Protein 4NWP (pdb70)

Radius of gyration: 37.76 Å; Cα contacts (8 Å, |Δi|>4): 1805; chains: 8; bounding box: 111×67×113 Å

Solvent-accessible surface area: 47496 Å² total; per-residue (Å²): 120,41,86,42,10,91,90,0,46,37,10,0,71,66,0,24,69,68,0,14,81,0,33,125,93,20,88,143,111,8,65,34,14,0,69,76,0,37,101,10,0,172,47,0,36,28,29,0,45,33,72,34,90,104,110,16,15,60,34,55,57,24,44,33,0,83,98,4,22,117,121,7,100,114,102,21,153,84,113,106,36,126,90,29,30,21,107,60,0,31,45,0,7,65,1,54,66,14,0,101,70,0,16,135,56,0,55,68,0,13,188,67,87,40,35,5,27,73,0,8,43,0,0,80,9,0,2,60,0,0,83,16,0,0,4,14,22,0,65,98,102,136,31,87,72,102,70,70,42,5,74,49,0,42,11,1,0,23,1,0,6,0,9,0,0,11,1,3,54,44,25,90,114,88,14,73,32,14,0,41,74,0,1,33,10,0,103,48,0,40,28,26,0,42,30,65,34,92,102,152,15,16,62,71,62,54,37,48,32,0,42,106,5,29,116,123,20,96,134,79,19,106,131,138,109,45,20,0,48,32,42,63,0,0,8,0,0,4,0,30,2,0,0,95,12,0,17,30,34,0,55,68,0,14,170,68,83,40,34,4,26,56,1,8,44,0,0,80,16,0,1,61,0,0,80,15,0,0,20,4,24,26,85,95,75,118,107,55,73,27,2,73,46,0,37,13,1,0,25,2,0,7,0,10,0,0,11,1,6,58,44,24,87,138,106,12,62,35,12,0,56,73,0,1,78,10,0,146,71,0,39,29,25,0,31,35,96,35,93,108,81,22,15,61,69,66,58,0,31,50,0,18,71,7,7,64,102,10,57,152,93,36,143,143,89,48,21,0,44,28,39,60,0,0,7,0,0,3,2,29,1,0,0,96,12,0,9,33,35,0,12,57,0,14,150,107,65,64,36,4,29,52,0,0,0,0,0,10,2,0,2,35,0,0,87,15,0,0,18,5,18,23,95,129,83,131,117,54,67,31,10,74,44,0,38,14,0,0,24,1,0,7,0,11,0,0,10,0,6,57,61,23,88,141,110,10,59,32,12,0,57,76,0,1,79,10,0,143,46,0,39,31,28,0,42,25,83,37,178,110,85,24,16,64,32,58,56,0,27,32,0,18,114,4,4,71,94,11,58,156,96,21,104,59,115,64,58,25,4,17,0,12,13,53,10,0,0,9,0,0,4,1,30,1,0,0,94,13,0,9,35,35,0,12,63,0,3,145,108,52,39,32,6,6,50,2,0,0,0,0,12,0,0,1,33,0,0,71,16,0,0,4,5,10,0,69,119,113,131,110,81,41,68,29,117,20,64,2,32,0,55,5,2,51,45,19,143,41,115,39,49,61,40,93,0,39,79,80,0,46,73,1,0,83,10,12,67,62,18,41,131,87,76,17,106,29,136,42,43,64,33,138,100,52,211,44,57,147,54,116,63,120,54,1,55,1,49,0,24,0,12,0,41,47,60,54,45,46,0,9,58,25,8,0,10,10,3,0,36,21,17,1,50,102,4,30,50,14,5,38,81,88,63,34,123,37,53,35,83,36,109,72,29,110,116,175,83,90,93,87,218,154,178,23,18,2,28,0,57,4,2,50,51,18,144,40,122,45,64,51,12,82,0,0,37,70,0,0,72,21,0,95,86,29,67,76,16,44,41,30,67,0,14,0,42,19,46,67,39,138,99,52,212,45,59,148,56,115,68,57,60,1,54,0,50,0,26,0,12,0,41,49,71,55,89,115,70,18,58,84,104,1,10,58,32,0,40,58,26,0,51,103,5,33,49,13,4,34,78,94,58,34,122,35,54,35,87,36,54,73,3,52,113,69,1,30,4,90,90,108,69,24,63,1,33,0,20,4,2,49,51,17,156,40,110,55,59,60,41,60,0,33,81,83,0,45,75,6,0,91,13,18,68,61,18,43,131,84,78,16,114,28,138,42,40,64,7,137,28,40,104,17,5,69,48,105,67,110,25,1,7,1,12,0,23,0,13,0,25,49,58,56,46,8,0,8,30,1,5,1,0,3,6,0,0,23,28,0,4,81,5,10,55,15,7,37,73,86,33,2,34,1,3,0,4,3,89,69,29,108,115,85,80,77,78,142,160,154,181,24,63,2,30,0,46,4,2,51,48,18,144,37,112,41,53,56,38,84,0,36,116,74,0,45,88,22,0,110,86,29,64,74,22,40,127,88,72,15,110,29,146,45,51,60,39,140,99,54,213,44,57,148,84,110,57,75,1,53,1,52,0,22,0,12,0,24,47,56,46,87,114,70,22,60,84,108,1,10,59,28,0,43,64,26,0,54,80,4,33,56,17,3,30,82,62,66,36,123,36,54,33,82,36,105,72,28,109,115,75,81,66,66,154,190,144,176

Sequence (1046 aa):
KDSPIIEANNGTLDELTSFIGEAKHYVDEEMKGILEEIQNDIYKIMGEIGSKGKIEGISEERIAWLLKLILRYMEMVNLSFVLPGGTLESAKLDVCRTIARRALRKVLTVTREFGIGAEAAAYLLALSDLLFLLARVIEIEKNKLKKDSPIIEANGTLDELTSFIGEAKHYVDEEMKGILEEIQNDIYKIMGEIGSKGKIEGISEERIAWLLKLILRYMEMVNLFVLPGGTLESAKLDVCRTIARRALRKVLTVTREFGIGAEAAAYLLALSDLLFLLARVIEIEKNKDSPIIEANGTLDELTSFIGEAKHYVDEEMKGILEEIQNDIYKIMGEIGSKGKIEGISEERIAWLLKLILRYMEMVNFVLPGGTLESAKLDVCRTIARRALRKVLTVTREFGIGAEAAAYLLALSDLLFLLARVIEIEKNKDSPIIEANGTLDELTSFIGEAKHYVDEEMKGILEEIQNDIYKIMGEIGSKGKIEGISEERIAWLLKLILRYMEMVNLKSFVLPGGTLESAKLDVCRTIARRALRKVLTVTREFGIGAEAAAYLLALSDLLFLLARVIEIEKNKLKEVRPHLVIEATANLRLETSPGEELLEQANKALFASGQFGEADIKSSRRFVTLEAYRQGTAAVERAYLHACLSILDGRRDIATRTLLGASSLCAVLAEAVAGGGEEGVQVSVEVREMERLSYAKRVVPHLVIEATANLRLETSPGELLEQANKALFASGQFGEADIKSSRRFVTLEAYRQGTAAVERAYLHACLSILDGRRDIATRTLLGASSLCAVLAEAVAGGGEEGVQVSVEVREMERLSYAKRVVPHLVIEATANLRLETSPGELLEQANKALFASGQFGEADIKSSRFVTLEAYRQGTAAVEERAYLHACLSILDGRRDIATRTLLGASLCAVLLAEAVAGGGEEGVQVSVEVREMERLSYAKRVVPHLVIEATANLRLETSPGELLEQANKALFASGQFGEADIKSSRFVVTLEAYRQGTAVERAYLHACLSILDGRRDIATRTLLGASSLCAVLAEAVAGGGEEGVQVSVEVREMERLSYAKRVV

Foldseek 3Di:
DDVLLVVLLVLLVVLLVLLVVLLVLDDPVVVVVSVVVSVLSVQLSVCSNVLNPHDHDDVVLLVVLVVLLVVLVVVDDDPDFDAPLDVSLNSLLVSLVSLVVSLVSLVVCCVVRVDCPVVSSSSVSSSSSSNSVSVNVCVVVVRTD/DDVLLVVLLVLLVVLLVLLVVLLVLDDPVVVVVSVVVSVLSVQLSVCSVVLNPRDHDDVVLVVVLVVLLVVLVVVDDDDDDAPLDVSLNSLLVSLVSLVVSLVSLVVSCVPRVDCPSVSSSSVSSSSSSNSVSRNVSVVVD/DDPLLVVLLVLLVVLLVLLVVLLVLDDPVVVVVSVVVSVLSVQLNVCSNVLRPRDHDDVVLLVVLVVLLVVLVVVDDPDDQPLDVSLNSLLVSLVSLVVSLVSQVVSCVVRVDCPSVSSSSVSSSSSSNSVSRNVNVVVD/DDPLLVVLLVLLVVLLVLLVVLLVVDDDVVVVVSVVVSVLSVQLSVCSNVLNPRDHDDVVLLVVLVVLLVVLVVQDDDPADFDQPLDVSLNSLLVSLVSLVVSLVSQVVSCVPRVDCPSVSSSSVSSSSSSNSVSVNVCVVVVRTHHDD/DEKEKEWEQQFDWPDDPVVLLVQLLVLQVVLVPDDSVPYHYDYYYDDDDDDDDDPFWAIEMEMEAEEADDDDPVSQVSSQVSSQVSVVNGTPDGTDDDYYYGYHYYHDHPVVDDDDDD/DEKEKEWEPQFDWPDDPVVLLVQLLVLLVVLVPDDSVVYHYDYYYDDDDDDDDDPFWAIEMEMEAEEADDDDPVSQVSSFVSSQVSVVNGTPDGTDDDYYYGYHYYHDYPVPDDDDDD/DEKEKEWEQQFDWQDDPVVLLVQLLVLVVVLVPDDSVVYYYDYYYDDDDDDDDDPFWAIEMEMEAEEADDDDPVSQVSSFVSSQVSVVVGTPDGTDDDYYYGYHYYHDHNVPDDDDDD/DEKEKEWEPQFDWPDDPVVLLVQLLVLVVVLVPDDSVVYHYDYYYDDDDDDDDDFWAIEMEMEAEEADDDDPVSQVSSFVSSQVSVVVGTPDGTPDDYYYGYHYYHDHPVPDDDDDD

InterPro domains:
  IPR016030 Cobalamin adenosyltransferase-like [PF01923] (3-159)
  IPR029499 Corrinoid adenosyltransferase, PduO-type [PTHR12213] (2-168)
  IPR029499 Corrinoid adenosyltransferase, PduO-type [TIGR00636] (4-170)
  IPR036451 Cobalamin adenosyltransferase-like superfamily [G3DSA:1.20.1200.10] (23-172)
  IPR036451 Cobalamin adenosyltransferase-like superfamily [SSF89028] (1-164)

Organism: Pyrococcus horikoshii (strain ATCC 700860 / DSM 12428 / JCM 9974 / NBRC 100139 / OT-3) (NCBI:txid70601)

Structure (mmCIF, N/CA/C/O backbone):
data_4NWP
#
_entry.id   4NWP
#
_cell.length_a   113.350
_cell.length_b   113.350
_cell.length_c   634.880
_cell.angle_alpha   90.00
_cell.angle_beta   90.00
_cell.angle_gamma   120.00
#
_symmetry.space_group_name_H-M   'H 3 2'
#
loop_
_entity.id
_entity.type
_entity.pdbx_description
1 polymer 'Putative uncharacterized protein'
2 polymer 'Uncharacterized protein'
3 non-polymer 'SULFATE ION'
4 non-polymer 'AMMONIUM ION'
5 water water
#
loop_
_atom_site.group_PDB
_atom_site.id
_atom_site.type_symbol
_atom_site.label_atom_id
_atom_site.label_alt_id
_atom_site.label_comp_id
_atom_site.label_asym_id
_atom_site.label_entity_id
_atom_site.label_seq_id
_atom_site.pdbx_PDB_ins_code
_atom_site.Cartn_x
_atom_site.Cartn_y
_atom_site.Cartn_z
_atom_site.occupancy
_atom_site.B_iso_or_equiv
_atom_site.auth_seq_id
_atom_site.auth_comp_id
_atom_site.auth_asym_id
_atom_site.auth_atom_id
_atom_site.pdbx_PDB_model_num
ATOM 1 N N . LYS A 1 23 ? -5.820 48.893 27.061 1.00 80.94 23 LYS A N 1
ATOM 2 C CA . LYS A 1 23 ? -6.190 50.211 26.557 1.00 80.11 23 LYS A CA 1
ATOM 3 C C . LYS A 1 23 ? -5.713 51.328 27.486 1.00 80.19 23 LYS A C 1
ATOM 4 O O . LYS A 1 23 ? -6.509 52.148 27.944 1.00 84.42 23 LYS A O 1
ATOM 6 N N . ASP A 1 24 ? -4.412 51.348 27.766 1.00 69.43 24 ASP A N 1
ATOM 7 C CA . ASP A 1 24 ? -3.804 52.446 28.513 1.00 60.93 24 ASP A CA 1
ATOM 8 C C . ASP A 1 24 ? -3.507 53.599 27.558 1.00 52.99 24 ASP A C 1
ATOM 9 O O . ASP A 1 24 ? -3.056 53.376 26.433 1.00 48.32 24 ASP A O 1
ATOM 11 N N . SER A 1 25 ? -3.768 54.825 28.002 1.00 49.49 25 SER A N 1
ATOM 12 C CA . SER A 1 25 ? -3.650 55.991 27.126 1.00 50.70 25 SER A CA 1
ATOM 13 C C . SER A 1 25 ? -2.291 56.129 26.414 1.00 37.52 25 SER A C 1
ATOM 14 O O . SER A 1 25 ? -2.268 56.356 25.204 1.00 37.97 25 SER A O 1
ATOM 17 N N . PRO A 1 26 ? -1.161 55.988 27.140 1.00 38.60 26 PRO A N 1
ATOM 18 C CA . PRO A 1 26 ? 0.113 56.099 26.409 1.00 45.50 26 PRO A CA 1
ATOM 19 C C . PRO A 1 26 ? 0.294 55.024 25.338 1.00 33.25 26 PRO A C 1
ATOM 20 O O . PRO A 1 26 ? 0.890 55.298 24.301 1.00 32.18 26 PRO A O 1
ATOM 24 N N . ILE A 1 27 ? -0.220 53.823 25.591 1.00 41.96 27 ILE A N 1
ATOM 25 C CA . ILE A 1 27 ? -0.168 52.739 24.612 1.00 37.40 27 ILE A CA 1
ATOM 26 C C . ILE A 1 27 ? -1.017 53.069 23.384 1.00 35.63 27 ILE A C 1
ATOM 27 O O . ILE A 1 27 ? -0.584 52.902 22.237 1.00 31.92 27 ILE A O 1
ATOM 32 N N . ILE A 1 28 ? -2.236 53.533 23.638 1.00 36.74 28 ILE A N 1
ATOM 33 C CA . ILE A 1 28 ? -3.161 53.892 22.571 1.00 37.91 28 ILE A CA 1
ATOM 34 C C . ILE A 1 28 ? -2.590 55.024 21.715 1.00 31.22 28 ILE A C 1
ATOM 35 O O . ILE A 1 28 ? -2.642 54.971 20.489 1.00 33.48 28 ILE A O 1
ATOM 40 N N . GLU A 1 29 ? -2.020 56.035 22.366 1.00 28.83 29 GLU A N 1
ATOM 41 C CA . GLU A 1 29 ? -1.422 57.153 21.645 1.00 30.74 29 GLU A CA 1
ATOM 42 C C . GLU A 1 29 ? -0.204 56.724 20.828 1.00 29.58 29 GLU A C 1
ATOM 43 O O . GLU A 1 29 ? -0.050 57.147 19.681 1.00 29.24 29 GLU A O 1
ATOM 49 N N . ALA A 1 30 ? 0.655 55.886 21.405 1.00 28.44 30 ALA A N 1
ATOM 50 C CA . ALA A 1 30 ? 1.839 55.411 20.678 1.00 27.69 30 ALA A CA 1
ATOM 51 C C . ALA A 1 30 ? 1.440 54.581 19.465 1.00 28.56 30 ALA A C 1
ATOM 52 O O . ALA A 1 30 ? 1.994 54.740 18.376 1.00 27.93 30 ALA A O 1
ATOM 54 N N . ASN A 1 31 ? 0.474 53.687 19.647 1.00 31.92 31 ASN A N 1
ATOM 55 C CA A ASN A 1 31 ? -0.036 52.851 18.567 0.53 29.59 31 ASN A CA 1
ATOM 56 C CA B ASN A 1 31 ? 0.043 52.864 18.527 0.47 29.22 31 ASN A CA 1
ATOM 57 C C . ASN A 1 31 ? -0.665 53.694 17.460 1.00 31.32 31 ASN A C 1
ATOM 58 O O . ASN A 1 31 ? -0.460 53.462 16.268 1.00 31.99 31 ASN A O 1
ATOM 67 N N . GLY A 1 32 ? -1.455 54.679 17.881 1.00 30.81 32 GLY A N 1
ATOM 68 C CA . GLY A 1 32 ? -2.129 55.570 16.956 1.00 24.78 32 GLY A CA 1
ATOM 69 C C . GLY A 1 32 ? -1.145 56.362 16.109 1.00 27.98 32 GLY A C 1
ATOM 70 O O . GLY A 1 32 ? -1.326 56.493 14.899 1.00 29.81 32 GLY A O 1
ATOM 71 N N . THR A 1 33 ? -0.092 56.875 16.739 1.00 25.94 33 THR A N 1
ATOM 72 C CA . THR A 1 33 ? 0.891 57.691 16.033 1.00 25.38 33 THR A CA 1
ATOM 73 C C . THR A 1 33 ? 1.758 56.858 15.087 1.00 28.99 33 THR A C 1
ATOM 74 O O . THR A 1 33 ? 2.109 57.319 13.998 1.00 28.66 33 THR A O 1
ATOM 78 N N . LEU A 1 34 ? 2.099 55.635 15.488 1.00 28.08 34 LEU A N 1
ATOM 79 C CA . LEU A 1 34 ? 2.773 54.710 14.578 1.00 29.10 34 LEU A CA 1
ATOM 80 C C . LEU A 1 34 ? 1.896 54.434 13.358 1.00 34.62 34 LEU A C 1
ATOM 81 O O . LEU A 1 34 ? 2.387 54.320 12.234 1.00 29.49 34 LEU A O 1
ATOM 86 N N . ASP A 1 35 ? 0.594 54.330 13.593 1.00 34.74 35 ASP A N 1
ATOM 87 C CA . ASP A 1 35 ? -0.364 54.106 12.522 1.00 28.54 35 ASP A CA 1
ATOM 88 C C . ASP A 1 35 ? -0.374 55.309 11.578 1.00 30.69 35 ASP A C 1
ATOM 89 O O . ASP A 1 35 ? -0.451 55.157 10.358 1.00 28.91 35 ASP A O 1
ATOM 94 N N . GLU A 1 36 ? -0.293 56.505 12.149 1.00 24.03 36 GLU A N 1
ATOM 95 C CA . GLU A 1 36 ? -0.196 57.720 11.350 1.00 25.46 36 GLU A CA 1
ATOM 96 C C . GLU A 1 36 ? 1.096 57.734 10.522 1.00 28.74 36 GLU A C 1
ATOM 97 O O . GLU A 1 36 ? 1.081 58.101 9.350 1.00 27.92 36 GLU A O 1
ATOM 103 N N . LEU A 1 37 ? 2.205 57.324 11.131 1.00 23.19 37 LEU A N 1
ATOM 104 C CA . LEU A 1 37 ? 3.495 57.268 10.439 1.00 24.89 37 LEU A CA 1
ATOM 105 C C . LEU A 1 37 ? 3.472 56.354 9.216 1.00 27.24 37 LEU A C 1
ATOM 106 O O . LEU A 1 37 ? 3.901 56.746 8.131 1.00 27.60 37 LEU A O 1
ATOM 111 N N . THR A 1 38 ? 2.967 55.137 9.385 1.00 28.56 38 THR A N 1
ATOM 112 C CA . THR A 1 38 ? 2.982 54.191 8.282 1.00 31.46 38 THR A CA 1
ATOM 113 C C . THR A 1 38 ? 1.996 54.613 7.189 1.00 29.66 38 THR A C 1
ATOM 114 O O . THR A 1 38 ? 2.192 54.280 6.026 1.00 31.01 38 THR A O 1
ATOM 118 N N . SER A 1 39 ? 0.960 55.366 7.557 1.00 24.67 39 SER A N 1
ATOM 119 C CA . SER A 1 39 ? 0.044 55.938 6.568 1.00 24.60 39 SER A CA 1
ATOM 120 C C . SER A 1 39 ? 0.708 57.035 5.726 1.00 26.47 39 SER A C 1
ATOM 121 O O . SER A 1 39 ? 0.514 57.099 4.510 1.00 26.00 39 SER A O 1
ATOM 124 N N . PHE A 1 40 ? 1.485 57.903 6.365 1.00 24.40 40 PHE A N 1
ATOM 125 C CA . PHE A 1 40 ? 2.192 58.944 5.626 1.00 24.83 40 PHE A CA 1
ATOM 126 C C . PHE A 1 40 ? 3.297 58.366 4.745 1.00 27.72 40 PHE A C 1
ATOM 127 O O . PHE A 1 40 ? 3.524 58.844 3.633 1.00 31.64 40 PHE A O 1
ATOM 135 N N . ILE A 1 41 ? 3.980 57.342 5.240 1.00 27.48 41 ILE A N 1
ATOM 136 C CA . ILE A 1 41 ? 4.965 56.635 4.431 1.00 29.65 41 ILE A CA 1
ATOM 137 C C . ILE A 1 41 ? 4.274 56.012 3.212 1.00 30.66 41 ILE A C 1
ATOM 138 O O . ILE A 1 41 ? 4.798 56.051 2.099 1.00 32.15 41 ILE A O 1
ATOM 143 N N . GLY A 1 42 ? 3.077 55.474 3.431 1.00 25.94 42 GLY A N 1
ATOM 144 C CA . GLY A 1 42 ? 2.278 54.895 2.370 1.00 27.60 42 GLY A CA 1
ATOM 145 C C . GLY A 1 42 ? 1.908 55.909 1.309 1.00 35.75 42 GLY A C 1
ATOM 146 O O . GLY A 1 42 ? 1.736 55.563 0.143 1.00 39.03 42 GLY A O 1
ATOM 147 N N . GLU A 1 43 ? 1.784 57.170 1.707 1.00 29.35 43 GLU A N 1
ATOM 148 C CA . GLU A 1 43 ? 1.540 58.239 0.742 1.00 28.22 43 GLU A CA 1
ATOM 149 C C . GLU A 1 43 ? 2.832 58.621 0.023 1.00 29.68 43 GLU A C 1
ATOM 150 O O . GLU A 1 43 ? 2.844 58.826 -1.197 1.00 33.19 43 GLU A O 1
ATOM 156 N N . ALA A 1 44 ? 3.919 58.695 0.786 1.00 28.30 44 ALA A N 1
ATOM 157 C CA . ALA A 1 44 ? 5.218 59.124 0.266 1.00 34.16 44 ALA A CA 1
ATOM 158 C C . ALA A 1 44 ? 5.773 58.177 -0.791 1.00 33.08 44 ALA A C 1
ATOM 159 O O . ALA A 1 44 ? 6.456 58.603 -1.725 1.00 31.39 44 ALA A O 1
ATOM 161 N N . LYS A 1 45 ? 5.479 56.891 -0.651 1.00 29.49 45 LYS A N 1
ATOM 162 C CA . LYS A 1 45 ? 6.086 55.901 -1.527 1.00 33.42 45 LYS A CA 1
ATOM 163 C C . LYS A 1 45 ? 5.573 55.981 -2.968 1.00 33.79 45 LYS A C 1
ATOM 164 O O . LYS A 1 45 ? 6.096 55.301 -3.846 1.00 36.21 45 LYS A O 1
ATOM 170 N N . HIS A 1 46 ? 4.562 56.812 -3.213 1.00 30.21 46 HIS A N 1
ATOM 171 C CA . HIS A 1 46 ? 4.049 56.994 -4.568 1.00 32.30 46 HIS A CA 1
ATOM 172 C C . HIS A 1 46 ? 4.714 58.173 -5.275 1.00 37.84 46 HIS A C 1
ATOM 173 O O . HIS A 1 46 ? 4.383 58.484 -6.416 1.00 42.37 46 HIS A O 1
ATOM 180 N N . TYR A 1 47 ? 5.662 58.816 -4.601 1.00 35.50 47 TYR A N 1
ATOM 181 C CA . TYR A 1 47 ? 6.376 59.942 -5.192 1.00 47.83 47 TYR A CA 1
ATOM 182 C C . TYR A 1 47 ? 7.872 59.658 -5.353 1.00 47.58 47 TYR A C 1
ATOM 183 O O . TYR A 1 47 ? 8.598 60.468 -5.916 1.00 46.78 47 TYR A O 1
ATOM 192 N N . VAL A 1 48 ? 8.328 58.506 -4.870 1.00 38.84 48 VAL A N 1
ATOM 193 C CA . VAL A 1 48 ? 9.748 58.161 -4.938 1.00 39.18 48 VAL A CA 1
ATOM 194 C C . VAL A 1 48 ? 10.015 57.099 -6.009 1.00 34.70 48 VAL A C 1
ATOM 195 O O . VAL A 1 48 ? 9.078 56.473 -6.504 1.00 42.53 48 VAL A O 1
ATOM 199 N N . ASP A 1 49 ? 11.283 56.898 -6.379 1.00 36.66 49 ASP A N 1
ATOM 200 C CA . ASP A 1 49 ? 11.621 55.888 -7.391 1.00 38.90 49 ASP A CA 1
ATOM 201 C C . ASP A 1 49 ? 11.413 54.479 -6.829 1.00 37.13 49 ASP A C 1
ATOM 202 O O . ASP A 1 49 ? 11.148 54.324 -5.641 1.00 34.21 49 ASP A O 1
ATOM 207 N N . GLU A 1 50 ? 11.532 53.462 -7.681 1.00 39.66 50 GLU A N 1
ATOM 208 C CA . GLU A 1 50 ? 11.217 52.084 -7.286 1.00 43.13 50 GLU A CA 1
ATOM 209 C C . GLU A 1 50 ? 12.089 51.564 -6.137 1.00 43.34 50 GLU A C 1
ATOM 210 O O . GLU A 1 50 ? 11.612 50.831 -5.271 1.00 43.50 50 GLU A O 1
ATOM 216 N N . GLU A 1 51 ? 13.361 51.948 -6.133 1.00 44.99 51 GLU A N 1
ATOM 217 C CA . GLU A 1 51 ? 14.289 51.526 -5.088 1.00 39.17 51 GLU A CA 1
ATOM 218 C C . GLU A 1 51 ? 13.859 52.015 -3.706 1.00 38.51 51 GLU A C 1
ATOM 219 O O . GLU A 1 51 ? 13.800 51.242 -2.750 1.00 35.71 51 GLU A O 1
ATOM 225 N N . MET A 1 52 ? 13.555 53.302 -3.605 1.00 32.50 52 MET A N 1
ATOM 226 C CA . MET A 1 52 ? 13.131 53.870 -2.339 1.00 31.03 52 MET A CA 1
ATOM 227 C C . MET A 1 52 ? 11.742 53.376 -1.960 1.00 34.88 52 MET A C 1
ATOM 228 O O . MET A 1 52 ? 11.424 53.269 -0.775 1.00 31.94 52 MET A O 1
ATOM 233 N N . LYS A 1 53 ? 10.919 53.069 -2.960 1.00 30.10 53 LYS A N 1
ATOM 234 C CA . LYS A 1 53 ? 9.587 52.534 -2.692 1.00 29.54 53 LYS A CA 1
ATOM 235 C C . LYS A 1 53 ? 9.698 51.182 -1.984 1.00 36.11 53 LYS A C 1
ATOM 236 O O . LYS A 1 53 ? 9.004 50.929 -1.001 1.00 35.57 53 LYS A O 1
ATOM 242 N N . GLY A 1 54 ? 10.579 50.322 -2.490 1.00 42.11 54 GLY A N 1
ATOM 243 C CA . GLY A 1 54 ? 10.850 49.041 -1.860 1.00 32.84 54 GLY A CA 1
ATOM 244 C C . GLY A 1 54 ? 11.347 49.203 -0.431 1.00 36.44 54 GLY A C 1
ATOM 245 O O . GLY A 1 54 ? 10.978 48.431 0.456 1.00 33.54 54 GLY A O 1
ATOM 246 N N . ILE A 1 55 ? 12.184 50.212 -0.207 1.00 29.42 55 ILE A N 1
ATOM 247 C CA . ILE A 1 55 ? 12.697 50.501 1.130 1.00 27.76 55 ILE A CA 1
ATOM 248 C C . ILE A 1 55 ? 11.566 50.944 2.051 1.00 31.15 55 ILE A C 1
ATOM 249 O O . ILE A 1 55 ? 11.454 50.474 3.188 1.00 29.72 55 ILE A O 1
ATOM 254 N N . LEU A 1 56 ? 10.709 51.827 1.552 1.00 32.66 56 LEU A N 1
ATOM 255 C CA . LEU A 1 56 ? 9.607 52.331 2.360 1.00 32.80 56 LEU A CA 1
ATOM 256 C C . LEU A 1 56 ? 8.607 51.226 2.720 1.00 35.41 56 LEU A C 1
ATOM 257 O O . LEU A 1 56 ? 8.054 51.229 3.819 1.00 31.31 56 LEU A O 1
ATOM 262 N N . GLU A 1 57 ? 8.387 50.273 1.816 1.00 27.21 57 GLU A N 1
ATOM 263 C CA . GLU A 1 57 ? 7.460 49.174 2.112 1.00 32.97 57 GLU A CA 1
ATOM 264 C C . GLU A 1 57 ? 8.004 48.209 3.172 1.00 35.50 57 GLU A C 1
ATOM 265 O O . GLU A 1 57 ? 7.241 47.708 3.998 1.00 29.17 57 GLU A O 1
ATOM 271 N N . GLU A 1 58 ? 9.308 47.942 3.150 1.00 30.72 58 GLU A N 1
ATOM 272 C CA . GLU A 1 58 ? 9.926 47.165 4.223 1.00 31.55 58 GLU A CA 1
ATOM 273 C C . GLU A 1 58 ? 9.710 47.852 5.575 1.00 32.51 58 GLU A C 1
ATOM 274 O O . GLU A 1 58 ? 9.381 47.203 6.569 1.00 33.60 58 GLU A O 1
ATOM 280 N N . ILE A 1 59 ? 9.903 49.166 5.595 1.00 28.56 59 ILE A N 1
ATOM 281 C CA . ILE A 1 59 ? 9.689 49.972 6.790 1.00 24.67 59 ILE A CA 1
ATOM 282 C C . ILE A 1 59 ? 8.237 49.881 7.269 1.00 27.68 59 ILE A C 1
ATOM 283 O O . ILE A 1 59 ? 7.979 49.798 8.469 1.00 28.58 59 ILE A O 1
ATOM 288 N N . GLN A 1 60 ? 7.293 49.873 6.333 1.00 26.57 60 GLN A N 1
ATOM 289 C CA . GLN A 1 60 ? 5.883 49.718 6.688 1.00 27.96 60 GLN A CA 1
ATOM 290 C C . GLN A 1 60 ? 5.629 48.378 7.371 1.00 35.02 60 GLN A C 1
ATOM 291 O O . GLN A 1 60 ? 4.837 48.291 8.310 1.00 28.62 60 GLN A O 1
ATOM 297 N N . ASN A 1 61 ? 6.302 47.333 6.899 1.00 34.18 61 ASN A N 1
ATOM 298 C CA . ASN A 1 61 ? 6.181 46.027 7.531 1.00 33.31 61 ASN A CA 1
ATOM 299 C C . ASN A 1 61 ? 6.794 46.006 8.928 1.00 33.74 61 ASN A C 1
ATOM 300 O O . ASN A 1 61 ? 6.240 45.387 9.832 1.00 33.59 61 ASN A O 1
ATOM 305 N N . ASP A 1 62 ? 7.923 46.688 9.108 1.00 28.44 62 ASP A N 1
ATOM 306 C CA . ASP A 1 62 ? 8.549 46.782 10.430 1.00 30.26 62 ASP A CA 1
ATOM 307 C C . ASP A 1 62 ? 7.661 47.553 11.400 1.00 27.23 62 ASP A C 1
ATOM 308 O O . ASP A 1 62 ? 7.567 47.202 12.578 1.00 33.04 62 ASP A O 1
ATOM 313 N N . ILE A 1 63 ? 7.022 48.612 10.914 1.00 27.55 63 ILE A N 1
ATOM 314 C CA . ILE A 1 63 ? 6.132 49.395 11.766 1.00 30.58 63 ILE A CA 1
ATOM 315 C C . ILE A 1 63 ? 4.933 48.545 12.196 1.00 38.19 63 ILE A C 1
ATOM 316 O O . ILE A 1 63 ? 4.522 48.587 13.356 1.00 34.37 63 ILE A O 1
ATOM 321 N N . TYR A 1 64 ? 4.395 47.752 11.271 1.00 29.98 64 TYR A N 1
ATOM 322 C CA . TYR A 1 64 ? 3.320 46.820 11.600 1.00 33.96 64 TYR A CA 1
ATOM 323 C C . TYR A 1 64 ? 3.727 45.882 12.741 1.00 35.10 64 TYR A C 1
ATOM 324 O O . TYR A 1 64 ? 2.944 45.627 13.658 1.00 36.41 64 TYR A O 1
ATOM 333 N N . LYS A 1 65 ? 4.958 45.385 12.679 1.00 30.28 65 LYS A N 1
ATOM 334 C CA . LYS A 1 65 ? 5.489 44.498 13.710 1.00 31.31 65 LYS A CA 1
ATOM 335 C C . LYS A 1 65 ? 5.634 45.245 15.036 1.00 35.28 65 LYS A C 1
ATOM 336 O O . LYS A 1 65 ? 5.355 44.702 16.109 1.00 35.95 65 LYS A O 1
ATOM 339 N N . ILE A 1 66 ? 6.063 46.500 14.958 1.00 31.20 66 ILE A N 1
ATOM 340 C CA . ILE A 1 66 ? 6.226 47.307 16.160 1.00 39.43 66 ILE A CA 1
ATOM 341 C C . ILE A 1 66 ? 4.873 47.581 16.829 1.00 36.36 66 ILE A C 1
ATOM 342 O O . ILE A 1 66 ? 4.761 47.538 18.054 1.00 32.84 66 ILE A O 1
ATOM 347 N N . MET A 1 67 ? 3.843 47.831 16.026 1.00 26.28 67 MET A N 1
ATOM 348 C CA . MET A 1 67 ? 2.515 48.118 16.567 1.00 32.67 67 MET A CA 1
ATOM 349 C C . MET A 1 67 ? 1.932 46.912 17.288 1.00 36.42 67 MET A C 1
ATOM 350 O O . MET A 1 67 ? 1.213 47.058 18.278 1.00 39.70 67 MET A O 1
ATOM 355 N N . GLY A 1 68 ? 2.250 45.720 16.792 1.00 34.87 68 GLY A N 1
ATOM 356 C CA . GLY A 1 68 ? 1.822 44.492 17.439 1.00 35.05 68 GLY A CA 1
ATOM 357 C C . GLY A 1 68 ? 2.414 44.334 18.828 1.00 36.27 68 GLY A C 1
ATOM 358 O O . GLY A 1 68 ? 1.727 43.918 19.757 1.00 39.13 68 GLY A O 1
ATOM 359 N N . GLU A 1 69 ? 3.693 44.667 18.973 1.00 34.96 69 GLU A N 1
ATOM 360 C CA . GLU A 1 69 ? 4.372 44.540 20.260 1.00 36.44 69 GLU A CA 1
ATOM 361 C C . GLU A 1 69 ? 3.871 45.574 21.262 1.00 36.05 69 GLU A C 1
ATOM 362 O O . GLU A 1 69 ? 3.515 45.235 22.388 1.00 46.96 69 GLU A O 1
ATOM 368 N N . ILE A 1 70 ? 3.852 46.837 20.852 1.00 36.01 70 ILE A N 1
ATOM 369 C CA . ILE A 1 70 ? 3.407 47.903 21.740 1.00 43.28 70 ILE A CA 1
ATOM 370 C C . ILE A 1 70 ? 1.941 47.712 22.126 1.00 47.36 70 ILE A C 1
ATOM 371 O O . ILE A 1 70 ? 1.590 47.772 23.304 1.00 46.24 70 ILE A O 1
ATOM 376 N N . GLY A 1 71 ? 1.098 47.450 21.132 1.00 46.60 71 GLY A N 1
ATOM 377 C CA . GLY A 1 71 ? -0.325 47.269 21.360 1.00 46.95 71 GLY A CA 1
ATOM 378 C C . GLY A 1 71 ? -0.663 46.114 22.286 1.00 56.21 71 GLY A C 1
ATOM 379 O O . GLY A 1 71 ? -1.732 46.094 22.897 1.00 60.97 71 GLY A O 1
ATOM 380 N N . SER A 1 72 ? 0.249 45.154 22.394 1.00 51.66 72 SER A N 1
ATOM 381 C CA . SER A 1 72 ? 0.028 43.985 23.237 1.00 55.40 72 SER A CA 1
ATOM 382 C C . SER A 1 72 ? 0.780 44.108 24.559 1.00 57.90 72 SER A C 1
ATOM 383 O O . SER A 1 72 ? 0.881 43.142 25.316 1.00 56.36 72 SER A O 1
ATOM 386 N N . LYS A 1 73 ? 1.300 45.305 24.824 1.00 64.11 73 LYS A N 1
ATOM 387 C CA . LYS A 1 73 ? 2.132 45.573 25.998 1.00 60.87 73 LYS A CA 1
ATOM 388 C C . LYS A 1 73 ? 3.301 44.595 26.115 1.00 62.84 73 LYS A C 1
ATOM 389 O O . LYS A 1 73 ? 3.648 44.156 27.211 1.00 59.82 73 LYS A O 1
ATOM 392 N N . GLY A 1 74 ? 3.903 44.258 24.978 1.00 54.51 74 GLY A N 1
ATOM 393 C CA . GLY A 1 74 ? 5.084 43.416 24.961 1.00 53.19 74 GLY A CA 1
ATOM 394 C C . GLY A 1 74 ? 4.818 41.921 24.970 1.00 60.41 74 GLY A C 1
ATOM 395 O O . GLY A 1 74 ? 5.757 41.128 25.034 1.00 72.44 74 GLY A O 1
ATOM 396 N N . LYS A 1 75 ? 3.549 41.527 24.907 1.00 62.44 75 LYS A N 1
ATOM 397 C CA . LYS A 1 75 ? 3.197 40.107 24.871 1.00 67.99 75 LYS A CA 1
ATOM 398 C C . LYS A 1 75 ? 3.658 39.460 23.566 1.00 69.20 75 LYS A C 1
ATOM 399 O O . LYS A 1 75 ? 4.141 38.328 23.561 1.00 73.84 75 LYS A O 1
ATOM 401 N N . ILE A 1 76 ? 3.501 40.188 22.464 1.00 62.91 76 ILE A N 1
ATOM 402 C CA . ILE A 1 76 ? 3.985 39.746 21.158 1.00 63.66 76 ILE A CA 1
ATOM 403 C C . ILE A 1 76 ? 5.383 40.308 20.903 1.00 60.88 76 ILE A C 1
ATOM 404 O O . ILE A 1 76 ? 5.655 41.468 21.213 1.00 55.69 76 ILE A O 1
ATOM 409 N N . GLU A 1 77 ? 6.267 39.482 20.350 1.00 62.18 77 GLU A N 1
ATOM 410 C CA . GLU A 1 77 ? 7.625 39.908 20.024 1.00 62.52 77 GLU A CA 1
ATOM 411 C C . GLU A 1 77 ? 7.619 41.049 19.008 1.00 59.13 77 GLU A C 1
ATOM 412 O O . GLU A 1 77 ? 6.816 41.053 18.073 1.00 55.31 77 GLU A O 1
ATOM 415 N N . GLY A 1 78 ? 8.508 42.020 19.201 1.00 66.51 78 GLY A N 1
ATOM 416 C CA . GLY A 1 78 ? 8.620 43.150 18.292 1.00 66.12 78 GLY A CA 1
ATOM 417 C C . GLY A 1 78 ? 9.725 42.958 17.270 1.00 65.13 78 GLY A C 1
ATOM 418 O O . GLY A 1 78 ? 10.122 41.827 16.989 1.00 68.45 78 GLY A O 1
ATOM 419 N N . ILE A 1 79 ? 10.223 44.059 16.711 1.00 58.04 79 ILE A N 1
ATOM 420 C CA . ILE A 1 79 ? 11.290 43.986 15.717 1.00 54.41 79 ILE A CA 1
ATOM 421 C C . ILE A 1 79 ? 12.575 43.450 16.333 1.00 52.36 79 ILE A C 1
ATOM 422 O O . ILE A 1 79 ? 12.818 43.612 17.527 1.00 54.81 79 ILE A O 1
ATOM 427 N N . SER A 1 80 ? 13.395 42.809 15.508 1.00 55.16 80 SER A N 1
ATOM 428 C CA . SER A 1 80 ? 14.663 42.256 15.967 1.00 46.54 80 SER A CA 1
ATOM 429 C C . SER A 1 80 ? 15.798 43.261 15.807 1.00 50.03 80 SER A C 1
ATOM 430 O O . SER A 1 80 ? 15.621 44.324 15.207 1.00 51.28 80 SER A O 1
ATOM 433 N N . GLU A 1 81 ? 16.959 42.920 16.357 1.00 45.04 81 GLU A N 1
ATOM 434 C CA . GLU A 1 81 ? 18.161 43.732 16.197 1.00 52.85 81 GLU A CA 1
ATOM 435 C C . GLU A 1 81 ? 18.580 43.799 14.732 1.00 52.22 81 GLU A C 1
ATOM 436 O O . GLU A 1 81 ? 19.171 44.787 14.295 1.00 48.93 81 GLU A O 1
ATOM 439 N N . GLU A 1 82 ? 18.271 42.741 13.986 1.00 47.64 82 GLU A N 1
ATOM 440 C CA . GLU A 1 82 ? 18.589 42.669 12.561 1.00 47.34 82 GLU A CA 1
ATOM 441 C C . GLU A 1 82 ? 17.904 43.777 11.761 1.00 36.80 82 GLU A C 1
ATOM 442 O O . GLU A 1 82 ? 18.457 44.281 10.785 1.00 38.37 82 GLU A O 1
ATOM 444 N N . ARG A 1 83 ? 16.698 44.150 12.173 1.00 35.00 83 ARG A N 1
ATOM 445 C CA . ARG A 1 83 ? 15.960 45.196 11.478 1.00 38.55 83 ARG A CA 1
ATOM 446 C C . ARG A 1 83 ? 16.625 46.556 11.693 1.00 36.50 83 ARG A C 1
ATOM 447 O O . ARG A 1 83 ? 16.678 47.378 10.780 1.00 35.50 83 ARG A O 1
ATOM 455 N N . ILE A 1 84 ? 17.147 46.783 12.895 1.00 32.42 84 ILE A N 1
ATOM 456 C CA . ILE A 1 84 ? 17.888 48.007 13.167 1.00 36.48 84 ILE A CA 1
ATOM 457 C C . ILE A 1 84 ? 19.191 48.013 12.365 1.00 35.71 84 ILE A C 1
ATOM 458 O O . ILE A 1 84 ? 19.572 49.038 11.801 1.00 35.79 84 ILE A O 1
ATOM 463 N N . ALA A 1 85 ? 19.856 46.862 12.297 1.00 32.82 85 ALA A N 1
ATOM 464 C CA . ALA A 1 85 ? 21.106 46.743 11.547 1.00 33.26 85 ALA A CA 1
ATOM 465 C C . ALA A 1 85 ? 20.882 47.005 10.061 1.00 34.21 85 ALA A C 1
ATOM 466 O O . ALA A 1 85 ? 21.763 47.514 9.367 1.00 35.98 85 ALA A O 1
ATOM 468 N N . TRP A 1 86 ? 19.698 46.645 9.580 1.00 35.74 86 TRP A N 1
ATOM 469 C CA . TRP A 1 86 ? 19.323 46.913 8.199 1.00 35.74 86 TRP A CA 1
ATOM 470 C C . TRP A 1 86 ? 19.208 48.422 7.965 1.00 33.40 86 TRP A C 1
ATOM 471 O O . TRP A 1 86 ? 19.704 48.929 6.960 1.00 32.72 86 TRP A O 1
ATOM 482 N N . LEU A 1 87 ? 18.571 49.142 8.892 1.00 31.51 87 LEU A N 1
ATOM 483 C CA . LEU A 1 87 ? 18.496 50.603 8.787 1.00 35.34 87 LEU A CA 1
ATOM 484 C C . LEU A 1 87 ? 19.894 51.218 8.768 1.00 38.95 87 LEU A C 1
ATOM 485 O O . LEU A 1 87 ? 20.181 52.118 7.977 1.00 39.05 87 LEU A O 1
ATOM 490 N N . LEU A 1 88 ? 20.767 50.714 9.633 1.00 37.49 88 LEU A N 1
ATOM 491 C CA . LEU A 1 88 ? 22.124 51.234 9.734 1.00 33.36 88 LEU A CA 1
ATOM 492 C C . LEU A 1 88 ? 22.905 51.040 8.445 1.00 33.39 88 LEU A C 1
ATOM 493 O O . LEU A 1 88 ? 23.646 51.930 8.030 1.00 35.59 88 LEU A O 1
ATOM 498 N N . LYS A 1 89 ? 22.734 49.882 7.812 1.00 34.49 89 LYS A N 1
ATOM 499 C CA . LYS A 1 89 ? 23.391 49.604 6.535 1.00 36.28 89 LYS A CA 1
ATOM 500 C C . LYS A 1 89 ? 22.968 50.608 5.461 1.00 39.45 89 LYS A C 1
ATOM 501 O O . LYS A 1 89 ? 23.790 51.070 4.667 1.00 40.44 89 LYS A O 1
ATOM 507 N N . LEU A 1 90 ? 21.682 50.938 5.436 1.00 34.64 90 LEU A N 1
ATOM 508 C CA . LEU A 1 90 ? 21.172 51.905 4.472 1.00 37.42 90 LEU A CA 1
ATOM 509 C C . LEU A 1 90 ? 21.654 53.315 4.813 1.00 34.12 90 LEU A C 1
ATOM 510 O O . LEU A 1 90 ? 21.991 54.092 3.924 1.00 35.11 90 LEU A O 1
ATOM 515 N N . ILE A 1 91 ? 21.685 53.637 6.102 1.00 33.35 91 ILE A N 1
ATOM 516 C CA . ILE A 1 91 ? 22.190 54.929 6.556 1.00 34.30 91 ILE A CA 1
ATOM 517 C C . ILE A 1 91 ? 23.635 55.127 6.109 1.00 40.27 91 ILE A C 1
ATOM 518 O O . ILE A 1 91 ? 23.986 56.181 5.589 1.00 40.09 91 ILE A O 1
ATOM 523 N N . LEU A 1 92 ? 24.462 54.101 6.289 1.00 36.31 92 LEU A N 1
ATOM 524 C CA . LEU A 1 92 ? 25.850 54.156 5.845 1.00 38.47 92 LEU A CA 1
ATOM 525 C C . LEU A 1 92 ? 25.944 54.256 4.325 1.00 41.09 92 LEU A C 1
ATOM 526 O O . LEU A 1 92 ? 26.827 54.927 3.791 1.00 42.01 92 LEU A O 1
ATOM 531 N N . ARG A 1 93 ? 25.022 53.599 3.630 1.00 39.45 93 ARG A N 1
ATOM 532 C CA . ARG A 1 93 ? 25.034 53.612 2.171 1.00 41.24 93 ARG A CA 1
ATOM 533 C C . ARG A 1 93 ? 24.724 55.007 1.629 1.00 48.14 93 ARG A C 1
ATOM 534 O O . ARG A 1 93 ? 25.450 55.531 0.784 1.00 43.01 93 ARG A O 1
ATOM 542 N N . TYR A 1 94 ? 23.650 55.616 2.117 1.00 39.70 94 TYR A N 1
ATOM 543 C CA . TYR A 1 94 ? 23.229 56.904 1.575 1.00 41.36 94 TYR A CA 1
ATOM 544 C C . TYR A 1 94 ? 24.058 58.064 2.128 1.00 43.36 94 TYR A C 1
ATOM 545 O O . TYR A 1 94 ? 24.114 59.133 1.521 1.00 41.03 94 TYR A O 1
ATOM 554 N N . MET A 1 95 ? 24.724 57.837 3.258 1.00 42.80 95 MET A N 1
ATOM 555 C CA . MET A 1 95 ? 25.615 58.838 3.846 1.00 45.54 95 MET A CA 1
ATOM 556 C C . MET A 1 95 ? 26.754 59.262 2.915 1.00 49.28 95 MET A C 1
ATOM 557 O O . MET A 1 95 ? 27.166 60.421 2.925 1.00 50.24 95 MET A O 1
ATOM 562 N N . GLU A 1 96 ? 27.272 58.330 2.120 1.00 53.37 96 GLU A N 1
ATOM 563 C CA . GLU A 1 96 ? 28.397 58.639 1.237 1.00 59.51 96 GLU A CA 1
ATOM 564 C C . GLU A 1 96 ? 27.947 59.412 -0.005 1.00 60.38 96 GLU A C 1
ATOM 565 O O . GLU A 1 96 ? 28.765 59.777 -0.851 1.00 66.52 96 GLU A O 1
ATOM 568 N N . MET A 1 97 ? 26.644 59.660 -0.106 1.00 50.14 97 MET A N 1
ATOM 569 C CA . MET A 1 97 ? 26.088 60.448 -1.197 1.00 54.57 97 MET A CA 1
ATOM 570 C C . MET A 1 97 ? 25.748 61.853 -0.720 1.00 52.93 97 MET A C 1
ATOM 571 O O . MET A 1 97 ? 25.555 62.758 -1.523 1.00 59.22 97 MET A O 1
ATOM 576 N N . VAL A 1 98 ? 25.671 62.024 0.595 1.00 55.66 98 VAL A N 1
ATOM 577 C CA . VAL A 1 98 ? 25.264 63.295 1.182 1.00 55.19 98 VAL A CA 1
ATOM 578 C C . VAL A 1 98 ? 26.421 63.937 1.937 1.00 64.19 98 VAL A C 1
ATOM 579 O O . VAL A 1 98 ? 27.032 63.313 2.804 1.00 65.32 98 VAL A O 1
ATOM 583 N N . ASN A 1 99 ? 26.719 65.187 1.600 1.00 68.50 99 ASN A N 1
ATOM 584 C CA . ASN A 1 99 ? 27.828 65.897 2.220 1.00 74.23 99 ASN A CA 1
ATOM 585 C C . ASN A 1 99 ? 27.523 67.382 2.363 1.00 75.15 99 ASN A C 1
ATOM 586 O O . ASN A 1 99 ? 28.227 68.225 1.808 1.00 82.42 99 ASN A O 1
ATOM 591 N N . LEU A 1 100 ? 26.469 67.694 3.113 1.00 74.96 100 LEU A N 1
ATOM 592 C CA . LEU A 1 100 ? 26.007 69.072 3.264 1.00 77.89 100 LEU A CA 1
ATOM 593 C C . LEU A 1 100 ? 27.036 69.948 3.977 1.00 76.16 100 LEU A C 1
ATOM 594 O O . LEU A 1 100 ? 27.236 69.834 5.186 1.00 78.90 100 LEU A O 1
ATOM 596 N N . SER A 1 102 ? 26.368 72.813 5.168 1.00 79.01 102 SER A N 1
ATOM 597 C CA . SER A 1 102 ? 25.448 73.720 5.846 1.00 77.89 102 SER A CA 1
ATOM 598 C C . SER A 1 102 ? 24.036 73.137 5.943 1.00 72.00 102 SER A C 1
ATOM 599 O O . SER A 1 102 ? 23.701 72.161 5.268 1.00 68.72 102 SER A O 1
ATOM 601 N N . PHE A 1 103 ? 23.213 73.742 6.793 1.00 69.04 103 PHE A N 1
ATOM 602 C CA . PHE A 1 103 ? 21.836 73.299 6.978 1.00 62.38 103 PHE A CA 1
ATOM 603 C C . PHE A 1 103 ? 20.962 73.739 5.805 1.00 61.21 103 PHE A C 1
ATOM 604 O O . PHE A 1 103 ? 21.183 74.796 5.211 1.00 58.43 103 PHE A O 1
ATOM 606 N N . VAL A 1 104 ? 19.962 72.929 5.479 1.00 53.28 104 VAL A N 1
ATOM 607 C CA . VAL A 1 104 ? 19.130 73.192 4.315 1.00 54.70 104 VAL A CA 1
ATOM 608 C C . VAL A 1 104 ? 17.641 73.268 4.691 1.00 51.28 104 VAL A C 1
ATOM 609 O O . VAL A 1 104 ? 17.212 72.676 5.683 1.00 50.63 104 VAL A O 1
ATOM 613 N N . LEU A 1 105 ? 16.859 74.022 3.921 1.00 48.28 105 LEU A N 1
ATOM 614 C CA . LEU A 1 105 ? 15.419 74.105 4.163 1.00 45.65 105 LEU A CA 1
ATOM 615 C C . LEU A 1 105 ? 14.746 72.814 3.719 1.00 47.91 105 LEU A C 1
ATOM 616 O O . LEU A 1 105 ? 15.096 72.260 2.680 1.00 53.79 105 LEU A O 1
ATOM 621 N N . PRO A 1 106 ? 13.778 72.327 4.509 1.00 44.75 106 PRO A N 1
ATOM 622 C CA . PRO A 1 106 ? 13.049 71.109 4.140 1.00 36.62 106 PRO A CA 1
ATOM 623 C C . PRO A 1 106 ? 12.277 71.269 2.827 1.00 38.62 106 PRO A C 1
ATOM 624 O O . PRO A 1 106 ? 11.775 72.354 2.521 1.00 36.99 106 PRO A O 1
ATOM 628 N N . GLY A 1 107 ? 12.206 70.195 2.048 1.00 36.20 107 GLY A N 1
ATOM 629 C CA . GLY A 1 107 ? 11.374 70.175 0.859 1.00 33.65 107 GLY A CA 1
ATOM 630 C C . GLY A 1 107 ? 11.904 70.924 -0.347 1.00 41.78 107 GLY A C 1
ATOM 631 O O . GLY A 1 107 ? 11.182 71.719 -0.952 1.00 47.06 107 GLY A O 1
ATOM 632 N N . GLY A 1 108 ? 13.156 70.660 -0.709 1.00 33.84 108 GLY A N 1
ATOM 633 C CA . GLY A 1 108 ? 13.737 71.209 -1.924 1.00 38.64 108 GLY A CA 1
ATOM 634 C C . GLY A 1 108 ? 12.939 70.840 -3.161 1.00 46.41 108 GLY A C 1
ATOM 635 O O . GLY A 1 108 ? 12.826 71.628 -4.104 1.00 45.43 108 GLY A O 1
ATOM 636 N N . THR A 1 109 ? 12.394 69.627 -3.161 1.00 38.55 109 THR A N 1
ATOM 637 C CA . THR A 1 109 ? 11.501 69.177 -4.218 1.00 38.87 109 THR A CA 1
ATOM 638 C C . THR A 1 109 ? 10.232 68.640 -3.576 1.00 30.22 109 THR A C 1
ATOM 639 O O . THR A 1 109 ? 10.200 68.396 -2.373 1.00 34.26 109 THR A O 1
ATOM 643 N N . LEU A 1 110 ? 9.188 68.471 -4.375 1.00 38.26 110 LEU A N 1
ATOM 644 C CA . LEU A 1 110 ? 7.936 67.915 -3.883 1.00 41.13 110 LEU A CA 1
ATOM 645 C C . LEU A 1 110 ? 8.175 66.531 -3.301 1.00 43.76 110 LEU A C 1
ATOM 646 O O . LEU A 1 110 ? 7.690 66.207 -2.217 1.00 50.42 110 LEU A O 1
ATOM 651 N N . GLU A 1 111 ? 8.950 65.733 -4.024 1.00 43.97 111 GLU A N 1
ATOM 652 C CA . GLU A 1 111 ? 9.252 64.367 -3.622 1.00 42.87 111 GLU A CA 1
ATOM 653 C C . GLU A 1 111 ? 9.973 64.319 -2.280 1.00 40.74 111 GLU A C 1
ATOM 654 O O . GLU A 1 111 ? 9.603 63.547 -1.398 1.00 38.98 111 GLU A O 1
ATOM 660 N N . SER A 1 112 ? 11.001 65.148 -2.121 1.00 40.10 112 SER A N 1
ATOM 661 C CA . SER A 1 112 ? 11.783 65.142 -0.887 1.00 36.25 112 SER A CA 1
ATOM 662 C C . SER A 1 112 ? 11.008 65.756 0.281 1.00 32.37 112 SER A C 1
ATOM 663 O O . SER A 1 112 ? 11.260 65.431 1.442 1.00 32.35 112 SER A O 1
ATOM 666 N N . ALA A 1 113 ? 10.079 66.655 -0.029 1.00 30.36 113 ALA A N 1
ATOM 667 C CA . ALA A 1 113 ? 9.223 67.239 0.998 1.00 31.04 113 ALA A CA 1
ATOM 668 C C . ALA A 1 113 ? 8.373 66.157 1.658 1.00 31.26 113 ALA A C 1
ATOM 669 O O . ALA A 1 113 ? 8.146 66.187 2.869 1.00 30.71 113 ALA A O 1
ATOM 671 N N . LYS A 1 114 ? 7.914 65.196 0.861 1.00 32.36 114 LYS A N 1
ATOM 672 C CA . LYS A 1 114 ? 7.125 64.083 1.387 1.00 37.91 114 LYS A CA 1
ATOM 673 C C . LYS A 1 114 ? 7.933 63.269 2.383 1.00 33.65 114 LYS A C 1
ATOM 674 O O . LYS A 1 114 ? 7.399 62.786 3.385 1.00 34.60 114 LYS A O 1
ATOM 680 N N . LEU A 1 115 ? 9.223 63.111 2.110 1.00 28.55 115 LEU A N 1
ATOM 681 C CA . LEU A 1 115 ? 10.082 62.362 3.022 1.00 29.79 115 LEU A CA 1
ATOM 682 C C . LEU A 1 115 ? 10.419 63.181 4.276 1.00 29.97 115 LEU A C 1
ATOM 683 O O . LEU A 1 115 ? 10.572 62.624 5.361 1.00 31.44 115 LEU A O 1
ATOM 688 N N . ASP A 1 116 ? 10.528 64.499 4.131 1.00 33.56 116 ASP A N 1
ATOM 689 C CA . ASP A 1 116 ? 10.775 65.356 5.289 1.00 30.82 116 ASP A CA 1
ATOM 690 C C . ASP A 1 116 ? 9.589 65.291 6.241 1.00 30.86 116 ASP A C 1
ATOM 691 O O . ASP A 1 116 ? 9.755 65.334 7.461 1.00 32.19 116 ASP A O 1
ATOM 696 N N . VAL A 1 117 ? 8.389 65.198 5.679 1.00 30.24 117 VAL A N 1
ATOM 697 C CA . VAL A 1 117 ? 7.196 65.051 6.497 1.00 27.69 117 VAL A CA 1
ATOM 698 C C . VAL A 1 117 ? 7.255 63.735 7.275 1.00 33.31 117 VAL A C 1
ATOM 699 O O . VAL A 1 117 ? 7.037 63.717 8.490 1.00 32.45 117 VAL A O 1
ATOM 703 N N . CYS A 1 118 ? 7.584 62.645 6.586 1.00 30.17 118 CYS A N 1
ATOM 704 C CA . CYS A 1 118 ? 7.656 61.337 7.235 1.00 28.53 118 CYS A CA 1
ATOM 705 C C . CYS A 1 118 ? 8.691 61.317 8.353 1.00 31.48 118 CYS A C 1
ATOM 706 O O . CYS A 1 118 ? 8.457 60.723 9.407 1.00 29.16 118 CYS A O 1
ATOM 709 N N . ARG A 1 119 ? 9.826 61.973 8.123 1.00 23.94 119 ARG A N 1
ATOM 710 C CA . ARG A 1 119 ? 10.867 62.080 9.142 1.00 24.34 119 ARG A CA 1
ATOM 711 C C . ARG A 1 119 ? 10.338 62.720 10.430 1.00 29.22 119 ARG A C 1
ATOM 712 O O . ARG A 1 119 ? 10.623 62.239 11.532 1.00 28.04 119 ARG A O 1
ATOM 720 N N . THR A 1 120 ? 9.564 63.796 10.297 1.00 26.18 120 THR A N 1
ATOM 721 C CA . THR A 1 120 ? 9.062 64.489 11.480 1.00 25.80 120 THR A CA 1
ATOM 722 C C . THR A 1 120 ? 7.941 63.687 12.135 1.00 28.91 120 THR A C 1
ATOM 723 O O . THR A 1 120 ? 7.791 63.720 13.357 1.00 29.82 120 THR A O 1
ATOM 727 N N . ILE A 1 121 ? 7.163 62.958 11.338 1.00 24.34 121 ILE A N 1
ATOM 728 C CA . ILE A 1 121 ? 6.146 62.077 11.910 1.00 30.19 121 ILE A CA 1
ATOM 729 C C . ILE A 1 121 ? 6.831 60.951 12.687 1.00 33.65 121 ILE A C 1
ATOM 730 O O . ILE A 1 121 ? 6.353 60.538 13.746 1.00 33.31 121 ILE A O 1
ATOM 735 N N . ALA A 1 122 ? 7.956 60.468 12.165 1.00 27.15 122 ALA A N 1
ATOM 736 C CA . ALA A 1 122 ? 8.720 59.416 12.836 1.00 27.93 122 ALA A CA 1
ATOM 737 C C . ALA A 1 122 ? 9.228 59.885 14.198 1.00 27.22 122 ALA A C 1
ATOM 738 O O . ALA A 1 122 ? 9.221 59.120 15.167 1.00 28.48 122 ALA A O 1
ATOM 740 N N . ARG A 1 123 ? 9.667 61.141 14.264 1.00 27.07 123 ARG A N 1
ATOM 741 C CA . ARG A 1 123 ? 10.099 61.750 15.520 1.00 31.73 123 ARG A CA 1
ATOM 742 C C . ARG A 1 123 ? 8.938 61.929 16.492 1.00 33.49 123 ARG A C 1
ATOM 743 O O . ARG A 1 123 ? 9.114 61.774 17.699 1.00 28.76 123 ARG A O 1
ATOM 751 N N . ARG A 1 124 ? 7.761 62.277 15.972 1.00 25.58 124 ARG A N 1
ATOM 752 C CA . ARG A 1 124 ? 6.571 62.386 16.816 1.00 29.18 124 ARG A CA 1
ATOM 753 C C . ARG A 1 124 ? 6.222 61.002 17.368 1.00 23.41 124 ARG A C 1
ATOM 754 O O . ARG A 1 124 ? 5.911 60.859 18.549 1.00 27.67 124 ARG A O 1
ATOM 762 N N . ALA A 1 125 ? 6.309 59.980 16.519 1.00 19.37 125 ALA A N 1
ATOM 763 C CA . ALA A 1 125 ? 6.082 58.602 16.958 1.00 28.42 125 ALA A CA 1
ATOM 764 C C . ALA A 1 125 ? 7.105 58.177 18.008 1.00 26.97 125 ALA A C 1
ATOM 765 O O . ALA A 1 125 ? 6.762 57.521 18.983 1.00 28.70 125 ALA A O 1
ATOM 767 N N . LEU A 1 126 ? 8.361 58.551 17.793 1.00 30.03 126 LEU A N 1
ATOM 768 C CA . LEU A 1 126 ? 9.426 58.259 18.745 1.00 29.45 126 LEU A CA 1
ATOM 769 C C . LEU A 1 126 ? 9.120 58.842 20.132 1.00 33.69 126 LEU A C 1
ATOM 770 O O . LEU A 1 126 ? 9.329 58.174 21.146 1.00 31.07 126 LEU A O 1
ATOM 775 N N . ARG A 1 127 ? 8.619 60.076 20.169 1.00 27.66 127 ARG A N 1
ATOM 776 C CA . ARG A 1 127 ? 8.270 60.723 21.435 1.00 32.54 127 ARG A CA 1
ATOM 777 C C . ARG A 1 127 ? 7.195 59.930 22.174 1.00 29.68 127 ARG A C 1
ATOM 778 O O . ARG A 1 127 ? 7.280 59.736 23.389 1.00 27.85 127 ARG A O 1
ATOM 786 N N . LYS A 1 128 ? 6.186 59.470 21.441 1.00 26.43 128 LYS A N 1
ATOM 787 C CA . LYS A 1 128 ? 5.102 58.705 22.051 1.00 30.16 128 LYS A CA 1
ATOM 788 C C . LYS A 1 128 ? 5.610 57.362 22.572 1.00 29.16 128 LYS A C 1
ATOM 789 O O . LYS A 1 128 ? 5.241 56.936 23.661 1.00 27.56 128 LYS A O 1
ATOM 795 N N . VAL A 1 129 ? 6.461 56.703 21.792 1.00 32.33 129 VAL A N 1
ATOM 796 C CA . VAL A 1 129 ? 7.029 55.421 22.193 1.00 28.10 129 VAL A CA 1
ATOM 797 C C . VAL A 1 129 ? 7.931 55.573 23.428 1.00 29.75 129 VAL A C 1
ATOM 798 O O . VAL A 1 129 ? 7.956 54.702 24.300 1.00 33.67 129 VAL A O 1
ATOM 802 N N . LEU A 1 130 ? 8.656 56.685 23.508 1.00 32.97 130 LEU A N 1
ATOM 803 C CA . LEU A 1 130 ? 9.526 56.946 24.653 1.00 38.53 130 LEU A CA 1
ATOM 804 C C . LEU A 1 130 ? 8.740 57.020 25.959 1.00 35.75 130 LEU A C 1
ATOM 805 O O . LEU A 1 130 ? 9.217 56.573 27.000 1.00 39.32 130 LEU A O 1
ATOM 810 N N . THR A 1 131 ? 7.537 57.585 25.899 1.00 30.84 131 THR A N 1
ATOM 811 C CA . THR A 1 131 ? 6.671 57.651 27.072 1.00 36.47 131 THR A CA 1
ATOM 812 C C . THR A 1 131 ? 6.258 56.250 27.496 1.00 32.11 131 THR A C 1
ATOM 813 O O . THR A 1 131 ? 6.194 55.945 28.683 1.00 34.58 131 THR A O 1
ATOM 817 N N . VAL A 1 132 ? 5.990 55.391 26.519 1.00 30.46 132 VAL A N 1
ATOM 818 C CA . VAL A 1 132 ? 5.641 54.000 26.811 1.00 37.69 132 VAL A CA 1
ATOM 819 C C . VAL A 1 132 ? 6.825 53.260 27.438 1.00 39.57 132 VAL A C 1
ATOM 820 O O . VAL A 1 132 ? 6.657 52.503 28.395 1.00 35.68 132 VAL A O 1
ATOM 824 N N . THR A 1 133 ? 8.025 53.491 26.911 1.00 34.03 133 THR A N 1
ATOM 825 C CA . THR A 1 133 ? 9.215 52.829 27.446 1.00 32.15 133 THR A CA 1
ATOM 826 C C . THR A 1 133 ? 9.495 53.240 28.891 1.00 36.26 133 THR A C 1
ATOM 827 O O . THR A 1 133 ? 9.809 52.401 29.736 1.00 39.56 133 THR A O 1
ATOM 831 N N . ARG A 1 134 ? 9.376 54.531 29.169 1.00 35.93 134 ARG A N 1
ATOM 832 C CA . ARG A 1 134 ? 9.669 55.051 30.499 1.00 43.72 134 ARG A CA 1
ATOM 833 C C . ARG A 1 134 ? 8.644 54.614 31.538 1.00 38.58 134 ARG A C 1
ATOM 834 O O . ARG A 1 134 ? 8.978 54.443 32.706 1.00 42.96 134 ARG A O 1
ATOM 842 N N . GLU A 1 135 ? 7.403 54.422 31.106 1.00 44.81 135 GLU A N 1
ATOM 843 C CA . GLU A 1 135 ? 6.320 54.082 32.023 1.00 47.67 135 GLU A CA 1
ATOM 844 C C . GLU A 1 135 ? 6.069 52.576 32.120 1.00 46.86 135 GLU A C 1
ATOM 845 O O . GLU A 1 135 ? 5.647 52.084 33.166 1.00 52.11 135 GLU A O 1
ATOM 847 N N . PHE A 1 136 ? 6.330 51.845 31.038 1.00 42.46 136 PHE A N 1
ATOM 848 C CA . PHE A 1 136 ? 5.995 50.421 30.997 1.00 42.05 136 PHE A CA 1
ATOM 849 C C . PHE A 1 136 ? 7.191 49.492 30.759 1.00 42.21 136 PHE A C 1
ATOM 850 O O . PHE A 1 136 ? 7.047 48.272 30.811 1.00 45.84 136 PHE A O 1
ATOM 858 N N . GLY A 1 137 ? 8.364 50.061 30.500 1.00 40.37 137 GLY A N 1
ATOM 859 C CA . GLY A 1 137 ? 9.576 49.265 30.362 1.00 39.52 137 GLY A CA 1
ATOM 860 C C . GLY A 1 137 ? 9.672 48.462 29.072 1.00 39.93 137 GLY A C 1
ATOM 861 O O . GLY A 1 137 ? 10.459 47.523 28.979 1.00 46.62 137 GLY A O 1
ATOM 862 N N . ILE A 1 138 ? 8.871 48.821 28.074 1.00 37.48 138 ILE A N 1
ATOM 863 C CA . ILE A 1 138 ? 8.891 48.108 26.795 1.00 43.37 138 ILE A CA 1
ATOM 864 C C . ILE A 1 138 ? 9.057 49.085 25.634 1.00 39.48 138 ILE A C 1
ATOM 865 O O . ILE A 1 138 ? 8.742 50.265 25.766 1.00 43.79 138 ILE A O 1
ATOM 870 N N . GLY A 1 139 ? 9.554 48.600 24.499 1.00 27.57 139 GLY A N 1
ATOM 871 C CA . GLY A 1 139 ? 9.627 49.433 23.308 1.00 28.57 139 GLY A CA 1
ATOM 872 C C . GLY A 1 139 ? 10.945 50.146 23.056 1.00 28.51 139 GLY A C 1
ATOM 873 O O . GLY A 1 139 ? 11.031 50.992 22.163 1.00 33.51 139 GLY A O 1
ATOM 874 N N . ALA A 1 140 ? 11.976 49.812 23.829 1.00 27.18 140 ALA A N 1
ATOM 875 C CA . ALA A 1 140 ? 13.291 50.430 23.648 1.00 28.48 140 ALA A CA 1
ATOM 876 C C . ALA A 1 140 ? 13.840 50.173 22.241 1.00 33.11 140 ALA A C 1
ATOM 877 O O . ALA A 1 140 ? 14.304 51.095 21.576 1.00 30.92 140 ALA A O 1
ATOM 879 N N . GLU A 1 141 ? 13.781 48.920 21.794 1.00 34.26 141 GLU A N 1
ATOM 880 C CA . GLU A 1 141 ? 14.241 48.561 20.452 1.00 33.93 141 GLU A CA 1
ATOM 881 C C . GLU A 1 141 ? 13.433 49.301 19.383 1.00 31.74 141 GLU A C 1
ATOM 882 O O . GLU A 1 141 ? 13.993 49.842 18.431 1.00 34.55 141 GLU A O 1
ATOM 888 N N . ALA A 1 142 ? 12.115 49.313 19.558 1.00 27.28 142 ALA A N 1
ATOM 889 C CA . ALA A 1 142 ? 11.215 50.061 18.694 1.00 27.32 142 ALA A CA 1
ATOM 890 C C . ALA A 1 142 ? 11.617 51.534 18.612 1.00 32.70 142 ALA A C 1
ATOM 891 O O . ALA A 1 142 ? 11.668 52.115 17.526 1.00 32.79 142 ALA A O 1
ATOM 893 N N . ALA A 1 143 ? 11.905 52.129 19.766 1.00 29.77 143 ALA A N 1
ATOM 894 C CA . ALA A 1 143 ? 12.352 53.521 19.834 1.00 29.46 143 ALA A CA 1
ATOM 895 C C . ALA A 1 143 ? 13.667 53.731 19.069 1.00 28.84 143 ALA A C 1
ATOM 896 O O . ALA A 1 143 ? 13.825 54.715 18.348 1.00 28.79 143 ALA A O 1
ATOM 898 N N . ALA A 1 144 ? 14.606 52.805 19.237 1.00 23.37 144 ALA A N 1
ATOM 899 C CA . ALA A 1 144 ? 15.865 52.855 18.503 1.00 29.50 144 ALA A CA 1
ATOM 900 C C . ALA A 1 144 ? 15.612 52.786 16.998 1.00 29.89 144 ALA A C 1
ATOM 901 O O . ALA A 1 144 ? 16.257 53.483 16.217 1.00 33.13 144 ALA A O 1
ATOM 903 N N . TYR A 1 145 ? 14.670 51.934 16.604 1.00 30.72 145 TYR A N 1
ATOM 904 C CA . TYR A 1 145 ? 14.334 51.757 15.199 1.00 30.08 145 TYR A CA 1
ATOM 905 C C . TYR A 1 145 ? 13.798 53.055 14.610 1.00 28.14 145 TYR A C 1
ATOM 906 O O . TYR A 1 145 ? 14.174 53.435 13.505 1.00 28.40 145 TYR A O 1
ATOM 915 N N . LEU A 1 146 ? 12.917 53.725 15.348 1.00 25.70 146 LEU A N 1
ATOM 916 C CA . LEU A 1 146 ? 12.292 54.960 14.876 1.00 27.79 146 LEU A CA 1
ATOM 917 C C . LEU A 1 146 ? 13.298 56.100 14.797 1.00 27.30 146 LEU A C 1
ATOM 918 O O . LEU A 1 146 ? 13.198 56.954 13.925 1.00 29.45 146 LEU A O 1
ATOM 923 N N . LEU A 1 147 ? 14.262 56.113 15.714 1.00 26.47 147 LEU A N 1
ATOM 924 C CA . LEU A 1 147 ? 15.320 57.123 15.687 1.00 30.95 147 LEU A CA 1
ATOM 925 C C . LEU A 1 147 ? 16.198 56.958 14.441 1.00 32.47 147 LEU A C 1
ATOM 926 O O . LEU A 1 147 ? 16.475 57.931 13.736 1.00 33.06 147 LEU A O 1
ATOM 931 N N . ALA A 1 148 ? 16.630 55.726 14.177 1.00 26.26 148 ALA A N 1
ATOM 932 C CA . ALA A 1 148 ? 17.410 55.424 12.980 1.00 28.48 148 ALA A CA 1
ATOM 933 C C . ALA A 1 148 ? 16.614 55.724 11.714 1.00 27.80 148 ALA A C 1
ATOM 934 O O . ALA A 1 148 ? 17.165 56.226 10.737 1.00 29.95 148 ALA A O 1
ATOM 936 N N . LEU A 1 149 ? 15.320 55.404 11.743 1.00 27.73 149 LEU A N 1
ATOM 937 C CA . LEU A 1 149 ? 14.428 55.634 10.607 1.00 32.58 149 LEU A CA 1
ATOM 938 C C . LEU A 1 149 ? 14.392 57.115 10.238 1.00 35.92 149 LEU A C 1
ATOM 939 O O . LEU A 1 149 ? 14.495 57.472 9.063 1.00 27.44 149 LEU A O 1
ATOM 944 N N . SER A 1 150 ? 14.263 57.971 11.248 1.00 29.11 150 SER A N 1
ATOM 945 C CA . SER A 1 150 ? 14.220 59.411 11.021 1.00 28.61 150 SER A CA 1
ATOM 946 C C . SER A 1 150 ? 15.536 59.899 10.405 1.00 31.72 150 SER A C 1
ATOM 947 O O . SER A 1 150 ? 15.546 60.807 9.573 1.00 31.47 150 SER A O 1
ATOM 950 N N . ASP A 1 151 ? 16.643 59.281 10.806 1.00 28.05 151 ASP A N 1
ATOM 951 C CA . ASP A 1 151 ? 17.942 59.602 10.220 1.00 30.55 151 ASP A CA 1
ATOM 952 C C . ASP A 1 151 ? 17.994 59.190 8.749 1.00 32.71 151 ASP A C 1
ATOM 953 O O . ASP A 1 151 ? 18.457 59.952 7.893 1.00 32.73 151 ASP A O 1
ATOM 958 N N . LEU A 1 152 ? 17.517 57.984 8.458 1.00 30.18 152 LEU A N 1
ATOM 959 C CA . LEU A 1 152 ? 17.490 57.492 7.084 1.00 35.08 152 LEU A CA 1
ATOM 960 C C . LEU A 1 152 ? 16.611 58.363 6.189 1.00 31.75 152 LEU A C 1
ATOM 961 O O . LEU A 1 152 ? 16.991 58.694 5.059 1.00 32.56 152 LEU A O 1
ATOM 966 N N . LEU A 1 153 ? 15.438 58.734 6.691 1.00 29.96 153 LEU A N 1
ATOM 967 C CA . LEU A 1 153 ? 14.510 59.547 5.906 1.00 30.62 153 LEU A CA 1
ATOM 968 C C . LEU A 1 153 ? 15.115 60.918 5.587 1.00 31.57 153 LEU A C 1
ATOM 969 O O . LEU A 1 153 ? 14.911 61.450 4.497 1.00 32.12 153 LEU A O 1
ATOM 974 N N . PHE A 1 154 ? 15.864 61.479 6.535 1.00 29.47 154 PHE A N 1
ATOM 975 C CA . PHE A 1 154 ? 16.621 62.706 6.287 1.00 28.01 154 PHE A CA 1
ATOM 976 C C . PHE A 1 154 ? 17.552 62.531 5.087 1.00 33.12 154 PHE A C 1
ATOM 977 O O . PHE A 1 154 ? 17.569 63.354 4.175 1.00 35.98 154 PHE A O 1
ATOM 985 N N . LEU A 1 155 ? 18.318 61.445 5.101 1.00 29.79 155 LEU A N 1
ATOM 986 C CA . LEU A 1 155 ? 19.285 61.163 4.055 1.00 33.26 155 LEU A CA 1
ATOM 987 C C . LEU A 1 155 ? 18.603 60.962 2.706 1.00 40.18 155 LEU A C 1
ATOM 988 O O . LEU A 1 155 ? 19.038 61.516 1.697 1.00 36.43 155 LEU A O 1
ATOM 993 N N . LEU A 1 156 ? 17.530 60.177 2.695 1.00 34.40 156 LEU A N 1
ATOM 994 C CA . LEU A 1 156 ? 16.807 59.903 1.461 1.00 35.37 156 LEU A CA 1
ATOM 995 C C . LEU A 1 156 ? 16.316 61.206 0.827 1.00 33.54 156 LEU A C 1
ATOM 996 O O . LEU A 1 156 ? 16.410 61.386 -0.386 1.00 32.42 156 LEU A O 1
ATOM 1001 N N . ALA A 1 157 ? 15.821 62.116 1.664 1.00 33.08 157 ALA A N 1
ATOM 1002 C CA . ALA A 1 157 ? 15.338 63.420 1.217 1.00 30.24 157 ALA A CA 1
ATOM 1003 C C . ALA A 1 157 ? 16.432 64.244 0.546 1.00 33.49 157 ALA A C 1
ATOM 1004 O O . ALA A 1 157 ? 16.211 64.837 -0.506 1.00 34.64 157 ALA A O 1
ATOM 1006 N N . ARG A 1 158 ? 17.612 64.284 1.156 1.00 35.76 158 ARG A N 1
ATOM 1007 C CA . ARG A 1 158 ? 18.709 65.067 0.596 1.00 38.16 158 ARG A CA 1
ATOM 1008 C C . ARG A 1 158 ? 19.221 64.437 -0.694 1.00 44.67 158 ARG A C 1
ATOM 1009 O O . ARG A 1 158 ? 19.633 65.146 -1.619 1.00 45.20 158 ARG A O 1
ATOM 1017 N N . VAL A 1 159 ? 19.195 63.107 -0.755 1.00 40.64 159 VAL A N 1
ATOM 1018 C CA . VAL A 1 159 ? 19.658 62.400 -1.945 1.00 43.18 159 VAL A CA 1
ATOM 1019 C C . VAL A 1 159 ? 18.798 62.777 -3.147 1.00 39.21 159 VAL A C 1
ATOM 1020 O O . VAL A 1 159 ? 19.313 63.049 -4.229 1.00 45.93 159 VAL A O 1
ATOM 1024 N N . ILE A 1 160 ? 17.485 62.802 -2.943 1.00 39.27 160 ILE A N 1
ATOM 1025 C CA . ILE A 1 160 ? 16.559 63.219 -3.986 1.00 42.91 160 ILE A CA 1
ATOM 1026 C C . ILE A 1 160 ? 16.839 64.664 -4.427 1.00 51.17 160 ILE A C 1
ATOM 1027 O O . ILE A 1 160 ? 16.863 64.959 -5.625 1.00 56.31 160 ILE A O 1
ATOM 1032 N N . GLU A 1 161 ? 17.079 65.551 -3.462 1.00 46.66 161 GLU A N 1
ATOM 1033 C CA . GLU A 1 161 ? 17.349 66.959 -3.766 1.00 47.71 161 GLU A CA 1
ATOM 1034 C C . GLU A 1 161 ? 18.682 67.155 -4.486 1.00 53.21 161 GLU A C 1
ATOM 1035 O O . GLU A 1 161 ? 18.775 67.951 -5.421 1.00 54.40 161 GLU A O 1
ATOM 1041 N N . ILE A 1 162 ? 19.711 66.442 -4.040 1.00 52.10 162 ILE A N 1
ATOM 1042 C CA . ILE A 1 162 ? 21.027 66.527 -4.666 1.00 49.76 162 ILE A CA 1
ATOM 1043 C C . ILE A 1 162 ? 20.965 66.065 -6.117 1.00 53.42 162 ILE A C 1
ATOM 1044 O O . ILE A 1 162 ? 21.542 66.695 -7.010 1.00 53.99 162 ILE A O 1
ATOM 1049 N N . GLU A 1 163 ? 20.249 64.968 -6.349 1.00 50.87 163 GLU A N 1
ATOM 1050 C CA . GLU A 1 163 ? 20.129 64.409 -7.693 1.00 57.02 163 GLU A CA 1
ATOM 1051 C C . GLU A 1 163 ? 19.413 65.380 -8.638 1.00 58.43 163 GLU A C 1
ATOM 1052 O O . GLU A 1 163 ? 19.744 65.469 -9.819 1.00 61.83 163 GLU A O 1
ATOM 1055 N N . LYS A 1 164 ? 18.444 66.118 -8.104 1.00 65.04 164 LYS A N 1
ATOM 1056 C CA . LYS A 1 164 ? 17.685 67.084 -8.895 1.00 65.79 164 LYS A CA 1
ATOM 1057 C C . LYS A 1 164 ? 18.298 68.483 -8.848 1.00 69.81 164 LYS A C 1
ATOM 1058 O O . LYS A 1 164 ? 17.779 69.409 -9.473 1.00 77.33 164 LYS A O 1
ATOM 1062 N N . ASN A 1 165 ? 19.395 68.625 -8.106 1.00 69.48 165 ASN A N 1
ATOM 1063 C CA . ASN A 1 165 ? 20.048 69.920 -7.892 1.00 67.31 165 ASN A CA 1
ATOM 1064 C C . ASN A 1 165 ? 19.117 70.958 -7.277 1.00 63.79 165 ASN A C 1
ATOM 1065 O O . ASN A 1 165 ? 18.995 72.072 -7.787 1.00 67.12 165 ASN A O 1
ATOM 1070 N N . LYS A 1 166 ? 18.471 70.594 -6.174 1.00 60.61 166 LYS A N 1
ATOM 1071 C CA . LYS A 1 166 ? 17.501 71.476 -5.539 1.00 66.81 166 LYS A CA 1
ATOM 1072 C C . LYS A 1 166 ? 17.707 71.593 -4.029 1.00 65.11 166 LYS A C 1
ATOM 1073 O O . LYS A 1 166 ? 16.753 71.506 -3.257 1.00 64.32 166 LYS A O 1
ATOM 1075 N N . LEU A 1 167 ? 18.955 71.792 -3.614 1.00 67.41 167 LEU A N 1
ATOM 1076 C CA . LEU A 1 167 ? 19.262 72.040 -2.208 1.00 67.81 167 LEU A CA 1
ATOM 1077 C C . LEU A 1 167 ? 19.103 73.520 -1.864 1.00 69.38 167 LEU A C 1
ATOM 1078 O O . LEU A 1 167 ? 19.820 74.370 -2.394 1.00 66.91 167 LEU A O 1
ATOM 1083 N N . LYS A 1 168 ? 18.162 73.820 -0.975 1.00 70.16 168 LYS A N 1
ATOM 1084 C CA . LYS A 1 168 ? 17.941 75.189 -0.519 1.00 77.30 168 LYS A CA 1
ATOM 1085 C C . LYS A 1 168 ? 19.120 75.700 0.308 1.00 79.42 168 LYS A C 1
ATOM 1086 O O . LYS A 1 168 ? 19.044 75.788 1.534 1.00 78.08 168 LYS A O 1
ATOM 1088 N N . LYS B 1 23 ? 8.640 41.064 39.506 1.00 74.72 23 LYS B N 1
ATOM 1089 C CA . LYS B 1 23 ? 9.581 41.583 40.493 1.00 75.60 23 LYS B CA 1
ATOM 1090 C C . LYS B 1 23 ? 8.965 42.705 41.330 1.00 79.35 23 LYS B C 1
ATOM 1091 O O . LYS B 1 23 ? 9.632 43.285 42.188 1.00 85.25 23 LYS B O 1
ATOM 1093 N N . ASP B 1 24 ? 7.699 43.017 41.069 1.00 67.36 24 ASP B N 1
ATOM 1094 C CA . ASP B 1 24 ? 6.970 43.985 41.883 1.00 59.97 24 ASP B CA 1
ATOM 1095 C C . ASP B 1 24 ? 6.728 43.384 43.259 1.00 43.99 24 ASP B C 1
ATOM 1096 O O . ASP B 1 24 ? 6.527 42.181 43.378 1.00 38.04 24 ASP B O 1
ATOM 1101 N N . SER B 1 25 ? 6.753 44.214 44.297 1.00 37.80 25 SER B N 1
ATOM 1102 C CA . SER B 1 25 ? 6.578 43.717 45.662 1.00 40.27 25 SER B CA 1
ATOM 1103 C C . SER B 1 25 ? 5.268 42.935 45.887 1.00 34.11 25 SER B C 1
ATOM 1104 O O . SER B 1 25 ? 5.297 41.883 46.524 1.00 32.37 25 SER B O 1
ATOM 1107 N N . PRO B 1 26 ? 4.122 43.430 45.368 1.00 36.36 26 PRO B N 1
ATOM 1108 C CA . PRO B 1 26 ? 2.907 42.627 45.593 1.00 32.70 26 PRO B CA 1
ATOM 1109 C C . PRO B 1 26 ? 2.955 41.250 44.936 1.00 31.44 26 PRO B C 1
ATOM 1110 O O . PRO B 1 26 ? 2.387 40.308 45.479 1.00 31.03 26 PRO B O 1
ATOM 1114 N N . ILE B 1 27 ? 3.621 41.144 43.789 1.00 32.30 27 ILE B N 1
ATOM 1115 C CA . ILE B 1 27 ? 3.781 39.866 43.102 1.00 33.31 27 ILE B CA 1
ATOM 1116 C C . ILE B 1 27 ? 4.648 38.931 43.931 1.00 30.31 27 ILE B C 1
ATOM 1117 O O . ILE B 1 27 ? 4.321 37.761 44.133 1.00 30.54 27 ILE B O 1
ATOM 1122 N N . ILE B 1 28 ? 5.768 39.466 44.399 1.00 30.93 28 ILE B N 1
ATOM 1123 C CA . ILE B 1 28 ? 6.720 38.708 45.201 1.00 30.24 28 ILE B CA 1
ATOM 1124 C C . ILE B 1 28 ? 6.081 38.228 46.505 1.00 29.34 28 ILE B C 1
ATOM 1125 O O . ILE B 1 28 ? 6.270 37.083 46.916 1.00 29.11 28 ILE B O 1
ATOM 1130 N N . GLU B 1 29 ? 5.313 39.105 47.141 1.00 29.09 29 GLU B N 1
ATOM 1131 C CA . GLU B 1 29 ? 4.623 38.748 48.371 1.00 28.01 29 GLU B CA 1
ATOM 1132 C C . GLU B 1 29 ? 3.553 37.666 48.140 1.00 29.60 29 GLU B C 1
ATOM 1133 O O . GLU B 1 29 ? 3.428 36.725 48.930 1.00 27.89 29 GLU B O 1
ATOM 1139 N N . ALA B 1 30 ? 2.792 37.794 47.057 1.00 27.87 30 ALA B N 1
ATOM 1140 C CA . ALA B 1 30 ? 1.760 36.811 46.732 1.00 29.74 30 ALA B CA 1
ATOM 1141 C C . ALA B 1 30 ? 2.378 35.459 46.381 1.00 29.30 30 ALA B C 1
ATOM 1142 O O . ALA B 1 30 ? 1.924 34.421 46.849 1.00 27.83 30 ALA B O 1
ATOM 1144 N N . ASN B 1 31 ? 3.418 35.479 45.555 1.00 29.03 31 ASN B N 1
ATOM 1145 C CA . ASN B 1 31 ? 4.127 34.259 45.189 1.00 27.63 31 ASN B CA 1
ATOM 1146 C C . ASN B 1 31 ? 4.740 33.570 46.409 1.00 27.80 31 ASN B C 1
ATOM 1147 O O . ASN B 1 31 ? 4.634 32.355 46.568 1.00 28.37 31 ASN B O 1
ATOM 1152 N N . GLY B 1 32 ? 5.369 34.358 47.274 1.00 30.82 32 GLY B N 1
ATOM 1153 C CA . GLY B 1 32 ? 5.989 33.831 48.478 1.00 30.88 32 GLY B CA 1
ATOM 1154 C C . GLY B 1 32 ? 4.996 33.196 49.436 1.00 30.11 32 GLY B C 1
ATOM 1155 O O . GLY B 1 32 ? 5.282 32.165 50.047 1.00 26.60 32 GLY B O 1
ATOM 1156 N N . THR B 1 33 ? 3.821 33.805 49.561 1.00 25.42 33 THR B N 1
ATOM 1157 C CA . THR B 1 33 ? 2.819 33.311 50.495 1.00 21.38 33 THR B CA 1
ATOM 1158 C C . THR B 1 33 ? 2.132 32.058 49.939 1.00 25.68 33 THR B C 1
ATOM 1159 O O . THR B 1 33 ? 1.729 31.184 50.701 1.00 23.51 33 THR B O 1
ATOM 1163 N N . LEU B 1 34 ? 2.019 31.963 48.616 1.00 20.68 34 LEU B N 1
ATOM 1164 C CA . LEU B 1 34 ? 1.538 30.738 47.984 1.00 22.84 34 LEU B CA 1
ATOM 1165 C C . LEU B 1 34 ? 2.532 29.595 48.208 1.00 25.69 34 LEU B C 1
ATOM 1166 O O . LEU B 1 34 ? 2.140 28.450 48.416 1.00 26.02 34 LEU B O 1
ATOM 1171 N N . ASP B 1 35 ? 3.822 29.916 48.157 1.00 23.94 35 ASP B N 1
ATOM 1172 C CA . ASP B 1 35 ? 4.865 28.938 48.429 1.00 23.29 35 ASP B CA 1
ATOM 1173 C C . ASP B 1 35 ? 4.758 28.449 49.881 1.00 28.08 35 ASP B C 1
ATOM 1174 O O . ASP B 1 35 ? 4.889 27.262 50.159 1.00 26.62 35 ASP B O 1
ATOM 1179 N N . GLU B 1 36 ? 4.492 29.371 50.800 1.00 22.86 36 GLU B N 1
ATOM 1180 C CA . GLU B 1 36 ? 4.317 29.014 52.205 1.00 25.02 36 GLU B CA 1
ATOM 1181 C C . GLU B 1 36 ? 3.097 28.102 52.393 1.00 23.34 36 GLU B C 1
ATOM 1182 O O . GLU B 1 36 ? 3.136 27.151 53.174 1.00 25.28 36 GLU B O 1
ATOM 1188 N N . LEU B 1 37 ? 2.023 28.393 51.662 1.00 19.00 37 LEU B N 1
ATOM 1189 C CA . LEU B 1 37 ? 0.812 27.585 51.720 1.00 26.18 37 LEU B CA 1
ATOM 1190 C C . LEU B 1 37 ? 1.063 26.139 51.288 1.00 34.58 37 LEU B C 1
ATOM 1191 O O . LEU B 1 37 ? 0.686 25.204 51.992 1.00 26.85 37 LEU B O 1
ATOM 1196 N N . THR B 1 38 ? 1.698 25.944 50.137 1.00 24.77 38 THR B N 1
ATOM 1197 C CA . THR B 1 38 ? 1.901 24.584 49.660 1.00 25.94 38 THR B CA 1
ATOM 1198 C C . THR B 1 38 ? 2.885 23.814 50.551 1.00 25.55 38 THR B C 1
ATOM 1199 O O . THR B 1 38 ? 2.804 22.596 50.647 1.00 26.32 38 THR B O 1
ATOM 1203 N N . SER B 1 39 ? 3.796 24.521 51.216 1.00 24.38 39 SER B N 1
ATOM 1204 C CA . SER B 1 39 ? 4.703 23.881 52.167 1.00 28.09 39 SER B CA 1
ATOM 1205 C C . SER B 1 39 ? 3.983 23.374 53.429 1.00 25.46 39 SER B C 1
ATOM 1206 O O . SER B 1 39 ? 4.237 22.256 53.880 1.00 26.48 39 SER B O 1
ATOM 1209 N N . PHE B 1 40 ? 3.101 24.192 54.004 1.00 24.00 40 PHE B N 1
ATOM 1210 C CA . PHE B 1 40 ? 2.279 23.746 55.139 1.00 27.32 40 PHE B CA 1
ATOM 1211 C C . PHE B 1 40 ? 1.325 22.608 54.744 1.00 27.00 40 PHE B C 1
ATOM 1212 O O . PHE B 1 40 ? 1.032 21.734 55.554 1.00 28.38 40 PHE B O 1
ATOM 1220 N N . ILE B 1 41 ? 0.835 22.624 53.505 1.00 28.21 41 ILE B N 1
ATOM 1221 C CA . ILE B 1 41 ? 0.008 21.522 53.005 1.00 26.30 41 ILE B CA 1
ATOM 1222 C C . ILE B 1 41 ? 0.880 20.280 52.849 1.00 30.66 41 ILE B C 1
ATOM 1223 O O . ILE B 1 41 ? 0.451 19.159 53.140 1.00 25.69 41 ILE B O 1
ATOM 1228 N N . GLY B 1 42 ? 2.116 20.497 52.405 1.00 24.98 42 GLY B N 1
ATOM 1229 C CA . GLY B 1 42 ? 3.100 19.437 52.311 1.00 30.67 42 GLY B CA 1
ATOM 1230 C C . GLY B 1 42 ? 3.362 18.790 53.659 1.00 31.12 42 GLY B C 1
ATOM 1231 O O . GLY B 1 42 ? 3.650 17.600 53.736 1.00 29.62 42 GLY B O 1
ATOM 1232 N N . GLU B 1 43 ? 3.253 19.569 54.732 1.00 29.74 43 GLU B N 1
ATOM 1233 C CA . GLU B 1 43 ? 3.429 19.013 56.070 1.00 30.04 43 GLU B CA 1
ATOM 1234 C C . GLU B 1 43 ? 2.178 18.258 56.511 1.00 27.04 43 GLU B C 1
ATOM 1235 O O . GLU B 1 43 ? 2.265 17.128 56.986 1.00 32.18 43 GLU B O 1
ATOM 1241 N N . ALA B 1 44 ? 1.019 18.887 56.336 1.00 24.35 44 ALA B N 1
ATOM 1242 C CA . ALA B 1 44 ? -0.256 18.317 56.769 1.00 37.29 44 ALA B CA 1
ATOM 1243 C C . ALA B 1 44 ? -0.572 16.960 56.130 1.00 40.24 44 ALA B C 1
ATOM 1244 O O . ALA B 1 44 ? -1.184 16.097 56.762 1.00 33.89 44 ALA B O 1
ATOM 1246 N N . LYS B 1 45 ? -0.152 16.767 54.884 1.00 31.05 45 LYS B N 1
ATOM 1247 C CA . LYS B 1 45 ? -0.532 15.562 54.145 1.00 35.82 45 LYS B CA 1
ATOM 1248 C C . LYS B 1 45 ? 0.064 14.289 54.746 1.00 36.83 45 LYS B C 1
ATOM 1249 O O . LYS B 1 45 ? -0.337 13.189 54.389 1.00 35.73 45 LYS B O 1
ATOM 1255 N N . HIS B 1 46 ? 1.011 14.445 55.666 1.00 29.89 46 HIS B N 1
ATOM 1256 C CA . HIS B 1 46 ? 1.582 13.306 56.371 1.00 33.78 46 HIS B CA 1
ATOM 1257 C C . HIS B 1 46 ? 0.772 12.918 57.602 1.00 35.77 46 HIS B C 1
ATOM 1258 O O . HIS B 1 46 ? 1.158 12.021 58.345 1.00 37.48 46 HIS B O 1
ATOM 1265 N N . TYR B 1 47 ? -0.356 13.587 57.811 1.00 40.27 47 TYR B N 1
ATOM 1266 C CA . TYR B 1 47 ? -1.177 13.331 58.989 1.00 41.72 47 TYR B CA 1
ATOM 1267 C C . TYR B 1 47 ? -2.587 12.900 58.605 1.00 42.10 47 TYR B C 1
ATOM 1268 O O . TYR B 1 47 ? -3.441 12.717 59.469 1.00 41.15 47 TYR B O 1
ATOM 1277 N N . VAL B 1 48 ? -2.825 12.740 57.307 1.00 36.24 48 VAL B N 1
ATOM 1278 C CA . VAL B 1 48 ? -4.146 12.384 56.808 1.00 32.26 48 VAL B CA 1
ATOM 1279 C C . VAL B 1 48 ? -4.101 11.020 56.124 1.00 37.10 48 VAL B C 1
ATOM 1280 O O . VAL B 1 48 ? -3.017 10.473 55.905 1.00 38.83 48 VAL B O 1
ATOM 1284 N N . ASP B 1 49 ? -5.267 10.465 55.790 1.00 35.25 49 ASP B N 1
ATOM 1285 C CA . ASP B 1 49 ? -5.316 9.168 55.110 1.00 42.69 49 ASP B CA 1
ATOM 1286 C C . ASP B 1 49 ? -5.037 9.312 53.610 1.00 38.74 49 ASP B C 1
ATOM 1287 O O . ASP B 1 49 ? -4.946 10.427 53.096 1.00 35.18 49 ASP B O 1
ATOM 1292 N N . GLU B 1 50 ? -4.910 8.178 52.922 1.00 42.05 50 GLU B N 1
ATOM 1293 C CA . GLU B 1 50 ? -4.475 8.157 51.523 1.00 50.18 50 GLU B CA 1
ATOM 1294 C C . GLU B 1 50 ? -5.367 8.976 50.593 1.00 44.66 50 GLU B C 1
ATOM 1295 O O . GLU B 1 50 ? -4.866 9.685 49.719 1.00 45.34 50 GLU B O 1
ATOM 1298 N N . GLU B 1 51 ? -6.680 8.874 50.780 1.00 42.91 51 GLU B N 1
ATOM 1299 C CA . GLU B 1 51 ? -7.629 9.639 49.977 1.00 39.60 51 GLU B CA 1
ATOM 1300 C C . GLU B 1 51 ? -7.400 11.141 50.144 1.00 37.37 51 GLU B C 1
ATOM 1301 O O . GLU B 1 51 ? -7.312 11.877 49.163 1.00 36.74 51 GLU B O 1
ATOM 1304 N N . MET B 1 52 ? -7.297 11.594 51.389 1.00 34.20 52 MET B N 1
ATOM 1305 C CA . MET B 1 52 ? -7.063 13.009 51.650 1.00 39.79 52 MET B CA 1
ATOM 1306 C C . MET B 1 52 ? -5.686 13.459 51.178 1.00 39.31 52 MET B C 1
ATOM 1307 O O . MET B 1 52 ? -5.520 14.603 50.752 1.00 33.53 52 MET B O 1
ATOM 1312 N N . LYS B 1 53 ? -4.701 12.566 51.261 1.00 36.48 53 LYS B N 1
ATOM 1313 C CA . LYS B 1 53 ? -3.357 12.888 50.793 1.00 35.11 53 LYS B CA 1
ATOM 1314 C C . LYS B 1 53 ? -3.377 13.144 49.289 1.00 35.77 53 LYS B C 1
ATOM 1315 O O . LYS B 1 53 ? -2.733 14.077 48.805 1.00 34.05 53 LYS B O 1
ATOM 1321 N N . GLY B 1 54 ? -4.122 12.314 48.560 1.00 38.19 54 GLY B N 1
ATOM 1322 C CA . GLY B 1 54 ? -4.293 12.487 47.126 1.00 39.39 54 GLY B CA 1
ATOM 1323 C C . GLY B 1 54 ? -4.868 13.856 46.790 1.00 35.66 54 GLY B C 1
ATOM 1324 O O . GLY B 1 54 ? -4.379 14.550 45.899 1.00 40.31 54 GLY B O 1
ATOM 1325 N N . ILE B 1 55 ? -5.901 14.246 47.525 1.00 32.62 55 ILE B N 1
ATOM 1326 C CA . ILE B 1 55 ? -6.543 15.543 47.345 1.00 34.46 55 ILE B CA 1
ATOM 1327 C C . ILE B 1 55 ? -5.575 16.696 47.623 1.00 32.02 55 ILE B C 1
ATOM 1328 O O . ILE B 1 55 ? -5.493 17.648 46.846 1.00 32.25 55 ILE B O 1
ATOM 1333 N N . LEU B 1 56 ? -4.830 16.604 48.720 1.00 28.60 56 LEU B N 1
ATOM 1334 C CA . LEU B 1 56 ? -3.885 17.661 49.065 1.00 27.72 56 LEU B CA 1
ATOM 1335 C C . LEU B 1 56 ? -2.762 17.786 48.025 1.00 29.19 56 LEU B C 1
ATOM 1336 O O . LEU B 1 56 ? -2.293 18.888 47.745 1.00 26.64 56 LEU B O 1
ATOM 1341 N N . GLU B 1 57 ? -2.344 16.670 47.436 1.00 26.11 57 GLU B N 1
ATOM 1342 C CA . GLU B 1 57 ? -1.288 16.727 46.424 1.00 31.03 57 GLU B CA 1
ATOM 1343 C C . GLU B 1 57 ? -1.787 17.289 45.087 1.00 36.35 57 GLU B C 1
ATOM 1344 O O . GLU B 1 57 ? -1.032 17.951 44.376 1.00 34.07 57 GLU B O 1
ATOM 1350 N N . GLU B 1 58 ? -3.046 17.033 44.744 1.00 28.43 58 GLU B N 1
ATOM 1351 C CA . GLU B 1 58 ? -3.660 17.729 43.616 1.00 35.35 58 GLU B CA 1
ATOM 1352 C C . GLU B 1 58 ? -3.676 19.237 43.881 1.00 26.45 58 GLU B C 1
ATOM 1353 O O . GLU B 1 58 ? -3.393 20.040 42.991 1.00 31.15 58 GLU B O 1
ATOM 1359 N N . ILE B 1 59 ? -3.998 19.616 45.111 1.00 26.35 59 ILE B N 1
ATOM 1360 C CA . ILE B 1 59 ? -4.030 21.024 45.484 1.00 25.34 59 ILE B CA 1
ATOM 1361 C C . ILE B 1 59 ? -2.632 21.648 45.391 1.00 27.56 59 ILE B C 1
ATOM 1362 O O . ILE B 1 59 ? -2.490 22.778 44.928 1.00 29.25 59 ILE B O 1
ATOM 1367 N N . GLN B 1 60 ? -1.601 20.910 45.804 1.00 26.37 60 GLN B N 1
ATOM 1368 C CA . GLN B 1 60 ? -0.233 21.409 45.674 1.00 29.04 60 GLN B CA 1
ATOM 1369 C C . GLN B 1 60 ? 0.120 21.666 44.206 1.00 30.39 60 GLN B C 1
ATOM 1370 O O . GLN B 1 60 ? 0.785 22.648 43.879 1.00 28.12 60 GLN B O 1
ATOM 1376 N N . ASN B 1 61 ? -0.328 20.787 43.321 1.00 25.05 61 ASN B N 1
ATOM 1377 C CA . ASN B 1 61 ? -0.124 21.005 41.895 1.00 30.75 61 ASN B CA 1
ATOM 1378 C C . ASN B 1 61 ? -0.852 22.248 41.377 1.00 39.01 61 ASN B C 1
ATOM 1379 O O . ASN B 1 61 ? -0.312 22.988 40.554 1.00 32.26 61 ASN B O 1
ATOM 1384 N N . ASP B 1 62 ? -2.071 22.475 41.865 1.00 31.99 62 ASP B N 1
ATOM 1385 C CA . ASP B 1 62 ? -2.842 23.656 41.483 1.00 32.20 62 ASP B CA 1
ATOM 1386 C C . ASP B 1 62 ? -2.135 24.935 41.923 1.00 29.33 62 ASP B C 1
ATOM 1387 O O . ASP B 1 62 ? -2.148 25.939 41.217 1.00 34.06 62 ASP B O 1
ATOM 1392 N N . ILE B 1 63 ? -1.513 24.889 43.094 1.00 27.14 63 ILE B N 1
ATOM 1393 C CA . ILE B 1 63 ? -0.846 26.058 43.642 1.00 28.87 63 ILE B CA 1
ATOM 1394 C C . ILE B 1 63 ? 0.417 26.371 42.848 1.00 25.10 63 ILE B C 1
ATOM 1395 O O . ILE B 1 63 ? 0.752 27.533 42.631 1.00 29.15 63 ILE B O 1
ATOM 1400 N N . TYR B 1 64 ? 1.098 25.326 42.392 1.00 24.93 64 TYR B N 1
ATOM 1401 C CA . TYR B 1 64 ? 2.259 25.490 41.529 1.00 26.07 64 TYR B CA 1
ATOM 1402 C C . TYR B 1 64 ? 1.864 26.186 40.218 1.00 32.58 64 TYR B C 1
ATOM 1403 O O . TYR B 1 64 ? 2.578 27.059 39.721 1.00 31.54 64 TYR B O 1
ATOM 1412 N N . LYS B 1 65 ? 0.717 25.806 39.669 1.00 31.72 65 LYS B N 1
ATOM 1413 C CA . LYS B 1 65 ? 0.217 26.428 38.443 1.00 29.13 65 LYS B CA 1
ATOM 1414 C C . LYS B 1 65 ? -0.137 27.904 38.692 1.00 30.96 65 LYS B C 1
ATOM 1415 O O . LYS B 1 65 ? 0.145 28.775 37.865 1.00 32.97 65 LYS B O 1
ATOM 1418 N N . ILE B 1 66 ? -0.726 28.182 39.850 1.00 30.04 66 ILE B N 1
ATOM 1419 C CA . ILE B 1 66 ? -1.091 29.545 40.210 1.00 30.20 66 ILE B CA 1
ATOM 1420 C C . ILE B 1 66 ? 0.152 30.425 40.372 1.00 31.10 66 ILE B C 1
ATOM 1421 O O . ILE B 1 66 ? 0.189 31.555 39.878 1.00 30.96 66 ILE B O 1
ATOM 1426 N N . MET B 1 67 ? 1.174 29.897 41.040 1.00 29.78 67 MET B N 1
ATOM 1427 C CA . MET B 1 67 ? 2.439 30.615 41.193 1.00 30.01 67 MET B CA 1
ATOM 1428 C C . MET B 1 67 ? 3.085 30.928 39.843 1.00 30.77 67 MET B C 1
ATOM 1429 O O . MET B 1 67 ? 3.750 31.953 39.688 1.00 35.46 67 MET B O 1
ATOM 1434 N N . GLY B 1 68 ? 2.886 30.050 38.867 1.00 31.65 68 GLY B N 1
ATOM 1435 C CA . GLY B 1 68 ? 3.397 30.286 37.526 1.00 38.58 68 GLY B CA 1
ATOM 1436 C C . GLY B 1 68 ? 2.756 31.504 36.883 1.00 43.18 68 GLY B C 1
ATOM 1437 O O . GLY B 1 68 ? 3.441 32.342 36.295 1.00 45.26 68 GLY B O 1
ATOM 1438 N N . GLU B 1 69 ? 1.436 31.604 37.006 1.00 35.17 69 GLU B N 1
ATOM 1439 C CA . GLU B 1 69 ? 0.680 32.698 36.404 1.00 37.09 69 GLU B CA 1
ATOM 1440 C C . GLU B 1 69 ? 0.955 34.040 37.081 1.00 38.42 69 GLU B C 1
ATOM 1441 O O . GLU B 1 69 ? 1.161 35.051 36.415 1.00 40.70 69 GLU B O 1
ATOM 1447 N N . ILE B 1 70 ? 0.948 34.047 38.408 1.00 33.89 70 ILE B N 1
ATOM 1448 C CA . ILE B 1 70 ? 1.138 35.282 39.157 1.00 38.29 70 ILE B CA 1
ATOM 1449 C C . ILE B 1 70 ? 2.572 35.795 39.013 1.00 41.18 70 ILE B C 1
ATOM 1450 O O . ILE B 1 70 ? 2.788 36.973 38.730 1.00 40.67 70 ILE B O 1
ATOM 1455 N N . GLY B 1 71 ? 3.542 34.900 39.182 1.00 35.04 71 GLY B N 1
ATOM 1456 C CA . GLY B 1 71 ? 4.944 35.234 39.004 1.00 36.50 71 GLY B CA 1
ATOM 1457 C C . GLY B 1 71 ? 5.290 35.752 37.617 1.00 46.42 71 GLY B C 1
ATOM 1458 O O . GLY B 1 71 ? 6.287 36.448 37.442 1.00 58.10 71 GLY B O 1
ATOM 1459 N N . SER B 1 72 ? 4.465 35.418 36.629 1.00 49.73 72 SER B N 1
ATOM 1460 C CA . SER B 1 72 ? 4.698 35.857 35.255 1.00 47.81 72 SER B CA 1
ATOM 1461 C C . SER B 1 72 ? 3.798 37.031 34.883 1.00 50.30 72 SER B C 1
ATOM 1462 O O . SER B 1 72 ? 3.727 37.418 33.714 1.00 51.32 72 SER B O 1
ATOM 1465 N N . LYS B 1 73 ? 3.114 37.583 35.883 1.00 42.86 73 LYS B N 1
ATOM 1466 C CA . LYS B 1 73 ? 2.166 38.682 35.686 1.00 54.63 73 LYS B CA 1
ATOM 1467 C C . LYS B 1 73 ? 1.122 38.365 34.618 1.00 53.83 73 LYS B C 1
ATOM 1468 O O . LYS B 1 73 ? 0.794 39.211 33.788 1.00 59.00 73 LYS B O 1
ATOM 1471 N N . GLY B 1 74 ? 0.612 37.139 34.638 1.00 47.23 74 GLY B N 1
ATOM 1472 C CA . GLY B 1 74 ? -0.468 36.751 33.751 1.00 49.93 74 GLY B CA 1
ATOM 1473 C C . GLY B 1 74 ? -0.048 36.253 32.380 1.00 62.53 74 GLY B C 1
ATOM 1474 O O . GLY B 1 74 ? -0.898 35.845 31.586 1.00 74.91 74 GLY B O 1
ATOM 1475 N N . LYS B 1 75 ? 1.251 36.279 32.094 1.00 57.91 75 LYS B N 1
ATOM 1476 C CA . LYS B 1 75 ? 1.751 35.836 30.791 1.00 64.08 75 LYS B CA 1
ATOM 1477 C C . LYS B 1 75 ? 1.541 34.334 30.597 1.00 62.22 75 LYS B C 1
ATOM 1478 O O . LYS B 1 75 ? 1.163 33.883 29.515 1.00 70.61 75 LYS B O 1
ATOM 1480 N N . ILE B 1 76 ? 1.794 33.570 31.654 1.00 55.85 76 ILE B N 1
ATOM 1481 C CA . ILE B 1 76 ? 1.555 32.134 31.655 1.00 59.95 76 ILE B CA 1
ATOM 1482 C C . ILE B 1 76 ? 0.149 31.856 32.188 1.00 65.14 76 ILE B C 1
ATOM 1483 O O . ILE B 1 76 ? -0.308 32.524 33.115 1.00 57.49 76 ILE B O 1
ATOM 1488 N N . GLU B 1 77 ? -0.536 30.881 31.598 1.00 66.18 77 GLU B N 1
ATOM 1489 C CA . GLU B 1 77 ? -1.902 30.559 31.998 1.00 66.76 77 GLU B CA 1
ATOM 1490 C C . GLU B 1 77 ? -1.957 29.957 33.403 1.00 63.59 77 GLU B C 1
ATOM 1491 O O . GLU B 1 77 ? -1.048 29.236 33.816 1.00 60.86 77 GLU B O 1
ATOM 1497 N N . GLY B 1 78 ? -3.026 30.261 34.135 1.00 68.02 78 GLY B N 1
ATOM 1498 C CA . GLY B 1 78 ? -3.187 29.771 35.493 1.00 60.37 78 GLY B CA 1
ATOM 1499 C C . GLY B 1 78 ? -4.043 28.522 35.577 1.00 61.17 78 GLY B C 1
ATOM 1500 O O . GLY B 1 78 ? -4.015 27.682 34.679 1.00 61.57 78 GLY B O 1
ATOM 1501 N N . ILE B 1 79 ? -4.803 28.391 36.661 1.00 58.54 79 ILE B N 1
ATOM 1502 C CA . ILE B 1 79 ? -5.689 27.244 36.820 1.00 49.67 79 ILE B CA 1
ATOM 1503 C C . ILE B 1 79 ? -6.917 27.388 35.935 1.00 50.40 79 ILE B C 1
ATOM 1504 O O . ILE B 1 79 ? -7.418 28.491 35.720 1.00 51.34 79 ILE B O 1
ATOM 1509 N N . SER B 1 80 ? -7.393 26.264 35.414 1.00 51.83 80 SER B N 1
ATOM 1510 C CA . SER B 1 80 ? -8.626 26.253 34.645 1.00 53.26 80 SER B CA 1
ATOM 1511 C C . SER B 1 80 ? -9.814 26.359 35.587 1.00 54.65 80 SER B C 1
ATOM 1512 O O . SER B 1 80 ? -9.680 26.132 36.790 1.00 51.32 80 SER B O 1
ATOM 1515 N N . GLU B 1 81 ? -10.976 26.707 35.047 1.00 51.41 81 GLU B N 1
ATOM 1516 C CA . GLU B 1 81 ? -12.177 26.762 35.868 1.00 58.31 81 GLU B CA 1
ATOM 1517 C C . GLU B 1 81 ? -12.625 25.360 36.266 1.00 54.80 81 GLU B C 1
ATOM 1518 O O . GLU B 1 81 ? -13.418 25.199 37.194 1.00 58.18 81 GLU B O 1
ATOM 1524 N N . GLU B 1 82 ? -12.105 24.346 35.578 1.00 45.99 82 GLU B N 1
ATOM 1525 C CA . GLU B 1 82 ? -12.399 22.963 35.939 1.00 44.84 82 GLU B CA 1
ATOM 1526 C C . GLU B 1 82 ? -11.836 22.650 37.326 1.00 47.89 82 GLU B C 1
ATOM 1527 O O . GLU B 1 82 ? -12.392 21.832 38.066 1.00 40.42 82 GLU B O 1
ATOM 1529 N N . ARG B 1 83 ? -10.736 23.313 37.672 1.00 41.31 83 ARG B N 1
ATOM 1530 C CA . ARG B 1 83 ? -10.095 23.107 38.963 1.00 42.24 83 ARG B CA 1
ATOM 1531 C C . ARG B 1 83 ? -10.924 23.720 40.088 1.00 36.69 83 ARG B C 1
ATOM 1532 O O . ARG B 1 83 ? -10.985 23.167 41.185 1.00 30.96 83 ARG B O 1
ATOM 1540 N N . ILE B 1 84 ? -11.558 24.860 39.818 1.00 32.71 84 ILE B N 1
ATOM 1541 C CA . ILE B 1 84 ? -12.480 25.447 40.780 1.00 38.07 84 ILE B CA 1
ATOM 1542 C C . ILE B 1 84 ? -13.712 24.561 40.933 1.00 42.69 84 ILE B C 1
ATOM 1543 O O . ILE B 1 84 ? -14.194 24.346 42.045 1.00 34.91 84 ILE B O 1
ATOM 1548 N N . ALA B 1 85 ? -14.207 24.040 39.813 1.00 33.95 85 ALA B N 1
ATOM 1549 C CA . ALA B 1 85 ? -15.348 23.128 39.827 1.00 40.45 85 ALA B CA 1
ATOM 1550 C C . ALA B 1 85 ? -15.041 21.871 40.639 1.00 36.48 85 ALA B C 1
ATOM 1551 O O . ALA B 1 85 ? -15.917 21.337 41.315 1.00 37.88 85 ALA B O 1
ATOM 1553 N N . TRP B 1 86 ? -13.795 21.405 40.560 1.00 35.95 86 TRP B N 1
ATOM 1554 C CA . TRP B 1 86 ? -13.343 20.238 41.319 1.00 40.13 86 TRP B CA 1
ATOM 1555 C C . TRP B 1 86 ? -13.395 20.513 42.823 1.00 33.81 86 TRP B C 1
ATOM 1556 O O . TRP B 1 86 ? -13.870 19.680 43.596 1.00 35.07 86 TRP B O 1
ATOM 1567 N N . LEU B 1 87 ? -12.914 21.684 43.235 1.00 31.83 87 LEU B N 1
ATOM 1568 C CA . LEU B 1 87 ? -13.012 22.079 44.641 1.00 33.01 87 LEU B CA 1
ATOM 1569 C C . LEU B 1 87 ? -14.475 22.144 45.064 1.00 33.33 87 LEU B C 1
ATOM 1570 O O . LEU B 1 87 ? -14.835 21.680 46.144 1.00 34.10 87 LEU B O 1
ATOM 1575 N N . LEU B 1 88 ? -15.314 22.719 44.203 1.00 34.26 88 LEU B N 1
ATOM 1576 C CA . LEU B 1 88 ? -16.730 22.887 44.511 1.00 36.25 88 LEU B CA 1
ATOM 1577 C C . LEU B 1 88 ? -17.423 21.535 44.688 1.00 37.80 88 LEU B C 1
ATOM 1578 O O . LEU B 1 88 ? -18.265 21.378 45.571 1.00 38.74 88 LEU B O 1
ATOM 1580 N N . LYS B 1 89 ? -17.062 20.566 43.851 1.00 38.35 89 LYS B N 1
ATOM 1581 C CA . LYS B 1 89 ? -17.590 19.209 43.981 1.00 40.25 89 LYS B CA 1
ATOM 1582 C C . LYS B 1 89 ? -17.268 18.624 45.351 1.00 39.53 89 LYS B C 1
ATOM 1583 O O . LYS B 1 89 ? -18.129 18.028 45.995 1.00 40.81 89 LYS B O 1
ATOM 1589 N N . LEU B 1 90 ? -16.026 18.808 45.793 1.00 37.75 90 LEU B N 1
ATOM 1590 C CA . LEU B 1 90 ? -15.586 18.257 47.072 1.00 37.73 90 LEU B CA 1
ATOM 1591 C C . LEU B 1 90 ? -16.255 18.983 48.233 1.00 37.68 90 LEU B C 1
ATOM 1592 O O . LEU B 1 90 ? -16.589 18.371 49.245 1.00 40.10 90 LEU B O 1
ATOM 1597 N N . ILE B 1 91 ? -16.461 20.286 48.076 1.00 36.93 91 ILE B N 1
ATOM 1598 C CA . ILE B 1 91 ? -17.135 21.076 49.100 1.00 37.57 91 ILE B CA 1
ATOM 1599 C C . ILE B 1 91 ? -18.578 20.594 49.296 1.00 39.15 91 ILE B C 1
ATOM 1600 O O . ILE B 1 91 ? -19.018 20.369 50.420 1.00 39.98 91 ILE B O 1
ATOM 1605 N N . LEU B 1 92 ? -19.305 20.419 48.198 1.00 39.87 92 LEU B N 1
ATOM 1606 C CA . LEU B 1 92 ? -20.671 19.909 48.267 1.00 43.57 92 LEU B CA 1
ATOM 1607 C C . LEU B 1 92 ? -20.711 18.518 48.898 1.00 46.35 92 LEU B C 1
ATOM 1608 O O . LEU B 1 92 ? -21.614 18.201 49.667 1.00 47.83 92 LEU B O 1
ATOM 1613 N N . ARG B 1 93 ? -19.715 17.698 48.578 1.00 45.29 93 ARG B N 1
ATOM 1614 C CA . ARG B 1 93 ? -19.618 16.350 49.127 1.00 43.57 93 ARG B CA 1
ATOM 1615 C C . ARG B 1 93 ? -19.447 16.331 50.650 1.00 54.96 93 ARG B C 1
ATOM 1616 O O . ARG B 1 93 ? -20.160 15.613 51.350 1.00 49.90 93 ARG B O 1
ATOM 1624 N N . TYR B 1 94 ? -18.506 17.120 51.163 1.00 41.48 94 TYR B N 1
ATOM 1625 C CA . TYR B 1 94 ? -18.173 17.062 52.585 1.00 42.38 94 TYR B CA 1
ATOM 1626 C C . TYR B 1 94 ? -19.110 17.894 53.455 1.00 43.83 94 TYR B C 1
ATOM 1627 O O . TYR B 1 94 ? -19.170 17.702 54.669 1.00 43.86 94 TYR B O 1
ATOM 1636 N N . MET B 1 95 ? -19.856 18.801 52.833 1.00 50.80 95 MET B N 1
ATOM 1637 C CA . MET B 1 95 ? -20.843 19.600 53.555 1.00 57.22 95 MET B CA 1
ATOM 1638 C C . MET B 1 95 ? -21.917 18.739 54.216 1.00 58.63 95 MET B C 1
ATOM 1639 O O . MET B 1 95 ? -22.530 19.151 55.202 1.00 60.95 95 MET B O 1
ATOM 1644 N N . GLU B 1 96 ? -22.133 17.542 53.677 1.00 56.94 96 GLU B N 1
ATOM 1645 C CA . GLU B 1 96 ? -23.197 16.663 54.160 1.00 58.58 96 GLU B CA 1
ATOM 1646 C C . GLU B 1 96 ? -22.836 15.958 55.462 1.00 56.49 96 GLU B C 1
ATOM 1647 O O . GLU B 1 96 ? -23.712 15.666 56.278 1.00 60.70 96 GLU B O 1
ATOM 1653 N N . MET B 1 97 ? -21.548 15.690 55.651 1.00 54.09 97 MET B N 1
ATOM 1654 C CA . MET B 1 97 ? -21.088 14.993 56.841 1.00 58.79 97 MET B CA 1
ATOM 1655 C C . MET B 1 97 ? -20.659 15.993 57.926 1.00 66.11 97 MET B C 1
ATOM 1656 O O . MET B 1 97 ? -20.086 15.604 58.943 1.00 72.91 97 MET B O 1
ATOM 1661 N N . VAL B 1 98 ? -20.952 17.277 57.709 1.00 78.80 98 VAL B N 1
ATOM 1662 C CA . VAL B 1 98 ? -20.658 18.329 58.687 1.00 69.82 98 VAL B CA 1
ATOM 1663 C C . VAL B 1 98 ? -21.878 19.180 59.013 1.00 79.39 98 VAL B C 1
ATOM 1664 O O . VAL B 1 98 ? -22.426 19.842 58.134 1.00 79.63 98 VAL B O 1
ATOM 1668 N N . ASN B 1 99 ? -22.303 19.158 60.274 1.00 84.63 99 ASN B N 1
ATOM 1669 C CA . ASN B 1 99 ? -23.456 19.948 60.706 1.00 88.42 99 ASN B CA 1
ATOM 1670 C C . ASN B 1 99 ? -23.053 21.320 61.248 1.00 92.26 99 ASN B C 1
ATOM 1671 O O . ASN B 1 99 ? -22.917 21.502 62.458 1.00 97.19 99 ASN B O 1
ATOM 1673 N N . LEU B 1 100 ? -22.869 22.281 60.346 1.00 89.87 100 LEU B N 1
ATOM 1674 C CA . LEU B 1 100 ? -22.482 23.639 60.724 1.00 81.06 100 LEU B CA 1
ATOM 1675 C C . LEU B 1 100 ? -23.612 24.363 61.457 1.00 86.87 100 LEU B C 1
ATOM 1676 O O . LEU B 1 100 ? -23.826 24.159 62.655 1.00 82.56 100 LEU B O 1
ATOM 1678 N N . PHE B 1 103 ? -20.275 25.961 65.889 1.00 70.37 103 PHE B N 1
ATOM 1679 C CA . PHE B 1 103 ? -19.029 26.639 66.228 1.00 72.35 103 PHE B CA 1
ATOM 1680 C C . PHE B 1 103 ? -18.209 25.828 67.228 1.00 70.68 103 PHE B C 1
ATOM 1681 O O . PHE B 1 103 ? -18.664 25.556 68.340 1.00 74.30 103 PHE B O 1
ATOM 1683 N N . VAL B 1 104 ? -16.999 25.444 66.831 1.00 65.07 104 VAL B N 1
ATOM 1684 C CA . VAL B 1 104 ? -16.130 24.668 67.708 1.00 67.82 104 VAL B CA 1
ATOM 1685 C C . VAL B 1 104 ? -14.681 25.157 67.611 1.00 60.26 104 VAL B C 1
ATOM 1686 O O . VAL B 1 104 ? -14.275 25.726 66.599 1.00 54.29 104 VAL B O 1
ATOM 1690 N N . LEU B 1 105 ? -13.913 24.954 68.677 1.00 57.31 105 LEU B N 1
ATOM 1691 C CA . LEU B 1 105 ? -12.529 25.413 68.724 1.00 50.63 105 LEU B CA 1
ATOM 1692 C C . LEU B 1 105 ? -11.655 24.666 67.725 1.00 46.13 105 LEU B C 1
ATOM 1693 O O . LEU B 1 105 ? -11.800 23.456 67.548 1.00 53.16 105 LEU B O 1
ATOM 1698 N N . PRO B 1 106 ? -10.741 25.392 67.065 1.00 37.95 106 PRO B N 1
ATOM 1699 C CA . PRO B 1 106 ? -9.783 24.789 66.135 1.00 35.14 106 PRO B CA 1
ATOM 1700 C C . PRO B 1 106 ? -8.913 23.731 66.806 1.00 35.15 106 PRO B C 1
ATOM 1701 O O . PRO B 1 106 ? -8.514 23.889 67.964 1.00 39.90 106 PRO B O 1
ATOM 1705 N N . GLY B 1 107 ? -8.640 22.651 66.083 1.00 44.34 107 GLY B N 1
ATOM 1706 C CA . GLY B 1 107 ? -7.698 21.646 66.539 1.00 37.78 107 GLY B CA 1
ATOM 1707 C C . GLY B 1 107 ? -8.259 20.624 67.505 1.00 41.38 107 GLY B C 1
ATOM 1708 O O . GLY B 1 107 ? -7.614 20.305 68.503 1.00 47.30 107 GLY B O 1
ATOM 1709 N N . GLY B 1 108 ? -9.450 20.105 67.209 1.00 37.75 108 GLY B N 1
ATOM 1710 C CA . GLY B 1 108 ? -10.046 19.040 68.004 1.00 37.49 108 GLY B CA 1
ATOM 1711 C C . GLY B 1 108 ? -9.133 17.827 68.111 1.00 37.67 108 GLY B C 1
ATOM 1712 O O . GLY B 1 108 ? -9.031 17.205 69.163 1.00 45.58 108 GLY B O 1
ATOM 1713 N N . THR B 1 109 ? -8.473 17.487 67.009 1.00 41.64 109 THR B N 1
ATOM 1714 C CA . THR B 1 109 ? -7.417 16.479 67.021 1.00 41.73 109 THR B CA 1
ATOM 1715 C C . THR B 1 109 ? -6.139 17.093 66.465 1.00 36.84 109 THR B C 1
ATOM 1716 O O . THR B 1 109 ? -6.166 18.191 65.904 1.00 35.50 109 THR B O 1
ATOM 1720 N N . LEU B 1 110 ? -5.025 16.388 66.625 1.00 40.19 110 LEU B N 1
ATOM 1721 C CA . LEU B 1 110 ? -3.744 16.860 66.108 1.00 47.11 110 LEU B CA 1
ATOM 1722 C C . LEU B 1 110 ? -3.810 16.978 64.595 1.00 48.67 110 LEU B C 1
ATOM 1723 O O . LEU B 1 110 ? -3.343 17.959 64.008 1.00 42.76 110 LEU B O 1
ATOM 1728 N N . GLU B 1 111 ? -4.413 15.969 63.978 1.00 47.40 111 GLU B N 1
ATOM 1729 C CA . GLU B 1 111 ? -4.542 15.896 62.532 1.00 43.49 111 GLU B CA 1
ATOM 1730 C C . GLU B 1 111 ? -5.370 17.054 61.983 1.00 39.87 111 GLU B C 1
ATOM 1731 O O . GLU B 1 111 ? -4.960 17.724 61.033 1.00 33.85 111 GLU B O 1
ATOM 1737 N N . SER B 1 112 ? -6.534 17.291 62.580 1.00 36.77 112 SER B N 1
ATOM 1738 C CA . SER B 1 112 ? -7.419 18.348 62.105 1.00 36.39 112 SER B CA 1
ATOM 1739 C C . SER B 1 112 ? -6.826 19.727 62.370 1.00 38.83 112 SER B C 1
ATOM 1740 O O . SER B 1 112 ? -7.119 20.678 61.649 1.00 36.57 112 SER B O 1
ATOM 1743 N N . ALA B 1 113 ? -5.998 19.830 63.408 1.00 33.52 113 ALA B N 1
ATOM 1744 C CA . ALA B 1 113 ? -5.302 21.077 63.713 1.00 36.11 113 ALA B CA 1
ATOM 1745 C C . ALA B 1 113 ? -4.393 21.489 62.561 1.00 32.91 113 ALA B C 1
ATOM 1746 O O . ALA B 1 113 ? -4.266 22.674 62.251 1.00 29.23 113 ALA B O 1
ATOM 1748 N N . LYS B 1 114 ? -3.758 20.499 61.940 1.00 30.36 114 LYS B N 1
ATOM 1749 C CA . LYS B 1 114 ? -2.870 20.734 60.809 1.00 36.36 114 LYS B CA 1
ATOM 1750 C C . LYS B 1 114 ? -3.625 21.347 59.637 1.00 32.57 114 LYS B C 1
ATOM 1751 O O . LYS B 1 114 ? -3.107 22.221 58.943 1.00 33.67 114 LYS B O 1
ATOM 1757 N N . LEU B 1 115 ? -4.854 20.889 59.422 1.00 30.67 115 LEU B N 1
ATOM 1758 C CA . LEU B 1 115 ? -5.673 21.415 58.335 1.00 28.99 115 LEU B CA 1
ATOM 1759 C C . LEU B 1 115 ? -6.229 22.800 58.657 1.00 31.09 115 LEU B C 1
ATOM 1760 O O . LEU B 1 115 ? -6.415 23.617 57.756 1.00 32.79 115 LEU B O 1
ATOM 1765 N N . ASP B 1 116 ? -6.504 23.059 59.935 1.00 30.24 116 ASP B N 1
ATOM 1766 C CA . ASP B 1 116 ? -6.962 24.381 60.358 1.00 28.21 116 ASP B CA 1
ATOM 1767 C C . ASP B 1 116 ? -5.882 25.427 60.098 1.00 28.29 116 ASP B C 1
ATOM 1768 O O . ASP B 1 116 ? -6.173 26.533 59.642 1.00 29.24 116 ASP B O 1
ATOM 1773 N N . VAL B 1 117 ? -4.637 25.059 60.388 1.00 27.72 117 VAL B N 1
ATOM 1774 C CA . VAL B 1 117 ? -3.485 25.899 60.087 1.00 29.13 117 VAL B CA 1
ATOM 1775 C C . VAL B 1 117 ? -3.417 26.177 58.581 1.00 34.89 117 VAL B C 1
ATOM 1776 O O . VAL B 1 117 ? -3.330 27.334 58.175 1.00 27.72 117 VAL B O 1
ATOM 1780 N N . CYS B 1 118 ? -3.480 25.127 57.759 1.00 26.41 118 CYS B N 1
ATOM 1781 C CA . CYS B 1 118 ? -3.445 25.303 56.305 1.00 23.68 118 CYS B CA 1
ATOM 1782 C C . CYS B 1 118 ? -4.562 26.234 55.825 1.00 26.07 118 CYS B C 1
ATOM 1783 O O . CYS B 1 118 ? -4.356 27.043 54.921 1.00 26.63 118 CYS B O 1
ATOM 1786 N N . ARG B 1 119 ? -5.742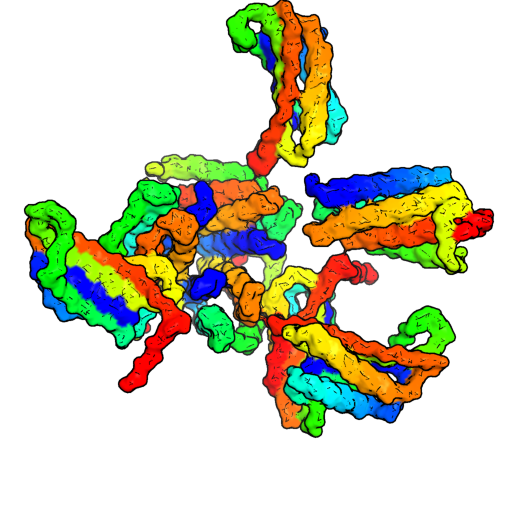 26.118 56.432 1.00 24.99 119 ARG B N 1
ATOM 1787 C CA . ARG B 1 119 ? -6.882 26.938 56.042 1.00 26.05 119 ARG B CA 1
ATOM 1788 C C . ARG B 1 119 ? -6.602 28.427 56.250 1.00 30.46 119 ARG B C 1
ATOM 1789 O O . ARG B 1 119 ? -6.887 29.246 55.372 1.00 23.74 119 ARG B O 1
ATOM 1797 N N . THR B 1 120 ? -6.047 28.774 57.413 1.00 21.16 120 THR B N 1
ATOM 1798 C CA . THR B 1 120 ? -5.717 30.163 57.702 1.00 23.93 120 THR B CA 1
ATOM 1799 C C . THR B 1 120 ? -4.576 30.657 56.799 1.00 22.45 120 THR B C 1
ATOM 1800 O O . THR B 1 120 ? -4.562 31.822 56.415 1.00 26.27 120 THR B O 1
ATOM 1804 N N . ILE B 1 121 ? -3.635 29.780 56.444 1.00 23.62 121 ILE B N 1
ATOM 1805 C CA . ILE B 1 121 ? -2.552 30.176 55.529 1.00 31.29 121 ILE B CA 1
ATOM 1806 C C . ILE B 1 121 ? -3.119 30.404 54.123 1.00 28.90 121 ILE B C 1
ATOM 1807 O O . ILE B 1 121 ? -2.650 31.268 53.381 1.00 25.70 121 ILE B O 1
ATOM 1812 N N . ALA B 1 122 ? -4.128 29.619 53.761 1.00 23.61 122 ALA B N 1
ATOM 1813 C CA . ALA B 1 122 ? -4.800 29.798 52.479 1.00 26.64 122 ALA B CA 1
ATOM 1814 C C . ALA B 1 122 ? -5.486 31.160 52.430 1.00 27.04 122 ALA B C 1
ATOM 1815 O O . ALA B 1 122 ? -5.490 31.825 51.388 1.00 27.62 122 ALA B O 1
ATOM 1817 N N . ARG B 1 123 ? -6.051 31.580 53.561 1.00 21.70 123 ARG B N 1
ATOM 1818 C CA . ARG B 1 123 ? -6.705 32.878 53.638 1.00 27.72 123 ARG B CA 1
ATOM 1819 C C . ARG B 1 123 ? -5.679 33.994 53.560 1.00 26.61 123 ARG B C 1
ATOM 1820 O O . ARG B 1 123 ? -5.953 35.042 52.985 1.00 27.11 123 ARG B O 1
ATOM 1828 N N . ARG B 1 124 ? -4.502 33.775 54.148 1.00 23.81 124 ARG B N 1
ATOM 1829 C CA . ARG B 1 124 ? -3.441 34.781 54.096 1.00 24.21 124 ARG B CA 1
ATOM 1830 C C . ARG B 1 124 ? -2.972 34.938 52.651 1.00 25.40 124 ARG B C 1
ATOM 1831 O O . ARG B 1 124 ? -2.764 36.053 52.169 1.00 22.61 124 ARG B O 1
ATOM 1839 N N . ALA B 1 125 ? -2.828 33.814 51.958 1.00 23.51 125 ALA B N 1
ATOM 1840 C CA . ALA B 1 125 ? -2.428 33.841 50.558 1.00 26.08 125 ALA B CA 1
ATOM 1841 C C . ALA B 1 125 ? -3.481 34.570 49.724 1.00 25.23 125 ALA B C 1
ATOM 1842 O O . ALA B 1 125 ? -3.142 35.344 48.830 1.00 29.16 125 ALA B O 1
ATOM 1844 N N . LEU B 1 126 ? -4.751 34.337 50.042 1.00 26.51 126 LEU B N 1
ATOM 1845 C CA . LEU B 1 126 ? -5.856 35.006 49.361 1.00 20.13 126 LEU B CA 1
ATOM 1846 C C . LEU B 1 126 ? -5.783 36.528 49.505 1.00 24.39 126 LEU B C 1
ATOM 1847 O O . LEU B 1 126 ? -6.010 37.251 48.546 1.00 22.20 126 LEU B O 1
ATOM 1852 N N . ARG B 1 127 ? -5.458 37.016 50.697 1.00 25.71 127 ARG B N 1
ATOM 1853 C CA . ARG B 1 127 ? -5.296 38.457 50.889 1.00 30.31 127 ARG B CA 1
ATOM 1854 C C . ARG B 1 127 ? -4.195 39.033 49.989 1.00 29.43 127 ARG B C 1
ATOM 1855 O O . ARG B 1 127 ? -4.345 40.124 49.435 1.00 27.07 127 ARG B O 1
ATOM 1863 N N . LYS B 1 128 ? -3.096 38.300 49.838 1.00 24.16 128 LYS B N 1
ATOM 1864 C CA . LYS B 1 128 ? -1.976 38.789 49.035 1.00 25.08 128 LYS B CA 1
ATOM 1865 C C . LYS B 1 128 ? -2.330 38.775 47.542 1.00 26.77 128 LYS B C 1
ATOM 1866 O O . LYS B 1 128 ? -1.952 39.677 46.791 1.00 28.89 128 LYS B O 1
ATOM 1872 N N . VAL B 1 129 ? -3.056 37.744 47.120 1.00 26.18 129 VAL B N 1
ATOM 1873 C CA . VAL B 1 129 ? -3.462 37.619 45.722 1.00 27.78 129 VAL B CA 1
ATOM 1874 C C . VAL B 1 129 ? -4.484 38.698 45.360 1.00 30.19 129 VAL B C 1
ATOM 1875 O O . VAL B 1 129 ? -4.422 39.279 44.276 1.00 36.39 129 VAL B O 1
ATOM 1879 N N . LEU B 1 130 ? -5.408 38.973 46.280 1.00 28.36 130 LEU B N 1
ATOM 1880 C CA . LEU B 1 130 ? -6.385 40.043 46.097 1.00 30.08 130 LEU B CA 1
ATOM 1881 C C . LEU B 1 130 ? -5.707 41.379 45.810 1.00 37.00 130 LEU B C 1
ATOM 1882 O O . LEU B 1 130 ? -6.155 42.132 44.946 1.00 28.91 130 LEU B O 1
ATOM 1887 N N . THR B 1 131 ? -4.626 41.667 46.531 1.00 28.11 131 THR B N 1
ATOM 1888 C CA . THR B 1 131 ? -3.863 42.894 46.293 1.00 32.64 131 THR B CA 1
ATOM 1889 C C . THR B 1 131 ? -3.321 42.923 44.863 1.00 34.26 131 THR B C 1
ATOM 1890 O O . THR B 1 131 ? -3.343 43.961 44.198 1.00 36.40 131 THR B O 1
ATOM 1894 N N . VAL B 1 132 ? -2.852 41.772 44.392 1.00 28.28 132 VAL B N 1
ATOM 1895 C CA . VAL B 1 132 ? -2.348 41.656 43.026 1.00 32.94 132 VAL B CA 1
ATOM 1896 C C . VAL B 1 132 ? -3.470 41.892 42.020 1.00 29.59 132 VAL B C 1
ATOM 1897 O O . VAL B 1 132 ? -3.297 42.627 41.048 1.00 33.58 132 VAL B O 1
ATOM 1901 N N . THR B 1 133 ? -4.623 41.275 42.263 1.00 28.35 133 THR B N 1
ATOM 1902 C CA . THR B 1 133 ? -5.784 41.439 41.388 1.00 29.87 133 THR B CA 1
ATOM 1903 C C . THR B 1 133 ? -6.232 42.895 41.275 1.00 36.74 133 THR B C 1
ATOM 1904 O O . THR B 1 133 ? -6.526 43.379 40.184 1.00 34.99 133 THR B O 1
ATOM 1908 N N . ARG B 1 134 ? -6.269 43.600 42.397 1.00 31.66 134 ARG B N 1
ATOM 1909 C CA . ARG B 1 134 ? -6.712 44.988 42.384 1.00 41.36 134 ARG B CA 1
ATOM 1910 C C . ARG B 1 134 ? -5.680 45.921 41.749 1.00 40.07 134 ARG B C 1
ATOM 1911 O O . ARG B 1 134 ? -6.042 46.956 41.195 1.00 39.53 134 ARG B O 1
ATOM 1919 N N . GLU B 1 135 ? -4.402 45.557 41.806 1.00 35.34 135 GLU B N 1
ATOM 1920 C CA . GLU B 1 135 ? -3.359 46.433 41.265 1.00 37.46 135 GLU B CA 1
ATOM 1921 C C . GLU B 1 135 ? -2.987 46.119 39.812 1.00 41.33 135 GLU B C 1
ATOM 1922 O O . GLU B 1 135 ? -2.634 47.022 39.057 1.00 45.12 135 GLU B O 1
ATOM 1924 N N . PHE B 1 136 ? -3.060 44.848 39.421 1.00 38.59 136 PHE B N 1
ATOM 1925 C CA . PHE B 1 136 ? -2.599 44.442 38.092 1.00 42.45 136 PHE B CA 1
ATOM 1926 C C . PHE B 1 136 ? -3.697 43.814 37.233 1.00 48.00 136 PHE B C 1
ATOM 1927 O O . PHE B 1 136 ? -3.494 43.559 36.046 1.00 46.75 136 PHE B O 1
ATOM 1935 N N . GLY B 1 137 ? -4.856 43.563 37.831 1.00 42.10 137 GLY B N 1
ATOM 1936 C CA . GLY B 1 137 ? -5.982 43.019 37.093 1.00 39.64 137 GLY B CA 1
ATOM 1937 C C . GLY B 1 137 ? -5.828 41.560 36.701 1.00 39.22 137 GLY B C 1
ATOM 1938 O O . GLY B 1 137 ? -6.435 41.103 35.733 1.00 45.26 137 GLY B O 1
ATOM 1939 N N . ILE B 1 138 ? -5.013 40.823 37.448 1.00 35.24 138 ILE B N 1
ATOM 1940 C CA . ILE B 1 138 ? -4.826 39.398 37.192 1.00 38.24 138 ILE B CA 1
ATOM 1941 C C . ILE B 1 138 ? -4.989 38.582 38.471 1.00 36.12 138 ILE B C 1
ATOM 1942 O O . ILE B 1 138 ? -4.879 39.116 39.568 1.00 38.42 138 ILE B O 1
ATOM 1947 N N . GLY B 1 139 ? -5.248 37.287 38.327 1.00 37.18 139 GLY B N 1
ATOM 1948 C CA . GLY B 1 139 ? -5.329 36.408 39.478 1.00 34.54 139 GLY B CA 1
ATOM 1949 C C . GLY B 1 139 ? -6.706 36.291 40.108 1.00 30.99 139 GLY B C 1
ATOM 1950 O O . GLY B 1 139 ? -6.831 35.817 41.235 1.00 38.24 139 GLY B O 1
ATOM 1951 N N . ALA B 1 140 ? -7.742 36.715 39.389 1.00 32.10 140 ALA B N 1
ATOM 1952 C CA . ALA B 1 140 ? -9.110 36.624 39.904 1.00 33.38 140 ALA B CA 1
ATOM 1953 C C . ALA B 1 140 ? -9.538 35.165 40.086 1.00 33.53 140 ALA B C 1
ATOM 1954 O O . ALA B 1 140 ? -10.172 34.810 41.085 1.00 27.96 140 ALA B O 1
ATOM 1956 N N . GLU B 1 141 ? -9.183 34.323 39.119 1.00 28.20 141 GLU B N 1
ATOM 1957 C CA . GLU B 1 141 ? -9.502 32.899 39.187 1.00 32.86 141 GLU B CA 1
ATOM 1958 C C . GLU B 1 141 ? -8.703 32.233 40.298 1.00 31.50 141 GLU B C 1
ATOM 1959 O O . GLU B 1 141 ? -9.206 31.360 41.005 1.00 32.83 141 GLU B O 1
ATOM 1965 N N . ALA B 1 142 ? -7.451 32.651 40.437 1.00 25.98 142 ALA B N 1
ATOM 1966 C CA . ALA B 1 142 ? -6.589 32.157 41.497 1.00 27.18 142 ALA B CA 1
ATOM 1967 C C . ALA B 1 142 ? -7.196 32.479 42.860 1.00 28.86 142 ALA B C 1
ATOM 1968 O O . ALA B 1 142 ? -7.224 31.632 43.747 1.00 27.63 142 ALA B O 1
ATOM 1970 N N . ALA B 1 143 ? -7.685 33.708 43.008 1.00 25.67 143 ALA B N 1
ATOM 1971 C CA . ALA B 1 143 ? -8.300 34.153 44.253 1.00 30.30 143 ALA B CA 1
ATOM 1972 C C . ALA B 1 143 ? -9.575 33.366 44.557 1.00 31.47 143 ALA B C 1
ATOM 1973 O O . ALA B 1 143 ? -9.839 33.021 45.709 1.00 25.33 143 ALA B O 1
ATOM 1975 N N . ALA B 1 144 ? -10.374 33.100 43.528 1.00 24.54 144 ALA B N 1
ATOM 1976 C CA . ALA B 1 144 ? -11.578 32.298 43.709 1.00 28.80 144 ALA B CA 1
ATOM 1977 C C . ALA B 1 144 ? -11.191 30.897 44.178 1.00 29.14 144 ALA B C 1
ATOM 1978 O O . ALA B 1 144 ? -11.831 30.327 45.063 1.00 31.20 144 ALA B O 1
ATOM 1980 N N . TYR B 1 145 ? -10.129 30.359 43.589 1.00 24.83 145 TYR B N 1
ATOM 1981 C CA . TYR B 1 145 ? -9.640 29.029 43.950 1.00 27.83 145 TYR B CA 1
ATOM 1982 C C . TYR B 1 145 ? -9.236 28.972 45.417 1.00 26.33 145 TYR B C 1
ATOM 1983 O O . TYR B 1 145 ? -9.594 28.036 46.129 1.00 25.47 145 TYR B O 1
ATOM 1992 N N . LEU B 1 146 ? -8.479 29.975 45.853 1.00 24.61 146 LEU B N 1
ATOM 1993 C CA . LEU B 1 146 ? -7.973 30.027 47.221 1.00 27.28 146 LEU B CA 1
ATOM 1994 C C . LEU B 1 146 ? -9.099 30.182 48.230 1.00 29.35 146 LEU B C 1
ATOM 1995 O O . LEU B 1 146 ? -9.034 29.623 49.327 1.00 27.75 146 LEU B O 1
ATOM 2000 N N . LEU B 1 147 ? -10.120 30.959 47.876 1.00 26.64 147 LEU B N 1
ATOM 2001 C CA . LEU B 1 147 ? -11.269 31.118 48.760 1.00 29.91 147 LEU B CA 1
ATOM 2002 C C . LEU B 1 147 ? -11.981 29.773 48.896 1.00 35.11 147 LEU B C 1
ATOM 2003 O O . LEU B 1 147 ? -12.288 29.335 50.006 1.00 26.06 147 LEU B O 1
ATOM 2008 N N . ALA B 1 148 ? -12.223 29.113 47.767 1.00 25.24 148 ALA B N 1
ATOM 2009 C CA . ALA B 1 148 ? -12.839 27.787 47.774 1.00 27.71 148 ALA B CA 1
ATOM 2010 C C . ALA B 1 148 ? -11.983 26.778 48.548 1.00 29.69 148 ALA B C 1
ATOM 2011 O O . ALA B 1 148 ? -12.512 25.956 49.295 1.00 26.92 148 ALA B O 1
ATOM 2013 N N . LEU B 1 149 ? -10.667 26.846 48.358 1.00 28.95 149 LEU B N 1
ATOM 2014 C CA . LEU B 1 149 ? -9.737 25.963 49.061 1.00 34.88 149 LEU B CA 1
ATOM 2015 C C . LEU B 1 149 ? -9.868 26.108 50.578 1.00 31.54 149 LEU B C 1
ATOM 2016 O O . LEU B 1 149 ? -9.936 25.121 51.302 1.00 33.04 149 LEU B O 1
ATOM 2021 N N . SER B 1 150 ? -9.903 27.350 51.045 1.00 28.55 150 SER B N 1
ATOM 2022 C CA . SER B 1 150 ? -9.994 27.628 52.472 1.00 27.74 150 SER B CA 1
ATOM 2023 C C . SER B 1 150 ? -11.276 27.057 53.076 1.00 26.60 150 SER B C 1
ATOM 2024 O O . SER B 1 150 ? -11.272 26.583 54.211 1.00 32.18 150 SER B O 1
ATOM 2027 N N . ASP B 1 151 ? -12.369 27.095 52.318 1.00 27.03 151 ASP B N 1
ATOM 2028 C CA . ASP B 1 151 ? -13.630 26.511 52.778 1.00 27.31 151 ASP B CA 1
ATOM 2029 C C . ASP B 1 151 ? -13.558 24.977 52.817 1.00 40.17 151 ASP B C 1
ATOM 2030 O O . ASP B 1 151 ? -14.092 24.345 53.733 1.00 34.88 151 ASP B O 1
ATOM 2035 N N . LEU B 1 152 ? -12.913 24.382 51.816 1.00 32.70 152 LEU B N 1
ATOM 2036 C CA . LEU B 1 152 ? -12.746 22.930 51.780 1.00 29.74 152 LEU B CA 1
ATOM 2037 C C . LEU B 1 152 ? -11.895 22.452 52.954 1.00 31.39 152 LEU B C 1
ATOM 2038 O O . LEU B 1 152 ? -12.210 21.445 53.590 1.00 30.10 152 LEU B O 1
ATOM 2043 N N . LEU B 1 153 ? -10.824 23.186 53.242 1.00 28.13 153 LEU B N 1
ATOM 2044 C CA . LEU B 1 153 ? -9.914 22.818 54.319 1.00 33.12 153 LEU B CA 1
ATOM 2045 C C . LEU B 1 153 ? -10.620 22.847 55.670 1.00 28.44 153 LEU B C 1
ATOM 2046 O O . LEU B 1 153 ? -10.388 21.977 56.508 1.00 32.07 153 LEU B O 1
ATOM 2051 N N . PHE B 1 154 ? -11.480 23.844 55.869 1.00 29.22 154 PHE B N 1
ATOM 2052 C CA . PHE B 1 154 ? -12.340 23.900 57.047 1.00 36.35 154 PHE B CA 1
ATOM 2053 C C . PHE B 1 154 ? -13.161 22.620 57.176 1.00 36.12 154 PHE B C 1
ATOM 2054 O O . PHE B 1 154 ? -13.235 22.027 58.254 1.00 33.92 154 PHE B O 1
ATOM 2062 N N . LEU B 1 155 ? -13.771 22.200 56.069 1.00 32.57 155 LEU B N 1
ATOM 2063 C CA . LEU B 1 155 ? -14.624 21.013 56.056 1.00 33.98 155 LEU B CA 1
ATOM 2064 C C . LEU B 1 155 ? -13.826 19.739 56.307 1.00 40.98 155 LEU B C 1
ATOM 2065 O O . LEU B 1 155 ? -14.265 18.869 57.059 1.00 38.96 155 LEU B O 1
ATOM 2070 N N . LEU B 1 156 ? -12.657 19.625 55.677 1.00 34.73 156 LEU B N 1
ATOM 2071 C CA . LEU B 1 156 ? -11.811 18.450 55.870 1.00 34.66 156 LEU B CA 1
ATOM 2072 C C . LEU B 1 156 ? -11.406 18.323 57.335 1.00 35.08 156 LEU B C 1
ATOM 2073 O O . LEU B 1 156 ? -11.413 17.227 57.898 1.00 35.28 156 LEU B O 1
ATOM 2078 N N . ALA B 1 157 ? -11.069 19.455 57.949 1.00 33.38 157 ALA B N 1
ATOM 2079 C CA . ALA B 1 157 ? -10.702 19.484 59.361 1.00 33.36 157 ALA B CA 1
ATOM 2080 C C . ALA B 1 157 ? -11.846 18.981 60.242 1.00 35.53 157 ALA B C 1
ATOM 2081 O O . ALA B 1 157 ? -11.628 18.195 61.163 1.00 38.29 157 ALA B O 1
ATOM 2083 N N . ARG B 1 158 ? -13.064 19.432 59.958 1.00 33.45 158 ARG B N 1
ATOM 2084 C CA . ARG B 1 158 ? -14.223 18.990 60.724 1.00 37.56 158 ARG B CA 1
ATOM 2085 C C . ARG B 1 158 ? -14.538 17.518 60.459 1.00 42.48 158 ARG B C 1
ATOM 2086 O O . ARG B 1 158 ? -14.954 16.798 61.364 1.00 41.40 158 ARG B O 1
ATOM 2094 N N . VAL B 1 159 ? -14.339 17.072 59.222 1.00 39.72 159 VAL B N 1
ATOM 2095 C CA . VAL B 1 159 ? -14.626 15.687 58.865 1.00 45.14 159 VAL B CA 1
ATOM 2096 C C . VAL B 1 159 ? -13.688 14.744 59.612 1.00 48.80 159 VAL B C 1
ATOM 2097 O O . VAL B 1 159 ? -14.117 13.704 60.111 1.00 57.11 159 VAL B O 1
ATOM 2101 N N . ILE B 1 160 ? -12.415 15.120 59.707 1.00 44.87 160 ILE B N 1
ATOM 2102 C CA . ILE B 1 160 ? -11.439 14.317 60.440 1.00 52.79 160 ILE B CA 1
ATOM 2103 C C . ILE B 1 160 ? -11.839 14.151 61.906 1.00 57.28 160 ILE B C 1
ATOM 2104 O O . ILE B 1 160 ? -11.784 13.047 62.445 1.00 60.69 160 ILE B O 1
ATOM 2109 N N . GLU B 1 161 ? -12.253 15.247 62.536 1.00 54.94 161 GLU B N 1
ATOM 2110 C CA . GLU B 1 161 ? -12.683 15.227 63.933 1.00 51.94 161 GLU B CA 1
ATOM 2111 C C . GLU B 1 161 ? -13.900 14.335 64.145 1.00 59.84 161 GLU B C 1
ATOM 2112 O O . GLU B 1 161 ? -14.032 13.683 65.182 1.00 69.64 161 GLU B O 1
ATOM 2118 N N . ILE B 1 162 ? -14.788 14.318 63.158 1.00 57.66 162 ILE B N 1
ATOM 2119 C CA . ILE B 1 162 ? -15.997 13.510 63.230 1.00 65.94 162 ILE B CA 1
ATOM 2120 C C . ILE B 1 162 ? -15.678 12.022 63.038 1.00 69.37 162 ILE B C 1
ATOM 2121 O O . ILE B 1 162 ? -16.133 11.173 63.807 1.00 70.00 162 ILE B O 1
ATOM 2126 N N . GLU B 1 163 ? -14.867 11.711 62.030 1.00 73.39 163 GLU B N 1
ATOM 2127 C CA . GLU B 1 163 ? -14.498 10.327 61.744 1.00 78.26 163 GLU B CA 1
ATOM 2128 C C . GLU B 1 163 ? -13.561 9.746 62.807 1.00 79.46 163 GLU B C 1
ATOM 2129 O O . GLU B 1 163 ? -13.230 8.561 62.774 1.00 76.66 163 GLU B O 1
ATOM 2132 N N . LYS B 1 164 ? -13.137 10.582 63.751 1.00 74.04 164 LYS B N 1
ATOM 2133 C CA . LYS B 1 164 ? -12.297 10.126 64.853 1.00 73.02 164 LYS B CA 1
ATOM 2134 C C . LYS B 1 164 ? -13.113 9.978 66.133 1.00 82.10 164 LYS B C 1
ATOM 2135 O O . LYS B 1 164 ? -12.937 9.018 66.883 1.00 87.87 164 LYS B O 1
ATOM 2137 N N . ASN B 1 165 ? -14.006 10.933 66.374 1.00 85.35 165 ASN B N 1
ATOM 2138 C CA . ASN B 1 165 ? -14.848 10.920 67.566 1.00 88.52 165 ASN B CA 1
ATOM 2139 C C . ASN B 1 165 ? -16.303 10.601 67.238 1.00 95.26 165 ASN B C 1
ATOM 2140 O O . ASN B 1 165 ? -17.095 11.499 66.951 1.00 97.88 165 ASN B O 1
ATOM 2142 N N . LYS C 1 23 ? -15.208 43.410 54.338 1.00 67.82 23 LYS C N 1
ATOM 2143 C CA . LYS C 1 23 ? -14.901 44.511 55.244 1.00 74.18 23 LYS C CA 1
ATOM 2144 C C . LYS C 1 23 ? -13.587 45.196 54.860 1.00 74.58 23 LYS C C 1
ATOM 2145 O O . LYS C 1 23 ? -13.044 44.955 53.782 1.00 77.96 23 LYS C O 1
ATOM 2147 N N . ASP C 1 24 ? -13.083 46.048 55.749 1.00 63.28 24 ASP C N 1
ATOM 2148 C CA . ASP C 1 24 ? -11.869 46.818 55.486 1.00 52.82 24 ASP C CA 1
ATOM 2149 C C . ASP C 1 24 ? -10.627 45.925 55.539 1.00 42.43 24 ASP C C 1
ATOM 2150 O O . ASP C 1 24 ? -10.572 44.980 56.323 1.00 38.55 24 ASP C O 1
ATOM 2155 N N . SER C 1 25 ? -9.635 46.227 54.705 1.00 37.97 25 SER C N 1
ATOM 2156 C CA . SER C 1 25 ? -8.413 45.420 54.638 1.00 42.13 25 SER C CA 1
ATOM 2157 C C . SER C 1 25 ? -7.690 45.239 55.985 1.00 37.23 25 SER C C 1
ATOM 2158 O O . SER C 1 25 ? -7.287 44.122 56.308 1.00 33.97 25 SER C O 1
ATOM 2161 N N . PRO C 1 26 ? -7.515 46.320 56.774 1.00 38.24 26 PRO C N 1
ATOM 2162 C CA . PRO C 1 26 ? -6.846 46.078 58.063 1.00 36.92 26 PRO C CA 1
ATOM 2163 C C . PRO C 1 26 ? -7.643 45.160 58.986 1.00 35.39 26 PRO C C 1
ATOM 2164 O O . PRO C 1 26 ? -7.054 44.394 59.749 1.00 34.48 26 PRO C O 1
ATOM 2168 N N . ILE C 1 27 ? -8.966 45.249 58.906 1.00 34.14 27 ILE C N 1
ATOM 2169 C CA . ILE C 1 27 ? -9.850 44.413 59.701 1.00 33.54 27 ILE C CA 1
ATOM 2170 C C . ILE C 1 27 ? -9.720 42.959 59.283 1.00 30.72 27 ILE C C 1
ATOM 2171 O O . ILE C 1 27 ? -9.582 42.066 60.122 1.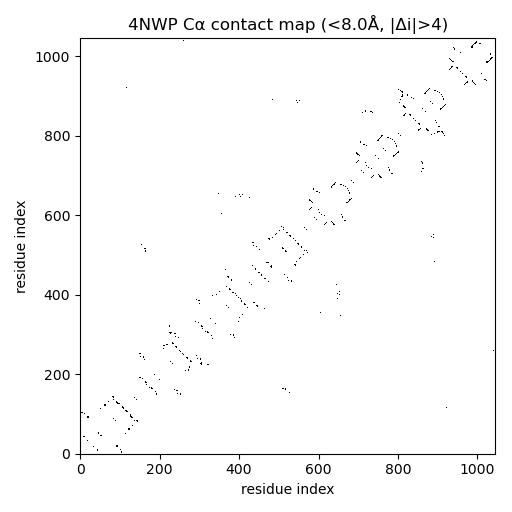00 30.66 27 ILE C O 1
ATOM 2176 N N . ILE C 1 28 ? -9.773 42.737 57.972 1.00 30.27 28 ILE C N 1
ATOM 2177 C CA . ILE C 1 28 ? -9.606 41.414 57.384 1.00 33.14 28 ILE C CA 1
ATOM 2178 C C . ILE C 1 28 ? -8.268 40.797 57.775 1.00 32.52 28 ILE C C 1
ATOM 2179 O O . ILE C 1 28 ? -8.194 39.629 58.154 1.00 34.87 28 ILE C O 1
ATOM 2184 N N . GLU C 1 29 ? -7.207 41.588 57.682 1.00 27.76 29 GLU C N 1
ATOM 2185 C CA . GLU C 1 29 ? -5.878 41.093 58.007 1.00 30.78 29 GLU C CA 1
ATOM 2186 C C . GLU C 1 29 ? -5.757 40.773 59.499 1.00 28.69 29 GLU C C 1
ATOM 2187 O O . GLU C 1 29 ? -5.114 39.794 59.883 1.00 30.75 29 GLU C O 1
ATOM 2193 N N . ALA C 1 30 ? -6.372 41.595 60.341 1.00 27.81 30 ALA C N 1
ATOM 2194 C CA . ALA C 1 30 ? -6.295 41.357 61.782 1.00 27.94 30 ALA C CA 1
ATOM 2195 C C . ALA C 1 30 ? -7.076 40.095 62.157 1.00 25.81 30 ALA C C 1
ATOM 2196 O O . ALA C 1 30 ? -6.567 39.230 62.860 1.00 28.85 30 ALA C O 1
ATOM 2198 N N . ASN C 1 31 ? -8.305 39.988 61.670 1.00 26.96 31 ASN C N 1
ATOM 2199 C CA . ASN C 1 31 ? -9.121 38.811 61.932 1.00 31.04 31 ASN C CA 1
ATOM 2200 C C . ASN C 1 31 ? -8.475 37.527 61.419 1.00 35.35 31 ASN C C 1
ATOM 2201 O O . ASN C 1 31 ? -8.514 36.498 62.092 1.00 29.74 31 ASN C O 1
ATOM 2206 N N . GLY C 1 32 ? -7.879 37.592 60.231 1.00 31.99 32 GLY C N 1
ATOM 2207 C CA . GLY C 1 32 ? -7.242 36.432 59.634 1.00 27.08 32 GLY C CA 1
ATOM 2208 C C . GLY C 1 32 ? -6.027 35.968 60.419 1.00 31.02 32 GLY C C 1
ATOM 2209 O O . GLY C 1 32 ? -5.788 34.774 60.572 1.00 33.13 32 GLY C O 1
ATOM 2210 N N . THR C 1 33 ? -5.255 36.920 60.926 1.00 22.97 33 THR C N 1
ATOM 2211 C CA . THR C 1 33 ? -4.032 36.592 61.644 1.00 29.30 33 THR C CA 1
ATOM 2212 C C . THR C 1 33 ? -4.366 36.048 63.037 1.00 26.15 33 THR C C 1
ATOM 2213 O O . THR C 1 33 ? -3.676 35.164 63.555 1.00 25.69 33 THR C O 1
ATOM 2217 N N . LEU C 1 34 ? -5.441 36.564 63.623 1.00 25.32 34 LEU C N 1
ATOM 2218 C CA . LEU C 1 34 ? -5.980 36.022 64.872 1.00 29.62 34 LEU C CA 1
ATOM 2219 C C . LEU C 1 34 ? -6.470 34.595 64.672 1.00 28.11 34 LEU C C 1
ATOM 2220 O O . LEU C 1 34 ? -6.296 33.738 65.535 1.00 26.13 34 LEU C O 1
ATOM 2225 N N . ASP C 1 35 ? -7.093 34.353 63.525 1.00 29.61 35 ASP C N 1
ATOM 2226 C CA . ASP C 1 35 ? -7.542 33.016 63.170 1.00 30.04 35 ASP C CA 1
ATOM 2227 C C . ASP C 1 35 ? -6.342 32.079 63.030 1.00 30.49 35 ASP C C 1
ATOM 2228 O O . ASP C 1 35 ? -6.386 30.929 63.458 1.00 28.35 35 ASP C O 1
ATOM 2233 N N . GLU C 1 36 ? -5.263 32.581 62.439 1.00 28.19 36 GLU C N 1
ATOM 2234 C CA . GLU C 1 36 ? -4.041 31.794 62.309 1.00 30.79 36 GLU C CA 1
ATOM 2235 C C . GLU C 1 36 ? -3.468 31.478 63.698 1.00 24.98 36 GLU C C 1
ATOM 2236 O O . GLU C 1 36 ? -3.030 30.360 63.956 1.00 26.82 36 GLU C O 1
ATOM 2242 N N . LEU C 1 37 ? -3.495 32.462 64.592 1.00 25.00 37 LEU C N 1
ATOM 2243 C CA . LEU C 1 37 ? -2.999 32.276 65.954 1.00 25.80 37 LEU C CA 1
ATOM 2244 C C . LEU C 1 37 ? -3.720 31.150 66.695 1.00 26.83 37 LEU C C 1
ATOM 2245 O O . LEU C 1 37 ? -3.083 30.261 67.263 1.00 27.34 37 LEU C O 1
ATOM 2250 N N . THR C 1 38 ? -5.048 31.177 66.693 1.00 22.91 38 THR C N 1
ATOM 2251 C CA . THR C 1 38 ? -5.788 30.168 67.440 1.00 35.28 38 THR C CA 1
ATOM 2252 C C . THR C 1 38 ? -5.638 28.788 66.787 1.00 37.67 38 THR C C 1
ATOM 2253 O O . THR C 1 38 ? -5.713 27.762 67.464 1.00 36.18 38 THR C O 1
ATOM 2257 N N . SER C 1 39 ? -5.398 28.760 65.480 1.00 37.67 39 SER C N 1
ATOM 2258 C CA . SER C 1 39 ? -5.141 27.495 64.799 1.00 31.56 39 SER C CA 1
ATOM 2259 C C . SER C 1 39 ? -3.800 26.887 65.226 1.00 30.63 39 SER C C 1
ATOM 2260 O O . SER C 1 39 ? -3.707 25.680 65.445 1.00 29.41 39 SER C O 1
ATOM 2263 N N . PHE C 1 40 ? -2.765 27.718 65.339 1.00 24.32 40 PHE C N 1
ATOM 2264 C CA . PHE C 1 40 ? -1.458 27.228 65.776 1.00 33.66 40 PHE C CA 1
ATOM 2265 C C . PHE C 1 40 ? -1.490 26.794 67.243 1.00 29.89 40 PHE C C 1
ATOM 2266 O O . PHE C 1 40 ? -0.849 25.812 67.621 1.00 31.68 40 PHE C O 1
ATOM 2274 N N . ILE C 1 41 ? -2.247 27.517 68.061 1.00 25.18 41 ILE C N 1
ATOM 2275 C CA . ILE C 1 41 ? -2.452 27.119 69.452 1.00 29.16 41 ILE C CA 1
ATOM 2276 C C . ILE C 1 41 ? -3.190 25.778 69.501 1.00 37.90 41 ILE C C 1
ATOM 2277 O O . ILE C 1 41 ? -2.855 24.897 70.296 1.00 35.38 41 ILE C O 1
ATOM 2282 N N . GLY C 1 42 ? -4.172 25.621 68.619 1.00 38.56 42 GLY C N 1
ATOM 2283 C CA . GLY C 1 42 ? -4.922 24.384 68.517 1.00 36.94 42 GLY C CA 1
ATOM 2284 C C . GLY C 1 42 ? -4.044 23.199 68.151 1.00 43.30 42 GLY C C 1
ATOM 2285 O O . GLY C 1 42 ? -4.364 22.056 68.475 1.00 38.14 42 GLY C O 1
ATOM 2286 N N . GLU C 1 43 ? -2.935 23.466 67.468 1.00 30.38 43 GLU C N 1
ATOM 2287 C CA . GLU C 1 43 ? -1.991 22.410 67.142 1.00 36.31 43 GLU C CA 1
ATOM 2288 C C . GLU C 1 43 ? -1.102 22.120 68.339 1.00 32.69 43 GLU C C 1
ATOM 2289 O O . GLU C 1 43 ? -0.803 20.965 68.641 1.00 36.40 43 GLU C O 1
ATOM 2295 N N . ALA C 1 44 ? -0.699 23.184 69.023 1.00 31.16 44 ALA C N 1
ATOM 2296 C CA . ALA C 1 44 ? 0.256 23.097 70.122 1.00 37.69 44 ALA C CA 1
ATOM 2297 C C . ALA C 1 44 ? -0.323 22.371 71.329 1.00 41.68 44 ALA C C 1
ATOM 2298 O O . ALA C 1 44 ? 0.398 21.681 72.055 1.00 41.18 44 ALA C O 1
ATOM 2300 N N . LYS C 1 45 ? -1.629 22.501 71.533 1.00 31.06 45 LYS C N 1
ATOM 2301 C CA . LYS C 1 45 ? -2.251 21.975 72.747 1.00 37.27 45 LYS C CA 1
ATOM 2302 C C . LYS C 1 45 ? -2.242 20.450 72.800 1.00 39.02 45 LYS C C 1
ATOM 2303 O O . LYS C 1 45 ? -2.589 19.863 73.820 1.00 37.44 45 LYS C O 1
ATOM 2309 N N . HIS C 1 46 ? -1.830 19.816 71.708 1.00 36.90 46 HIS C N 1
ATOM 2310 C CA . HIS C 1 46 ? -1.732 18.363 71.660 1.00 40.63 46 HIS C CA 1
ATOM 2311 C C . HIS C 1 46 ? -0.338 17.876 72.044 1.00 41.72 46 HIS C C 1
ATOM 2312 O O . HIS C 1 46 ? -0.073 16.675 72.047 1.00 45.15 46 HIS C O 1
ATOM 2319 N N . TYR C 1 47 ? 0.541 18.813 72.385 1.00 40.65 47 TYR C N 1
ATOM 2320 C CA . TYR C 1 47 ? 1.904 18.475 72.780 1.00 44.34 47 TYR C CA 1
ATOM 2321 C C . TYR C 1 47 ? 2.207 18.855 74.230 1.00 42.54 47 TYR C C 1
ATOM 2322 O O . TYR C 1 47 ? 3.315 18.646 74.705 1.00 50.75 47 TYR C O 1
ATOM 2331 N N . VAL C 1 48 ? 1.222 19.400 74.935 1.00 41.58 48 VAL C N 1
ATOM 2332 C CA . VAL C 1 48 ? 1.422 19.820 76.323 1.00 40.25 48 VAL C CA 1
ATOM 2333 C C . VAL C 1 48 ? 0.596 18.959 77.280 1.00 42.77 48 VAL C C 1
ATOM 2334 O O . VAL C 1 48 ? -0.238 18.175 76.838 1.00 50.16 48 VAL C O 1
ATOM 2338 N N . ASP C 1 49 ? 0.822 19.097 78.586 1.00 47.66 49 ASP C N 1
ATOM 2339 C CA . ASP C 1 49 ? 0.064 18.305 79.556 1.00 55.49 49 ASP C CA 1
ATOM 2340 C C . ASP C 1 49 ? -1.327 18.893 79.775 1.00 55.06 49 ASP C C 1
ATOM 2341 O O . ASP C 1 49 ? -1.677 19.914 79.185 1.00 53.96 49 ASP C O 1
ATOM 2346 N N . GLU C 1 50 ? -2.109 18.253 80.639 1.00 57.95 50 GLU C N 1
ATOM 2347 C CA . GLU C 1 50 ? -3.519 18.598 80.798 1.00 58.29 50 GLU C CA 1
ATOM 2348 C C . GLU C 1 50 ? -3.766 19.985 81.390 1.00 57.07 50 GLU C C 1
ATOM 2349 O O . GLU C 1 50 ? -4.768 20.625 81.067 1.00 58.76 50 GLU C O 1
ATOM 2355 N N . GLU C 1 51 ? -2.867 20.452 82.251 1.00 51.74 51 GLU C N 1
ATOM 2356 C CA . GLU C 1 51 ? -3.030 21.779 82.834 1.00 56.28 51 GLU C CA 1
ATOM 2357 C C . GLU C 1 51 ? -2.796 22.868 81.789 1.00 53.52 51 GLU C C 1
ATOM 2358 O O . GLU C 1 51 ? -3.584 23.807 81.668 1.00 51.21 51 GLU C O 1
ATOM 2364 N N . MET C 1 52 ? -1.711 22.742 81.034 1.00 48.73 52 MET C N 1
ATOM 2365 C CA . MET C 1 52 ? -1.426 23.707 79.985 1.00 43.49 52 MET C CA 1
ATOM 2366 C C . MET C 1 52 ? -2.459 23.614 78.869 1.00 39.12 52 MET C C 1
ATOM 2367 O O . MET C 1 52 ? -2.797 24.622 78.252 1.00 42.85 52 MET C O 1
ATOM 2372 N N . LYS C 1 53 ? -2.968 22.410 78.621 1.00 39.22 53 LYS C N 1
ATOM 2373 C CA . LYS C 1 53 ? -4.001 22.226 77.609 1.00 40.34 53 LYS C CA 1
ATOM 2374 C C . LYS C 1 53 ? -5.255 23.015 77.975 1.00 47.45 53 LYS C C 1
ATOM 2375 O O . LYS C 1 53 ? -5.885 23.623 77.112 1.00 52.00 53 LYS C O 1
ATOM 2381 N N . GLY C 1 54 ? -5.606 23.006 79.258 1.00 47.72 54 GLY C N 1
ATOM 2382 C CA . GLY C 1 54 ? -6.766 23.736 79.735 1.00 45.74 54 GLY C CA 1
ATOM 2383 C C . GLY C 1 54 ? -6.593 25.233 79.546 1.00 45.27 54 GLY C C 1
ATOM 2384 O O . GLY C 1 54 ? -7.525 25.941 79.165 1.00 42.39 54 GLY C O 1
ATOM 2385 N N . ILE C 1 55 ? -5.385 25.712 79.810 1.00 42.88 55 ILE C N 1
ATOM 2386 C CA . ILE C 1 55 ? -5.065 27.123 79.646 1.00 34.41 55 ILE C CA 1
ATOM 2387 C C . ILE C 1 55 ? -5.141 27.554 78.179 1.00 43.14 55 ILE C C 1
ATOM 2388 O O . ILE C 1 55 ? -5.713 28.598 77.860 1.00 37.28 55 ILE C O 1
ATOM 2393 N N . LEU C 1 56 ? -4.581 26.743 77.286 1.00 39.68 56 LEU C N 1
ATOM 2394 C CA . LEU C 1 56 ? -4.560 27.090 75.866 1.00 38.00 56 LEU C CA 1
ATOM 2395 C C . LEU C 1 56 ? -5.973 27.147 75.276 1.00 38.13 56 LEU C C 1
ATOM 2396 O O . LEU C 1 56 ? -6.250 27.975 74.407 1.00 31.80 56 LEU C O 1
ATOM 2401 N N . GLU C 1 57 ? -6.869 26.290 75.760 1.00 33.62 57 GLU C N 1
ATOM 2402 C CA . GLU C 1 57 ? -8.243 26.272 75.255 1.00 39.87 57 GLU C CA 1
ATOM 2403 C C . GLU C 1 57 ? -9.059 27.471 75.742 1.00 44.91 57 GLU C C 1
ATOM 2404 O O . GLU C 1 57 ? -9.942 27.952 75.032 1.00 50.12 57 GLU C O 1
ATOM 2410 N N . GLU C 1 58 ? -8.773 27.949 76.949 1.00 34.54 58 GLU C N 1
ATOM 2411 C CA . GLU C 1 58 ? -9.357 29.204 77.409 1.00 36.96 58 GLU C CA 1
ATOM 2412 C C . GLU C 1 58 ? -8.913 30.348 76.504 1.00 32.55 58 GLU C C 1
ATOM 2413 O O . GLU C 1 58 ? -9.713 31.207 76.127 1.00 34.80 58 GLU C O 1
ATOM 2419 N N . ILE C 1 59 ? -7.627 30.345 76.164 1.00 30.21 59 ILE C N 1
ATOM 2420 C CA . ILE C 1 59 ? -7.050 31.353 75.281 1.00 28.10 59 ILE C CA 1
ATOM 2421 C C . ILE C 1 59 ? -7.722 31.321 73.904 1.00 33.71 59 ILE C C 1
ATOM 2422 O O . ILE C 1 59 ? -8.004 32.370 73.320 1.00 39.05 59 ILE C O 1
ATOM 2427 N N . GLN C 1 60 ? -8.010 30.124 73.400 1.00 31.36 60 GLN C N 1
ATOM 2428 C CA . GLN C 1 60 ? -8.722 30.006 72.129 1.00 33.85 60 GLN C CA 1
ATOM 2429 C C . GLN C 1 60 ? -10.115 30.626 72.218 1.00 37.20 60 GLN C C 1
ATOM 2430 O O . GLN C 1 60 ? -10.585 31.238 71.264 1.00 34.68 60 GLN C O 1
ATOM 2436 N N . ASN C 1 61 ? -10.774 30.462 73.362 1.00 33.64 61 ASN C N 1
ATOM 2437 C CA . ASN C 1 61 ? -12.081 31.073 73.563 1.00 34.12 61 ASN C CA 1
ATOM 2438 C C . ASN C 1 61 ? -11.981 32.597 73.601 1.00 39.40 61 ASN C C 1
ATOM 2439 O O . ASN C 1 61 ? -12.833 33.297 73.055 1.00 44.15 61 ASN C O 1
ATOM 2444 N N . ASP C 1 62 ? -10.930 33.103 74.241 1.00 41.80 62 ASP C N 1
ATOM 2445 C CA . ASP C 1 62 ? -10.677 34.540 74.292 1.00 34.90 62 ASP C CA 1
ATOM 2446 C C . ASP C 1 62 ? -10.387 35.101 72.893 1.00 29.89 62 ASP C C 1
ATOM 2447 O O . ASP C 1 62 ? -10.843 36.188 72.538 1.00 37.65 62 ASP C O 1
ATOM 2452 N N . ILE C 1 63 ? -9.631 34.355 72.099 1.00 27.50 63 ILE C N 1
ATOM 2453 C CA . ILE C 1 63 ? -9.284 34.821 70.760 1.00 32.90 63 ILE C CA 1
ATOM 2454 C C . ILE C 1 63 ? -10.532 34.911 69.885 1.00 28.87 63 ILE C C 1
ATOM 2455 O O . ILE C 1 63 ? -10.698 35.863 69.124 1.00 33.59 63 ILE C O 1
ATOM 2460 N N . TYR C 1 64 ? -11.411 33.922 70.013 1.00 29.72 64 TYR C N 1
ATOM 2461 C CA . TYR C 1 64 ? -12.696 33.931 69.323 1.00 32.19 64 TYR C CA 1
ATOM 2462 C C . TYR C 1 64 ? -13.532 35.155 69.714 1.00 42.46 64 TYR C C 1
ATOM 2463 O O . TYR C 1 64 ? -14.177 35.771 68.869 1.00 34.18 64 TYR C O 1
ATOM 2472 N N . LYS C 1 65 ? -13.515 35.503 70.996 1.00 33.79 65 LYS C N 1
ATOM 2473 C CA . LYS C 1 65 ? -14.206 36.696 71.468 1.00 41.95 65 LYS C CA 1
ATOM 2474 C C . LYS C 1 65 ? -13.618 37.957 70.816 1.00 40.39 65 LYS C C 1
ATOM 2475 O O . LYS C 1 65 ? -14.345 38.864 70.408 1.00 36.68 65 LYS C O 1
ATOM 2479 N N . ILE C 1 66 ? -12.296 38.001 70.716 1.00 32.05 66 ILE C N 1
ATOM 2480 C CA . ILE C 1 66 ? -11.613 39.147 70.131 1.00 31.04 66 ILE C CA 1
ATOM 2481 C C . ILE C 1 66 ? -11.957 39.312 68.650 1.00 35.98 66 ILE C C 1
ATOM 2482 O O . ILE C 1 66 ? -12.187 40.428 68.183 1.00 36.32 66 ILE C O 1
ATOM 2487 N N . MET C 1 67 ? -12.012 38.201 67.919 1.00 30.43 67 MET C N 1
ATOM 2488 C CA . MET C 1 67 ? -12.328 38.244 66.491 1.00 32.75 67 MET C CA 1
ATOM 2489 C C . MET C 1 67 ? -13.727 38.788 66.264 1.00 33.15 67 MET C C 1
ATOM 2490 O O . MET C 1 67 ? -13.977 39.464 65.272 1.00 40.82 67 MET C O 1
ATOM 2495 N N . GLY C 1 68 ? -14.632 38.507 67.198 1.00 35.78 68 GLY C N 1
ATOM 2496 C CA . GLY C 1 68 ? -15.980 39.037 67.132 1.00 41.92 68 GLY C CA 1
ATOM 2497 C C . GLY C 1 68 ? -15.991 40.551 67.210 1.00 48.50 68 GLY C C 1
ATOM 2498 O O . GLY C 1 68 ? -16.638 41.215 66.402 1.00 52.85 68 GLY C O 1
ATOM 2499 N N . GLU C 1 69 ? -15.264 41.094 68.183 1.00 50.08 69 GLU C N 1
ATOM 2500 C CA . GLU C 1 69 ? -15.180 42.541 68.381 1.00 52.26 69 GLU C CA 1
ATOM 2501 C C . GLU C 1 69 ? -14.490 43.234 67.209 1.00 47.94 69 GLU C C 1
ATOM 2502 O O . GLU C 1 69 ? -14.985 44.229 66.686 1.00 52.40 69 GLU C O 1
ATOM 2508 N N . ILE C 1 70 ? -13.346 42.699 66.800 1.00 38.50 70 ILE C N 1
ATOM 2509 C CA . ILE C 1 70 ? -12.571 43.305 65.727 1.00 43.09 70 ILE C CA 1
ATOM 2510 C C . ILE C 1 70 ? -13.307 43.240 64.390 1.00 46.16 70 ILE C C 1
ATOM 2511 O O . ILE C 1 70 ? -13.439 44.251 63.701 1.00 45.35 70 ILE C O 1
ATOM 2516 N N . GLY C 1 71 ? -13.801 42.056 64.039 1.00 45.00 71 GLY C N 1
ATOM 2517 C CA . GLY C 1 71 ? -14.539 41.863 62.802 1.00 43.71 71 GLY C CA 1
ATOM 2518 C C . GLY C 1 71 ? -15.801 42.702 62.676 1.00 53.20 71 GLY C C 1
ATOM 2519 O O . GLY C 1 71 ? -16.220 43.044 61.569 1.00 60.08 71 GLY C O 1
ATOM 2520 N N . SER C 1 72 ? -16.412 43.041 63.806 1.00 49.63 72 SER C N 1
ATOM 2521 C CA . SER C 1 72 ? -17.637 43.835 63.792 1.00 49.58 72 SER C CA 1
ATOM 2522 C C . SER C 1 72 ? -17.339 45.316 64.004 1.00 53.71 72 SER C C 1
ATOM 2523 O O . SER C 1 72 ? -18.246 46.112 64.253 1.00 57.10 72 SER C O 1
ATOM 2526 N N . LYS C 1 73 ? -16.058 45.667 63.907 1.00 53.71 73 LYS C N 1
ATOM 2527 C CA . LYS C 1 73 ? -15.578 47.035 64.110 1.00 65.86 73 LYS C CA 1
ATOM 2528 C C . LYS C 1 73 ? -16.055 47.658 65.426 1.00 65.12 73 LYS C C 1
ATOM 2529 O O . LYS C 1 73 ? -16.302 48.862 65.499 1.00 65.00 73 LYS C O 1
ATOM 2535 N N . GLY C 1 74 ? -16.177 46.835 66.464 1.00 56.95 74 GLY C N 1
ATOM 2536 C CA . GLY C 1 74 ? -16.472 47.333 67.796 1.00 60.92 74 GLY C CA 1
ATOM 2537 C C . GLY C 1 74 ? -17.930 47.259 68.210 1.00 67.06 74 GLY C C 1
ATOM 2538 O O . GLY C 1 74 ? -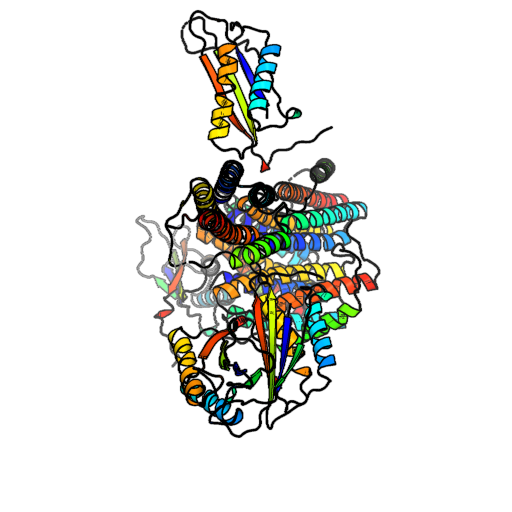18.268 47.571 69.354 1.00 72.56 74 GLY C O 1
ATOM 2539 N N . LYS C 1 75 ? -18.796 46.852 67.285 1.00 70.20 75 LYS C N 1
ATOM 2540 C CA . LYS C 1 75 ? -20.223 46.734 67.574 1.00 70.60 75 LYS C CA 1
ATOM 2541 C C . LYS C 1 75 ? -20.474 45.678 68.649 1.00 68.98 75 LYS C C 1
ATOM 2542 O O . LYS C 1 75 ? -21.214 45.913 69.604 1.00 79.18 75 LYS C O 1
ATOM 2544 N N . ILE C 1 76 ? -19.849 44.518 68.483 1.00 61.12 76 ILE C N 1
ATOM 2545 C CA . ILE C 1 76 ? -19.927 43.442 69.463 1.00 62.25 76 ILE C CA 1
ATOM 2546 C C . ILE C 1 76 ? -18.808 43.602 70.492 1.00 66.00 76 ILE C C 1
ATOM 2547 O O . ILE C 1 76 ? -17.682 43.950 70.136 1.00 72.91 76 ILE C O 1
ATOM 2552 N N . GLU C 1 77 ? -19.119 43.361 71.763 1.00 66.81 77 GLU C N 1
ATOM 2553 C CA . GLU C 1 77 ? -18.138 43.510 72.837 1.00 67.47 77 GLU C CA 1
ATOM 2554 C C . GLU C 1 77 ? -17.020 42.469 72.758 1.00 64.48 77 GLU C C 1
ATOM 2555 O O . GLU C 1 77 ? -17.257 41.317 72.396 1.00 63.36 77 GLU C O 1
ATOM 2557 N N . GLY C 1 78 ? -15.802 42.882 73.103 1.00 66.39 78 GLY C N 1
ATOM 2558 C CA . GLY C 1 78 ? -14.654 41.990 73.097 1.00 62.38 78 GLY C CA 1
ATOM 2559 C C . GLY C 1 78 ? -14.340 41.425 74.469 1.00 63.30 78 GLY C C 1
ATOM 2560 O O . GLY C 1 78 ? -15.241 41.235 75.285 1.00 67.04 78 GLY C O 1
ATOM 2561 N N . ILE C 1 79 ? -13.064 41.153 74.729 1.00 58.19 79 ILE C N 1
ATOM 2562 C CA . ILE C 1 79 ? -12.661 40.589 76.015 1.00 59.94 79 ILE C CA 1
ATOM 2563 C C . ILE C 1 79 ? -12.754 41.623 77.131 1.00 64.29 79 ILE C C 1
ATOM 2564 O O . ILE C 1 79 ? -12.554 42.818 76.908 1.00 63.41 79 ILE C O 1
ATOM 2569 N N . SER C 1 80 ? -13.065 41.152 78.332 1.00 67.60 80 SER C N 1
ATOM 2570 C CA . SER C 1 80 ? -13.145 42.023 79.496 1.00 66.29 80 SER C CA 1
ATOM 2571 C C . SER C 1 80 ? -11.767 42.248 80.110 1.00 70.29 80 SER C C 1
ATOM 2572 O O . SER C 1 80 ? -10.808 41.546 79.786 1.00 57.39 80 SER C O 1
ATOM 2575 N N . GLU C 1 81 ? -11.674 43.230 81.000 1.00 59.68 81 GLU C N 1
ATOM 2576 C CA . GLU C 1 81 ? -10.446 43.467 81.749 1.00 61.20 81 GLU C CA 1
ATOM 2577 C C . GLU C 1 81 ? -10.060 42.229 82.550 1.00 58.39 81 GLU C C 1
ATOM 2578 O O . GLU C 1 81 ? -8.878 41.972 82.777 1.00 58.52 81 GLU C O 1
ATOM 2581 N N . GLU C 1 82 ? -11.065 41.460 82.962 1.00 46.26 82 GLU C N 1
ATOM 2582 C CA . GLU C 1 82 ? -10.842 40.292 83.805 1.00 47.23 82 GLU C CA 1
ATOM 2583 C C . GLU C 1 82 ? -10.041 39.220 83.074 1.00 43.86 82 GLU C C 1
ATOM 2584 O O . GLU C 1 82 ? -9.282 38.474 83.691 1.00 49.70 82 GLU C O 1
ATOM 2586 N N . ARG C 1 83 ? -10.213 39.146 81.758 1.00 46.84 83 ARG C N 1
ATOM 2587 C CA . ARG C 1 83 ? -9.485 38.173 80.952 1.00 43.32 83 ARG C CA 1
ATOM 2588 C C . ARG C 1 83 ? -7.996 38.511 80.934 1.00 36.02 83 ARG C C 1
ATOM 2589 O O . ARG C 1 83 ? -7.147 37.625 81.020 1.00 38.25 83 ARG C O 1
ATOM 2597 N N . ILE C 1 84 ? -7.689 39.801 80.834 1.00 37.33 84 ILE C N 1
ATOM 2598 C CA . ILE C 1 84 ? -6.314 40.277 80.943 1.00 44.56 84 ILE C CA 1
ATOM 2599 C C . ILE C 1 84 ? -5.769 40.000 82.343 1.00 41.50 84 ILE C C 1
ATOM 2600 O O . ILE C 1 84 ? -4.628 39.562 82.498 1.00 43.96 84 ILE C O 1
ATOM 2605 N N . ALA C 1 85 ? -6.600 40.242 83.354 1.00 37.24 85 ALA C N 1
ATOM 2606 C CA . ALA C 1 85 ? -6.234 39.967 84.741 1.00 42.58 85 ALA C CA 1
ATOM 2607 C C . ALA C 1 85 ? -5.909 38.491 84.931 1.00 44.85 85 ALA C C 1
ATOM 2608 O O . ALA C 1 85 ? -5.038 38.129 85.723 1.00 46.27 85 ALA C O 1
ATOM 2610 N N . TRP C 1 86 ? -6.616 37.641 84.193 1.00 44.41 86 TRP C N 1
ATOM 2611 C CA . TRP C 1 86 ? -6.378 36.205 84.246 1.00 36.19 86 TRP C CA 1
ATOM 2612 C C . TRP C 1 86 ? -5.004 35.864 83.667 1.00 38.58 86 TRP C C 1
ATOM 2613 O O . TRP C 1 86 ? -4.301 35.005 84.196 1.00 39.47 86 TRP C O 1
ATOM 2624 N N . LEU C 1 87 ? -4.619 36.540 82.586 1.00 36.24 87 LEU C N 1
ATOM 2625 C CA . LEU C 1 87 ? -3.297 36.326 82.000 1.00 33.73 87 LEU C CA 1
ATOM 2626 C C . LEU C 1 87 ? -2.203 36.754 82.968 1.00 36.12 87 LEU C C 1
ATOM 2627 O O . LEU C 1 87 ? -1.211 36.051 83.133 1.00 41.35 87 LEU C O 1
ATOM 2632 N N . LEU C 1 88 ? -2.394 37.911 83.603 1.00 34.96 88 LEU C N 1
ATOM 2633 C CA . LEU C 1 88 ? -1.426 38.450 84.554 1.00 35.76 88 LEU C CA 1
ATOM 2634 C C . LEU C 1 88 ? -1.177 37.486 85.713 1.00 36.71 88 LEU C C 1
ATOM 2635 O O . LEU C 1 88 ? -0.040 37.314 86.151 1.00 35.45 88 LEU C O 1
ATOM 2640 N N . LYS C 1 89 ? -2.245 36.861 86.202 1.00 35.08 89 LYS C N 1
ATOM 2641 C CA . LYS C 1 89 ? -2.139 35.889 87.286 1.00 38.29 89 LYS C CA 1
ATOM 2642 C C . LYS C 1 89 ? -1.278 34.697 86.873 1.00 43.92 89 LYS C C 1
ATOM 2643 O O . LYS C 1 89 ? -0.471 34.205 87.660 1.00 38.85 89 LYS C O 1
ATOM 2646 N N . LEU C 1 90 ? -1.438 34.237 85.633 1.00 38.61 90 LEU C N 1
ATOM 2647 C CA . LEU C 1 90 ? -0.657 33.095 85.159 1.00 37.09 90 LEU C CA 1
ATOM 2648 C C . LEU C 1 90 ? 0.800 33.493 84.944 1.00 36.36 90 LEU C C 1
ATOM 2649 O O . LEU C 1 90 ? 1.714 32.741 85.281 1.00 38.11 90 LEU C O 1
ATOM 2654 N N . ILE C 1 91 ? 1.003 34.687 84.396 1.00 35.56 91 ILE C N 1
ATOM 2655 C CA . ILE C 1 91 ? 2.341 35.221 84.176 1.00 38.18 91 ILE C CA 1
ATOM 2656 C C . ILE C 1 91 ? 3.119 35.309 85.494 1.00 41.96 91 ILE C C 1
ATOM 2657 O O . ILE C 1 91 ? 4.258 34.851 85.580 1.00 41.50 91 ILE C O 1
ATOM 2662 N N . LEU C 1 92 ? 2.492 35.882 86.517 1.00 39.54 92 LEU C N 1
ATOM 2663 C CA . LEU C 1 92 ? 3.114 35.981 87.834 1.00 41.38 92 LEU C CA 1
ATOM 2664 C C . LEU C 1 92 ? 3.419 34.602 88.409 1.00 43.83 92 LEU C C 1
ATOM 2665 O O . LEU C 1 92 ? 4.411 34.420 89.115 1.00 48.23 92 LEU C O 1
ATOM 2670 N N . ARG C 1 93 ? 2.567 33.631 88.102 1.00 43.01 93 ARG C N 1
ATOM 2671 C CA . ARG C 1 93 ? 2.770 32.275 88.592 1.00 53.04 93 ARG C CA 1
ATOM 2672 C C . ARG C 1 93 ? 4.012 31.643 87.974 1.00 50.11 93 ARG C C 1
ATOM 2673 O O . ARG C 1 93 ? 4.887 31.157 88.689 1.00 50.30 93 ARG C O 1
ATOM 2681 N N . TYR C 1 94 ? 4.095 31.656 86.646 1.00 43.85 94 TYR C N 1
ATOM 2682 C CA . TYR C 1 94 ? 5.188 30.970 85.963 1.00 45.83 94 TYR C CA 1
ATOM 2683 C C . TYR C 1 94 ? 6.502 31.758 85.999 1.00 47.60 94 TYR C C 1
ATOM 2684 O O . TYR C 1 94 ? 7.572 31.189 85.789 1.00 51.85 94 TYR C O 1
ATOM 2693 N N . MET C 1 95 ? 6.426 33.054 86.288 1.00 45.24 95 MET C N 1
ATOM 2694 C CA . MET C 1 95 ? 7.633 33.851 86.503 1.00 50.05 95 MET C CA 1
ATOM 2695 C C . MET C 1 95 ? 8.440 33.326 87.689 1.00 59.70 95 MET C C 1
ATOM 2696 O O . MET C 1 95 ? 9.663 33.444 87.718 1.00 67.62 95 MET C O 1
ATOM 2701 N N . GLU C 1 96 ? 7.744 32.751 88.665 1.00 56.43 96 GLU C N 1
ATOM 2702 C CA . GLU C 1 96 ? 8.384 32.210 89.863 1.00 67.60 96 GLU C CA 1
ATOM 2703 C C . GLU C 1 96 ? 9.305 31.036 89.539 1.00 70.12 96 GLU C C 1
ATOM 2704 O O . GLU C 1 96 ? 10.281 30.788 90.246 1.00 74.97 96 GLU C O 1
ATOM 2710 N N . MET C 1 97 ? 8.991 30.322 88.463 1.00 67.99 97 MET C N 1
ATOM 2711 C CA . MET C 1 97 ? 9.718 29.110 88.103 1.00 71.16 97 MET C CA 1
ATOM 2712 C C . MET C 1 97 ? 10.858 29.371 87.120 1.00 66.69 97 MET C C 1
ATOM 2713 O O . MET C 1 97 ? 11.757 28.544 86.969 1.00 72.76 97 MET C O 1
ATOM 2718 N N . VAL C 1 98 ? 10.819 30.520 86.454 1.00 58.07 98 VAL C N 1
ATOM 2719 C CA . VAL C 1 98 ? 11.731 30.788 85.347 1.00 58.61 98 VAL C CA 1
ATOM 2720 C C . VAL C 1 98 ? 12.804 31.822 85.687 1.00 71.97 98 VAL C C 1
ATOM 2721 O O . VAL C 1 98 ? 12.497 32.972 85.999 1.00 71.21 98 VAL C O 1
ATOM 2725 N N . ASN C 1 99 ? 14.064 31.402 85.616 1.00 81.94 99 ASN C N 1
ATOM 2726 C CA . ASN C 1 99 ? 15.194 32.299 85.839 1.00 84.55 99 ASN C CA 1
ATOM 2727 C C . ASN C 1 99 ? 15.738 32.859 84.525 1.00 85.38 99 ASN C C 1
ATOM 2728 O O . ASN C 1 99 ? 16.951 32.909 84.311 1.00 89.82 99 ASN C O 1
ATOM 2730 N N . PHE C 1 103 ? 19.307 34.200 78.100 1.00 67.58 103 PHE C N 1
ATOM 2731 C CA . PHE C 1 103 ? 19.235 34.172 76.642 1.00 67.00 103 PHE C CA 1
ATOM 2732 C C . PHE C 1 103 ? 19.367 32.750 76.100 1.00 65.21 103 PHE C C 1
ATOM 2733 O O . PHE C 1 103 ? 20.452 32.170 76.114 1.00 71.17 103 PHE C O 1
ATOM 2735 N N . VAL C 1 104 ? 18.261 32.196 75.614 1.00 56.09 104 VAL C N 1
ATOM 2736 C CA . VAL C 1 104 ? 18.243 30.813 75.152 1.00 60.63 104 VAL C CA 1
ATOM 2737 C C . VAL C 1 104 ? 17.697 30.703 73.723 1.00 55.03 104 VAL C C 1
ATOM 2738 O O . VAL C 1 104 ? 16.891 31.527 73.288 1.00 52.92 104 VAL C O 1
ATOM 2742 N N . LEU C 1 105 ? 18.158 29.692 72.990 1.00 50.88 105 LEU C N 1
ATOM 2743 C CA . LEU C 1 105 ? 17.642 29.414 71.657 1.00 47.73 105 LEU C CA 1
ATOM 2744 C C . LEU C 1 105 ? 16.228 28.864 71.745 1.00 45.73 105 LEU C C 1
ATOM 2745 O O . LEU C 1 105 ? 15.943 28.019 72.587 1.00 49.87 105 LEU C O 1
ATOM 2750 N N . PRO C 1 106 ? 15.334 29.343 70.873 1.00 41.62 106 PRO C N 1
ATOM 2751 C CA . PRO C 1 106 ? 13.983 28.784 70.813 1.00 41.07 106 PRO C CA 1
ATOM 2752 C C . PRO C 1 106 ? 13.999 27.287 70.504 1.00 46.72 106 PRO C C 1
ATOM 2753 O O . PRO C 1 106 ? 14.866 26.807 69.765 1.00 41.70 106 PRO C O 1
ATOM 2757 N N . GLY C 1 107 ? 13.059 26.558 71.098 1.00 51.56 107 GLY C N 1
ATOM 2758 C CA . GLY C 1 107 ? 12.860 25.154 70.787 1.00 33.09 107 GLY C CA 1
ATOM 2759 C C . GLY C 1 107 ? 13.827 24.183 71.434 1.00 36.69 107 GLY C C 1
ATOM 2760 O O . GLY C 1 107 ? 14.323 23.279 70.772 1.00 41.91 107 GLY C O 1
ATOM 2761 N N . GLY C 1 108 ? 14.083 24.350 72.729 1.00 40.08 108 GLY C N 1
ATOM 2762 C CA . GLY C 1 108 ? 14.918 23.412 73.460 1.00 37.00 108 GLY C CA 1
ATOM 2763 C C . GLY C 1 108 ? 14.356 22.001 73.407 1.00 50.17 108 GLY C C 1
ATOM 2764 O O . GLY C 1 108 ? 15.104 21.024 73.405 1.00 48.07 108 GLY C O 1
ATOM 2765 N N . THR C 1 109 ? 13.029 21.903 73.380 1.00 44.03 109 THR C N 1
ATOM 2766 C CA . THR C 1 109 ? 12.327 20.636 73.179 1.00 41.61 109 THR C CA 1
ATOM 2767 C C . THR C 1 109 ? 11.270 20.830 72.096 1.00 36.35 109 THR C C 1
ATOM 2768 O O . THR C 1 109 ? 10.926 21.967 71.757 1.00 35.33 109 THR C O 1
ATOM 2772 N N . LEU C 1 110 ? 10.755 19.732 71.552 1.00 38.54 110 LEU C N 1
ATOM 2773 C CA . LEU C 1 110 ? 9.727 19.815 70.519 1.00 40.29 110 LEU C CA 1
ATOM 2774 C C . LEU C 1 110 ? 8.491 20.540 71.043 1.00 45.27 110 LEU C C 1
ATOM 2775 O O . LEU C 1 110 ? 7.892 21.361 70.346 1.00 51.51 110 LEU C O 1
ATOM 2780 N N . GLU C 1 111 ? 8.132 20.236 72.285 1.00 40.09 111 GLU C N 1
ATOM 2781 C CA . GLU C 1 111 ? 6.978 20.836 72.944 1.00 37.52 111 GLU C CA 1
ATOM 2782 C C . GLU C 1 111 ? 7.130 22.347 73.109 1.00 42.94 111 GLU C C 1
ATOM 2783 O O . GLU C 1 111 ? 6.241 23.120 72.734 1.00 42.58 111 GLU C O 1
ATOM 2789 N N . SER C 1 112 ? 8.258 22.766 73.676 1.00 37.59 112 SER C N 1
ATOM 2790 C CA . SER C 1 112 ? 8.513 24.184 73.877 1.00 37.10 112 SER C CA 1
ATOM 2791 C C . SER C 1 112 ? 8.631 24.912 72.543 1.00 35.60 112 SER C C 1
ATOM 2792 O O . SER C 1 112 ? 8.330 26.099 72.452 1.00 37.48 112 SER C O 1
ATOM 2795 N N . ALA C 1 113 ? 9.073 24.202 71.511 1.00 35.54 113 ALA C N 1
ATOM 2796 C CA . ALA C 1 113 ? 9.194 24.795 70.182 1.00 35.60 113 ALA C CA 1
ATOM 2797 C C . ALA C 1 113 ? 7.826 25.231 69.644 1.00 34.71 113 ALA C C 1
ATOM 2798 O O . ALA C 1 113 ? 7.710 26.282 69.012 1.00 34.02 113 ALA C O 1
ATOM 2800 N N . LYS C 1 114 ? 6.795 24.427 69.907 1.00 34.53 114 LYS C N 1
ATOM 2801 C CA . LYS C 1 114 ? 5.435 24.753 69.479 1.00 31.99 114 LYS C CA 1
ATOM 2802 C C . LYS C 1 114 ? 4.944 26.029 70.146 1.00 33.42 114 LYS C C 1
ATOM 2803 O O . LYS C 1 114 ? 4.316 26.873 69.509 1.00 32.99 114 LYS C O 1
ATOM 2809 N N . LEU C 1 115 ? 5.224 26.168 71.437 1.00 26.30 115 LEU C N 1
ATOM 2810 C CA . LEU C 1 115 ? 4.788 27.352 72.161 1.00 30.58 115 LEU C CA 1
ATOM 2811 C C . LEU C 1 115 ? 5.580 28.581 71.719 1.00 32.69 115 LEU C C 1
ATOM 2812 O O . LEU C 1 115 ? 5.054 29.694 71.711 1.00 34.05 115 LEU C O 1
ATOM 2817 N N . ASP C 1 116 ? 6.838 28.382 71.342 1.00 30.63 116 ASP C N 1
ATOM 2818 C CA . ASP C 1 116 ? 7.639 29.478 70.798 1.00 30.66 116 ASP C CA 1
ATOM 2819 C C . ASP C 1 116 ? 7.074 29.955 69.464 1.00 28.74 116 ASP C C 1
ATOM 2820 O O . ASP C 1 116 ? 7.073 31.152 69.174 1.00 32.92 116 ASP C O 1
ATOM 2825 N N . VAL C 1 117 ? 6.591 29.019 68.655 1.00 27.11 117 VAL C N 1
ATOM 2826 C CA . VAL C 1 117 ? 5.928 29.380 67.405 1.00 28.24 117 VAL C CA 1
ATOM 2827 C C . VAL C 1 117 ? 4.686 30.221 67.701 1.00 28.46 117 VAL C C 1
ATOM 2828 O O . VAL C 1 117 ? 4.534 31.318 67.163 1.00 33.49 117 VAL C O 1
ATOM 2832 N N . CYS C 1 118 ? 3.820 29.718 68.578 1.00 26.76 118 CYS C N 1
ATOM 2833 C CA . CYS C 1 118 ? 2.595 30.427 68.952 1.00 29.67 118 CYS C CA 1
ATOM 2834 C C . CYS C 1 118 ? 2.872 31.827 69.483 1.00 37.55 118 CYS C C 1
ATOM 2835 O O . CYS C 1 118 ? 2.125 32.767 69.192 1.00 28.87 118 CYS C O 1
ATOM 2838 N N . ARG C 1 119 ? 3.946 31.955 70.259 1.00 28.07 119 ARG C N 1
ATOM 2839 C CA . ARG C 1 119 ? 4.371 33.243 70.786 1.00 26.85 119 ARG C CA 1
ATOM 2840 C C . ARG C 1 119 ? 4.627 34.248 69.659 1.00 29.62 119 ARG C C 1
ATOM 2841 O O . ARG C 1 119 ? 4.143 35.380 69.700 1.00 28.53 119 ARG C O 1
ATOM 2849 N N . THR C 1 120 ? 5.384 33.832 68.649 1.00 22.67 120 THR C N 1
ATOM 2850 C CA . THR C 1 120 ? 5.716 34.734 67.551 1.00 29.38 120 THR C CA 1
ATOM 2851 C C . THR C 1 120 ? 4.490 35.053 66.692 1.00 27.62 120 THR C C 1
ATOM 2852 O O . THR C 1 120 ? 4.393 36.144 66.122 1.00 28.35 120 THR C O 1
ATOM 2856 N N . ILE C 1 121 ? 3.553 34.111 66.603 1.00 27.21 121 ILE C N 1
ATOM 2857 C CA . ILE C 1 121 ? 2.314 34.352 65.859 1.00 35.03 121 ILE C CA 1
ATOM 2858 C C . ILE C 1 121 ? 1.447 35.359 66.608 1.00 31.83 121 ILE C C 1
ATOM 2859 O O . ILE C 1 121 ? 0.747 36.172 65.998 1.00 27.78 121 ILE C O 1
ATOM 2864 N N . ALA C 1 122 ? 1.499 35.291 67.935 1.00 22.60 122 ALA C N 1
ATOM 2865 C CA . ALA C 1 122 ? 0.754 36.205 68.783 1.00 26.30 122 ALA C CA 1
ATOM 2866 C C . ALA C 1 122 ? 1.257 37.637 68.591 1.00 28.73 122 ALA C C 1
ATOM 2867 O O . ALA C 1 122 ? 0.466 38.582 68.547 1.00 30.25 122 ALA C O 1
ATOM 2869 N N . ARG C 1 123 ? 2.573 37.787 68.468 1.00 24.56 123 ARG C N 1
ATOM 2870 C CA . ARG C 1 123 ? 3.176 39.081 68.175 1.00 25.33 123 ARG C CA 1
ATOM 2871 C C . ARG C 1 123 ? 2.794 39.557 66.773 1.00 28.12 123 ARG C C 1
ATOM 2872 O O . ARG C 1 123 ? 2.598 40.750 66.551 1.00 28.43 123 ARG C O 1
ATOM 2880 N N . ARG C 1 124 ? 2.694 38.630 65.826 1.00 26.01 124 ARG C N 1
ATOM 2881 C CA . ARG C 1 124 ? 2.300 39.012 64.470 1.00 25.98 124 ARG C CA 1
ATOM 2882 C C . ARG C 1 124 ? 0.843 39.485 64.470 1.00 22.64 124 ARG C C 1
ATOM 2883 O O . ARG C 1 124 ? 0.514 40.478 63.829 1.00 26.03 124 ARG C O 1
ATOM 2891 N N . ALA C 1 125 ? -0.019 38.789 65.208 1.00 21.32 125 ALA C N 1
ATOM 2892 C CA . ALA C 1 125 ? -1.404 39.230 65.372 1.00 29.52 125 ALA C CA 1
ATOM 2893 C C . ALA C 1 125 ? -1.466 40.588 66.068 1.00 37.32 125 ALA C C 1
ATOM 2894 O O . ALA C 1 125 ? -2.270 41.447 65.703 1.00 30.38 125 ALA C O 1
ATOM 2896 N N . LEU C 1 126 ? -0.624 40.768 67.081 1.00 30.43 126 LEU C N 1
ATOM 2897 C CA . LEU C 1 126 ? -0.536 42.040 67.786 1.00 34.45 126 LEU C CA 1
ATOM 2898 C C . LEU C 1 126 ? -0.239 43.193 66.816 1.00 34.96 126 LEU C C 1
ATOM 2899 O O . LEU C 1 126 ? -0.878 44.238 66.887 1.00 29.02 126 LEU C O 1
ATOM 2904 N N . ARG C 1 127 ? 0.715 43.002 65.906 1.00 25.44 127 ARG C N 1
ATOM 2905 C CA . ARG C 1 127 ? 1.034 44.058 64.944 1.00 33.49 127 ARG C CA 1
ATOM 2906 C C . ARG C 1 127 ? -0.176 44.376 64.064 1.00 28.18 127 ARG C C 1
ATOM 2907 O O . ARG C 1 127 ? -0.430 45.542 63.754 1.00 27.88 127 ARG C O 1
ATOM 2915 N N . LYS C 1 128 ? -0.922 43.344 63.673 1.00 21.43 128 LYS C N 1
ATOM 2916 C CA . LYS C 1 128 ? -2.090 43.540 62.815 1.00 30.17 128 LYS C CA 1
ATOM 2917 C C . LYS C 1 128 ? -3.202 44.276 63.562 1.00 29.40 128 LYS C C 1
ATOM 2918 O O . LYS C 1 128 ? -3.867 45.143 62.993 1.00 29.01 128 LYS C O 1
ATOM 2924 N N . VAL C 1 129 ? -3.405 43.928 64.832 1.00 25.16 129 VAL C N 1
ATOM 2925 C CA . VAL C 1 129 ? -4.431 44.580 65.640 1.00 25.77 129 VAL C CA 1
ATOM 2926 C C . VAL C 1 129 ? -4.044 46.039 65.943 1.00 31.89 129 VAL C C 1
ATOM 2927 O O . VAL C 1 129 ? -4.893 46.934 65.916 1.00 31.45 129 VAL C O 1
ATOM 2931 N N . LEU C 1 130 ? -2.762 46.282 66.211 1.00 28.47 130 LEU C N 1
ATOM 2932 C CA . LEU C 1 130 ? -2.276 47.651 66.411 1.00 25.98 130 LEU C CA 1
ATOM 2933 C C . LEU C 1 130 ? -2.625 48.570 65.236 1.00 28.96 130 LEU C C 1
ATOM 2934 O O . LEU C 1 130 ? -2.956 49.736 65.438 1.00 30.20 130 LEU C O 1
ATOM 2939 N N . THR C 1 131 ? -2.548 48.051 64.011 1.00 29.64 131 THR C N 1
ATOM 2940 C CA . THR C 1 131 ? -2.922 48.843 62.839 1.00 30.49 131 THR C CA 1
ATOM 2941 C C . THR C 1 131 ? -4.401 49.220 62.896 1.00 31.50 131 THR C C 1
ATOM 2942 O O . THR C 1 131 ? -4.778 50.359 62.613 1.00 33.79 131 THR C O 1
ATOM 2946 N N . VAL C 1 132 ? -5.240 48.263 63.277 1.00 31.13 132 VAL C N 1
ATOM 2947 C CA . VAL C 1 132 ? -6.669 48.528 63.421 1.00 31.16 132 VAL C CA 1
ATOM 2948 C C . VAL C 1 132 ? -6.932 49.578 64.507 1.00 31.66 132 VAL C C 1
ATOM 2949 O O . VAL C 1 132 ? -7.748 50.489 64.324 1.00 31.06 132 VAL C O 1
ATOM 2953 N N . THR C 1 133 ? -6.226 49.461 65.628 1.00 29.52 133 THR C N 1
ATOM 2954 C CA . THR C 1 133 ? -6.393 50.408 66.729 1.00 33.13 133 THR C CA 1
ATOM 2955 C C . THR C 1 133 ? -6.003 51.821 66.312 1.00 35.74 133 THR C C 1
ATOM 2956 O O . THR C 1 133 ? -6.685 52.787 66.642 1.00 33.86 133 THR C O 1
ATOM 2960 N N . ARG C 1 134 ? -4.899 51.928 65.582 1.00 33.17 134 ARG C N 1
ATOM 2961 C CA . ARG C 1 134 ? -4.416 53.213 65.113 1.00 38.59 134 ARG C CA 1
ATOM 2962 C C . ARG C 1 134 ? -5.392 53.832 64.110 1.00 48.21 134 ARG C C 1
ATOM 2963 O O . ARG C 1 134 ? -5.643 55.035 64.145 1.00 50.23 134 ARG C O 1
ATOM 2971 N N . GLU C 1 135 ? -5.954 53.005 63.229 1.00 44.56 135 GLU C N 1
ATOM 2972 C CA . GLU C 1 135 ? -6.854 53.501 62.189 1.00 44.66 135 GLU C CA 1
ATOM 2973 C C . GLU C 1 135 ? -8.289 53.719 62.669 1.00 49.82 135 GLU C C 1
ATOM 2974 O O . GLU C 1 135 ? -8.910 54.730 62.342 1.00 56.35 135 GLU C O 1
ATOM 2980 N N . PHE C 1 136 ? -8.817 52.767 63.434 1.00 37.84 136 PHE C N 1
ATOM 2981 C CA . PHE C 1 136 ? -10.240 52.767 63.757 1.00 41.72 136 PHE C CA 1
ATOM 2982 C C . PHE C 1 136 ? -10.547 53.069 65.225 1.00 42.47 136 PHE C C 1
ATOM 2983 O O . PHE C 1 136 ? -11.704 53.266 65.589 1.00 45.09 136 PHE C O 1
ATOM 2991 N N . GLY C 1 137 ? -9.518 53.103 66.064 1.00 40.28 137 GLY C N 1
ATOM 2992 C CA . GLY C 1 137 ? -9.697 53.467 67.461 1.00 36.31 137 GLY C CA 1
ATOM 2993 C C . GLY C 1 137 ? -10.330 52.382 68.314 1.00 40.72 137 GLY C C 1
ATOM 2994 O O . GLY C 1 137 ? -10.848 52.662 69.392 1.00 54.13 137 GLY C O 1
ATOM 2995 N N . ILE C 1 138 ? -10.288 51.141 67.831 1.00 45.81 138 ILE C N 1
ATOM 2996 C CA . ILE C 1 138 ? -10.818 50.002 68.576 1.00 41.70 138 ILE C CA 1
ATOM 2997 C C . ILE C 1 138 ? -9.777 48.890 68.703 1.00 42.24 138 ILE C C 1
ATOM 2998 O O . ILE C 1 138 ? -8.827 48.830 67.926 1.00 39.61 138 ILE C O 1
ATOM 3003 N N . GLY C 1 139 ? -9.967 48.008 69.680 1.00 39.50 139 GLY C N 1
ATOM 3004 C CA . GLY C 1 139 ? -9.118 46.840 69.827 1.00 39.60 139 GLY C CA 1
ATOM 3005 C C . GLY C 1 139 ? -7.917 47.047 70.730 1.00 36.33 139 GLY C C 1
ATOM 3006 O O . GLY C 1 139 ? -6.991 46.235 70.737 1.00 33.77 139 GLY C O 1
ATOM 3007 N N . ALA C 1 140 ? -7.923 48.137 71.489 1.00 32.24 140 ALA C N 1
ATOM 3008 C CA . ALA C 1 140 ? -6.829 48.425 72.414 1.00 38.61 140 ALA C CA 1
ATOM 3009 C C . ALA C 1 140 ? -6.715 47.343 73.489 1.00 32.96 140 ALA C C 1
ATOM 3010 O O . ALA C 1 140 ? -5.617 46.876 73.803 1.00 29.25 140 ALA C O 1
ATOM 3012 N N . GLU C 1 141 ? -7.859 46.956 74.047 1.00 30.90 141 GLU C N 1
ATOM 3013 C CA . GLU C 1 141 ? -7.916 45.900 75.053 1.00 31.61 141 GLU C CA 1
ATOM 3014 C C . GLU C 1 141 ? -7.447 44.566 74.470 1.00 37.50 141 GLU C C 1
ATOM 3015 O O . GLU C 1 141 ? -6.732 43.807 75.123 1.00 33.96 141 GLU C O 1
ATOM 3021 N N . ALA C 1 142 ? -7.855 44.293 73.233 1.00 32.03 142 ALA C N 1
ATOM 3022 C CA . ALA C 1 142 ? -7.437 43.089 72.525 1.00 31.28 142 ALA C CA 1
ATOM 3023 C C . ALA C 1 142 ? -5.928 43.092 72.287 1.00 34.74 142 ALA C C 1
ATOM 3024 O O . ALA C 1 142 ? -5.264 42.062 72.424 1.00 29.80 142 ALA C O 1
ATOM 3026 N N . ALA C 1 143 ? -5.388 44.256 71.938 1.00 30.75 143 ALA C N 1
ATOM 3027 C CA . ALA C 1 143 ? -3.945 44.393 71.742 1.00 33.85 143 ALA C CA 1
ATOM 3028 C C . ALA C 1 143 ? -3.192 44.103 73.039 1.00 27.97 143 ALA C C 1
ATOM 3029 O O . ALA C 1 143 ? -2.178 43.401 73.036 1.00 26.92 143 ALA C O 1
ATOM 3031 N N . ALA C 1 144 ? -3.695 44.642 74.144 1.00 26.25 144 ALA C N 1
ATOM 3032 C CA . ALA C 1 144 ? -3.085 44.406 75.446 1.00 25.35 144 ALA C CA 1
ATOM 3033 C C . ALA C 1 144 ? -3.087 42.914 75.766 1.00 31.41 144 ALA C C 1
ATOM 3034 O O . ALA C 1 144 ? -2.091 42.374 76.252 1.00 30.06 144 ALA C O 1
ATOM 3036 N N . TYR C 1 145 ? -4.209 42.256 75.480 1.00 29.09 145 TYR C N 1
ATOM 3037 C CA . TYR C 1 145 ? -4.355 40.830 75.742 1.00 28.10 145 TYR C CA 1
ATOM 3038 C C . TYR C 1 145 ? -3.310 40.033 74.966 1.00 30.06 145 TYR C C 1
ATOM 3039 O O . TYR C 1 145 ? -2.675 39.135 75.514 1.00 28.68 145 TYR C O 1
ATOM 3048 N N . LEU C 1 146 ? -3.145 40.365 73.689 1.00 28.02 146 LEU C N 1
ATOM 3049 C CA . LEU C 1 146 ? -2.212 39.655 72.827 1.00 30.58 146 LEU C CA 1
ATOM 3050 C C . LEU C 1 146 ? -0.765 39.846 73.282 1.00 30.82 146 LEU C C 1
ATOM 3051 O O . LEU C 1 146 ? 0.043 38.922 73.197 1.00 27.88 146 LEU C O 1
ATOM 3056 N N . LEU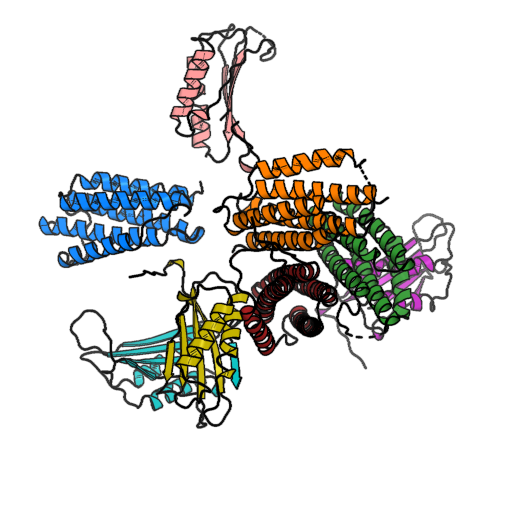 C 1 147 ? -0.442 41.050 73.749 1.00 28.63 147 LEU C N 1
ATOM 3057 C CA . LEU C 1 147 ? 0.881 41.327 74.294 1.00 31.12 147 LEU C CA 1
ATOM 3058 C C . LEU C 1 147 ? 1.146 40.449 75.523 1.00 28.82 147 LEU C C 1
ATOM 3059 O O . LEU C 1 147 ? 2.180 39.791 75.609 1.00 28.09 147 LEU C O 1
ATOM 3064 N N . ALA C 1 148 ? 0.209 40.439 76.464 1.00 29.74 148 ALA C N 1
ATOM 3065 C CA . ALA C 1 148 ? 0.348 39.617 77.669 1.00 30.87 148 ALA C CA 1
ATOM 3066 C C . ALA C 1 148 ? 0.400 38.126 77.326 1.00 34.43 148 ALA C C 1
ATOM 3067 O O . ALA C 1 148 ? 1.161 37.367 77.927 1.00 31.14 148 ALA C O 1
ATOM 3069 N N . LEU C 1 149 ? -0.418 37.717 76.361 1.00 31.84 149 LEU C N 1
ATOM 3070 C CA . LEU C 1 149 ? -0.427 36.336 75.885 1.00 35.94 149 LEU C CA 1
ATOM 3071 C C . LEU C 1 149 ? 0.951 35.891 75.378 1.00 35.61 149 LEU C C 1
ATOM 3072 O O . LEU C 1 149 ? 1.406 34.782 75.671 1.00 33.56 149 LEU C O 1
ATOM 3077 N N . SER C 1 150 ? 1.608 36.759 74.617 1.00 30.10 150 SER C N 1
ATOM 3078 C CA . SER C 1 150 ? 2.913 36.431 74.061 1.00 29.95 150 SER C CA 1
ATOM 3079 C C . SER C 1 150 ? 3.929 36.253 75.183 1.00 31.98 150 SER C C 1
ATOM 3080 O O . SER C 1 150 ? 4.814 35.403 75.095 1.00 38.73 150 SER C O 1
ATOM 3083 N N . ASP C 1 151 ? 3.787 37.043 76.245 1.00 29.11 151 ASP C N 1
ATOM 3084 C CA . ASP C 1 151 ? 4.647 36.899 77.411 1.00 31.94 151 ASP C CA 1
ATOM 3085 C C . ASP C 1 151 ? 4.401 35.563 78.116 1.00 33.71 151 ASP C C 1
ATOM 3086 O O . ASP C 1 151 ? 5.350 34.868 78.488 1.00 35.96 151 ASP C O 1
ATOM 3091 N N . LEU C 1 152 ? 3.130 35.204 78.294 1.00 29.87 152 LEU C N 1
ATOM 3092 C CA . LEU C 1 152 ? 2.782 33.929 78.919 1.00 35.34 152 LEU C CA 1
ATOM 3093 C C . LEU C 1 152 ? 3.329 32.755 78.122 1.00 33.91 152 LEU C C 1
ATOM 3094 O O . LEU C 1 152 ? 3.850 31.798 78.697 1.00 42.31 152 LEU C O 1
ATOM 3099 N N . LEU C 1 153 ? 3.198 32.827 76.800 1.00 28.48 153 LEU C N 1
ATOM 3100 C CA . LEU C 1 153 ? 3.654 31.743 75.936 1.00 33.21 153 LEU C CA 1
ATOM 3101 C C . LEU C 1 153 ? 5.170 31.558 76.044 1.00 34.03 153 LEU C C 1
ATOM 3102 O O . LEU C 1 153 ? 5.652 30.428 76.085 1.00 35.43 153 LEU C O 1
ATOM 3107 N N . PHE C 1 154 ? 5.914 32.662 76.108 1.00 28.96 154 PHE C N 1
ATOM 3108 C CA . PHE C 1 154 ? 7.352 32.597 76.385 1.00 34.56 154 PHE C CA 1
ATOM 3109 C C . PHE C 1 154 ? 7.629 31.840 77.686 1.00 36.23 154 PHE C C 1
ATOM 3110 O O . PHE C 1 154 ? 8.470 30.940 77.725 1.00 36.51 154 PHE C O 1
ATOM 3118 N N . LEU C 1 155 ? 6.914 32.211 78.746 1.00 30.89 155 LEU C N 1
ATOM 3119 C CA . LEU C 1 155 ? 7.085 31.577 80.052 1.00 37.16 155 LEU C CA 1
ATOM 3120 C C . LEU C 1 155 ? 6.734 30.090 80.024 1.00 41.48 155 LEU C C 1
ATOM 3121 O O . LEU C 1 155 ? 7.447 29.271 80.602 1.00 40.15 155 LEU C O 1
ATOM 3126 N N . LEU C 1 156 ? 5.640 29.742 79.354 1.00 36.86 156 LEU C N 1
ATOM 3127 C CA . LEU C 1 156 ? 5.219 28.346 79.279 1.00 41.81 156 LEU C CA 1
ATOM 3128 C C . LEU C 1 156 ? 6.267 27.504 78.559 1.00 38.89 156 LEU C C 1
ATOM 3129 O O . LEU C 1 156 ? 6.531 26.367 78.943 1.00 41.88 156 LEU C O 1
ATOM 3134 N N . ALA C 1 157 ? 6.869 28.072 77.520 1.00 36.33 157 ALA C N 1
ATOM 3135 C CA . ALA C 1 157 ? 7.893 27.367 76.758 1.00 37.15 157 ALA C CA 1
ATOM 3136 C C . ALA C 1 157 ? 9.129 27.110 77.620 1.00 35.30 157 ALA C C 1
ATOM 3137 O O . ALA C 1 157 ? 9.741 26.049 77.534 1.00 36.45 157 ALA C O 1
ATOM 3139 N N . ARG C 1 158 ? 9.487 28.083 78.454 1.00 39.07 158 ARG C N 1
ATOM 3140 C CA . ARG C 1 158 ? 10.647 27.941 79.333 1.00 42.36 158 ARG C CA 1
ATOM 3141 C C . ARG C 1 158 ? 10.380 26.967 80.477 1.00 49.78 158 ARG C C 1
ATOM 3142 O O . ARG C 1 158 ? 11.289 26.264 80.918 1.00 54.29 158 ARG C O 1
ATOM 3150 N N . VAL C 1 159 ? 9.145 26.930 80.970 1.00 46.55 159 VAL C N 1
ATOM 3151 C CA . VAL C 1 159 ? 8.817 26.020 82.065 1.00 48.02 159 VAL C CA 1
ATOM 3152 C C . VAL C 1 159 ? 8.943 24.569 81.597 1.00 50.55 159 VAL C C 1
ATOM 3153 O O . VAL C 1 159 ? 9.479 23.723 82.310 1.00 56.83 159 VAL C O 1
ATOM 3157 N N . ILE C 1 160 ? 8.472 24.292 80.385 1.00 49.08 160 ILE C N 1
ATOM 3158 C CA . ILE C 1 160 ? 8.580 22.952 79.817 1.00 47.26 160 ILE C CA 1
ATOM 3159 C C . ILE C 1 160 ? 10.039 22.505 79.724 1.00 52.97 160 ILE C C 1
ATOM 3160 O O . ILE C 1 160 ? 10.386 21.409 80.164 1.00 67.58 160 ILE C O 1
ATOM 3165 N N . GLU C 1 161 ? 10.892 23.367 79.176 1.00 49.50 161 GLU C N 1
ATOM 3166 C CA . GLU C 1 161 ? 12.315 23.063 79.029 1.00 49.82 161 GLU C CA 1
ATOM 3167 C C . GLU C 1 161 ? 13.000 22.820 80.374 1.00 62.00 161 GLU C C 1
ATOM 3168 O O . GLU C 1 161 ? 13.830 21.918 80.502 1.00 69.85 161 GLU C O 1
ATOM 3174 N N . ILE C 1 162 ? 12.647 23.625 81.371 1.00 60.43 162 ILE C N 1
ATOM 3175 C CA . ILE C 1 162 ? 13.274 23.540 82.687 1.00 63.70 162 ILE C CA 1
ATOM 3176 C C . ILE C 1 162 ? 12.936 22.222 83.385 1.00 73.11 162 ILE C C 1
ATOM 3177 O O . ILE C 1 162 ? 13.788 21.626 84.048 1.00 80.35 162 ILE C O 1
ATOM 3182 N N . GLU C 1 163 ? 11.702 21.756 83.215 1.00 71.85 163 GLU C N 1
ATOM 3183 C CA . GLU C 1 163 ? 11.295 20.462 83.754 1.00 75.27 163 GLU C CA 1
ATOM 3184 C C . GLU C 1 163 ? 12.026 19.301 83.073 1.00 81.40 163 GLU C C 1
ATOM 3185 O O . GLU C 1 163 ? 12.309 18.280 83.703 1.00 80.13 163 GLU C O 1
ATOM 3191 N N . LYS C 1 164 ? 12.334 19.465 81.789 1.00 86.44 164 LYS C N 1
ATOM 3192 C CA . LYS C 1 164 ? 12.975 18.409 81.006 1.00 85.11 164 LYS C CA 1
ATOM 3193 C C . LYS C 1 164 ? 14.500 18.519 81.001 1.00 89.32 164 LYS C C 1
ATOM 3194 O O . LYS C 1 164 ? 15.181 17.705 80.374 1.00 91.01 164 LYS C O 1
ATOM 3197 N N . ASN C 1 165 ? 15.023 19.524 81.701 1.00 91.01 165 ASN C N 1
ATOM 3198 C CA . ASN C 1 165 ? 16.464 19.776 81.783 1.00 87.15 165 ASN C CA 1
ATOM 3199 C C . ASN C 1 165 ? 17.131 19.864 80.411 1.00 85.40 165 ASN C C 1
ATOM 3200 O O . ASN C 1 165 ? 17.724 20.884 80.061 1.00 85.92 165 ASN C O 1
ATOM 3202 N N . LYS D 1 23 ? 10.480 50.966 67.702 1.00 72.66 23 LYS D N 1
ATOM 3203 C CA . LYS D 1 23 ? 9.552 52.047 67.388 1.00 79.20 23 LYS D CA 1
ATOM 3204 C C . LYS D 1 23 ? 9.011 51.953 65.958 1.00 88.71 23 LYS D C 1
ATOM 3205 O O . LYS D 1 23 ? 7.798 51.891 65.751 1.00 95.25 23 LYS D O 1
ATOM 3207 N N . ASP D 1 24 ? 9.912 51.947 64.979 1.00 75.91 24 ASP D N 1
ATOM 3208 C CA . ASP D 1 24 ? 9.526 51.957 63.568 1.00 65.55 24 ASP D CA 1
ATOM 3209 C C . ASP D 1 24 ? 8.870 50.644 63.142 1.00 53.09 24 ASP D C 1
ATOM 3210 O O . ASP D 1 24 ? 9.425 49.566 63.349 1.00 42.40 24 ASP D O 1
ATOM 3215 N N . SER D 1 25 ? 7.689 50.748 62.541 1.00 43.95 25 SER D N 1
ATOM 3216 C CA . SER D 1 25 ? 6.929 49.575 62.114 1.00 44.09 25 SER D CA 1
ATOM 3217 C C . SER D 1 25 ? 7.718 48.598 61.223 1.00 36.79 25 SER D C 1
ATOM 3218 O O . SER D 1 25 ? 7.650 47.388 61.447 1.00 36.04 25 SER D O 1
ATOM 3221 N N . PRO D 1 26 ? 8.470 49.103 60.219 1.00 36.59 26 PRO D N 1
ATOM 3222 C CA . PRO D 1 26 ? 9.233 48.131 59.421 1.00 33.09 26 PRO D CA 1
ATOM 3223 C C . PRO D 1 26 ? 10.293 47.384 60.233 1.00 33.59 26 PRO D C 1
ATOM 3224 O O . PRO D 1 26 ? 10.541 46.203 59.981 1.00 31.38 26 PRO D O 1
ATOM 3228 N N . ILE D 1 27 ? 10.909 48.071 61.190 1.00 36.29 27 ILE D N 1
ATOM 3229 C CA . ILE D 1 27 ? 11.871 47.435 62.083 1.00 38.86 27 ILE D CA 1
ATOM 3230 C C . ILE D 1 27 ? 11.193 46.354 62.922 1.00 34.62 27 ILE D C 1
ATOM 3231 O O . ILE D 1 27 ? 11.638 45.208 62.962 1.00 32.67 27 ILE D O 1
ATOM 3236 N N . ILE D 1 28 ? 10.112 46.739 63.592 1.00 35.44 28 ILE D N 1
ATOM 3237 C CA . ILE D 1 28 ? 9.336 45.825 64.420 1.00 34.39 28 ILE D CA 1
ATOM 3238 C C . ILE D 1 28 ? 8.869 44.612 63.616 1.00 32.73 28 ILE D C 1
ATOM 3239 O O . ILE D 1 28 ? 8.970 43.475 64.076 1.00 34.26 28 ILE D O 1
ATOM 3244 N N . GLU D 1 29 ? 8.390 44.854 62.398 1.00 33.31 29 GLU D N 1
ATOM 3245 C CA . GLU D 1 29 ? 7.913 43.761 61.551 1.00 30.66 29 GLU D CA 1
ATOM 3246 C C . GLU D 1 29 ? 9.042 42.821 61.128 1.00 30.21 29 GLU D C 1
ATOM 3247 O O . GLU D 1 29 ? 8.870 41.599 61.127 1.00 26.77 29 GLU D O 1
ATOM 3253 N N . ALA D 1 30 ? 10.190 43.384 60.766 1.00 26.08 30 ALA D N 1
ATOM 3254 C CA . ALA D 1 30 ? 11.342 42.567 60.397 1.00 24.98 30 ALA D CA 1
ATOM 3255 C C . ALA D 1 30 ? 11.847 41.763 61.593 1.00 27.32 30 ALA D C 1
ATOM 3256 O O . ALA D 1 30 ? 12.122 40.577 61.472 1.00 24.75 30 ALA D O 1
ATOM 3258 N N . ASN D 1 31 ? 11.988 42.411 62.744 1.00 29.20 31 ASN D N 1
ATOM 3259 C CA . ASN D 1 31 ? 12.441 41.699 63.936 1.00 31.01 31 ASN D CA 1
ATOM 3260 C C . ASN D 1 31 ? 11.462 40.595 64.345 1.00 25.22 31 ASN D C 1
ATOM 3261 O O . ASN D 1 31 ? 11.871 39.494 64.714 1.00 28.05 31 ASN D O 1
ATOM 3266 N N . GLY D 1 32 ? 10.170 40.892 64.261 1.00 24.73 32 GLY D N 1
ATOM 3267 C CA . GLY D 1 32 ? 9.146 39.922 64.609 1.00 25.72 32 GLY D CA 1
ATOM 3268 C C . GLY D 1 32 ? 9.159 38.712 63.692 1.00 30.73 32 GLY D C 1
ATOM 3269 O O . GLY D 1 32 ? 8.983 37.582 64.141 1.00 26.49 32 GLY D O 1
ATOM 3270 N N . THR D 1 33 ? 9.371 38.944 62.400 1.00 26.32 33 THR D N 1
ATOM 3271 C CA . THR D 1 33 ? 9.361 37.853 61.430 1.00 24.21 33 THR D CA 1
ATOM 3272 C C . THR D 1 33 ? 10.633 36.994 61.530 1.00 23.20 33 THR D C 1
ATOM 3273 O O . THR D 1 33 ? 10.580 35.775 61.358 1.00 20.93 33 THR D O 1
ATOM 3277 N N . LEU D 1 34 ? 11.767 37.629 61.811 1.00 18.34 34 LEU D N 1
ATOM 3278 C CA . LEU D 1 34 ? 12.999 36.898 62.119 1.00 29.45 34 LEU D CA 1
ATOM 3279 C C . LEU D 1 34 ? 12.821 36.000 63.340 1.00 28.97 34 LEU D C 1
ATOM 3280 O O . LEU D 1 34 ? 13.322 34.876 63.386 1.00 29.44 34 LEU D O 1
ATOM 3285 N N . ASP D 1 35 ? 12.110 36.521 64.332 1.00 29.37 35 ASP D N 1
ATOM 3286 C CA . ASP D 1 35 ? 11.809 35.783 65.553 1.00 28.65 35 ASP D CA 1
ATOM 3287 C C . ASP D 1 35 ? 10.977 34.542 65.221 1.00 33.01 35 ASP D C 1
ATOM 3288 O O . ASP D 1 35 ? 11.237 33.450 65.727 1.00 25.89 35 ASP D O 1
ATOM 3293 N N . GLU D 1 36 ? 9.993 34.718 64.344 1.00 26.30 36 GLU D N 1
ATOM 3294 C CA . GLU D 1 36 ? 9.156 33.614 63.888 1.00 26.74 36 GLU D CA 1
ATOM 3295 C C . GLU D 1 36 ? 9.975 32.563 63.127 1.00 28.32 36 GLU D C 1
ATOM 3296 O O . GLU D 1 36 ? 9.707 31.368 63.225 1.00 28.11 36 GLU D O 1
ATOM 3302 N N . LEU D 1 37 ? 10.974 33.016 62.373 1.00 25.50 37 LEU D N 1
ATOM 3303 C CA . LEU D 1 37 ? 11.820 32.112 61.605 1.00 33.98 37 LEU D CA 1
ATOM 3304 C C . LEU D 1 37 ? 12.645 31.207 62.517 1.00 30.93 37 LEU D C 1
ATOM 3305 O O . LEU D 1 37 ? 12.712 29.997 62.298 1.00 23.96 37 LEU D O 1
ATOM 3310 N N . THR D 1 38 ? 13.268 31.782 63.542 1.00 28.19 38 THR D N 1
ATOM 3311 C CA . THR D 1 38 ? 14.121 30.971 64.403 1.00 34.18 38 THR D CA 1
ATOM 3312 C C . THR D 1 38 ? 13.282 30.048 65.282 1.00 33.46 38 THR D C 1
ATOM 3313 O O . THR D 1 38 ? 13.761 29.001 65.719 1.00 29.84 38 THR D O 1
ATOM 3317 N N . SER D 1 39 ? 12.025 30.417 65.513 1.00 24.92 39 SER D N 1
ATOM 3318 C CA . SER D 1 39 ? 11.113 29.542 66.243 1.00 28.17 39 SER D CA 1
ATOM 3319 C C . SER D 1 39 ? 10.707 28.320 65.410 1.00 29.46 39 SER D C 1
ATOM 3320 O O . SER D 1 39 ? 10.662 27.208 65.927 1.00 30.87 39 SER D O 1
ATOM 3323 N N . PHE D 1 40 ? 10.414 28.521 64.125 1.00 24.66 40 PHE D N 1
ATOM 3324 C CA . PHE D 1 40 ? 10.097 27.396 63.245 1.00 24.86 40 PHE D CA 1
ATOM 3325 C C . PHE D 1 40 ? 11.314 26.504 63.021 1.00 23.59 40 PHE D C 1
ATOM 3326 O O . PHE D 1 40 ? 11.184 25.289 62.903 1.00 33.16 40 PHE D O 1
ATOM 3334 N N . ILE D 1 41 ? 12.496 27.108 62.947 1.00 24.37 41 ILE D N 1
ATOM 3335 C CA . ILE D 1 41 ? 13.734 26.335 62.862 1.00 23.87 41 ILE D CA 1
ATOM 3336 C C . ILE D 1 41 ? 13.923 25.554 64.163 1.00 28.70 41 ILE D C 1
ATOM 3337 O O . ILE D 1 41 ? 14.362 24.404 64.156 1.00 31.72 41 ILE D O 1
ATOM 3342 N N . GLY D 1 42 ? 13.562 26.187 65.274 1.00 28.45 42 GLY D N 1
ATOM 3343 C CA . GLY D 1 42 ? 13.588 25.536 66.567 1.00 28.25 42 GLY D CA 1
ATOM 3344 C C . GLY D 1 42 ? 12.714 24.296 66.604 1.00 33.52 42 GLY D C 1
ATOM 3345 O O . GLY D 1 42 ? 13.052 23.318 67.268 1.00 40.74 42 GLY D O 1
ATOM 3346 N N . GLU D 1 43 ? 11.587 24.327 65.899 1.00 28.71 43 GLU D N 1
ATOM 3347 C CA . GLU D 1 43 ? 10.728 23.147 65.834 1.00 32.55 43 GLU D CA 1
ATOM 3348 C C . GLU D 1 43 ? 11.299 22.090 64.891 1.00 35.87 43 GLU D C 1
ATOM 3349 O O . GLU D 1 43 ? 11.302 20.900 65.212 1.00 34.08 43 GLU D O 1
ATOM 3355 N N . ALA D 1 44 ? 11.778 22.532 63.730 1.00 30.67 44 ALA D N 1
ATOM 3356 C CA . ALA D 1 44 ? 12.272 21.626 62.694 1.00 31.52 44 ALA D CA 1
ATOM 3357 C C . ALA D 1 44 ? 13.484 20.812 63.145 1.00 31.16 44 ALA D C 1
ATOM 3358 O O . ALA D 1 44 ? 13.636 19.655 62.753 1.00 32.88 44 ALA D O 1
ATOM 3360 N N . LYS D 1 45 ? 14.334 21.405 63.981 1.00 34.87 45 LYS D N 1
ATOM 3361 C CA . LYS D 1 45 ? 15.592 20.762 64.360 1.00 35.31 45 LYS D CA 1
ATOM 3362 C C . LYS D 1 45 ? 15.396 19.487 65.182 1.00 37.90 45 LYS D C 1
ATOM 3363 O O . LYS D 1 45 ? 16.345 18.740 65.395 1.00 35.85 45 LYS D O 1
ATOM 3369 N N . HIS D 1 46 ? 14.172 19.228 65.632 1.00 34.42 46 HIS D N 1
ATOM 3370 C CA . HIS D 1 46 ? 13.883 17.986 66.347 1.00 37.52 46 HIS D CA 1
ATOM 3371 C C . HIS D 1 46 ? 13.457 16.870 65.401 1.00 37.38 46 HIS D C 1
ATOM 3372 O O . HIS D 1 46 ? 13.113 15.779 65.838 1.00 41.68 46 HIS D O 1
ATOM 3379 N N . TYR D 1 47 ? 13.488 17.146 64.104 1.00 35.89 47 TYR D N 1
ATOM 3380 C CA . TYR D 1 47 ? 13.081 16.159 63.115 1.00 40.93 47 TYR D CA 1
ATOM 3381 C C . TYR D 1 47 ? 14.238 15.759 62.203 1.00 42.22 47 TYR D C 1
ATOM 3382 O O . TYR D 1 47 ? 14.102 14.848 61.393 1.00 44.54 47 TYR D O 1
ATOM 3391 N N . VAL D 1 48 ? 15.377 16.431 62.344 1.00 42.13 48 VAL D N 1
ATOM 3392 C CA . VAL D 1 48 ? 16.546 16.133 61.514 1.00 45.03 48 VAL D CA 1
ATOM 3393 C C . VAL D 1 48 ? 17.636 15.403 62.305 1.00 45.73 48 VAL D C 1
ATOM 3394 O O . VAL D 1 48 ? 17.535 15.266 63.522 1.00 45.38 48 VAL D O 1
ATOM 3398 N N . ASP D 1 49 ? 18.673 14.929 61.615 1.00 45.21 49 ASP D N 1
ATOM 3399 C CA . ASP D 1 49 ? 19.753 14.207 62.290 1.00 48.85 49 ASP D CA 1
ATOM 3400 C C . ASP D 1 49 ? 20.732 15.173 62.950 1.00 48.01 49 ASP D C 1
ATOM 3401 O O . ASP D 1 49 ? 20.594 16.390 62.824 1.00 46.12 49 ASP D O 1
ATOM 3406 N N . GLU D 1 50 ? 21.723 14.619 63.640 1.00 55.16 50 GLU D N 1
ATOM 3407 C CA . GLU D 1 50 ? 22.614 15.410 64.485 1.00 54.46 50 GLU D CA 1
ATOM 3408 C C . GLU D 1 50 ? 23.418 16.472 63.739 1.00 50.77 50 GLU D C 1
ATOM 3409 O O . GLU D 1 50 ? 23.554 17.597 64.224 1.00 48.33 50 GLU D O 1
ATOM 3415 N N . GLU D 1 51 ? 23.951 16.127 62.571 1.00 52.26 51 GLU D N 1
ATOM 3416 C CA . GLU D 1 51 ? 24.716 17.096 61.792 1.00 59.32 51 GLU D CA 1
ATOM 3417 C C . GLU D 1 51 ? 23.837 18.271 61.366 1.00 53.04 51 GLU D C 1
ATOM 3418 O O . GLU D 1 51 ? 24.219 19.432 61.520 1.00 52.95 51 GLU D O 1
ATOM 3424 N N . MET D 1 52 ? 22.656 17.966 60.841 1.00 45.05 52 MET D N 1
ATOM 3425 C CA . MET D 1 52 ? 21.735 19.011 60.417 1.00 41.37 52 MET D CA 1
ATOM 3426 C C . MET D 1 52 ? 21.220 19.810 61.609 1.00 39.59 52 MET D C 1
ATOM 3427 O O . MET D 1 52 ? 21.003 21.016 61.502 1.00 37.53 52 MET D O 1
ATOM 3432 N N . LYS D 1 53 ? 21.034 19.143 62.744 1.00 41.21 53 LYS D N 1
ATOM 3433 C CA . LYS D 1 53 ? 20.623 19.841 63.957 1.00 40.00 53 LYS D CA 1
ATOM 3434 C C . LYS D 1 53 ? 21.674 20.882 64.356 1.00 37.58 53 LYS D C 1
ATOM 3435 O O . LYS D 1 53 ? 21.332 22.015 64.698 1.00 38.51 53 LYS D O 1
ATOM 3441 N N . GLY D 1 54 ? 22.945 20.490 64.295 1.00 39.94 54 GLY D N 1
ATOM 3442 C CA . GLY D 1 54 ? 24.052 21.384 64.592 1.00 40.61 54 GLY D CA 1
ATOM 3443 C C . GLY D 1 54 ? 24.072 22.597 63.677 1.00 43.99 54 GLY D C 1
ATOM 3444 O O . GLY D 1 54 ? 24.286 23.721 64.126 1.00 41.75 54 GLY D O 1
ATOM 3445 N N . ILE D 1 55 ? 23.841 22.365 62.388 1.00 41.79 55 ILE D N 1
ATOM 3446 C CA . ILE D 1 55 ? 23.772 23.440 61.404 1.00 39.00 55 ILE D CA 1
ATOM 3447 C C . ILE D 1 55 ? 22.599 24.378 61.680 1.00 36.74 55 ILE D C 1
ATOM 3448 O O . ILE D 1 55 ? 22.743 25.599 61.622 1.00 32.55 55 ILE D O 1
ATOM 3453 N N . LEU D 1 56 ? 21.437 23.806 61.987 1.00 31.15 56 LEU D N 1
ATOM 3454 C CA . LEU D 1 56 ? 20.252 24.612 62.247 1.00 32.67 56 LEU D CA 1
ATOM 3455 C C . LEU D 1 56 ? 20.420 25.466 63.510 1.00 34.95 56 LEU D C 1
ATOM 3456 O O . LEU D 1 56 ? 19.911 26.585 63.580 1.00 29.52 56 LEU D O 1
ATOM 3461 N N . GLU D 1 57 ? 21.143 24.948 64.499 1.00 30.08 57 GLU D N 1
ATOM 3462 C CA . GLU D 1 57 ? 21.377 25.710 65.724 1.00 32.59 57 GLU D CA 1
ATOM 3463 C C . GLU D 1 57 ? 22.387 26.838 65.516 1.00 35.91 57 GLU D C 1
ATOM 3464 O O . GLU D 1 57 ? 22.276 27.891 66.149 1.00 34.07 57 GLU D O 1
ATOM 3470 N N . GLU D 1 58 ? 23.369 26.629 64.638 1.00 30.39 58 GLU D N 1
ATOM 3471 C CA . GLU D 1 58 ? 24.266 27.720 64.259 1.00 30.60 58 GLU D CA 1
ATOM 3472 C C . GLU D 1 58 ? 23.455 28.831 63.584 1.00 38.63 58 GLU D C 1
ATOM 3473 O O . GLU D 1 58 ? 23.661 30.016 63.840 1.00 36.11 58 GLU D O 1
ATOM 3479 N N . ILE D 1 59 ? 22.517 28.425 62.735 1.00 36.72 59 ILE D N 1
ATOM 3480 C CA . ILE D 1 59 ? 21.632 29.359 62.045 1.00 31.26 59 ILE D CA 1
ATOM 3481 C C . ILE D 1 59 ? 20.777 30.165 63.030 1.00 33.81 59 ILE D C 1
ATOM 3482 O O . ILE D 1 59 ? 20.607 31.374 62.867 1.00 31.13 59 ILE D O 1
ATOM 3487 N N . GLN D 1 60 ? 20.260 29.507 64.062 1.00 28.33 60 GLN D N 1
ATOM 3488 C CA . GLN D 1 60 ? 19.504 30.214 65.092 1.00 33.77 60 GLN D CA 1
ATOM 3489 C C . GLN D 1 60 ? 20.341 31.303 65.760 1.00 27.03 60 GLN D C 1
ATOM 3490 O O . GLN D 1 60 ? 19.843 32.391 66.046 1.00 31.97 60 GLN D O 1
ATOM 3496 N N . ASN D 1 61 ? 21.614 31.010 66.006 1.00 29.65 61 ASN D N 1
ATOM 3497 C CA . ASN D 1 61 ? 22.509 31.996 66.597 1.00 30.76 61 ASN D CA 1
ATOM 3498 C C . ASN D 1 61 ? 22.778 33.173 65.662 1.00 38.66 61 ASN D C 1
ATOM 3499 O O . ASN D 1 61 ? 22.818 34.318 66.102 1.00 35.94 61 ASN D O 1
ATOM 3504 N N . ASP D 1 62 ? 22.951 32.886 64.374 1.00 35.51 62 ASP D N 1
ATOM 3505 C CA . ASP D 1 62 ? 23.107 33.931 63.363 1.00 30.18 62 ASP D CA 1
ATOM 3506 C C . ASP D 1 62 ? 21.886 34.843 63.304 1.00 30.03 62 ASP D C 1
ATOM 3507 O O . ASP D 1 62 ? 22.013 36.057 63.153 1.00 32.99 62 ASP D O 1
ATOM 3512 N N . ILE D 1 63 ? 20.701 34.249 63.410 1.00 25.21 63 ILE D N 1
ATOM 3513 C CA . ILE D 1 63 ? 19.466 35.012 63.356 1.00 30.61 63 ILE D CA 1
ATOM 3514 C C . ILE D 1 63 ? 19.351 35.928 64.575 1.00 34.43 63 ILE D C 1
ATOM 3515 O O . ILE D 1 63 ? 18.900 37.065 64.464 1.00 30.39 63 ILE D O 1
ATOM 3520 N N . TYR D 1 64 ? 19.786 35.429 65.728 1.00 29.78 64 TYR D N 1
ATOM 3521 C CA . TYR D 1 64 ? 19.804 36.219 66.952 1.00 32.59 64 TYR D CA 1
ATOM 3522 C C . TYR D 1 64 ? 20.709 37.439 66.777 1.00 35.47 64 TYR D C 1
ATOM 3523 O O . TYR D 1 64 ? 20.344 38.550 67.154 1.00 35.62 64 TYR D O 1
ATOM 3532 N N . LYS D 1 65 ? 21.876 37.227 66.176 1.00 33.25 65 LYS D N 1
ATOM 3533 C CA . LYS D 1 65 ? 22.794 38.320 65.866 1.00 36.11 65 LYS D CA 1
ATOM 3534 C C . LYS D 1 65 ? 22.148 39.321 64.901 1.00 33.65 65 LYS D C 1
ATOM 3535 O O . LYS D 1 65 ? 22.296 40.535 65.053 1.00 39.44 65 LYS D O 1
ATOM 3538 N N . ILE D 1 66 ? 21.427 38.809 63.911 1.00 28.12 66 ILE D N 1
ATOM 3539 C CA . ILE D 1 66 ? 20.776 39.669 62.929 1.00 28.99 66 ILE D CA 1
ATOM 3540 C C . ILE D 1 66 ? 19.694 40.521 63.593 1.00 31.60 66 ILE D C 1
ATOM 3541 O O . ILE D 1 66 ? 19.592 41.718 63.325 1.00 35.83 66 ILE D O 1
ATOM 3546 N N . MET D 1 67 ? 18.908 39.906 64.476 1.00 29.32 67 MET D N 1
ATOM 3547 C CA . MET D 1 67 ? 17.854 40.616 65.204 1.00 30.75 67 MET D CA 1
ATOM 3548 C C . MET D 1 67 ? 18.406 41.764 66.047 1.00 35.19 67 MET D C 1
ATOM 3549 O O . MET D 1 67 ? 17.788 42.829 66.130 1.00 35.17 67 MET D O 1
ATOM 3554 N N . GLY D 1 68 ? 19.572 41.551 66.655 1.00 34.93 68 GLY D N 1
ATOM 3555 C CA . GLY D 1 68 ? 20.211 42.577 67.463 1.00 33.05 68 GLY D CA 1
ATOM 3556 C C . GLY D 1 68 ? 20.607 43.801 66.653 1.00 38.48 68 GLY D C 1
ATOM 3557 O O . GLY D 1 68 ? 20.449 44.936 67.105 1.00 34.46 68 GLY D O 1
ATOM 3558 N N . GLU D 1 69 ? 21.113 43.572 65.445 1.00 40.69 69 GLU D N 1
ATOM 3559 C CA . GLU D 1 69 ? 21.508 44.668 64.564 1.00 37.29 69 GLU D CA 1
ATOM 3560 C C . GLU D 1 69 ? 20.298 45.416 64.012 1.00 40.08 69 GLU D C 1
ATOM 3561 O O . GLU D 1 69 ? 20.267 46.645 64.000 1.00 40.34 69 GLU D O 1
ATOM 3567 N N . ILE D 1 70 ? 19.308 44.670 63.537 1.00 36.71 70 ILE D N 1
ATOM 3568 C CA . ILE D 1 70 ? 18.129 45.289 62.948 1.00 42.67 70 ILE D CA 1
ATOM 3569 C C . ILE D 1 70 ? 17.347 46.062 64.005 1.00 45.80 70 ILE D C 1
ATOM 3570 O O . ILE D 1 70 ? 17.001 47.227 63.802 1.00 40.92 70 ILE D O 1
ATOM 3575 N N . GLY D 1 71 ? 17.106 45.419 65.144 1.00 43.41 71 GLY D N 1
ATOM 3576 C CA . GLY D 1 71 ? 16.412 46.046 66.254 1.00 45.07 71 GLY D CA 1
ATOM 3577 C C . GLY D 1 71 ? 17.080 47.313 66.757 1.00 51.60 71 GLY D C 1
ATOM 3578 O O . GLY D 1 71 ? 16.431 48.164 67.363 1.00 60.91 71 GLY D O 1
ATOM 3579 N N . SER D 1 72 ? 18.377 47.448 66.496 1.00 51.28 72 SER D N 1
ATOM 3580 C CA . SER D 1 72 ? 19.122 48.627 66.923 1.00 54.64 72 SER D CA 1
ATOM 3581 C C . SER D 1 72 ? 19.380 49.597 65.771 1.00 56.91 72 SER D C 1
ATOM 3582 O O . SER D 1 72 ? 20.089 50.587 65.942 1.00 60.99 72 SER D O 1
ATOM 3585 N N . LYS D 1 73 ? 18.805 49.304 64.607 1.00 58.55 73 LYS D N 1
ATOM 3586 C CA . LYS D 1 73 ? 19.004 50.110 63.399 1.00 66.08 73 LYS D CA 1
ATOM 3587 C C . LYS D 1 73 ? 20.480 50.279 63.043 1.00 68.57 73 LYS D C 1
ATOM 3588 O O . LYS D 1 73 ? 20.924 51.380 62.718 1.00 76.71 73 LYS D O 1
ATOM 3594 N N . GLY D 1 74 ? 21.236 49.188 63.114 1.00 64.97 74 GLY D N 1
ATOM 3595 C CA . GLY D 1 74 ? 22.623 49.186 62.685 1.00 68.43 74 GLY D CA 1
ATOM 3596 C C . GLY D 1 74 ? 23.622 49.726 63.692 1.00 75.27 74 GLY D C 1
ATOM 3597 O O . GLY D 1 74 ? 24.771 50.004 63.344 1.00 80.36 74 GLY D O 1
ATOM 3598 N N . LYS D 1 75 ? 23.196 49.873 64.942 1.00 71.19 75 LYS D N 1
ATOM 3599 C CA . LYS D 1 75 ? 24.083 50.374 65.985 1.00 76.59 75 LYS D CA 1
ATOM 3600 C C . LYS D 1 75 ? 24.904 49.243 66.605 1.00 72.54 75 LYS D C 1
ATOM 3601 O O . LYS D 1 75 ? 26.092 49.405 66.871 1.00 84.50 75 LYS D O 1
ATOM 3607 N N . ILE D 1 76 ? 24.267 48.098 66.826 1.00 63.18 76 ILE D N 1
ATOM 3608 C CA . ILE D 1 76 ? 24.975 46.888 67.227 1.00 68.23 76 ILE D CA 1
ATOM 3609 C C . ILE D 1 76 ? 25.332 46.092 65.974 1.00 68.72 76 ILE D C 1
ATOM 3610 O O . ILE D 1 76 ? 24.497 45.937 65.089 1.00 63.78 76 ILE D O 1
ATOM 3615 N N . GLU D 1 77 ? 26.569 45.605 65.894 1.00 70.99 77 GLU D N 1
ATOM 3616 C CA . GLU D 1 77 ? 27.042 44.873 64.717 1.00 71.10 77 GLU D CA 1
ATOM 3617 C C . GLU D 1 77 ? 26.209 43.621 64.428 1.00 66.47 77 GLU D C 1
ATOM 3618 O O . GLU D 1 77 ? 25.768 42.934 65.349 1.00 62.64 77 GLU D O 1
ATOM 3620 N N . GLY D 1 78 ? 25.997 43.331 63.146 1.00 68.71 78 GLY D N 1
ATOM 3621 C CA . GLY D 1 78 ? 25.241 42.157 62.735 1.00 63.13 78 GLY D CA 1
ATOM 3622 C C . GLY D 1 78 ? 26.126 40.979 62.362 1.00 63.43 78 GLY D C 1
ATOM 3623 O O . GLY D 1 78 ? 27.188 40.787 62.953 1.00 64.43 78 GLY D O 1
ATOM 3624 N N . ILE D 1 79 ? 25.696 40.182 61.386 1.00 56.78 79 ILE D N 1
ATOM 3625 C CA . ILE D 1 79 ? 26.493 39.031 60.962 1.00 55.28 79 ILE D CA 1
ATOM 3626 C C . ILE D 1 79 ? 27.707 39.456 60.143 1.00 51.87 79 ILE D C 1
ATOM 3627 O O . ILE D 1 79 ? 27.640 40.386 59.338 1.00 48.62 79 ILE D O 1
ATOM 3632 N N . SER D 1 80 ? 28.821 38.773 60.368 1.00 50.87 80 SER D N 1
ATOM 3633 C CA . SER D 1 80 ? 30.020 38.992 59.576 1.00 57.39 80 SER D CA 1
ATOM 3634 C C . SER D 1 80 ? 29.880 38.323 58.215 1.00 64.37 80 SER D C 1
ATOM 3635 O O . SER D 1 80 ? 29.035 37.442 58.025 1.00 52.80 80 SER D O 1
ATOM 3638 N N . GLU D 1 81 ? 30.719 38.744 57.274 1.00 48.75 81 GLU D N 1
ATOM 3639 C CA . GLU D 1 81 ? 30.733 38.171 55.936 1.00 51.02 81 GLU D CA 1
ATOM 3640 C C . GLU D 1 81 ? 31.110 36.688 55.974 1.00 52.17 81 GLU D C 1
ATOM 3641 O O . GLU D 1 81 ? 30.753 35.928 55.074 1.00 54.03 81 GLU D O 1
ATOM 3644 N N . GLU D 1 82 ? 31.826 36.285 57.023 1.00 41.10 82 GLU D N 1
ATOM 3645 C CA . GLU D 1 82 ? 32.230 34.894 57.194 1.00 43.08 82 GLU D CA 1
ATOM 3646 C C . GLU D 1 82 ? 31.030 33.970 57.403 1.00 46.80 82 GLU D C 1
ATOM 3647 O O . GLU D 1 82 ? 31.079 32.795 57.047 1.00 53.52 82 GLU D O 1
ATOM 3649 N N . ARG D 1 83 ? 29.957 34.503 57.979 1.00 49.79 83 ARG D N 1
ATOM 3650 C CA . ARG D 1 83 ? 28.747 33.717 58.207 1.00 47.83 83 ARG D CA 1
ATOM 3651 C C . ARG D 1 83 ? 28.064 33.424 56.882 1.00 45.27 83 ARG D C 1
ATOM 3652 O O . ARG D 1 83 ? 27.498 32.348 56.692 1.00 40.54 83 ARG D O 1
ATOM 3660 N N . ILE D 1 84 ? 28.131 34.380 55.960 1.00 36.23 84 ILE D N 1
ATOM 3661 C CA . ILE D 1 84 ? 27.606 34.167 54.621 1.00 36.56 84 ILE D CA 1
ATOM 3662 C C . ILE D 1 84 ? 28.493 33.181 53.858 1.00 37.44 84 ILE D C 1
ATOM 3663 O O . ILE D 1 84 ? 27.988 32.317 53.142 1.00 34.46 84 ILE D O 1
ATOM 3668 N N . ALA D 1 85 ? 29.810 33.293 54.031 1.00 32.62 85 ALA D N 1
ATOM 3669 C CA . ALA D 1 85 ? 30.737 32.344 53.416 1.00 35.48 85 ALA D CA 1
ATOM 3670 C C . ALA D 1 85 ? 30.450 30.922 53.899 1.00 36.33 85 ALA D C 1
ATOM 3671 O O . ALA D 1 85 ? 30.540 29.964 53.135 1.00 44.11 85 ALA D O 1
ATOM 3673 N N . TRP D 1 86 ? 30.099 30.800 55.175 1.00 34.58 86 TRP D N 1
ATOM 3674 C CA . TRP D 1 86 ? 29.753 29.518 55.770 1.00 32.90 86 TRP D CA 1
ATOM 3675 C C . TRP D 1 86 ? 28.534 28.876 55.089 1.00 39.29 86 TRP D C 1
ATOM 3676 O O . TRP D 1 86 ? 28.570 27.695 54.742 1.00 41.64 86 TRP D O 1
ATOM 3687 N N . LEU D 1 87 ? 27.466 29.652 54.893 1.00 31.51 87 LEU D N 1
ATOM 3688 C CA . LEU D 1 87 ? 26.280 29.156 54.196 1.00 29.93 87 LEU D CA 1
ATOM 3689 C C . LEU D 1 87 ? 26.621 28.707 52.781 1.00 29.12 87 LEU D C 1
ATOM 3690 O O . LEU D 1 87 ? 26.143 27.671 52.312 1.00 33.55 87 LEU D O 1
ATOM 3695 N N . LEU D 1 88 ? 27.445 29.498 52.104 1.00 29.28 88 LEU D N 1
ATOM 3696 C CA . LEU D 1 88 ? 27.829 29.202 50.730 1.00 36.61 88 LEU D CA 1
ATOM 3697 C C . LEU D 1 88 ? 28.610 27.895 50.642 1.00 36.59 88 LEU D C 1
ATOM 3698 O O . LEU D 1 88 ? 28.448 27.136 49.689 1.00 35.30 88 LEU D O 1
ATOM 3703 N N . LYS D 1 89 ? 29.443 27.631 51.645 1.00 34.86 89 LYS D N 1
ATOM 3704 C CA . LYS D 1 89 ? 30.182 26.373 51.715 1.00 36.43 89 LYS D CA 1
ATOM 3705 C C . LYS D 1 89 ? 29.221 25.192 51.791 1.00 39.20 89 LYS D C 1
ATOM 3706 O O . LYS D 1 89 ? 29.389 24.193 51.092 1.00 35.03 89 LYS D O 1
ATOM 3712 N N . LEU D 1 90 ? 28.203 25.318 52.636 1.00 37.82 90 LEU D N 1
ATOM 3713 C CA . LEU D 1 90 ? 27.218 24.255 52.792 1.00 35.83 90 LEU D CA 1
ATOM 3714 C C . LEU D 1 90 ? 26.383 24.091 51.523 1.00 34.59 90 LEU D C 1
ATOM 3715 O O . LEU D 1 90 ? 26.061 22.976 51.123 1.00 35.88 90 LEU D O 1
ATOM 3720 N N . ILE D 1 91 ? 26.048 25.209 50.888 1.00 30.79 91 ILE D N 1
ATOM 3721 C CA . ILE D 1 91 ? 25.278 25.178 49.653 1.00 31.70 91 ILE D CA 1
ATOM 3722 C C . ILE D 1 91 ? 26.039 24.426 48.563 1.00 31.28 91 ILE D C 1
ATOM 3723 O O . ILE D 1 91 ? 25.467 23.581 47.877 1.00 31.93 91 ILE D O 1
ATOM 3728 N N . LEU D 1 92 ? 27.330 24.713 48.419 1.00 31.87 92 LEU D N 1
ATOM 3729 C CA . LEU D 1 92 ? 28.154 24.010 47.438 1.00 38.13 92 LEU D CA 1
ATOM 3730 C C . LEU D 1 92 ? 28.272 22.521 47.768 1.00 43.22 92 LEU D C 1
ATOM 3731 O O . LEU D 1 92 ? 28.285 21.675 46.870 1.00 40.50 92 LEU D O 1
ATOM 3736 N N . ARG D 1 93 ? 28.359 22.204 49.057 1.00 39.39 93 ARG D N 1
ATOM 3737 C CA . ARG D 1 93 ? 28.449 20.811 49.488 1.00 44.98 93 ARG D CA 1
ATOM 3738 C C . ARG D 1 93 ? 27.186 20.028 49.123 1.00 37.60 93 ARG D C 1
ATOM 3739 O O . ARG D 1 93 ? 27.263 18.915 48.612 1.00 40.03 93 ARG D O 1
ATOM 3747 N N . TYR D 1 94 ? 26.020 20.612 49.375 1.00 34.01 94 TYR D N 1
ATOM 3748 C CA . TYR D 1 94 ? 24.774 19.878 49.181 1.00 34.93 94 TYR D CA 1
ATOM 3749 C C . TYR D 1 94 ? 24.277 19.921 47.735 1.00 37.19 94 TYR D C 1
ATOM 3750 O O . TYR D 1 94 ? 23.462 19.093 47.336 1.00 40.79 94 TYR D O 1
ATOM 3759 N N . MET D 1 95 ? 24.780 20.864 46.945 1.00 36.11 95 MET D N 1
ATOM 3760 C CA . MET D 1 95 ? 24.461 20.890 45.521 1.00 38.61 95 MET D CA 1
ATOM 3761 C C . MET D 1 95 ? 24.990 19.646 44.818 1.00 39.61 95 MET D C 1
ATOM 3762 O O . MET D 1 95 ? 24.387 19.171 43.863 1.00 41.52 95 MET D O 1
ATOM 3767 N N . GLU D 1 96 ? 26.118 19.127 45.298 1.00 43.49 96 GLU D N 1
ATOM 3768 C CA . GLU D 1 96 ? 26.704 17.905 44.756 1.00 48.53 96 GLU D CA 1
ATOM 3769 C C . GLU D 1 96 ? 25.765 16.713 44.902 1.00 52.10 96 GLU D C 1
ATOM 3770 O O . GLU D 1 96 ? 25.850 15.754 44.141 1.00 55.49 96 GLU D O 1
ATOM 3776 N N . MET D 1 97 ? 24.868 16.783 45.882 1.00 52.08 97 MET D N 1
ATOM 3777 C CA . MET D 1 97 ? 24.002 15.655 46.209 1.00 51.90 97 MET D CA 1
ATOM 3778 C C . MET D 1 97 ? 22.635 15.756 45.546 1.00 46.17 97 MET D C 1
ATOM 3779 O O . MET D 1 97 ? 21.870 14.792 45.540 1.00 54.65 97 MET D O 1
ATOM 3784 N N . VAL D 1 98 ? 22.334 16.923 44.988 1.00 51.31 98 VAL D N 1
ATOM 3785 C CA . VAL D 1 98 ? 21.011 17.188 44.437 1.00 51.23 98 VAL D CA 1
ATOM 3786 C C . VAL D 1 98 ? 21.089 17.494 42.943 1.00 56.96 98 VAL D C 1
ATOM 3787 O O . VAL D 1 98 ? 21.610 18.534 42.541 1.00 64.57 98 VAL D O 1
ATOM 3791 N N . ASN D 1 99 ? 20.569 16.581 42.128 1.00 57.19 99 ASN D N 1
ATOM 3792 C CA . ASN D 1 99 ? 20.558 16.747 40.676 1.00 62.10 99 ASN D CA 1
ATOM 3793 C C . ASN D 1 99 ? 19.152 16.582 40.104 1.00 69.99 99 ASN D C 1
ATOM 3794 O O . ASN D 1 99 ? 18.884 15.639 39.355 1.00 79.58 99 ASN D O 1
ATOM 3796 N N . LEU D 1 100 ? 18.265 17.509 40.455 1.00 69.01 100 LEU D N 1
ATOM 3797 C CA . LEU D 1 100 ? 16.859 17.432 40.068 1.00 69.42 100 LEU D CA 1
ATOM 3798 C C . LEU D 1 100 ? 16.635 17.632 38.571 1.00 73.29 100 LEU D C 1
ATOM 3799 O O . LEU D 1 100 ? 17.191 18.547 37.963 1.00 78.96 100 LEU D O 1
ATOM 3804 N N . LYS D 1 101 ? 15.808 16.772 37.986 1.00 81.04 101 LYS D N 1
ATOM 3805 C CA . LYS D 1 101 ? 15.469 16.873 36.571 1.00 86.13 101 LYS D CA 1
ATOM 3806 C C . LYS D 1 101 ? 14.243 17.761 36.365 1.00 90.17 101 LYS D C 1
ATOM 3807 O O . LYS D 1 101 ? 14.062 18.346 35.296 1.00 91.13 101 LYS D O 1
ATOM 3809 N N . SER D 1 102 ? 13.411 17.864 37.398 1.00 82.93 102 SER D N 1
ATOM 3810 C CA . SER D 1 102 ? 12.166 18.618 37.309 1.00 73.51 102 SER D CA 1
ATOM 3811 C C . SER D 1 102 ? 11.862 19.383 38.592 1.00 70.99 102 SER D C 1
ATOM 3812 O O . SER D 1 102 ? 12.637 19.354 39.550 1.00 72.08 102 SER D O 1
ATOM 3814 N N . PHE D 1 103 ? 10.727 20.074 38.599 1.00 64.57 103 PHE D N 1
ATOM 3815 C CA . PHE D 1 103 ? 10.221 20.695 39.814 1.00 57.37 103 PHE D CA 1
ATOM 3816 C C . PHE D 1 103 ? 9.533 19.627 40.664 1.00 46.72 103 PHE D C 1
ATOM 3817 O O . PHE D 1 103 ? 8.935 18.692 40.132 1.00 52.83 103 PHE D O 1
ATOM 3820 N N . VAL D 1 104 ? 9.624 19.766 41.981 1.00 47.79 104 VAL D N 1
ATOM 3821 C CA . VAL D 1 104 ? 9.111 18.754 42.902 1.00 50.15 104 VAL D CA 1
ATOM 3822 C C . VAL D 1 104 ? 8.066 19.377 43.840 1.00 42.66 104 VAL D C 1
ATOM 3823 O O . VAL D 1 104 ? 8.093 20.581 44.090 1.00 36.08 104 VAL D O 1
ATOM 3827 N N . LEU D 1 105 ? 7.127 18.573 44.332 1.00 46.24 105 LEU D N 1
ATOM 3828 C CA . LEU D 1 105 ? 6.158 19.066 45.309 1.00 46.94 105 LEU D CA 1
ATOM 3829 C C . LEU D 1 105 ? 6.809 19.146 46.680 1.00 34.94 105 LEU D C 1
ATOM 3830 O O . LEU D 1 105 ? 7.543 18.242 47.068 1.00 41.07 105 LEU D O 1
ATOM 3835 N N . PRO D 1 106 ? 6.557 20.240 47.413 1.00 35.52 106 PRO D N 1
ATOM 3836 C CA . PRO D 1 106 ? 7.111 20.395 48.764 1.00 32.77 106 PRO D CA 1
ATOM 3837 C C . PRO D 1 106 ? 6.656 19.286 49.712 1.00 36.15 106 PRO D C 1
ATOM 3838 O O . PRO D 1 106 ? 5.507 18.847 49.635 1.00 32.64 106 PRO D O 1
ATOM 3842 N N . GLY D 1 107 ? 7.549 18.839 50.589 1.00 36.31 107 GLY D N 1
ATOM 3843 C CA . GLY D 1 107 ? 7.176 17.925 51.655 1.00 33.44 107 GLY D CA 1
ATOM 3844 C C . GLY D 1 107 ? 7.029 16.462 51.275 1.00 33.86 107 GLY D C 1
ATOM 3845 O O . GLY D 1 107 ? 6.035 15.826 51.622 1.00 34.71 107 GLY D O 1
ATOM 3846 N N . GLY D 1 108 ? 8.025 15.919 50.580 1.00 34.85 108 GLY D N 1
ATOM 3847 C CA . GLY D 1 108 ? 8.024 14.510 50.231 1.00 33.65 108 GLY D CA 1
ATOM 3848 C C . GLY D 1 108 ? 8.021 13.626 51.467 1.00 32.45 108 GLY D C 1
ATOM 3849 O O . GLY D 1 108 ? 7.457 12.537 51.465 1.00 32.56 108 GLY D O 1
ATOM 3850 N N . THR D 1 109 ? 8.674 14.098 52.524 1.00 34.98 109 THR D N 1
ATOM 3851 C CA . THR D 1 109 ? 8.626 13.437 53.824 1.00 35.88 109 THR D CA 1
ATOM 3852 C C . THR D 1 109 ? 8.217 14.461 54.873 1.00 33.89 109 THR D C 1
ATOM 3853 O O . THR D 1 109 ? 8.221 15.667 54.605 1.00 30.37 109 THR D O 1
ATOM 3857 N N . LEU D 1 110 ? 7.867 13.989 56.065 1.00 31.87 110 LEU D N 1
ATOM 3858 C CA . LEU D 1 110 ? 7.528 14.890 57.158 1.00 32.51 110 LEU D CA 1
ATOM 3859 C C . LEU D 1 110 ? 8.708 15.812 57.480 1.00 31.26 110 LEU D C 1
ATOM 3860 O O . LEU D 1 110 ? 8.537 17.021 57.634 1.00 35.62 110 LEU D O 1
ATOM 3865 N N . GLU D 1 111 ? 9.907 15.239 57.551 1.00 32.91 111 GLU D N 1
ATOM 3866 C CA . GLU D 1 111 ? 11.109 15.999 57.886 1.00 32.32 111 GLU D CA 1
ATOM 3867 C C . GLU D 1 111 ? 11.395 17.092 56.862 1.00 36.05 111 GLU D C 1
ATOM 3868 O O . GLU D 1 111 ? 11.635 18.245 57.222 1.00 28.43 111 GLU D O 1
ATOM 3870 N N . SER D 1 112 ? 11.363 16.728 55.585 1.00 30.29 112 SER D N 1
ATOM 3871 C CA . SER D 1 112 ? 11.657 17.687 54.537 1.00 27.26 112 SER D CA 1
ATOM 3872 C C . SER D 1 112 ? 10.576 18.762 54.473 1.00 27.75 112 SER D C 1
ATOM 3873 O O . SER D 1 112 ? 10.848 19.895 54.082 1.00 28.08 112 SER D O 1
ATOM 3876 N N . ALA D 1 113 ? 9.353 18.404 54.857 1.00 26.70 113 ALA D N 1
ATOM 3877 C CA . ALA D 1 113 ? 8.251 19.371 54.884 1.00 25.36 113 ALA D CA 1
ATOM 3878 C C . ALA D 1 113 ? 8.518 20.491 55.887 1.00 29.13 113 ALA D C 1
ATOM 3879 O O . ALA D 1 113 ? 8.239 21.661 55.604 1.00 28.60 113 ALA D O 1
ATOM 3881 N N . LYS D 1 114 ? 9.063 20.134 57.052 1.00 27.55 114 LYS D N 1
ATOM 3882 C CA . LYS D 1 114 ? 9.393 21.128 58.071 1.00 27.39 114 LYS D CA 1
ATOM 3883 C C . LYS D 1 114 ? 10.437 22.106 57.535 1.00 29.29 114 LYS D C 1
ATOM 3884 O O . LYS D 1 114 ? 10.387 23.295 57.831 1.00 30.62 114 LYS D O 1
ATOM 3890 N N . LEU D 1 115 ? 11.383 21.599 56.747 1.00 29.96 115 LEU D N 1
ATOM 3891 C CA . LEU D 1 115 ? 12.440 22.446 56.205 1.00 30.37 115 LEU D CA 1
ATOM 3892 C C . LEU D 1 115 ? 11.887 23.349 55.103 1.00 29.64 115 LEU D C 1
ATOM 3893 O O . LEU D 1 115 ? 12.320 24.492 54.955 1.00 31.76 115 LEU D O 1
ATOM 3898 N N . ASP D 1 116 ? 10.921 22.838 54.346 1.00 27.43 116 ASP D N 1
ATOM 3899 C CA . ASP D 1 116 ? 10.264 23.626 53.308 1.00 29.16 116 ASP D CA 1
ATOM 3900 C C . ASP D 1 116 ? 9.484 24.769 53.944 1.00 32.52 116 ASP D C 1
ATOM 3901 O O . ASP D 1 116 ? 9.456 25.881 53.416 1.00 31.33 116 ASP D O 1
ATOM 3906 N N . VAL D 1 117 ? 8.844 24.487 55.075 1.00 32.40 117 VAL D N 1
ATOM 3907 C CA . VAL D 1 117 ? 8.177 25.533 55.835 1.00 29.52 117 VAL D CA 1
ATOM 3908 C C . VAL D 1 117 ? 9.200 26.579 56.269 1.00 30.29 117 VAL D C 1
ATOM 3909 O O . VAL D 1 117 ? 8.977 27.768 56.084 1.00 30.50 117 VAL D O 1
ATOM 3913 N N . CYS D 1 118 ? 10.326 26.137 56.822 1.00 26.63 118 CYS D N 1
ATOM 3914 C CA . CYS D 1 118 ? 11.373 27.066 57.245 1.00 22.67 118 CYS D CA 1
ATOM 3915 C C . CYS D 1 118 ? 11.896 27.902 56.078 1.00 26.11 118 CYS D C 1
ATOM 3916 O O . CYS D 1 118 ? 12.141 29.101 56.223 1.00 23.42 118 CYS D O 1
ATOM 3919 N N . ARG D 1 119 ? 12.065 27.267 54.922 1.00 24.02 119 ARG D N 1
ATOM 3920 C CA . ARG D 1 119 ? 12.532 27.972 53.726 1.00 22.66 119 ARG D CA 1
ATOM 3921 C C . ARG D 1 119 ? 11.605 29.138 53.361 1.00 27.37 119 ARG D C 1
ATOM 3922 O O . ARG D 1 119 ? 12.066 30.233 53.043 1.00 27.28 119 ARG D O 1
ATOM 3930 N N . THR D 1 120 ? 10.298 28.905 53.413 1.00 19.56 120 THR D N 1
ATOM 3931 C CA . THR D 1 120 ? 9.346 29.931 53.007 1.00 22.03 120 THR D CA 1
ATOM 3932 C C . THR D 1 120 ? 9.273 31.053 54.050 1.00 23.64 120 THR D C 1
ATOM 3933 O O . THR D 1 120 ? 9.102 32.219 53.695 1.00 30.47 120 THR D O 1
ATOM 3937 N N . ILE D 1 121 ? 9.424 30.707 55.328 1.00 24.55 121 ILE D N 1
ATOM 3938 C CA . ILE D 1 121 ? 9.455 31.721 56.382 1.00 22.27 121 ILE D CA 1
ATOM 3939 C C . ILE D 1 121 ? 10.707 32.589 56.247 1.00 22.31 121 ILE D C 1
ATOM 3940 O O . ILE D 1 121 ? 10.679 33.792 56.528 1.00 25.62 121 ILE D O 1
ATOM 3945 N N . ALA D 1 122 ? 11.809 31.971 55.830 1.00 21.58 122 ALA D N 1
ATOM 3946 C CA . ALA D 1 122 ? 13.055 32.699 55.606 1.00 22.79 122 ALA D CA 1
ATOM 3947 C C . ALA D 1 122 ? 12.865 33.716 54.484 1.00 31.94 122 ALA D C 1
ATOM 3948 O O . ALA D 1 122 ? 13.332 34.853 54.578 1.00 27.31 122 ALA D O 1
ATOM 3950 N N . ARG D 1 123 ? 12.164 33.299 53.431 1.00 23.63 123 ARG D N 1
ATOM 3951 C CA . ARG D 1 123 ? 11.808 34.194 52.335 1.00 25.79 123 ARG D CA 1
ATOM 3952 C C . ARG D 1 123 ? 10.892 35.322 52.807 1.00 29.04 123 ARG D C 1
ATOM 3953 O O . ARG D 1 123 ? 11.026 36.462 52.363 1.00 25.60 123 ARG D O 1
ATOM 3961 N N . ARG D 1 124 ? 9.957 35.009 53.701 1.00 19.44 124 ARG D N 1
ATOM 3962 C CA . ARG D 1 124 ? 9.076 36.044 54.226 1.00 24.20 124 ARG D CA 1
ATOM 3963 C C . ARG D 1 124 ? 9.886 37.030 55.079 1.00 20.53 124 ARG D C 1
ATOM 3964 O O . ARG D 1 124 ? 9.676 38.241 55.002 1.00 23.46 124 ARG D O 1
ATOM 3972 N N . ALA D 1 125 ? 10.818 36.509 55.872 1.00 25.29 125 ALA D N 1
ATOM 3973 C CA . ALA D 1 125 ? 11.739 37.352 56.637 1.00 26.41 125 ALA D CA 1
ATOM 3974 C C . ALA D 1 125 ? 12.569 38.232 55.707 1.00 27.28 125 ALA D C 1
ATOM 3975 O O . ALA D 1 125 ? 12.762 39.420 55.963 1.00 27.02 125 ALA D O 1
ATOM 3977 N N . LEU D 1 126 ? 13.060 37.639 54.627 1.00 27.20 126 LEU D N 1
ATOM 3978 C CA . LEU D 1 126 ? 13.828 38.386 53.637 1.00 24.15 126 LEU D CA 1
ATOM 3979 C C . LEU D 1 126 ? 13.035 39.578 53.089 1.00 24.91 126 LEU D C 1
ATOM 3980 O O . LEU D 1 126 ? 13.581 40.672 52.946 1.00 24.75 126 LEU D O 1
ATOM 3985 N N . ARG D 1 127 ? 11.746 39.381 52.814 1.00 22.80 127 ARG D N 1
ATOM 3986 C CA . ARG D 1 127 ? 10.910 40.472 52.309 1.00 27.16 127 ARG D CA 1
ATOM 3987 C C . ARG D 1 127 ? 10.819 41.626 53.309 1.00 27.55 127 ARG D C 1
ATOM 3988 O O . ARG D 1 127 ? 10.843 42.802 52.922 1.00 27.69 127 ARG D O 1
ATOM 3996 N N . LYS D 1 128 ? 10.710 41.292 54.591 1.00 27.43 128 LYS D N 1
ATOM 3997 C CA . LYS D 1 128 ? 10.618 42.314 55.629 1.00 20.42 128 LYS D CA 1
ATOM 3998 C C . LYS D 1 128 ? 11.943 43.055 55.799 1.00 21.45 128 LYS D C 1
ATOM 3999 O O . LYS D 1 128 ? 11.968 44.278 55.948 1.00 28.38 128 LYS D O 1
ATOM 4005 N N . VAL D 1 129 ? 13.044 42.313 55.784 1.00 23.25 129 VAL D N 1
ATOM 4006 C CA . VAL D 1 129 ? 14.366 42.921 55.927 1.00 26.21 129 VAL D CA 1
ATOM 4007 C C . VAL D 1 129 ? 14.701 43.806 54.719 1.00 33.38 129 VAL D C 1
ATOM 4008 O O . VAL D 1 129 ? 15.312 44.872 54.870 1.00 33.17 129 VAL D O 1
ATOM 4012 N N . LEU D 1 130 ? 14.286 43.380 53.527 1.00 28.04 130 LEU D N 1
ATOM 4013 C CA . LEU D 1 130 ? 14.480 44.193 52.325 1.00 22.22 130 LEU D CA 1
ATOM 4014 C C . LEU D 1 130 ? 13.799 45.554 52.454 1.00 24.82 130 LEU D C 1
ATOM 4015 O O . LEU D 1 130 ? 14.340 46.571 52.025 1.00 27.79 130 LEU D O 1
ATOM 4020 N N . THR D 1 131 ? 12.613 45.574 53.055 1.00 25.88 131 THR D N 1
ATOM 4021 C CA . THR D 1 131 ? 11.912 46.834 53.285 1.00 31.64 131 THR D CA 1
ATOM 4022 C C . THR D 1 131 ? 12.740 47.735 54.198 1.00 33.02 131 THR D C 1
ATOM 4023 O O . THR D 1 131 ? 12.840 48.940 53.967 1.00 32.50 131 THR D O 1
ATOM 4027 N N . VAL D 1 132 ? 13.346 47.140 55.224 1.00 34.14 132 VAL D N 1
ATOM 4028 C CA . VAL D 1 132 ? 14.195 47.893 56.147 1.00 35.15 132 VAL D CA 1
ATOM 4029 C C . VAL D 1 132 ? 15.433 48.446 55.425 1.00 31.24 132 VAL D C 1
ATOM 4030 O O . VAL D 1 132 ? 15.816 49.602 55.626 1.00 35.55 132 VAL D O 1
ATOM 4034 N N . THR D 1 133 ? 16.039 47.628 54.571 1.00 26.85 133 THR D N 1
ATOM 4035 C CA . THR D 1 133 ? 17.231 48.040 53.834 1.00 28.47 133 THR D CA 1
ATOM 4036 C C . THR D 1 133 ? 16.940 49.234 52.922 1.00 36.90 133 THR D C 1
ATOM 4037 O O . THR D 1 133 ? 17.721 50.181 52.847 1.00 36.70 133 THR D O 1
ATOM 4041 N N . ARG D 1 134 ? 15.797 49.198 52.250 1.00 36.83 134 ARG D N 1
ATOM 4042 C CA . ARG D 1 134 ? 15.469 50.231 51.281 1.00 42.35 134 ARG D CA 1
ATOM 4043 C C . ARG D 1 134 ? 15.052 51.540 51.950 1.00 41.17 134 ARG D C 1
ATOM 4044 O O . ARG D 1 134 ? 15.196 52.609 51.364 1.00 41.51 134 ARG D O 1
ATOM 4052 N N . GLU D 1 135 ? 14.563 51.461 53.184 1.00 34.56 135 GLU D N 1
ATOM 4053 C CA . GLU D 1 135 ? 14.110 52.654 53.894 1.00 40.14 135 GLU D CA 1
ATOM 4054 C C . GLU D 1 135 ? 15.167 53.229 54.844 1.00 43.99 135 GLU D C 1
ATOM 4055 O O . GLU D 1 135 ? 15.226 54.439 55.040 1.00 46.87 135 GLU D O 1
ATOM 4061 N N . PHE D 1 136 ? 15.999 52.370 55.427 1.00 37.06 136 PHE D N 1
ATOM 4062 C CA . PHE D 1 136 ? 16.961 52.815 56.441 1.00 35.47 136 PHE D CA 1
ATOM 4063 C C . PHE D 1 136 ? 18.419 52.603 56.041 1.00 42.36 136 PHE D C 1
ATOM 4064 O O . PHE D 1 136 ? 19.331 53.106 56.699 1.00 49.05 136 PHE D O 1
ATOM 4072 N N . GLY D 1 137 ? 18.640 51.850 54.972 1.00 39.51 137 GLY D N 1
ATOM 4073 C CA . GLY D 1 137 ? 19.983 51.644 54.465 1.00 38.74 137 GLY D CA 1
ATOM 4074 C C . GLY D 1 137 ? 20.815 50.687 55.295 1.00 35.46 137 GLY D C 1
ATOM 4075 O O . GLY D 1 137 ? 22.036 50.663 55.180 1.00 40.71 137 GLY D O 1
ATOM 4076 N N . ILE D 1 138 ? 20.158 49.893 56.135 1.00 34.61 138 ILE D N 1
ATOM 4077 C CA . ILE D 1 138 ? 20.867 48.903 56.931 1.00 37.00 138 ILE D CA 1
ATOM 4078 C C . ILE D 1 138 ? 20.325 47.503 56.660 1.00 41.66 138 ILE D C 1
ATOM 4079 O O . ILE D 1 138 ? 19.183 47.346 56.225 1.00 34.38 138 ILE D O 1
ATOM 4084 N N . GLY D 1 139 ? 21.150 46.490 56.918 1.00 33.08 139 GLY D N 1
ATOM 4085 C CA . GLY D 1 139 ? 20.698 45.109 56.871 1.00 31.05 139 GLY D CA 1
ATOM 4086 C C . GLY D 1 139 ? 20.865 44.406 55.535 1.00 33.78 139 GLY D C 1
ATOM 4087 O O . GLY D 1 139 ? 20.227 43.378 55.290 1.00 33.78 139 GLY D O 1
ATOM 4088 N N . ALA D 1 140 ? 21.722 44.943 54.668 1.00 21.81 140 ALA D N 1
ATOM 4089 C CA . ALA D 1 140 ? 21.958 44.318 53.366 1.00 26.41 140 ALA D CA 1
ATOM 4090 C C . ALA D 1 140 ? 22.614 42.940 53.520 1.00 29.83 140 ALA D C 1
ATOM 4091 O O . ALA D 1 140 ? 22.217 41.979 52.855 1.00 29.15 140 ALA D O 1
ATOM 4093 N N . GLU D 1 141 ? 23.607 42.842 54.402 1.00 26.60 141 GLU D N 1
ATOM 4094 C CA . GLU D 1 141 ? 24.276 41.567 54.667 1.00 36.66 141 GLU D CA 1
ATOM 4095 C C . GLU D 1 141 ? 23.308 40.563 55.292 1.00 36.40 141 GLU D C 1
ATOM 4096 O O . GLU D 1 141 ? 23.354 39.372 54.991 1.00 31.30 141 GLU D O 1
ATOM 4102 N N . ALA D 1 142 ? 22.438 41.047 56.170 1.00 27.09 142 ALA D N 1
ATOM 4103 C CA . ALA D 1 142 ? 21.411 40.192 56.755 1.00 29.51 142 ALA D CA 1
ATOM 4104 C C . ALA D 1 142 ? 20.495 39.634 55.665 1.00 27.72 142 ALA D C 1
ATOM 4105 O O . ALA D 1 142 ? 20.160 38.444 55.661 1.00 27.24 142 ALA D O 1
ATOM 4107 N N . ALA D 1 143 ? 20.102 40.501 54.737 1.00 25.38 143 ALA D N 1
ATOM 4108 C CA . ALA D 1 143 ? 19.243 40.098 53.634 1.00 25.29 143 ALA D CA 1
ATOM 4109 C C . ALA D 1 143 ? 19.939 39.026 52.799 1.00 29.55 143 ALA D C 1
ATOM 4110 O O . ALA D 1 143 ? 19.338 38.009 52.455 1.00 26.09 143 ALA D O 1
ATOM 4112 N N . ALA D 1 144 ? 21.213 39.259 52.492 1.00 28.24 144 ALA D N 1
ATOM 4113 C CA . ALA D 1 144 ? 22.007 38.306 51.726 1.00 27.05 144 ALA D CA 1
ATOM 4114 C C . ALA D 1 144 ? 22.065 36.962 52.445 1.00 28.74 144 ALA D C 1
ATOM 4115 O O . ALA D 1 144 ? 21.980 35.910 51.816 1.00 27.87 144 ALA D O 1
ATOM 4117 N N . TYR D 1 145 ? 22.190 37.012 53.769 1.00 23.27 145 TYR D N 1
ATOM 4118 C CA . TYR D 1 145 ? 22.245 35.807 54.585 1.00 26.47 145 TYR D CA 1
ATOM 4119 C C . TYR D 1 145 ? 20.930 35.026 54.485 1.00 29.44 145 TYR D C 1
ATOM 4120 O O . TYR D 1 145 ? 20.932 33.806 54.352 1.00 26.64 145 TYR D O 1
ATOM 4129 N N . LEU D 1 146 ? 19.809 35.735 54.558 1.00 26.76 146 LEU D N 1
ATOM 4130 C CA . LEU D 1 146 ? 18.502 35.094 54.496 1.00 25.90 146 LEU D CA 1
ATOM 4131 C C . LEU D 1 146 ? 18.244 34.463 53.128 1.00 28.72 146 LEU D C 1
ATOM 4132 O O . LEU D 1 146 ? 17.637 33.395 53.028 1.00 23.84 146 LEU D O 1
ATOM 4137 N N . LEU D 1 147 ? 18.706 35.128 52.076 1.00 24.23 147 LEU D N 1
ATOM 4138 C CA . LEU D 1 147 ? 18.556 34.590 50.734 1.00 23.64 147 LEU D CA 1
ATOM 4139 C C . LEU D 1 147 ? 19.323 33.274 50.620 1.00 26.05 147 LEU D C 1
ATOM 4140 O O . LEU D 1 147 ? 18.769 32.266 50.184 1.00 29.67 147 LEU D O 1
ATOM 4145 N N . ALA D 1 148 ? 20.586 33.280 51.042 1.00 25.65 148 ALA D N 1
ATOM 4146 C CA . ALA D 1 148 ? 21.408 32.073 51.009 1.00 22.01 148 ALA D CA 1
ATOM 4147 C C . ALA D 1 148 ? 20.820 30.973 51.901 1.00 32.82 148 ALA D C 1
ATOM 4148 O O . ALA D 1 148 ? 20.856 29.789 51.548 1.00 31.41 148 ALA D O 1
ATOM 4150 N N . LEU D 1 149 ? 20.291 31.368 53.055 1.00 23.88 149 LEU D N 1
ATOM 4151 C CA . LEU D 1 149 ? 19.658 30.427 53.972 1.00 29.42 149 LEU D CA 1
ATOM 4152 C C . LEU D 1 149 ? 18.491 29.704 53.297 1.00 27.14 149 LEU D C 1
ATOM 4153 O O . LEU D 1 149 ? 18.348 28.489 53.416 1.00 24.56 149 LEU D O 1
ATOM 4158 N N . SER D 1 150 ? 17.661 30.455 52.581 1.00 24.40 150 SER D N 1
ATOM 4159 C CA . SER D 1 150 ? 16.510 29.860 51.925 1.00 32.20 150 SER D CA 1
ATOM 4160 C C . SER D 1 150 ? 16.968 28.879 50.846 1.00 31.74 150 SER D C 1
ATOM 4161 O O . SER D 1 150 ? 16.346 27.838 50.639 1.00 33.14 150 SER D O 1
ATOM 4164 N N . ASP D 1 151 ? 18.059 29.212 50.166 1.00 25.58 151 ASP D N 1
ATOM 4165 C CA . ASP D 1 151 ? 18.647 28.294 49.193 1.00 32.00 151 ASP D CA 1
ATOM 4166 C C . ASP D 1 151 ? 19.156 27.013 49.874 1.00 34.89 151 ASP D C 1
ATOM 4167 O O . ASP D 1 151 ? 18.918 25.905 49.384 1.00 28.50 151 ASP D O 1
ATOM 4172 N N . LEU D 1 152 ? 19.834 27.157 51.009 1.00 29.03 152 LEU D N 1
ATOM 4173 C CA . LEU D 1 152 ? 20.333 25.988 51.739 1.00 31.31 152 LEU D CA 1
ATOM 4174 C C . LEU D 1 152 ? 19.191 25.093 52.238 1.00 31.35 152 LEU D C 1
ATOM 4175 O O . LEU D 1 152 ? 19.268 23.866 52.165 1.00 29.87 152 LEU D O 1
ATOM 4180 N N . LEU D 1 153 ? 18.137 25.714 52.744 1.00 24.78 153 LEU D N 1
ATOM 4181 C CA . LEU D 1 153 ? 16.997 24.972 53.268 1.00 31.60 153 LEU D CA 1
ATOM 4182 C C . LEU D 1 153 ? 16.302 24.175 52.164 1.00 28.00 153 LEU D C 1
ATOM 4183 O O . LEU D 1 153 ? 15.861 23.053 52.397 1.00 29.25 153 LEU D O 1
ATOM 4188 N N . PHE D 1 154 ? 16.220 24.747 50.965 1.00 25.10 154 PHE D N 1
ATOM 4189 C CA . PHE D 1 154 ? 15.708 24.014 49.806 1.00 22.51 154 PHE D CA 1
ATOM 4190 C C . PHE D 1 154 ? 16.524 22.749 49.574 1.00 27.82 154 PHE D C 1
ATOM 4191 O O . PHE D 1 154 ? 15.970 21.655 49.411 1.00 30.39 154 PHE D O 1
ATOM 4199 N N . LEU D 1 155 ? 17.846 22.908 49.550 1.00 25.87 155 LEU D N 1
ATOM 4200 C CA . LEU D 1 155 ? 18.746 21.784 49.294 1.00 30.22 155 LEU D CA 1
ATOM 4201 C C . LEU D 1 155 ? 18.632 20.696 50.360 1.00 29.16 155 LEU D C 1
ATOM 4202 O O . LEU D 1 155 ? 18.585 19.512 50.035 1.00 30.51 155 LEU D O 1
ATOM 4207 N N . LEU D 1 156 ? 18.595 21.096 51.627 1.00 27.65 156 LEU D N 1
ATOM 4208 C CA . LEU D 1 156 ? 18.505 20.134 52.724 1.00 30.77 156 LEU D CA 1
ATOM 4209 C C . LEU D 1 156 ? 17.214 19.320 52.632 1.00 33.70 156 LEU D C 1
ATOM 4210 O O . LEU D 1 156 ? 17.219 18.107 52.849 1.00 35.18 156 LEU D O 1
ATOM 4215 N N . ALA D 1 157 ? 16.118 20.000 52.306 1.00 29.56 157 ALA D N 1
ATOM 4216 C CA . ALA D 1 157 ? 14.827 19.350 52.108 1.00 25.74 157 ALA D CA 1
ATOM 4217 C C . ALA D 1 157 ? 14.915 18.284 51.026 1.00 31.90 157 ALA D C 1
ATOM 4218 O O . ALA D 1 157 ? 14.458 17.158 51.220 1.00 32.72 157 ALA D O 1
ATOM 4220 N N . ARG D 1 158 ? 15.511 18.638 49.890 1.00 29.77 158 ARG D N 1
ATOM 4221 C CA . ARG D 1 158 ? 15.641 17.693 48.786 1.00 35.03 158 ARG D CA 1
ATOM 4222 C C . ARG D 1 158 ? 16.555 16.517 49.143 1.00 36.81 158 ARG D C 1
ATOM 4223 O O . ARG D 1 158 ? 16.251 15.379 48.803 1.00 36.81 158 ARG D O 1
ATOM 4231 N N . VAL D 1 159 ? 17.668 16.794 49.820 1.00 29.68 159 VAL D N 1
ATOM 4232 C CA . VAL D 1 159 ? 18.613 15.743 50.198 1.00 36.37 159 VAL D CA 1
ATOM 4233 C C . VAL D 1 159 ? 17.912 14.669 51.021 1.00 36.47 159 VAL D C 1
ATOM 4234 O O . VAL D 1 159 ? 18.073 13.480 50.758 1.00 34.48 159 VAL D O 1
ATOM 4238 N N . ILE D 1 160 ? 17.118 15.100 51.997 1.00 34.20 160 ILE D N 1
ATOM 4239 C CA . ILE D 1 160 ? 16.359 14.178 52.839 1.00 40.87 160 ILE D CA 1
ATOM 4240 C C . ILE D 1 160 ? 15.412 13.328 51.996 1.00 39.65 160 ILE D C 1
ATOM 4241 O O . ILE D 1 160 ? 15.289 12.124 52.208 1.00 42.47 160 ILE D O 1
ATOM 4246 N N . GLU D 1 161 ? 14.761 13.959 51.025 1.00 38.51 161 GLU D N 1
ATOM 4247 C CA . GLU D 1 161 ? 13.842 13.252 50.143 1.00 42.67 161 GLU D CA 1
ATOM 4248 C C . GLU D 1 161 ? 14.584 12.280 49.221 1.00 48.39 161 GLU D C 1
ATOM 4249 O O . GLU D 1 161 ? 14.057 11.214 48.896 1.00 47.76 161 GLU D O 1
ATOM 4255 N N . ILE D 1 162 ? 15.798 12.646 48.806 1.00 46.14 162 ILE D N 1
ATOM 4256 C CA . ILE D 1 162 ? 16.644 11.748 48.014 1.00 43.22 162 ILE D CA 1
ATOM 4257 C C . ILE D 1 162 ? 16.993 10.505 48.819 1.00 46.41 162 ILE D C 1
ATOM 4258 O O . ILE D 1 162 ? 16.920 9.375 48.323 1.00 45.33 162 ILE D O 1
ATOM 4263 N N . GLU D 1 163 ? 17.380 10.736 50.070 1.00 43.93 163 GLU D N 1
ATOM 4264 C CA . GLU D 1 163 ? 17.838 9.678 50.962 1.00 49.79 163 GLU D CA 1
ATOM 4265 C C . GLU D 1 163 ? 16.749 8.641 51.243 1.00 56.06 163 GLU D C 1
ATOM 4266 O O . GLU D 1 163 ? 17.045 7.473 51.492 1.00 58.60 163 GLU D O 1
ATOM 4272 N N . LYS D 1 164 ? 15.492 9.074 51.202 1.00 53.29 164 LYS D N 1
ATOM 4273 C CA . LYS D 1 164 ? 14.367 8.189 51.487 1.00 51.94 164 LYS D CA 1
ATOM 4274 C C . LYS D 1 164 ? 13.570 7.874 50.224 1.00 50.74 164 LYS D C 1
ATOM 4275 O O . LYS D 1 164 ? 12.548 7.186 50.283 1.00 49.74 164 LYS D O 1
ATOM 4281 N N . ASN D 1 165 ? 14.050 8.385 49.091 1.00 45.22 165 ASN D N 1
ATOM 4282 C CA . ASN D 1 165 ? 13.420 8.179 47.786 1.00 50.02 165 ASN D CA 1
ATOM 4283 C C . ASN D 1 165 ? 11.969 8.653 47.760 1.00 55.68 165 ASN D C 1
ATOM 4284 O O . ASN D 1 165 ? 11.058 7.884 47.454 1.00 61.82 165 ASN D O 1
ATOM 4289 N N . LYS D 1 166 ? 11.769 9.927 48.075 1.00 47.84 166 LYS D N 1
ATOM 4290 C CA . LYS D 1 166 ? 10.431 10.484 48.198 1.00 52.63 166 LYS D CA 1
ATOM 4291 C C . LYS D 1 166 ? 10.268 11.763 47.381 1.00 54.11 166 LYS D C 1
ATOM 4292 O O . LYS D 1 166 ? 9.515 12.662 47.760 1.00 52.01 166 LYS D O 1
ATOM 4298 N N . LEU D 1 167 ? 10.977 11.843 46.258 1.00 60.14 167 LEU D N 1
ATOM 4299 C CA . LEU D 1 167 ? 10.783 12.939 45.314 1.00 58.43 167 LEU D CA 1
ATOM 4300 C C . LEU D 1 167 ? 9.446 12.807 44.596 1.00 53.42 167 LEU D C 1
ATOM 4301 O O . LEU D 1 167 ? 9.228 11.846 43.864 1.00 44.33 167 LEU D O 1
ATOM 4306 N N . LYS D 1 168 ? 8.558 13.777 44.795 1.00 63.38 168 LYS D N 1
ATOM 4307 C CA . LYS D 1 168 ? 7.281 13.787 44.085 1.00 67.50 168 LYS D CA 1
ATOM 4308 C C . LYS D 1 168 ? 7.263 14.888 43.025 1.00 64.61 168 LYS D C 1
ATOM 4309 O O . LYS D 1 168 ? 7.020 16.061 43.329 1.00 56.98 168 LYS D O 1
ATOM 4312 N N . GLU D 1 169 ? 7.526 14.496 41.782 1.00 58.69 169 GLU D N 1
ATOM 4313 C CA . GLU D 1 169 ? 7.596 15.431 40.665 1.00 59.01 169 GLU D CA 1
ATOM 4314 C C . GLU D 1 169 ? 6.254 16.116 40.409 1.00 59.22 169 GLU D C 1
ATOM 4315 O O . GLU D 1 169 ? 5.194 15.497 40.512 1.00 52.44 169 GLU D O 1
ATOM 4317 N N . VAL D 1 170 ? 6.316 17.400 40.077 1.00 57.09 170 VAL D N 1
ATOM 4318 C CA . VAL D 1 170 ? 5.131 18.165 39.708 1.00 63.17 170 VAL D CA 1
ATOM 4319 C C . VAL D 1 170 ? 4.477 17.573 38.457 1.00 65.99 170 VAL D C 1
ATOM 4320 O O . VAL D 1 170 ? 5.167 17.227 37.500 1.00 69.11 170 VAL D O 1
ATOM 4324 N N . ARG D 1 171 ? 3.150 17.447 38.477 1.00 71.58 171 ARG D N 1
ATOM 4325 C CA . ARG D 1 171 ? 2.408 16.864 37.359 1.00 72.36 171 ARG D CA 1
ATOM 4326 C C . ARG D 1 171 ? 2.374 17.788 36.143 1.00 75.49 171 ARG D C 1
ATOM 4327 O O . ARG D 1 171 ? 2.841 18.925 36.197 1.00 75.96 171 ARG D O 1
ATOM 4329 N N . PRO E 2 2 ? 9.605 54.414 85.616 1.00 39.71 2 PRO E N 1
ATOM 4330 C CA . PRO E 2 2 ? 8.239 54.951 85.668 1.00 42.89 2 PRO E CA 1
ATOM 4331 C C . PRO E 2 2 ? 7.838 55.422 87.065 1.00 40.95 2 PRO E C 1
ATOM 4332 O O . PRO E 2 2 ? 8.435 55.003 88.057 1.00 32.26 2 PRO E O 1
ATOM 4336 N N . HIS E 2 3 ? 6.835 56.292 87.126 1.00 30.25 3 HIS E N 1
ATOM 4337 C CA . HIS E 2 3 ? 6.336 56.816 88.387 1.00 32.31 3 HIS E CA 1
ATOM 4338 C C . HIS E 2 3 ? 4.839 56.510 88.529 1.00 31.33 3 HIS E C 1
ATOM 4339 O O . HIS E 2 3 ? 4.039 56.836 87.651 1.00 34.93 3 HIS E O 1
ATOM 4346 N N . LEU E 2 4 ? 4.469 55.866 89.628 1.00 33.16 4 LEU E N 1
ATOM 4347 C CA . LEU E 2 4 ? 3.072 55.523 89.891 1.00 28.70 4 LEU E CA 1
ATOM 4348 C C . LEU E 2 4 ? 2.547 56.261 91.113 1.00 30.02 4 LEU E C 1
ATOM 4349 O O . LEU E 2 4 ? 3.165 56.209 92.172 1.00 28.31 4 LEU E O 1
ATOM 4354 N N . VAL E 2 5 ? 1.421 56.957 90.964 1.00 28.40 5 VAL E N 1
ATOM 4355 C CA . VAL E 2 5 ? 0.745 57.578 92.109 1.00 31.53 5 VAL E CA 1
ATOM 4356 C C . VAL E 2 5 ? -0.622 56.936 92.334 1.00 29.95 5 VAL E C 1
ATOM 4357 O O . VAL E 2 5 ? -1.428 56.853 91.411 1.00 30.76 5 VAL E O 1
ATOM 4361 N N . ILE E 2 6 ? -0.880 56.475 93.551 1.00 26.12 6 ILE E N 1
ATOM 4362 C CA . ILE E 2 6 ? -2.182 55.912 93.890 1.00 27.97 6 ILE E CA 1
ATOM 4363 C C . ILE E 2 6 ? -2.901 56.793 94.906 1.00 30.18 6 ILE E C 1
ATOM 4364 O O . ILE E 2 6 ? -2.389 57.028 96.004 1.00 30.48 6 ILE E O 1
ATOM 4369 N N . GLU E 2 7 ? -4.083 57.282 94.537 1.00 26.85 7 GLU E N 1
ATOM 4370 C CA . GLU E 2 7 ? -4.872 58.140 95.423 1.00 35.07 7 GLU E CA 1
ATOM 4371 C C . GLU E 2 7 ? -6.127 57.417 95.899 1.00 31.76 7 GLU E C 1
ATOM 4372 O O . GLU E 2 7 ? -6.899 56.896 95.094 1.00 29.53 7 GLU E O 1
ATOM 4378 N N . ALA E 2 8 ? -6.329 57.398 97.209 1.00 25.00 8 ALA E N 1
ATOM 4379 C CA . ALA E 2 8 ? -7.490 56.745 97.799 1.00 33.58 8 ALA E CA 1
ATOM 4380 C C . ALA E 2 8 ? -8.178 57.678 98.779 1.00 34.49 8 ALA E C 1
ATOM 4381 O O . ALA E 2 8 ? -7.522 58.293 99.617 1.00 29.67 8 ALA E O 1
ATOM 4383 N N . THR E 2 9 ? -9.497 57.790 98.671 1.00 33.50 9 THR E N 1
ATOM 4384 C CA . THR E 2 9 ? -10.258 58.605 99.608 1.00 36.51 9 THR E CA 1
ATOM 4385 C C . THR E 2 9 ? -10.155 57.993 101.003 1.00 35.46 9 THR E C 1
ATOM 4386 O O . THR E 2 9 ? -10.063 56.773 101.139 1.00 28.26 9 THR E O 1
ATOM 4390 N N . ALA E 2 10 ? -10.177 58.840 102.031 1.00 32.43 10 ALA E N 1
ATOM 4391 C CA . ALA E 2 10 ? -9.960 58.399 103.408 1.00 28.48 10 ALA E CA 1
ATOM 4392 C C . ALA E 2 10 ? -11.000 57.385 103.898 1.00 33.21 10 ALA E C 1
ATOM 4393 O O . ALA E 2 10 ? -10.750 56.645 104.853 1.00 33.32 10 ALA E O 1
ATOM 4395 N N . ASN E 2 11 ? -12.164 57.355 103.254 1.00 31.72 11 ASN E N 1
ATOM 4396 C CA . ASN E 2 11 ? -13.236 56.450 103.656 1.00 33.30 11 ASN E CA 1
ATOM 4397 C C . ASN E 2 11 ? -13.191 55.116 102.913 1.00 33.16 11 ASN E C 1
ATOM 4398 O O . ASN E 2 11 ? -14.090 54.287 103.054 1.00 37.95 11 ASN E O 1
ATOM 4403 N N . LEU E 2 12 ? -12.151 54.914 102.113 1.00 30.24 12 LEU E N 1
ATOM 4404 C CA . LEU E 2 12 ? -11.989 53.656 101.391 1.00 32.10 12 LEU E CA 1
ATOM 4405 C C . LEU E 2 12 ? -11.350 52.588 102.276 1.00 35.64 12 LEU E C 1
ATOM 4406 O O . LEU E 2 12 ? -10.305 52.822 102.878 1.00 37.00 12 LEU E O 1
ATOM 4411 N N . ARG E 2 13 ? -11.980 51.419 102.351 1.00 33.67 13 ARG E N 1
ATOM 4412 C CA . ARG E 2 13 ? -11.397 50.285 103.059 1.00 36.38 13 ARG E CA 1
ATOM 4413 C C . ARG E 2 13 ? -10.681 49.337 102.094 1.00 35.04 13 ARG E C 1
ATOM 4414 O O . ARG E 2 13 ? -11.225 48.959 101.056 1.00 36.39 13 ARG E O 1
ATOM 4422 N N . LEU E 2 14 ? -9.457 48.964 102.451 1.00 33.92 14 LEU E N 1
ATOM 4423 C CA . LEU E 2 14 ? -8.623 48.102 101.628 1.00 36.16 14 LEU E CA 1
ATOM 4424 C C . LEU E 2 14 ? -8.428 46.739 102.283 1.00 42.56 14 LEU E C 1
ATOM 4425 O O . LEU E 2 14 ? -8.477 46.618 103.506 1.00 37.59 14 LEU E O 1
ATOM 4430 N N . GLU E 2 15 ? -8.208 45.714 101.465 1.00 40.79 15 GLU E N 1
ATOM 4431 C CA . GLU E 2 15 ? -7.982 44.362 101.972 1.00 48.21 15 GLU E CA 1
ATOM 4432 C C . GLU E 2 15 ? -6.561 44.213 102.505 1.00 46.60 15 GLU E C 1
ATOM 4433 O O . GLU E 2 15 ? -6.258 43.282 103.247 1.00 57.98 15 GLU E O 1
ATOM 4439 N N . THR E 2 16 ? -5.690 45.135 102.107 1.00 38.25 16 THR E N 1
ATOM 4440 C CA . THR E 2 16 ? -4.304 45.138 102.554 1.00 52.50 16 THR E CA 1
ATOM 4441 C C . THR E 2 16 ? -3.861 46.545 102.938 1.00 50.93 16 THR E C 1
ATOM 4442 O O . THR E 2 16 ? -4.581 47.516 102.716 1.00 49.46 16 THR E O 1
ATOM 4446 N N . SER E 2 17 ? -2.663 46.648 103.497 1.00 46.89 17 SER E N 1
ATOM 4447 C CA . SER E 2 17 ? -2.075 47.940 103.813 1.00 47.02 17 SER E CA 1
ATOM 4448 C C . SER E 2 17 ? -1.660 48.675 102.539 1.00 50.75 17 SER E C 1
ATOM 4449 O O . SER E 2 17 ? -1.467 48.051 101.490 1.00 41.96 17 SER E O 1
ATOM 4452 N N . PRO E 2 18 ? -1.535 50.010 102.621 1.00 58.56 18 PRO E N 1
ATOM 4453 C CA . PRO E 2 18 ? -0.954 50.793 101.526 1.00 43.04 18 PRO E CA 1
ATOM 4454 C C . PRO E 2 18 ? 0.386 50.221 101.058 1.00 38.89 18 PRO E C 1
ATOM 4455 O O . PRO E 2 18 ? 0.610 50.116 99.853 1.00 36.70 18 PRO E O 1
ATOM 4459 N N . GLY E 2 19 ? 1.248 49.849 102.001 1.00 31.57 19 GLY E N 1
ATOM 4460 C CA . GLY E 2 19 ? 2.542 49.264 101.685 1.00 32.41 19 GLY E CA 1
ATOM 4461 C C . GLY E 2 19 ? 2.442 48.001 100.842 1.00 47.52 19 GLY E C 1
ATOM 4462 O O . GLY E 2 19 ? 3.131 47.864 99.827 1.00 39.29 19 GLY E O 1
ATOM 4463 N N . GLU E 2 20 ? 1.586 47.074 101.261 1.00 41.40 20 GLU E N 1
ATOM 4464 C CA A GLU E 2 20 ? 1.381 45.829 100.531 0.61 36.76 20 GLU E CA 1
ATOM 4465 C CA B GLU E 2 20 ? 1.390 45.830 100.523 0.39 37.22 20 GLU E CA 1
ATOM 4466 C C . GLU E 2 20 ? 0.811 46.101 99.137 1.00 34.69 20 GLU E C 1
ATOM 4467 O O . GLU E 2 20 ? 1.171 45.435 98.168 1.00 39.14 20 GLU E O 1
ATOM 4478 N N . LEU E 2 21 ? -0.077 47.087 99.045 1.00 32.71 21 LEU E N 1
ATOM 4479 C CA . LEU E 2 21 ? -0.667 47.465 97.764 1.00 29.91 21 LEU E CA 1
ATOM 4480 C C . LEU E 2 21 ? 0.400 47.985 96.804 1.00 31.04 21 LEU E C 1
ATOM 4481 O O . LEU E 2 21 ? 0.405 47.636 95.624 1.00 34.00 21 LEU E O 1
ATOM 4486 N N . LEU E 2 22 ? 1.311 48.808 97.314 1.00 29.33 22 LEU E N 1
ATOM 4487 C CA . LEU E 2 22 ? 2.396 49.338 96.491 1.00 31.62 22 LEU E CA 1
ATOM 4488 C C . LEU E 2 22 ? 3.312 48.213 96.005 1.00 34.25 22 LEU E C 1
ATOM 4489 O O . LEU E 2 22 ? 3.784 48.237 94.867 1.00 35.31 22 LEU E O 1
ATOM 4494 N N . GLU E 2 23 ? 3.554 47.230 96.868 1.00 33.90 23 GLU E N 1
ATOM 4495 C CA . GLU E 2 23 ? 4.347 46.061 96.493 1.00 41.25 23 GLU E CA 1
ATOM 4496 C C . GLU E 2 23 ? 3.679 45.260 95.379 1.00 41.80 23 GLU E C 1
ATOM 4497 O O . GLU E 2 23 ? 4.346 44.807 94.453 1.00 35.74 23 GLU E O 1
ATOM 4500 N N . GLN E 2 24 ? 2.366 45.073 95.478 1.00 36.51 24 GLN E N 1
ATOM 4501 C CA . GLN E 2 24 ? 1.637 44.328 94.458 1.00 36.95 24 GLN E CA 1
ATOM 4502 C C . GLN E 2 24 ? 1.664 45.072 93.127 1.00 31.83 24 GLN E C 1
ATOM 4503 O O . GLN E 2 24 ? 1.821 44.460 92.068 1.00 35.98 24 GLN E O 1
ATOM 4509 N N . ALA E 2 25 ? 1.511 46.395 93.186 1.00 27.47 25 ALA E N 1
ATOM 4510 C CA . ALA E 2 25 ? 1.530 47.218 91.985 1.00 29.23 25 ALA E CA 1
ATOM 4511 C C . ALA E 2 25 ? 2.885 47.133 91.297 1.00 36.34 25 ALA E C 1
ATOM 4512 O O . ALA E 2 25 ? 2.959 47.015 90.076 1.00 35.40 25 ALA E O 1
ATOM 4514 N N . ASN E 2 26 ? 3.958 47.190 92.082 1.00 34.92 26 ASN E N 1
ATOM 4515 C CA . ASN E 2 26 ? 5.299 47.139 91.515 1.00 36.70 26 ASN E CA 1
ATOM 4516 C C . ASN E 2 26 ? 5.589 45.777 90.879 1.00 40.13 26 ASN E C 1
ATOM 4517 O O . ASN E 2 26 ? 6.216 45.707 89.820 1.00 39.61 26 ASN E O 1
ATOM 4522 N N . LYS E 2 27 ? 5.111 44.703 91.506 1.00 31.85 27 LYS E N 1
ATOM 4523 C CA . LYS E 2 27 ? 5.265 43.365 90.930 1.00 31.89 27 LYS E CA 1
ATOM 4524 C C . LYS E 2 27 ? 4.497 43.232 89.608 1.00 37.05 27 LYS E C 1
ATOM 4525 O O . LYS E 2 27 ? 4.982 42.616 88.657 1.00 40.14 27 LYS E O 1
ATOM 4528 N N . ALA E 2 28 ? 3.305 43.817 89.547 1.00 35.45 28 ALA E N 1
ATOM 4529 C CA . ALA E 2 28 ? 2.503 43.773 88.330 1.00 29.41 28 ALA E CA 1
ATOM 4530 C C . ALA E 2 28 ? 3.161 44.570 87.207 1.00 29.47 28 ALA E C 1
ATOM 4531 O O . ALA E 2 28 ? 3.171 44.139 86.053 1.00 37.88 28 ALA E O 1
ATOM 4533 N N . LEU E 2 29 ? 3.706 45.734 87.549 1.00 29.49 29 LEU E N 1
ATOM 4534 C CA . LEU E 2 29 ? 4.401 46.572 86.580 1.00 36.63 29 LEU E CA 1
ATOM 4535 C C . LEU E 2 29 ? 5.655 45.884 86.053 1.00 38.84 29 LEU E C 1
ATOM 4536 O O . LEU E 2 29 ? 5.953 45.943 84.857 1.00 39.70 29 LEU E O 1
ATOM 4541 N N . PHE E 2 30 ? 6.390 45.232 86.944 1.00 35.10 30 PHE E N 1
ATOM 4542 C CA . PHE E 2 30 ? 7.593 44.523 86.530 1.00 40.93 30 PHE E CA 1
ATOM 4543 C C . PHE E 2 30 ? 7.259 43.355 85.610 1.00 41.71 30 PHE E C 1
ATOM 4544 O O . PHE E 2 30 ? 8.018 43.047 84.692 1.00 37.43 30 PHE E O 1
ATOM 4552 N N . ALA E 2 31 ? 6.117 42.717 85.857 1.00 34.17 31 ALA E N 1
ATOM 4553 C CA . ALA E 2 31 ? 5.715 41.533 85.104 1.00 36.83 31 ALA E CA 1
ATOM 4554 C C . ALA E 2 31 ? 5.368 41.863 83.655 1.00 40.05 31 ALA E C 1
ATOM 4555 O O . ALA E 2 31 ? 5.191 40.962 82.845 1.00 38.60 31 ALA E O 1
ATOM 4557 N N . SER E 2 32 ? 5.255 43.151 83.338 1.00 40.57 32 SER E N 1
ATOM 4558 C CA . SER E 2 32 ? 5.064 43.579 81.956 1.00 49.92 32 SER E CA 1
ATOM 4559 C C . SER E 2 32 ? 6.343 43.354 81.150 1.00 48.00 32 SER E C 1
ATOM 4560 O O . SER E 2 32 ? 6.298 43.162 79.937 1.00 57.89 32 SER E O 1
ATOM 4563 N N . GLY E 2 33 ? 7.483 43.391 81.836 1.00 53.84 33 GLY E N 1
ATOM 4564 C CA . GLY E 2 33 ? 8.773 43.185 81.197 1.00 53.25 33 GLY E CA 1
ATOM 4565 C C . GLY E 2 33 ? 9.343 44.442 80.562 1.00 47.57 33 GLY E C 1
ATOM 4566 O O . GLY E 2 33 ? 10.367 44.393 79.886 1.00 48.28 33 GLY E O 1
ATOM 4567 N N . GLN E 2 34 ? 8.683 45.572 80.790 1.00 49.46 34 GLN E N 1
ATOM 4568 C CA . GLN E 2 34 ? 9.056 46.828 80.147 1.00 47.10 34 GLN E CA 1
ATOM 4569 C C . GLN E 2 34 ? 10.130 47.602 80.908 1.00 50.70 34 GLN E C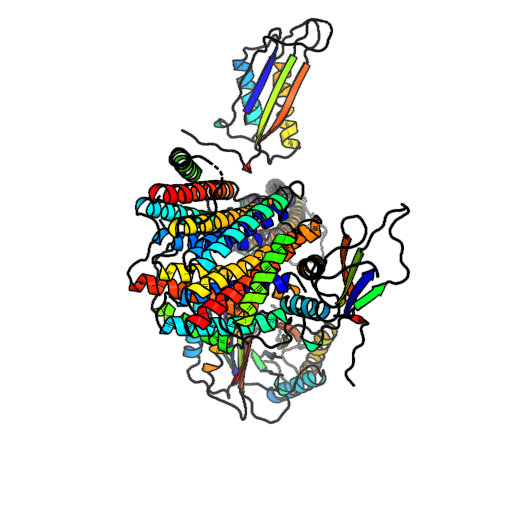 1
ATOM 4570 O O . GLN E 2 34 ? 10.846 48.413 80.321 1.00 45.66 34 GLN E O 1
ATOM 4576 N N . PHE E 2 35 ? 10.238 47.358 82.211 1.00 38.49 35 PHE E N 1
ATOM 4577 C CA . PHE E 2 35 ? 11.071 48.199 83.062 1.00 42.58 35 PHE E CA 1
ATOM 4578 C C . PHE E 2 35 ? 12.092 47.423 83.877 1.00 49.98 35 PHE E C 1
ATOM 4579 O O . PHE E 2 35 ? 11.886 46.255 84.212 1.00 48.90 35 PHE E O 1
ATOM 4587 N N . GLY E 2 36 ? 13.195 48.091 84.195 1.00 51.70 36 GLY E N 1
ATOM 4588 C CA . GLY E 2 36 ? 14.149 47.572 85.153 1.00 50.89 36 GLY E CA 1
ATOM 4589 C C . GLY E 2 36 ? 13.528 47.687 86.529 1.00 46.61 36 GLY E C 1
ATOM 4590 O O . GLY E 2 36 ? 12.837 48.665 86.821 1.00 41.38 36 GLY E O 1
ATOM 4591 N N . GLU E 2 37 ? 13.768 46.679 87.359 1.00 44.04 37 GLU E N 1
ATOM 4592 C CA . GLU E 2 37 ? 13.222 46.604 88.710 1.00 44.96 37 GLU E CA 1
ATOM 4593 C C . GLU E 2 37 ? 13.398 47.911 89.485 1.00 39.67 37 GLU E C 1
ATOM 4594 O O . GLU E 2 37 ? 12.433 48.465 90.007 1.00 41.74 37 GLU E O 1
ATOM 4600 N N . ALA E 2 38 ? 14.626 48.416 89.520 1.00 38.20 38 ALA E N 1
ATOM 4601 C CA . ALA E 2 38 ? 14.966 49.606 90.301 1.00 42.85 38 ALA E CA 1
ATOM 4602 C C . ALA E 2 38 ? 14.314 50.907 89.804 1.00 44.59 38 ALA E C 1
ATOM 4603 O O . ALA E 2 38 ? 14.325 51.914 90.518 1.00 39.86 38 ALA E O 1
ATOM 4605 N N . ASP E 2 39 ? 13.756 50.887 88.594 1.00 35.68 39 ASP E N 1
ATOM 4606 C CA . ASP E 2 39 ? 13.183 52.090 87.981 1.00 34.49 39 ASP E CA 1
ATOM 4607 C C . ASP E 2 39 ? 11.715 52.320 88.333 1.00 35.04 39 ASP E C 1
ATOM 4608 O O . ASP E 2 39 ? 11.165 53.392 88.071 1.00 38.28 39 ASP E O 1
ATOM 4613 N N . ILE E 2 40 ? 11.075 51.311 88.911 1.00 34.29 40 ILE E N 1
ATOM 4614 C CA . ILE E 2 40 ? 9.668 51.424 89.269 1.00 38.53 40 ILE E CA 1
ATOM 4615 C C . ILE E 2 40 ? 9.495 52.129 90.609 1.00 37.94 40 ILE E C 1
ATOM 4616 O O . ILE E 2 40 ? 9.781 51.560 91.653 1.00 35.01 40 ILE E O 1
ATOM 4621 N N . LYS E 2 41 ? 9.026 53.372 90.567 1.00 32.23 41 LYS E N 1
ATOM 4622 C CA . LYS E 2 41 ? 8.860 54.174 91.772 1.00 37.28 41 LYS E CA 1
ATOM 4623 C C . LYS E 2 41 ? 7.382 54.466 91.995 1.00 40.25 41 LYS E C 1
ATOM 4624 O O . LYS E 2 41 ? 6.727 55.084 91.153 1.00 42.24 41 LYS E O 1
ATOM 4630 N N . SER E 2 42 ? 6.848 54.021 93.126 1.00 31.97 42 SER E N 1
ATOM 4631 C CA A SER E 2 42 ? 5.423 54.166 93.396 0.54 32.47 42 SER E CA 1
ATOM 4632 C CA B SER E 2 42 ? 5.423 54.186 93.388 0.46 32.34 42 SER E CA 1
ATOM 4633 C C . SER E 2 42 ? 5.170 54.827 94.744 1.00 36.81 42 SER E C 1
ATOM 4634 O O . SER E 2 42 ? 5.960 54.674 95.673 1.00 34.80 42 SER E O 1
ATOM 4639 N N . ARG E 2 43 ? 4.068 55.562 94.842 1.00 30.70 43 ARG E N 1
ATOM 4640 C CA A ARG E 2 43 ? 3.695 56.211 96.093 0.49 33.41 43 ARG E CA 1
ATOM 4641 C CA B ARG E 2 43 ? 3.698 56.211 96.092 0.51 33.47 43 ARG E CA 1
ATOM 4642 C C . ARG E 2 43 ? 2.186 56.146 96.290 1.00 31.05 43 ARG E C 1
ATOM 4643 O O . ARG E 2 43 ? 1.422 56.088 95.320 1.00 26.40 43 ARG E O 1
ATOM 4658 N N . PHE E 2 44 ? 1.766 56.147 97.550 1.00 30.78 44 PHE E N 1
ATOM 4659 C CA . PHE E 2 44 ? 0.360 56.052 97.926 1.00 26.38 44 PHE E CA 1
ATOM 4660 C C . PHE E 2 44 ? -0.050 57.311 98.679 1.00 33.63 44 PHE E C 1
ATOM 4661 O O . PHE E 2 44 ? 0.647 57.745 99.595 1.00 27.69 44 PHE E O 1
ATOM 4669 N N . VAL E 2 45 ? -1.186 57.883 98.299 1.00 34.07 45 VAL E N 1
ATOM 4670 C CA . VAL E 2 45 ? -1.701 59.095 98.930 1.00 40.47 45 VAL E CA 1
ATOM 4671 C C . VAL E 2 45 ? -3.126 58.896 99.436 1.00 38.34 45 VAL E C 1
ATOM 4672 O O . VAL E 2 45 ? -3.991 58.423 98.699 1.00 36.59 45 VAL E O 1
ATOM 4676 N N . THR E 2 46 ? -3.370 59.255 100.691 1.00 31.17 46 THR E N 1
ATOM 4677 C CA . THR E 2 46 ? -4.722 59.239 101.235 1.00 30.65 46 THR E CA 1
ATOM 4678 C C . THR E 2 46 ? -5.348 60.628 101.136 1.00 35.10 46 THR E C 1
ATOM 4679 O O . THR E 2 46 ? -4.796 61.603 101.645 1.00 38.36 46 THR E O 1
ATOM 4683 N N . LEU E 2 47 ? -6.497 60.713 100.476 1.00 35.38 47 LEU E N 1
ATOM 4684 C CA . LEU E 2 47 ? -7.189 61.983 100.300 1.00 32.08 47 LEU E CA 1
ATOM 4685 C C . LEU E 2 47 ? -8.064 62.282 101.504 1.00 38.80 47 LEU E C 1
ATOM 4686 O O . LEU E 2 47 ? -9.024 61.559 101.769 1.00 35.62 47 LEU E O 1
ATOM 4691 N N . GLU E 2 48 ? -7.732 63.350 102.225 1.00 35.45 48 GLU E N 1
ATOM 4692 C CA . GLU E 2 48 ? -8.485 63.735 103.412 1.00 40.47 48 GLU E CA 1
ATOM 4693 C C . GLU E 2 48 ? -9.592 64.735 103.098 1.00 35.84 48 GLU E C 1
ATOM 4694 O O . GLU E 2 48 ? -10.591 64.785 103.802 1.00 40.10 48 GLU E O 1
ATOM 4700 N N . ALA E 2 49 ? -9.412 65.538 102.051 1.00 38.11 49 ALA E N 1
ATOM 4701 C CA . ALA E 2 49 ? -10.427 66.516 101.660 1.00 33.37 49 ALA E CA 1
ATOM 4702 C C . ALA E 2 49 ? -10.871 66.245 100.230 1.00 35.28 49 ALA E C 1
ATOM 4703 O O . ALA E 2 49 ? -10.156 66.563 99.278 1.00 33.09 49 ALA E O 1
ATOM 4705 N N . TYR E 2 50 ? -12.050 65.647 100.089 1.00 31.49 50 TYR E N 1
ATOM 4706 C CA . TYR E 2 50 ? -12.524 65.164 98.801 1.00 31.50 50 TYR E CA 1
ATOM 4707 C C . TYR E 2 50 ? -14.039 65.259 98.735 1.00 36.32 50 TYR E C 1
ATOM 4708 O O . TYR E 2 50 ? -14.714 65.241 99.766 1.00 33.61 50 TYR E O 1
ATOM 4717 N N . ARG E 2 51 ? -14.556 65.367 97.516 1.00 31.82 51 ARG E N 1
ATOM 4718 C CA . ARG E 2 51 ? -15.989 65.354 97.243 1.00 31.44 51 ARG E CA 1
ATOM 4719 C C . ARG E 2 51 ? -16.221 64.632 95.928 1.00 35.85 51 ARG E C 1
ATOM 4720 O O . ARG E 2 51 ? -15.590 64.955 94.922 1.00 34.66 51 ARG E O 1
ATOM 4728 N N . GLN E 2 52 ? -17.123 63.659 95.933 1.00 35.33 52 GLN E N 1
ATOM 4729 C CA . GLN E 2 52 ? -17.494 62.977 94.707 1.00 32.77 52 GLN E CA 1
ATOM 4730 C C . GLN E 2 52 ? -18.926 63.334 94.347 1.00 35.74 52 GLN E C 1
ATOM 4731 O O . GLN E 2 52 ? -19.858 63.009 95.078 1.00 34.43 52 GLN E O 1
ATOM 4737 N N . GLY E 2 53 ? -19.092 64.033 93.231 1.00 36.99 53 GLY E N 1
ATOM 4738 C CA . GLY E 2 53 ? -20.410 64.419 92.769 1.00 37.27 53 GLY E CA 1
ATOM 4739 C C . GLY E 2 53 ? -21.032 65.555 93.555 1.00 34.38 53 GLY E C 1
ATOM 4740 O O . GLY E 2 53 ? -20.335 66.380 94.150 1.00 35.91 53 GLY E O 1
ATOM 4741 N N . THR E 2 54 ? -22.358 65.589 93.558 1.00 33.64 54 THR E N 1
ATOM 4742 C CA . THR E 2 54 ? -23.100 66.674 94.178 1.00 43.39 54 THR E CA 1
ATOM 4743 C C . THR E 2 54 ? -24.159 66.128 95.127 1.00 51.86 54 THR E C 1
ATOM 4744 O O . THR E 2 54 ? -24.633 66.830 96.016 1.00 59.44 54 THR E O 1
ATOM 4748 N N . ALA E 2 55 ? -24.521 64.865 94.932 1.00 55.16 55 ALA E N 1
ATOM 4749 C CA . ALA E 2 55 ? -25.573 64.242 95.722 1.00 54.99 55 ALA E CA 1
ATOM 4750 C C . ALA E 2 55 ? -25.105 63.946 97.143 1.00 58.30 55 ALA E C 1
ATOM 4751 O O . ALA E 2 55 ? -23.921 63.696 97.381 1.00 53.48 55 ALA E O 1
ATOM 4753 N N . ALA E 2 56 ? -26.047 63.974 98.081 1.00 61.86 56 ALA E N 1
ATOM 4754 C CA . ALA E 2 56 ? -25.761 63.665 99.476 1.00 63.38 56 ALA E CA 1
ATOM 4755 C C . ALA E 2 56 ? -25.651 62.159 99.676 1.00 66.29 56 ALA E C 1
ATOM 4756 O O . ALA E 2 56 ? -26.406 61.565 100.446 1.00 79.44 56 ALA E O 1
ATOM 4758 N N . VAL E 2 57 ? -24.708 61.552 98.966 1.00 57.51 57 VAL E N 1
ATOM 4759 C CA . VAL E 2 57 ? -24.467 60.119 99.041 1.00 59.64 57 VAL E CA 1
ATOM 4760 C C . VAL E 2 57 ? -23.038 59.881 99.518 1.00 56.23 57 VAL E C 1
ATOM 4761 O O . VAL E 2 57 ? -22.125 60.616 99.143 1.00 56.33 57 VAL E O 1
ATOM 4765 N N . GLU E 2 58 ? -22.844 58.867 100.355 1.00 55.83 58 GLU E N 1
ATOM 4766 C CA . GLU E 2 58 ? -21.503 58.498 100.799 1.00 52.93 58 GLU E CA 1
ATOM 4767 C C . GLU E 2 58 ? -20.804 57.639 99.746 1.00 40.98 58 GLU E C 1
ATOM 4768 O O . GLU E 2 58 ? -21.251 56.531 99.444 1.00 43.02 58 GLU E O 1
ATOM 4774 N N . ARG E 2 59 ? -19.716 58.162 99.188 1.00 37.89 59 ARG E N 1
ATOM 4775 C CA . ARG E 2 59 ? -18.948 57.456 98.164 1.00 44.29 59 ARG E CA 1
ATOM 4776 C C . ARG E 2 59 ? -17.444 57.473 98.444 1.00 44.06 59 ARG E C 1
ATOM 4777 O O . ARG E 2 59 ? -16.917 58.411 99.046 1.00 39.64 59 ARG E O 1
ATOM 4785 N N . ALA E 2 60 ? -16.769 56.423 97.987 1.00 35.96 60 ALA E N 1
ATOM 4786 C CA . ALA E 2 60 ? -15.319 56.305 98.075 1.00 31.81 60 ALA E CA 1
ATOM 4787 C C . ALA E 2 60 ? -14.766 56.006 96.689 1.00 40.79 60 ALA E C 1
ATOM 4788 O O . ALA E 2 60 ? -15.420 55.324 95.902 1.00 37.42 60 ALA E O 1
ATOM 4790 N N . TYR E 2 61 ? -13.576 56.508 96.374 1.00 33.23 61 TYR E N 1
ATOM 4791 C CA . TYR E 2 61 ? -12.963 56.120 95.111 1.00 28.85 61 TYR E CA 1
ATOM 4792 C C . TYR E 2 61 ? -11.467 55.857 95.248 1.00 36.43 61 TYR E C 1
ATOM 4793 O O . TYR E 2 61 ? -10.843 56.187 96.258 1.00 27.67 61 TYR E O 1
ATOM 4802 N N . LEU E 2 62 ? -10.918 55.233 94.213 1.00 25.68 62 LEU E N 1
ATOM 4803 C CA . LEU E 2 62 ? -9.517 54.843 94.155 1.00 31.34 62 LEU E CA 1
ATOM 4804 C C . LEU E 2 62 ? -9.008 55.141 92.752 1.00 34.48 62 LEU E C 1
ATOM 4805 O O . LEU E 2 62 ? -9.552 54.626 91.778 1.00 34.34 62 LEU E O 1
ATOM 4810 N N . HIS E 2 63 ? -7.986 55.984 92.647 1.00 35.55 63 HIS E N 1
ATOM 4811 C CA . HIS E 2 63 ? -7.459 56.375 91.341 1.00 35.46 63 HIS E CA 1
ATOM 4812 C C . HIS E 2 63 ? -5.950 56.222 91.305 1.00 33.45 63 HIS E C 1
ATOM 4813 O O . HIS E 2 63 ? -5.263 56.454 92.301 1.00 38.28 63 HIS E O 1
ATOM 4820 N N . ALA E 2 64 ? -5.435 55.821 90.152 1.00 27.26 64 ALA E N 1
ATOM 4821 C CA . ALA E 2 64 ? -4.000 55.707 89.960 1.00 23.28 64 ALA E CA 1
ATOM 4822 C C . ALA E 2 64 ? -3.573 56.399 88.681 1.00 30.53 64 ALA E C 1
ATOM 4823 O O . ALA E 2 64 ? -4.298 56.385 87.677 1.00 29.46 64 ALA E O 1
ATOM 4825 N N . CYS E 2 65 ? -2.390 57.004 88.726 1.00 27.31 65 CYS E N 1
ATOM 4826 C CA . CYS E 2 65 ? -1.795 57.613 87.551 1.00 29.01 65 CYS E CA 1
ATOM 4827 C C . CYS E 2 65 ? -0.388 57.066 87.336 1.00 32.10 65 CYS E C 1
ATOM 4828 O O . CYS E 2 65 ? 0.511 57.324 88.141 1.00 25.66 65 CYS E O 1
ATOM 4831 N N . LEU E 2 66 ? -0.203 56.300 86.260 1.00 28.28 66 LEU E N 1
ATOM 4832 C CA . LEU E 2 66 ? 1.123 55.806 85.898 1.00 24.17 66 LEU E CA 1
ATOM 4833 C C . LEU E 2 66 ? 1.757 56.692 84.830 1.00 31.80 66 LEU E C 1
ATOM 4834 O O . LEU E 2 66 ? 1.184 56.905 83.754 1.00 29.71 66 LEU E O 1
ATOM 4839 N N . SER E 2 67 ? 2.944 57.205 85.137 1.00 28.53 67 SER E N 1
ATOM 4840 C CA . SER E 2 67 ? 3.691 58.054 84.219 1.00 22.91 67 SER E CA 1
ATOM 4841 C C . SER E 2 67 ? 4.913 57.316 83.686 1.00 29.51 67 SER E C 1
ATOM 4842 O O . SER E 2 67 ? 5.779 56.897 84.451 1.00 25.70 67 SER E O 1
ATOM 4845 N N . ILE E 2 68 ? 4.973 57.153 82.368 1.00 28.08 68 ILE E N 1
ATOM 4846 C CA . ILE E 2 68 ? 6.084 56.463 81.734 1.00 27.81 68 ILE E CA 1
ATOM 4847 C C . ILE E 2 68 ? 6.689 57.346 80.646 1.00 34.54 68 ILE E C 1
ATOM 4848 O O . ILE E 2 68 ? 6.012 58.221 80.110 1.00 30.64 68 ILE E O 1
ATOM 4853 N N . LEU E 2 69 ? 7.960 57.124 80.322 1.00 23.73 69 LEU E N 1
ATOM 4854 C CA . LEU E 2 69 ? 8.575 57.830 79.203 1.00 33.03 69 LEU E CA 1
ATOM 4855 C C . LEU E 2 69 ? 7.916 57.394 77.894 1.00 32.64 69 LEU E C 1
ATOM 4856 O O . LEU E 2 69 ? 7.624 56.210 77.713 1.00 29.71 69 LEU E O 1
ATOM 4861 N N . ASP E 2 70 ? 7.678 58.340 76.987 1.00 35.34 70 ASP E N 1
ATOM 4862 C CA . ASP E 2 70 ? 7.013 58.018 75.720 1.00 40.54 70 ASP E CA 1
ATOM 4863 C C . ASP E 2 70 ? 7.825 57.018 74.885 1.00 41.83 70 ASP E C 1
ATOM 4864 O O . ASP E 2 70 ? 8.989 56.750 75.180 1.00 43.51 70 ASP E O 1
ATOM 4869 N N . GLY E 2 71 ? 7.207 56.465 73.848 1.00 41.63 71 GLY E N 1
ATOM 4870 C CA . GLY E 2 71 ? 7.902 55.536 72.978 1.00 40.32 71 GLY E CA 1
ATOM 4871 C C . GLY E 2 71 ? 7.244 54.174 72.881 1.00 39.60 71 GLY E C 1
ATOM 4872 O O . GLY E 2 71 ? 7.403 53.475 71.878 1.00 37.03 71 GLY E O 1
ATOM 4873 N N . ARG E 2 72 ? 6.517 53.788 73.924 1.00 35.28 72 ARG E N 1
ATOM 4874 C CA A ARG E 2 72 ? 5.814 52.512 73.917 0.47 39.44 72 ARG E CA 1
ATOM 4875 C CA B ARG E 2 72 ? 5.793 52.517 73.948 0.53 39.27 72 ARG E CA 1
ATOM 4876 C C . ARG E 2 72 ? 4.485 52.639 73.173 1.00 40.26 72 ARG E C 1
ATOM 4877 O O . ARG E 2 72 ? 3.906 53.721 73.098 1.00 44.69 72 ARG E O 1
ATOM 4892 N N . ASP E 2 73 ? 4.008 51.534 72.605 1.00 37.98 73 ASP E N 1
ATOM 4893 C CA . ASP E 2 73 ? 2.786 51.590 71.806 1.00 31.05 73 ASP E CA 1
ATOM 4894 C C . ASP E 2 73 ? 1.543 51.477 72.679 1.00 36.84 73 ASP E C 1
ATOM 4895 O O . ASP E 2 73 ? 1.632 51.257 73.893 1.00 31.30 73 ASP E O 1
ATOM 4900 N N . ILE E 2 74 ? 0.384 51.641 72.051 1.00 32.36 74 ILE E N 1
ATOM 4901 C CA . ILE E 2 74 ? -0.883 51.667 72.770 1.00 35.65 74 ILE E CA 1
ATOM 4902 C C . ILE E 2 74 ? -1.194 50.323 73.447 1.00 29.30 74 ILE E C 1
ATOM 4903 O O . ILE E 2 74 ? -1.829 50.293 74.498 1.00 32.25 74 ILE E O 1
ATOM 4908 N N . ALA E 2 75 ? -0.734 49.219 72.862 1.00 31.38 75 ALA E N 1
ATOM 4909 C CA . ALA E 2 75 ? -0.934 47.904 73.476 1.00 33.73 75 ALA E CA 1
ATOM 4910 C C . ALA E 2 75 ? -0.279 47.844 74.852 1.00 33.61 75 ALA E C 1
ATOM 4911 O O . ALA E 2 75 ? -0.874 47.350 75.813 1.00 29.52 75 ALA E O 1
ATOM 4913 N N . THR E 2 76 ? 0.948 48.351 74.936 1.00 33.41 76 THR E N 1
ATOM 4914 C CA . THR E 2 76 ? 1.708 48.344 76.183 1.00 32.99 76 THR E CA 1
ATOM 4915 C C . THR E 2 76 ? 1.093 49.277 77.212 1.00 32.18 76 THR E C 1
ATOM 4916 O O . THR E 2 76 ? 0.962 48.920 78.385 1.00 36.55 76 THR E O 1
ATOM 4920 N N . ARG E 2 77 ? 0.714 50.473 76.774 1.00 30.90 77 ARG E N 1
ATOM 4921 C CA . ARG E 2 77 ? 0.109 51.444 77.681 1.00 33.42 77 ARG E CA 1
ATOM 4922 C C . ARG E 2 77 ? -1.193 50.883 78.257 1.00 28.20 77 ARG E C 1
ATOM 4923 O O . ARG E 2 77 ? -1.477 51.042 79.446 1.00 29.35 77 ARG E O 1
ATOM 4931 N N . THR E 2 78 ? -1.963 50.201 77.415 1.00 27.02 78 THR E N 1
ATOM 4932 C CA . THR E 2 78 ? -3.234 49.626 77.839 1.00 27.25 78 THR E CA 1
ATOM 4933 C C . THR E 2 78 ? -3.021 48.437 78.776 1.00 28.10 78 THR E C 1
ATOM 4934 O O . THR E 2 78 ? -3.753 48.273 79.751 1.00 31.61 78 THR E O 1
ATOM 4938 N N . LEU E 2 79 ? -2.015 47.614 78.485 1.00 26.82 79 LEU E N 1
ATOM 4939 C CA . LEU E 2 79 ? -1.716 46.466 79.338 1.00 28.18 79 LEU E CA 1
ATOM 4940 C C . LEU E 2 79 ? -1.308 46.916 80.743 1.00 32.24 79 LEU E C 1
ATOM 4941 O O . LEU E 2 79 ? -1.721 46.315 81.735 1.00 30.78 79 LEU E O 1
ATOM 4946 N N . LEU E 2 80 ? -0.504 47.976 80.816 1.00 33.73 80 LEU E N 1
ATOM 4947 C CA . LEU E 2 80 ? -0.056 48.535 82.092 1.00 35.58 80 LEU E CA 1
ATOM 4948 C C . LEU E 2 80 ? -1.223 49.043 82.933 1.00 33.00 80 LEU E C 1
ATOM 4949 O O . LEU E 2 80 ? -1.276 48.808 84.143 1.00 32.61 80 LEU E O 1
ATOM 4954 N N . GLY E 2 81 ? -2.155 49.740 82.285 1.00 28.81 81 GLY E N 1
ATOM 4955 C CA . GLY E 2 81 ? -3.327 50.265 82.955 1.00 36.26 81 GLY E CA 1
ATOM 4956 C C . GLY E 2 81 ? -4.235 49.148 83.428 1.00 39.85 81 GLY E C 1
ATOM 4957 O O . GLY E 2 81 ? -4.741 49.188 84.546 1.00 31.00 81 GLY E O 1
ATOM 4958 N N . ALA E 2 82 ? -4.429 48.145 82.575 1.00 35.35 82 ALA E N 1
ATOM 4959 C CA . ALA E 2 82 ? -5.279 47.004 82.906 1.00 33.06 82 ALA E CA 1
ATOM 4960 C C . ALA E 2 82 ? -4.690 46.199 84.062 1.00 29.18 82 ALA E C 1
ATOM 4961 O O . ALA E 2 82 ? -5.411 45.760 84.952 1.00 33.42 82 ALA E O 1
ATOM 4963 N N . SER E 2 83 ? -3.372 46.018 84.040 1.00 33.45 83 SER E N 1
ATOM 4964 C CA A SER E 2 83 ? -2.669 45.292 85.096 0.66 35.01 83 SER E CA 1
ATOM 4965 C CA B SER E 2 83 ? -2.681 45.287 85.097 0.34 34.76 83 SER E CA 1
ATOM 4966 C C . SER E 2 83 ? -2.842 45.980 86.444 1.00 31.39 83 SER E C 1
ATOM 4967 O O . SER E 2 83 ? -3.176 45.343 87.442 1.00 36.27 83 SER E O 1
ATOM 4972 N N . LEU E 2 84 ? -2.603 47.288 86.460 1.00 32.47 84 LEU E N 1
ATOM 4973 C CA . LEU E 2 84 ? -2.754 48.088 87.669 1.00 32.65 84 LEU E CA 1
ATOM 4974 C C . LEU E 2 84 ? -4.200 48.114 88.156 1.00 28.97 84 LEU E C 1
ATOM 4975 O O . LEU E 2 84 ? -4.456 48.004 89.355 1.00 28.52 84 LEU E O 1
ATOM 4980 N N . CYS E 2 85 ? -5.140 48.272 87.228 1.00 25.77 85 CYS E N 1
ATOM 4981 C CA . CYS E 2 85 ? -6.553 48.334 87.591 1.00 29.14 85 CYS E CA 1
ATOM 4982 C C . CYS E 2 85 ? -7.015 47.043 88.260 1.00 36.74 85 CYS E C 1
ATOM 4983 O O . CYS E 2 85 ? -7.802 47.080 89.205 1.00 43.01 85 CYS E O 1
ATOM 4986 N N . ALA E 2 86 ? -6.522 45.905 87.775 1.00 34.49 86 ALA E N 1
ATOM 4987 C CA . ALA E 2 86 ? -6.857 44.617 88.379 1.00 34.62 86 ALA E CA 1
ATOM 4988 C C . ALA E 2 86 ? -6.315 44.527 89.810 1.00 35.15 86 ALA E C 1
ATOM 4989 O O . ALA E 2 86 ? -7.000 44.052 90.713 1.00 36.26 86 ALA E O 1
ATOM 4991 N N . VAL E 2 87 ? -5.085 44.995 90.007 1.00 30.29 87 VAL E N 1
ATOM 4992 C CA . VAL E 2 87 ? -4.457 44.986 91.324 1.00 35.53 87 VAL E CA 1
ATOM 4993 C C . VAL E 2 87 ? -5.210 45.889 92.302 1.00 34.62 87 VAL E C 1
ATOM 4994 O O . VAL E 2 87 ? -5.461 45.511 93.446 1.00 33.98 87 VAL E O 1
ATOM 4998 N N . LEU E 2 88 ? -5.581 47.079 91.841 1.00 26.97 88 LEU E N 1
ATOM 4999 C CA . LEU E 2 88 ? -6.310 48.013 92.692 1.00 36.54 88 LEU E CA 1
ATOM 5000 C C . LEU E 2 88 ? -7.714 47.513 93.025 1.00 32.55 88 LEU E C 1
ATOM 5001 O O . LEU E 2 88 ? -8.145 47.596 94.173 1.00 31.95 88 LEU E O 1
ATOM 5006 N N . ALA E 2 89 ? -8.425 46.996 92.024 1.00 29.62 89 ALA E N 1
ATOM 5007 C CA . ALA E 2 89 ? -9.798 46.534 92.234 1.00 34.24 89 ALA E CA 1
ATOM 5008 C C . ALA E 2 89 ? -9.852 45.373 93.225 1.00 43.96 89 ALA E C 1
ATOM 5009 O O . ALA E 2 89 ? -10.745 45.312 94.073 1.00 49.73 89 ALA E O 1
ATOM 5011 N N . GLU E 2 90 ? -8.892 44.459 93.122 1.00 39.02 90 GLU E N 1
ATOM 5012 C CA . GLU E 2 90 ? -8.822 43.327 94.044 1.00 51.88 90 GLU E CA 1
ATOM 5013 C C . GLU E 2 90 ? -8.513 43.778 95.473 1.00 44.00 90 GLU E C 1
ATOM 5014 O O . GLU E 2 90 ? -8.922 43.130 96.433 1.00 39.60 90 GLU E O 1
ATOM 5017 N N . ALA E 2 91 ? -7.804 44.895 95.610 1.00 39.05 91 ALA E N 1
ATOM 5018 C CA . ALA E 2 91 ? -7.411 45.392 96.927 1.00 35.68 91 ALA E CA 1
ATOM 5019 C C . ALA E 2 91 ? -8.571 46.057 97.677 1.00 41.69 91 ALA E C 1
ATOM 5020 O O . ALA E 2 91 ? -8.497 46.267 98.891 1.00 39.19 91 ALA E O 1
ATOM 5022 N N . VAL E 2 92 ? -9.642 46.382 96.958 1.00 37.35 92 VAL E N 1
ATOM 5023 C CA . VAL E 2 92 ? -10.772 47.096 97.548 1.00 43.06 92 VAL E CA 1
ATOM 5024 C C . VAL E 2 92 ? -11.691 46.190 98.369 1.00 42.05 92 VAL E C 1
ATOM 5025 O O . VAL E 2 92 ? -12.266 45.242 97.841 1.00 39.15 92 VAL E O 1
ATOM 5029 N N . ALA E 2 93 ? -11.827 46.486 99.660 1.00 40.44 93 ALA E N 1
ATOM 5030 C CA . ALA E 2 93 ? -12.783 45.775 100.507 1.00 42.66 93 ALA E CA 1
ATOM 5031 C C . ALA E 2 93 ? -14.164 46.425 100.421 1.00 45.14 93 ALA E C 1
ATOM 5032 O O . ALA E 2 93 ? -15.185 45.740 100.384 1.00 48.82 93 ALA E O 1
ATOM 5034 N N . GLY E 2 94 ? -14.187 47.754 100.387 1.00 46.37 94 GLY E N 1
ATOM 5035 C CA . GLY E 2 94 ? -15.429 48.499 100.274 1.00 47.47 94 GLY E CA 1
ATOM 5036 C C . GLY E 2 94 ? -15.269 49.947 100.700 1.00 49.59 94 GLY E C 1
ATOM 5037 O O . GLY E 2 94 ? -14.172 50.386 101.043 1.00 50.91 94 GLY E O 1
ATOM 5038 N N . GLY E 2 95 ? -16.366 50.693 100.676 1.00 47.72 95 GLY E N 1
ATOM 5039 C CA . GLY E 2 95 ? -16.355 52.074 101.122 1.00 44.99 95 GLY E CA 1
ATOM 5040 C C . GLY E 2 95 ? -17.629 52.799 100.745 1.00 48.39 95 GLY E C 1
ATOM 5041 O O . GLY E 2 95 ? -18.222 52.523 99.701 1.00 52.11 95 GLY E O 1
ATOM 5042 N N . GLY E 2 96 ? -18.054 53.727 101.594 1.00 46.84 96 GLY E N 1
ATOM 5043 C CA . GLY E 2 96 ? -19.275 54.473 101.351 1.00 54.54 96 GLY E CA 1
ATOM 5044 C C . GLY E 2 96 ? -20.511 53.595 101.368 1.00 52.69 96 GLY E C 1
ATOM 5045 O O . GLY E 2 96 ? -20.500 52.500 101.928 1.00 55.65 96 GLY E O 1
ATOM 5046 N N . GLU E 2 97 ? -21.579 54.075 100.741 1.00 53.26 97 GLU E N 1
ATOM 5047 C CA . GLU E 2 97 ? -22.862 53.380 100.779 1.00 53.65 97 GLU E CA 1
ATOM 5048 C C . GLU E 2 97 ? -23.157 52.666 99.464 1.00 57.66 97 GLU E C 1
ATOM 5049 O O . GLU E 2 97 ? -24.252 52.141 99.267 1.00 64.21 97 GLU E O 1
ATOM 5051 N N . GLU E 2 98 ? -22.179 52.647 98.565 1.00 52.30 98 GLU E N 1
ATOM 5052 C CA . GLU E 2 98 ? -22.364 52.006 97.267 1.00 52.46 98 GLU E CA 1
ATOM 5053 C C . GLU E 2 98 ? -21.043 51.513 96.694 1.00 45.64 98 GLU E C 1
ATOM 5054 O O . GLU E 2 98 ? -20.023 51.505 97.379 1.00 47.26 98 GLU E O 1
ATOM 5060 N N . GLY E 2 99 ? -21.071 51.099 95.431 1.00 45.54 99 GLY E N 1
ATOM 5061 C CA . GLY E 2 99 ? -19.882 50.595 94.771 1.00 41.59 99 GLY E CA 1
ATOM 5062 C C . GLY E 2 99 ? -18.743 51.598 94.712 1.00 38.14 99 GLY E C 1
ATOM 5063 O O . GLY E 2 99 ? -18.960 52.811 94.721 1.00 40.87 99 GLY E O 1
ATOM 5064 N N . VAL E 2 100 ? -17.522 51.079 94.643 1.00 33.96 100 VAL E N 1
ATOM 5065 C CA . VAL E 2 100 ? -16.323 51.907 94.612 1.00 30.95 100 VAL E CA 1
ATOM 5066 C C . VAL E 2 100 ? -15.773 52.030 93.192 1.00 36.99 100 VAL E C 1
ATOM 5067 O O . VAL E 2 100 ? -15.471 51.027 92.549 1.00 37.65 100 VAL E O 1
ATOM 5071 N N . GLN E 2 101 ? -15.653 53.261 92.701 1.00 32.94 101 GLN E N 1
ATOM 5072 C CA . GLN E 2 101 ? -15.075 53.486 91.382 1.00 33.34 101 GLN E CA 1
ATOM 5073 C C . GLN E 2 101 ? -13.561 53.400 91.451 1.00 35.33 101 GLN E C 1
ATOM 5074 O O . GLN E 2 101 ? -12.918 54.132 92.203 1.00 34.60 101 GLN E O 1
ATOM 5080 N N . VAL E 2 102 ? -13.004 52.495 90.660 1.00 32.10 102 VAL E N 1
ATOM 5081 C CA . VAL E 2 102 ? -11.567 52.340 90.546 1.00 30.18 102 VAL E CA 1
ATOM 5082 C C . VAL E 2 102 ? -11.160 52.740 89.136 1.00 36.12 102 VAL E C 1
ATOM 5083 O O . VAL E 2 102 ? -11.789 52.318 88.161 1.00 30.86 102 VAL E O 1
ATOM 5087 N N . SER E 2 103 ? -10.135 53.581 89.027 1.00 31.10 103 SER E N 1
ATOM 5088 C CA . SER E 2 103 ? -9.686 54.043 87.718 1.00 31.16 103 SER E CA 1
ATOM 5089 C C . SER E 2 103 ? -8.163 54.182 87.656 1.00 29.12 103 SER E C 1
ATOM 5090 O O . SER E 2 103 ? -7.502 54.415 88.672 1.00 27.07 103 SER E O 1
ATOM 5093 N N . VAL E 2 104 ? -7.616 54.005 86.457 1.00 26.08 104 VAL E N 1
ATOM 5094 C CA . VAL E 2 104 ? -6.182 54.105 86.217 1.00 23.69 104 VAL E CA 1
ATOM 5095 C C . VAL E 2 104 ? -5.905 54.858 84.921 1.00 32.70 104 VAL E C 1
ATOM 5096 O O . VAL E 2 104 ? -6.429 54.501 83.862 1.00 27.47 104 VAL E O 1
ATOM 5100 N N . GLU E 2 105 ? -5.090 55.903 85.011 1.00 26.93 105 GLU E N 1
ATOM 5101 C CA . GLU E 2 105 ? -4.625 56.611 83.830 1.00 30.18 105 GLU E CA 1
ATOM 5102 C C . GLU E 2 105 ? -3.179 56.229 83.529 1.00 33.48 105 GLU E C 1
ATOM 5103 O O . GLU E 2 105 ? -2.382 56.039 84.446 1.00 26.26 105 GLU E O 1
ATOM 5109 N N . VAL E 2 106 ? -2.841 56.107 82.249 1.00 30.06 106 VAL E N 1
ATOM 5110 C CA . VAL E 2 106 ? -1.442 56.008 81.857 1.00 26.65 106 VAL E CA 1
ATOM 5111 C C . VAL E 2 106 ? -1.074 57.234 81.033 1.00 28.80 106 VAL E C 1
ATOM 5112 O O . VAL E 2 106 ? -1.708 57.525 80.013 1.00 32.55 106 VAL E O 1
ATOM 5116 N N . ARG E 2 107 ? -0.066 57.971 81.484 1.00 23.52 107 ARG E N 1
ATOM 5117 C CA . ARG E 2 107 ? 0.374 59.157 80.752 1.00 24.46 107 ARG E CA 1
ATOM 5118 C C . ARG E 2 107 ? 1.848 59.046 80.377 1.00 28.07 107 ARG E C 1
ATOM 5119 O O . ARG E 2 107 ? 2.605 58.271 80.979 1.00 29.49 107 ARG E O 1
ATOM 5127 N N . GLU E 2 108 ? 2.246 59.817 79.370 1.00 30.49 108 GLU E N 1
ATOM 5128 C CA . GLU E 2 108 ? 3.596 59.741 78.824 1.00 25.58 108 GLU E CA 1
ATOM 5129 C C . GLU E 2 108 ? 4.392 61.007 79.096 1.00 26.16 108 GLU E C 1
ATOM 5130 O O . GLU E 2 108 ? 3.925 62.120 78.853 1.00 30.03 108 GLU E O 1
ATOM 5136 N N . MET E 2 109 ? 5.604 60.820 79.596 1.00 28.80 109 MET E N 1
ATOM 5137 C CA . MET E 2 109 ? 6.505 61.925 79.845 1.00 30.12 109 MET E CA 1
ATOM 5138 C C . MET E 2 109 ? 7.364 62.115 78.610 1.00 33.04 109 MET E C 1
ATOM 5139 O O . MET E 2 109 ? 7.760 61.134 77.965 1.00 29.87 109 MET E O 1
ATOM 5144 N N . GLU E 2 110 ? 7.644 63.368 78.268 1.00 27.80 110 GLU E N 1
ATOM 5145 C CA . GLU E 2 110 ? 8.453 63.641 77.087 1.00 27.17 110 GLU E CA 1
ATOM 5146 C C . GLU E 2 110 ? 9.880 63.155 77.308 1.00 28.81 110 GLU E C 1
ATOM 5147 O O . GLU E 2 110 ? 10.571 63.627 78.209 1.00 33.61 110 GLU E O 1
ATOM 5153 N N . ARG E 2 111 ? 10.316 62.208 76.485 1.00 28.69 111 ARG E N 1
ATOM 5154 C CA . ARG E 2 111 ? 11.635 61.602 76.654 1.00 28.87 111 ARG E CA 1
ATOM 5155 C C . ARG E 2 111 ? 12.758 62.574 76.280 1.00 32.60 111 ARG E C 1
ATOM 5156 O O . ARG E 2 111 ? 13.758 62.675 76.990 1.00 33.24 111 ARG E O 1
ATOM 5164 N N . LEU E 2 112 ? 12.586 63.297 75.174 1.00 30.01 112 LEU E N 1
ATOM 5165 C CA . LEU E 2 112 ? 13.628 64.194 74.674 1.00 37.08 112 LEU E CA 1
ATOM 5166 C C . LEU E 2 112 ? 14.089 65.244 75.692 1.00 37.97 112 LEU E C 1
ATOM 5167 O O . LEU E 2 112 ? 15.265 65.599 75.728 1.00 36.64 112 LEU E O 1
ATOM 5172 N N . SER E 2 113 ? 13.166 65.750 76.503 1.00 30.56 113 SER E N 1
ATOM 5173 C CA . SER E 2 113 ? 13.506 66.807 77.453 1.00 34.37 113 SER E CA 1
ATOM 5174 C C . SER E 2 113 ? 13.757 66.265 78.860 1.00 31.97 113 SER E C 1
ATOM 5175 O O . SER E 2 113 ? 14.163 67.005 79.751 1.00 34.50 113 SER E O 1
ATOM 5178 N N . TYR E 2 114 ? 13.513 64.972 79.047 1.00 34.65 114 TYR E N 1
ATOM 5179 C CA . TYR E 2 114 ? 13.631 64.333 80.356 1.00 37.43 114 TYR E CA 1
ATOM 5180 C C . TYR E 2 114 ? 15.066 64.336 80.874 1.00 41.99 114 TYR E C 1
ATOM 5181 O O . TYR E 2 114 ? 16.012 64.116 80.115 1.00 30.19 114 TYR E O 1
ATOM 5190 N N . ALA E 2 115 ? 15.224 64.587 82.169 1.00 28.94 115 ALA E N 1
ATOM 5191 C CA . ALA E 2 115 ? 16.549 64.625 82.777 1.00 33.22 115 ALA E CA 1
ATOM 5192 C C . ALA E 2 115 ? 16.631 63.640 83.930 1.00 31.63 115 ALA E C 1
ATOM 5193 O O . ALA E 2 115 ? 15.751 63.612 84.785 1.00 30.65 115 ALA E O 1
ATOM 5195 N N . LYS E 2 116 ? 17.689 62.834 83.947 1.00 31.94 116 LYS E N 1
ATOM 5196 C CA . LYS E 2 116 ? 17.864 61.830 84.988 1.00 37.14 116 LYS E CA 1
ATOM 5197 C C . LYS E 2 116 ? 19.336 61.669 85.345 1.00 38.98 116 LYS E C 1
ATOM 5198 O O . LYS E 2 116 ? 20.203 61.685 84.472 1.00 40.11 116 LYS E O 1
ATOM 5200 N N . ARG E 2 117 ? 19.604 61.528 86.640 1.00 33.18 117 ARG E N 1
ATOM 5201 C CA . ARG E 2 117 ? 20.956 61.361 87.160 1.00 37.75 117 ARG E CA 1
ATOM 5202 C C . ARG E 2 117 ? 20.941 60.449 88.379 1.00 42.94 117 ARG E C 1
ATOM 5203 O O . ARG E 2 117 ? 19.927 60.344 89.067 1.00 35.03 117 ARG E O 1
ATOM 5211 N N . VAL E 2 118 ? 22.068 59.794 88.645 1.00 43.49 118 VAL E N 1
ATOM 5212 C CA . VAL E 2 118 ? 22.223 59.013 89.865 1.00 43.94 118 VAL E CA 1
ATOM 5213 C C . VAL E 2 118 ? 23.337 59.624 90.707 1.00 48.60 118 VAL E C 1
ATOM 5214 O O . VAL E 2 118 ? 24.462 59.787 90.234 1.00 48.11 118 VAL E O 1
ATOM 5218 N N . VAL E 2 119 ? 23.010 59.980 91.946 1.00 39.23 119 VAL E N 1
ATOM 5219 C CA . VAL E 2 119 ? 23.977 60.582 92.859 1.00 44.75 119 VAL E CA 1
ATOM 5220 C C . VAL E 2 119 ? 24.515 59.540 93.834 1.00 43.56 119 VAL E C 1
ATOM 5221 O O . VAL E 2 119 ? 23.734 58.844 94.487 1.00 43.47 119 VAL E O 1
ATOM 5225 N N . PRO F 2 2 ? 39.264 53.716 47.316 1.00 39.24 2 PRO F N 1
ATOM 5226 C CA . PRO F 2 2 ? 38.956 54.046 45.916 1.00 32.91 2 PRO F CA 1
ATOM 5227 C C . PRO F 2 2 ? 39.887 53.363 44.914 1.00 38.94 2 PRO F C 1
ATOM 5228 O O . PRO F 2 2 ? 41.009 52.994 45.260 1.00 35.31 2 PRO F O 1
ATOM 5232 N N . HIS F 2 3 ? 39.413 53.204 43.681 1.00 35.26 3 HIS F N 1
ATOM 5233 C CA . HIS F 2 3 ? 40.180 52.543 42.630 1.00 37.51 3 HIS F CA 1
ATOM 5234 C C . HIS F 2 3 ? 40.345 53.476 41.435 1.00 32.90 3 HIS F C 1
ATOM 5235 O O . HIS F 2 3 ? 39.365 54.010 40.909 1.00 31.98 3 HIS F O 1
ATOM 5242 N N . LEU F 2 4 ? 41.582 53.666 41.001 1.00 25.71 4 LEU F N 1
ATOM 5243 C CA . LEU F 2 4 ? 41.848 54.511 39.852 1.00 26.68 4 LEU F CA 1
ATOM 5244 C C . LEU F 2 4 ? 42.528 53.730 38.733 1.00 30.97 4 LEU F C 1
ATOM 5245 O O . LEU F 2 4 ? 43.540 53.067 38.952 1.00 33.40 4 LEU F O 1
ATOM 5250 N N . VAL F 2 5 ? 41.960 53.812 37.535 1.00 29.36 5 VAL F N 1
ATOM 5251 C CA . VAL F 2 5 ? 42.573 53.228 36.346 1.00 32.07 5 VAL F CA 1
ATOM 5252 C C . VAL F 2 5 ? 42.972 54.337 35.388 1.00 33.08 5 VAL F C 1
ATOM 5253 O O . VAL F 2 5 ? 42.136 55.158 34.999 1.00 35.07 5 VAL F O 1
ATOM 5257 N N . ILE F 2 6 ? 44.246 54.370 35.021 1.00 30.41 6 ILE F N 1
ATOM 5258 C CA . ILE F 2 6 ? 44.735 55.351 34.055 1.00 31.29 6 ILE F CA 1
ATOM 5259 C C . ILE F 2 6 ? 45.105 54.642 32.754 1.00 34.63 6 ILE F C 1
ATOM 5260 O O . ILE F 2 6 ? 45.888 53.689 32.756 1.00 36.14 6 ILE F O 1
ATOM 5265 N N . GLU F 2 7 ? 44.521 55.096 31.650 1.00 32.25 7 GLU F N 1
ATOM 5266 C CA . GLU F 2 7 ? 44.764 54.489 30.345 1.00 34.34 7 GLU F CA 1
ATOM 5267 C C . GLU F 2 7 ? 45.460 55.474 29.417 1.00 41.19 7 GLU F C 1
ATOM 5268 O O . GLU F 2 7 ? 45.007 56.607 29.245 1.00 47.56 7 GLU F O 1
ATOM 5274 N N . ALA F 2 8 ? 46.562 55.035 28.821 1.00 39.70 8 ALA F N 1
ATOM 5275 C CA . ALA F 2 8 ? 47.311 55.866 27.888 1.00 36.77 8 ALA F CA 1
ATOM 5276 C C . ALA F 2 8 ? 47.568 55.124 26.585 1.00 38.39 8 ALA F C 1
ATOM 5277 O O . ALA F 2 8 ? 47.944 53.951 26.600 1.00 38.08 8 ALA F O 1
ATOM 5279 N N . THR F 2 9 ? 47.364 55.807 25.461 1.00 40.41 9 THR F N 1
ATOM 5280 C CA . THR F 2 9 ? 47.718 55.246 24.157 1.00 44.06 9 THR F CA 1
ATOM 5281 C C . THR F 2 9 ? 49.231 55.070 24.057 1.00 43.34 9 THR F C 1
ATOM 5282 O O . THR F 2 9 ? 49.988 55.868 24.603 1.00 44.02 9 THR F O 1
ATOM 5286 N N . ALA F 2 10 ? 49.665 54.031 23.354 1.00 44.27 10 ALA F N 1
ATOM 5287 C CA . ALA F 2 10 ? 51.087 53.695 23.260 1.00 49.16 10 ALA F CA 1
ATOM 5288 C C . ALA F 2 10 ? 51.950 54.810 22.653 1.00 53.36 10 ALA F C 1
ATOM 5289 O O . ALA F 2 10 ? 53.150 54.884 22.919 1.00 52.70 10 ALA F O 1
ATOM 5291 N N . ASN F 2 11 ? 51.347 55.672 21.840 1.00 51.46 11 ASN F N 1
ATOM 5292 C CA . ASN F 2 11 ? 52.094 56.755 21.209 1.00 51.89 11 ASN F CA 1
ATOM 5293 C C . ASN F 2 11 ? 52.141 58.019 22.073 1.00 51.46 11 ASN F C 1
ATOM 5294 O O . ASN F 2 11 ? 52.619 59.062 21.628 1.00 53.93 11 ASN F O 1
ATOM 5299 N N . LEU F 2 12 ? 51.641 57.928 23.303 1.00 48.63 12 LEU F N 1
ATOM 5300 C CA . LEU F 2 12 ? 51.657 59.072 24.210 1.00 52.00 12 LEU F CA 1
ATOM 5301 C C . LEU F 2 12 ? 52.978 59.173 24.968 1.00 57.04 12 LEU F C 1
ATOM 5302 O O . LEU F 2 12 ? 53.411 58.217 25.616 1.00 50.96 12 LEU F O 1
ATOM 5307 N N . ARG F 2 13 ? 53.612 60.339 24.887 1.00 58.86 13 ARG F N 1
ATOM 5308 C CA . ARG F 2 13 ? 54.844 60.595 25.626 1.00 56.87 13 ARG F CA 1
ATOM 5309 C C . ARG F 2 13 ? 54.552 61.316 26.943 1.00 56.15 13 ARG F C 1
ATOM 5310 O O . ARG F 2 13 ? 53.907 62.366 26.957 1.00 50.79 13 ARG F O 1
ATOM 5318 N N . LEU F 2 14 ? 55.029 60.746 28.046 1.00 52.88 14 LEU F N 1
ATOM 5319 C CA . LEU F 2 14 ? 54.864 61.357 29.360 1.00 51.73 14 LEU F CA 1
ATOM 5320 C C . LEU F 2 14 ? 56.162 61.979 29.866 1.00 56.20 14 LEU F C 1
ATOM 5321 O O . LEU F 2 14 ? 57.255 61.560 29.485 1.00 56.02 14 LEU F O 1
ATOM 5326 N N . GLU F 2 15 ? 56.031 62.976 30.735 1.00 58.10 15 GLU F N 1
ATOM 5327 C CA . GLU F 2 15 ? 57.181 63.616 31.362 1.00 66.10 15 GLU F CA 1
ATOM 5328 C C . GLU F 2 15 ? 57.793 62.719 32.437 1.00 63.59 15 GLU F C 1
ATOM 5329 O O . GLU F 2 15 ? 58.968 62.849 32.769 1.00 79.73 15 GLU F O 1
ATOM 5335 N N . THR F 2 16 ? 56.989 61.815 32.984 1.00 54.94 16 THR F N 1
ATOM 5336 C CA . THR F 2 16 ? 57.458 60.911 34.030 1.00 61.85 16 THR F CA 1
ATOM 5337 C C . THR F 2 16 ? 57.118 59.456 33.723 1.00 62.73 16 THR F C 1
ATOM 5338 O O . THR F 2 16 ? 56.423 59.159 32.752 1.00 56.45 16 THR F O 1
ATOM 5342 N N . SER F 2 17 ? 57.613 58.552 34.562 1.00 59.62 17 SER F N 1
ATOM 5343 C CA . SER F 2 17 ? 57.292 57.139 34.436 1.00 50.59 17 SER F CA 1
ATOM 5344 C C . SER F 2 17 ? 55.853 56.916 34.876 1.00 54.33 17 SER F C 1
ATOM 5345 O O . SER F 2 17 ? 55.295 57.742 35.600 1.00 51.73 17 SER F O 1
ATOM 5348 N N . PRO F 2 18 ? 55.240 55.808 34.428 1.00 51.80 18 PRO F N 1
ATOM 5349 C CA . PRO F 2 18 ? 53.907 55.448 34.921 1.00 50.11 18 PRO F CA 1
ATOM 5350 C C . PRO F 2 18 ? 53.883 55.346 36.446 1.00 48.92 18 PRO F C 1
ATOM 5351 O O . PRO F 2 18 ? 52.906 55.758 37.070 1.00 48.83 18 PRO F O 1
ATOM 5355 N N . GLY F 2 19 ? 54.958 54.820 37.029 1.00 42.22 19 GLY F N 1
ATOM 5356 C CA . GLY F 2 19 ? 55.072 54.709 38.471 1.00 40.43 19 GLY F CA 1
ATOM 5357 C C . GLY F 2 19 ? 54.953 56.050 39.174 1.00 50.53 19 GLY F C 1
ATOM 5358 O O . GLY F 2 19 ? 54.207 56.190 40.147 1.00 50.60 19 GLY F O 1
ATOM 5359 N N . GLU F 2 20 ? 55.685 57.038 38.671 1.00 43.52 20 GLU F N 1
ATOM 5360 C CA . GLU F 2 20 ? 55.691 58.379 39.248 1.00 42.22 20 GLU F CA 1
ATOM 5361 C C . GLU F 2 20 ? 54.343 59.077 39.072 1.00 44.03 20 GLU F C 1
ATOM 5362 O O . GLU F 2 20 ? 53.877 59.779 39.968 1.00 50.43 20 GLU F O 1
ATOM 5368 N N . LEU F 2 21 ? 53.728 58.884 37.910 1.00 39.27 21 LEU F N 1
ATOM 5369 C CA . LEU F 2 21 ? 52.405 59.431 37.638 1.00 38.74 21 LEU F CA 1
ATOM 5370 C C . LEU F 2 21 ? 51.371 58.901 38.636 1.00 43.73 21 LEU F C 1
ATOM 5371 O O . LEU F 2 21 ? 50.537 59.656 39.141 1.00 44.17 21 LEU F O 1
ATOM 5376 N N . LEU F 2 22 ? 51.434 57.603 38.920 1.00 37.21 22 LEU F N 1
ATOM 5377 C CA . LEU F 2 22 ? 50.530 56.989 39.890 1.00 37.55 22 LEU F CA 1
ATOM 5378 C C . LEU F 2 22 ? 50.738 57.574 41.286 1.00 37.19 22 LEU F C 1
ATOM 5379 O O . LEU F 2 22 ? 49.775 57.798 42.024 1.00 39.74 22 LEU F O 1
ATOM 5384 N N . GLU F 2 23 ? 51.996 57.828 41.636 1.00 36.51 23 GLU F N 1
ATOM 5385 C CA . GLU F 2 23 ? 52.327 58.402 42.936 1.00 41.21 23 GLU F CA 1
ATOM 5386 C C . GLU F 2 23 ? 51.770 59.816 43.058 1.00 38.23 23 GLU F C 1
ATOM 5387 O O . GLU F 2 23 ? 51.253 60.199 44.104 1.00 38.33 23 GLU F O 1
ATOM 5389 N N . GLN F 2 24 ? 51.879 60.589 41.982 1.00 38.52 24 GLN F N 1
ATOM 5390 C CA . GLN F 2 24 ? 51.341 61.945 41.967 1.00 40.71 24 GLN F CA 1
ATOM 5391 C C . GLN F 2 24 ? 49.813 61.911 42.053 1.00 36.55 24 GLN F C 1
ATOM 5392 O O . GLN F 2 24 ? 49.208 62.708 42.770 1.00 36.70 24 GLN F O 1
ATOM 5398 N N . ALA F 2 25 ? 49.204 60.972 41.335 1.00 34.61 25 ALA F N 1
ATOM 5399 C CA . ALA F 2 25 ? 47.754 60.803 41.357 1.00 34.19 25 ALA F CA 1
ATOM 5400 C C . ALA F 2 25 ? 47.258 60.443 42.759 1.00 34.48 25 ALA F C 1
ATOM 5401 O O . ALA F 2 25 ? 46.283 61.017 43.242 1.00 37.28 25 ALA F O 1
ATOM 5403 N N . ASN F 2 26 ? 47.942 59.507 43.413 1.00 35.32 26 ASN F N 1
ATOM 5404 C CA . ASN F 2 26 ? 47.571 59.094 44.770 1.00 36.36 26 ASN F CA 1
ATOM 5405 C C . ASN F 2 26 ? 47.734 60.214 45.797 1.00 36.95 26 ASN F C 1
ATOM 5406 O O . ASN F 2 26 ? 46.924 60.339 46.715 1.00 39.06 26 ASN F O 1
ATOM 5411 N N . LYS F 2 27 ? 48.780 61.020 45.643 1.00 37.75 27 LYS F N 1
ATOM 5412 C CA . LYS F 2 27 ? 48.995 62.173 46.517 1.00 39.22 27 LYS F CA 1
ATOM 5413 C C . LYS F 2 27 ? 47.875 63.202 46.354 1.00 37.91 27 LYS F C 1
ATOM 5414 O O . LYS F 2 27 ? 47.406 63.785 47.334 1.00 38.74 27 LYS F O 1
ATOM 5417 N N . ALA F 2 28 ? 47.460 63.422 45.110 1.00 36.06 28 ALA F N 1
ATOM 5418 C CA . ALA F 2 28 ? 46.397 64.368 44.810 1.00 35.34 28 ALA F CA 1
ATOM 5419 C C . ALA F 2 28 ? 45.068 63.889 45.398 1.00 38.93 28 ALA F C 1
ATOM 5420 O O . ALA F 2 28 ? 44.299 64.687 45.930 1.00 42.19 28 ALA F O 1
ATOM 5422 N N . LEU F 2 29 ? 44.810 62.583 45.316 1.00 34.13 29 LEU F N 1
ATOM 5423 C CA . LEU F 2 29 ? 43.596 62.011 45.896 1.00 34.19 29 LEU F CA 1
ATOM 5424 C C . LEU F 2 29 ? 43.599 62.104 47.417 1.00 40.71 29 LEU F C 1
ATOM 5425 O O . LEU F 2 29 ? 42.563 62.368 48.032 1.00 40.46 29 LEU F O 1
ATOM 5430 N N . PHE F 2 30 ? 44.760 61.887 48.028 1.00 38.37 30 PHE F N 1
ATOM 5431 C CA . PHE F 2 30 ? 44.854 61.972 49.477 1.00 41.77 30 PHE F CA 1
ATOM 5432 C C . PHE F 2 30 ? 44.658 63.409 49.955 1.00 42.79 30 PHE F C 1
ATOM 5433 O O . PHE F 2 30 ? 44.145 63.637 51.052 1.00 40.05 30 PHE F O 1
ATOM 5441 N N . ALA F 2 31 ? 45.056 64.373 49.128 1.00 38.42 31 ALA F N 1
ATOM 5442 C CA . ALA F 2 31 ? 44.934 65.787 49.485 1.00 45.74 31 ALA F CA 1
ATOM 5443 C C . ALA F 2 31 ? 43.474 66.223 49.589 1.00 41.69 31 ALA F C 1
ATOM 5444 O O . ALA F 2 31 ? 43.177 67.264 50.167 1.00 40.32 31 ALA F O 1
ATOM 5446 N N . SER F 2 32 ? 42.568 65.427 49.027 1.00 38.71 32 SER F N 1
ATOM 5447 C CA . SER F 2 32 ? 41.136 65.682 49.168 1.00 49.03 32 SER F CA 1
ATOM 5448 C C . SER F 2 32 ? 40.687 65.522 50.622 1.00 51.46 32 SER F C 1
ATOM 5449 O O . SER F 2 32 ? 39.712 66.136 51.049 1.00 55.55 32 SER F O 1
ATOM 5452 N N . GLY F 2 33 ? 41.400 64.692 51.380 1.00 46.66 33 GLY F N 1
ATOM 5453 C CA . GLY F 2 33 ? 41.066 64.456 52.775 1.00 44.34 33 GLY F CA 1
ATOM 5454 C C . GLY F 2 33 ? 39.948 63.438 52.947 1.00 45.63 33 GLY F C 1
ATOM 5455 O O . GLY F 2 33 ? 39.510 63.169 54.066 1.00 38.11 33 GLY F O 1
ATOM 5456 N N . GLN F 2 34 ? 39.505 62.857 51.835 1.00 37.80 34 GLN F N 1
ATOM 5457 C CA . GLN F 2 34 ? 38.355 61.957 51.830 1.00 43.53 34 GLN F CA 1
ATOM 5458 C C . GLN F 2 34 ? 38.709 60.496 52.107 1.00 44.68 34 GLN F C 1
ATOM 5459 O O . GLN F 2 34 ? 37.835 59.706 52.463 1.00 48.04 34 GLN F O 1
ATOM 5465 N N . PHE F 2 35 ? 39.978 60.135 51.932 1.00 36.86 35 PHE F N 1
ATOM 5466 C CA . PHE F 2 35 ? 40.375 58.727 51.959 1.00 39.33 35 PHE F CA 1
ATOM 5467 C C . PHE F 2 35 ? 41.538 58.426 52.893 1.00 44.95 35 PHE F C 1
ATOM 5468 O O . PHE F 2 35 ? 42.487 59.205 53.000 1.00 46.16 35 PHE F O 1
ATOM 5476 N N . GLY F 2 36 ? 41.468 57.273 53.548 1.00 46.39 36 GLY F N 1
ATOM 5477 C CA . GLY F 2 36 ? 42.616 56.743 54.255 1.00 50.98 36 GLY F CA 1
ATOM 5478 C C . GLY F 2 36 ? 43.685 56.421 53.230 1.00 53.12 36 GLY F C 1
ATOM 5479 O O . GLY F 2 36 ? 43.378 55.964 52.127 1.00 42.36 36 GLY F O 1
ATOM 5480 N N . GLU F 2 37 ? 44.937 56.672 53.594 1.00 51.62 37 GLU F N 1
ATOM 5481 C CA . GLU F 2 37 ? 46.072 56.485 52.697 1.00 55.56 37 GLU F CA 1
ATOM 5482 C C . GLU F 2 37 ? 46.091 55.103 52.029 1.00 50.63 37 GLU F C 1
ATOM 5483 O O . GLU F 2 37 ? 46.196 54.997 50.805 1.00 44.53 37 GLU F O 1
ATOM 5489 N N . ALA F 2 38 ? 45.958 54.050 52.828 1.00 51.15 38 ALA F N 1
ATOM 5490 C CA . ALA F 2 38 ? 46.070 52.685 52.316 1.00 58.35 38 ALA F CA 1
ATOM 5491 C C . ALA F 2 38 ? 44.924 52.278 51.377 1.00 51.89 38 ALA F C 1
ATOM 5492 O O . ALA F 2 38 ? 45.034 51.287 50.658 1.00 47.79 38 ALA F O 1
ATOM 5494 N N . ASP F 2 39 ? 43.831 53.033 51.376 1.00 46.33 39 ASP F N 1
ATOM 5495 C CA . ASP F 2 39 ? 42.667 52.639 50.586 1.00 47.58 39 ASP F CA 1
ATOM 5496 C C . ASP F 2 39 ? 42.725 53.119 49.134 1.00 40.00 39 ASP F C 1
ATOM 5497 O O . ASP F 2 39 ? 41.910 52.709 48.306 1.00 38.63 39 ASP F O 1
ATOM 5502 N N . ILE F 2 40 ? 43.689 53.975 48.818 1.00 36.65 40 ILE F N 1
ATOM 5503 C CA . ILE F 2 40 ? 43.819 54.485 47.455 1.00 35.37 40 ILE F CA 1
ATOM 5504 C C . ILE F 2 40 ? 44.611 53.514 46.579 1.00 40.77 40 ILE F C 1
ATOM 5505 O O . ILE F 2 40 ? 45.819 53.348 46.751 1.00 40.52 40 ILE F O 1
ATOM 5510 N N . LYS F 2 41 ? 43.920 52.868 45.643 1.00 31.41 41 LYS F N 1
ATOM 5511 C CA . LYS F 2 41 ? 44.536 51.853 44.794 1.00 37.64 41 LYS F CA 1
ATOM 5512 C C . LYS F 2 41 ? 44.479 52.269 43.327 1.00 39.68 41 LYS F C 1
ATOM 5513 O O . LYS F 2 41 ? 43.402 52.413 42.749 1.00 38.64 41 LYS F O 1
ATOM 5519 N N . SER F 2 42 ? 45.641 52.470 42.721 1.00 36.19 42 SER F N 1
ATOM 5520 C CA A SER F 2 42 ? 45.694 52.947 41.347 0.45 34.56 42 SER F CA 1
ATOM 5521 C CA B SER F 2 42 ? 45.685 52.943 41.343 0.55 34.83 42 SER F CA 1
ATOM 5522 C C . SER F 2 42 ? 46.491 52.013 40.448 1.00 33.96 42 SER F C 1
ATOM 5523 O O . SER F 2 42 ? 47.387 51.304 40.912 1.00 36.15 42 SER F O 1
ATOM 5528 N N . ARG F 2 43 ? 46.155 52.018 39.163 1.00 29.73 43 ARG F N 1
ATOM 5529 C CA A ARG F 2 43 ? 46.873 51.226 38.169 0.48 30.40 43 ARG F CA 1
ATOM 5530 C CA B ARG F 2 43 ? 46.902 51.245 38.180 0.52 30.03 43 ARG F CA 1
ATOM 5531 C C . ARG F 2 43 ? 46.948 51.977 36.848 1.00 33.21 43 ARG F C 1
ATOM 5532 O O . ARG F 2 43 ? 46.076 52.797 36.540 1.00 32.60 43 ARG F O 1
ATOM 5547 N N . PHE F 2 44 ? 47.981 51.676 36.071 1.00 34.47 44 PHE F N 1
ATOM 5548 C CA . PHE F 2 44 ? 48.232 52.324 34.793 1.00 37.63 44 PHE F CA 1
ATOM 5549 C C . PHE F 2 44 ? 48.268 51.267 33.696 1.00 39.77 44 PHE F C 1
ATOM 5550 O O . PHE F 2 44 ? 48.910 50.230 33.851 1.00 39.82 44 PHE F O 1
ATOM 5558 N N . VAL F 2 45 ? 47.579 51.539 32.594 1.00 35.49 45 VAL F N 1
ATOM 5559 C CA . VAL F 2 45 ? 47.510 50.613 31.467 1.00 43.44 45 VAL F CA 1
ATOM 5560 C C . VAL F 2 45 ? 47.891 51.302 30.157 1.00 45.31 45 VAL F C 1
ATOM 5561 O O . VAL F 2 45 ? 47.395 52.389 29.848 1.00 46.76 45 VAL F O 1
ATOM 5565 N N . THR F 2 46 ? 48.771 50.666 29.392 1.00 42.81 46 THR F N 1
ATOM 5566 C CA . THR F 2 46 ? 49.140 51.159 28.072 1.00 41.86 46 THR F CA 1
ATOM 5567 C C . THR F 2 46 ? 48.288 50.467 27.011 1.00 41.41 46 THR F C 1
ATOM 5568 O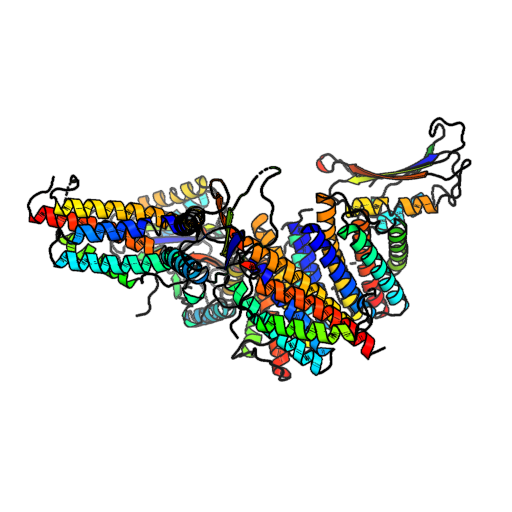 O . THR F 2 46 ? 48.218 49.240 26.965 1.00 44.13 46 THR F O 1
ATOM 5572 N N . LEU F 2 47 ? 47.626 51.258 26.172 1.00 40.46 47 LEU F N 1
ATOM 5573 C CA . LEU F 2 47 ? 46.772 50.720 25.119 1.00 40.09 47 LEU F CA 1
ATOM 5574 C C . LEU F 2 47 ? 47.586 50.468 23.853 1.00 44.10 47 LEU F C 1
ATOM 5575 O O . LEU F 2 47 ? 48.241 51.378 23.341 1.00 48.98 47 LEU F O 1
ATOM 5580 N N . GLU F 2 48 ? 47.547 49.238 23.352 1.00 46.10 48 GLU F N 1
ATOM 5581 C CA . GLU F 2 48 ? 48.302 48.882 22.149 1.00 58.04 48 GLU F CA 1
ATOM 5582 C C . GLU F 2 48 ? 47.434 48.908 20.893 1.00 54.84 48 GLU F C 1
ATOM 5583 O O . GLU F 2 48 ? 47.921 49.202 19.802 1.00 49.81 48 GLU F O 1
ATOM 5589 N N . ALA F 2 49 ? 46.152 48.598 21.046 1.00 45.16 49 ALA F N 1
ATOM 5590 C CA . ALA F 2 49 ? 45.228 48.635 19.918 1.00 42.52 49 ALA F CA 1
ATOM 5591 C C . ALA F 2 49 ? 44.146 49.682 20.164 1.00 41.78 49 ALA F C 1
ATOM 5592 O O . ALA F 2 49 ? 43.222 49.468 20.949 1.00 48.00 49 ALA F O 1
ATOM 5594 N N . TYR F 2 50 ? 44.272 50.821 19.493 1.00 37.31 50 TYR F N 1
ATOM 5595 C CA . TYR F 2 50 ? 43.393 51.958 19.732 1.00 34.80 50 TYR F CA 1
ATOM 5596 C C . TYR F 2 50 ? 43.106 52.719 18.441 1.00 38.17 50 TYR F C 1
ATOM 5597 O O . TYR F 2 50 ? 43.916 52.722 17.512 1.00 39.00 50 TYR F O 1
ATOM 5606 N N . ARG F 2 51 ? 41.943 53.356 18.390 1.00 40.76 51 ARG F N 1
ATOM 5607 C CA . ARG F 2 51 ? 41.595 54.262 17.302 1.00 36.51 51 ARG F CA 1
ATOM 5608 C C . ARG F 2 51 ? 40.830 55.452 17.862 1.00 38.52 51 ARG F C 1
ATOM 5609 O O . ARG F 2 51 ? 39.914 55.290 18.673 1.00 44.07 51 ARG F O 1
ATOM 5617 N N . GLN F 2 52 ? 41.213 56.646 17.433 1.00 37.47 52 GLN F N 1
ATOM 5618 C CA . GLN F 2 52 ? 40.504 57.855 17.819 1.00 40.96 52 GLN F CA 1
ATOM 5619 C C . GLN F 2 52 ? 39.923 58.524 16.582 1.00 47.39 52 GLN F C 1
ATOM 5620 O O . GLN F 2 52 ? 40.657 58.963 15.695 1.00 44.64 52 GLN F O 1
ATOM 5626 N N . GLY F 2 53 ? 38.598 58.589 16.524 1.00 48.36 53 GLY F N 1
ATOM 5627 C CA . GLY F 2 53 ? 37.922 59.197 15.398 1.00 46.63 53 GLY F CA 1
ATOM 5628 C C . GLY F 2 53 ? 37.968 58.350 14.144 1.00 50.87 53 GLY F C 1
ATOM 5629 O O . GLY F 2 53 ? 38.158 57.134 14.207 1.00 44.22 53 GLY F O 1
ATOM 5630 N N . THR F 2 54 ? 37.786 59.003 13.001 1.00 56.04 54 THR F N 1
ATOM 5631 C CA . THR F 2 54 ? 37.794 58.326 11.713 1.00 61.42 54 THR F CA 1
ATOM 5632 C C . THR F 2 54 ? 38.851 58.925 10.791 1.00 67.07 54 THR F C 1
ATOM 5633 O O . THR F 2 54 ? 39.171 58.356 9.750 1.00 68.10 54 THR F O 1
ATOM 5637 N N . ALA F 2 55 ? 39.392 60.074 11.185 1.00 71.40 55 ALA F N 1
ATOM 5638 C CA . ALA F 2 55 ? 40.384 60.782 10.381 1.00 73.03 55 ALA F CA 1
ATOM 5639 C C . ALA F 2 55 ? 41.739 60.076 10.390 1.00 71.30 55 ALA F C 1
ATOM 5640 O O . ALA F 2 55 ? 42.089 59.387 11.350 1.00 74.37 55 ALA F O 1
ATOM 5642 N N . ALA F 2 56 ? 42.497 60.260 9.315 1.00 73.75 56 ALA F N 1
ATOM 5643 C CA . ALA F 2 56 ? 43.826 59.674 9.192 1.00 75.66 56 ALA F CA 1
ATOM 5644 C C . ALA F 2 56 ? 44.889 60.592 9.785 1.00 84.06 56 ALA F C 1
ATOM 5645 O O . ALA F 2 56 ? 45.882 60.913 9.128 1.00 97.59 56 ALA F O 1
ATOM 5647 N N . VAL F 2 57 ? 44.670 61.021 11.023 1.00 77.59 57 VAL F N 1
ATOM 5648 C CA . VAL F 2 57 ? 45.612 61.888 11.720 1.00 82.82 57 VAL F CA 1
ATOM 5649 C C . VAL F 2 57 ? 46.130 61.185 12.968 1.00 73.83 57 VAL F C 1
ATOM 5650 O O . VAL F 2 57 ? 45.359 60.567 13.699 1.00 67.92 57 VAL F O 1
ATOM 5654 N N . GLU F 2 58 ? 47.439 61.263 13.194 1.00 77.99 58 GLU F N 1
ATOM 5655 C CA . GLU F 2 58 ? 48.051 60.672 14.379 1.00 74.90 58 GLU F CA 1
ATOM 5656 C C . GLU F 2 58 ? 47.525 61.338 15.648 1.00 69.22 58 GLU F C 1
ATOM 5657 O O . GLU F 2 58 ? 47.656 62.550 15.829 1.00 72.22 58 GLU F O 1
ATOM 5659 N N . ARG F 2 59 ? 46.925 60.538 16.523 1.00 67.34 59 ARG F N 1
ATOM 5660 C CA . ARG F 2 59 ? 46.322 61.058 17.743 1.00 61.67 59 ARG F CA 1
ATOM 5661 C C . ARG F 2 59 ? 46.683 60.227 18.966 1.00 54.36 59 ARG F C 1
ATOM 5662 O O . ARG F 2 59 ? 46.753 59.000 18.903 1.00 53.68 59 ARG F O 1
ATOM 5670 N N . ALA F 2 60 ? 46.905 60.914 20.078 1.00 49.93 60 ALA F N 1
ATOM 5671 C CA . ALA F 2 60 ? 47.162 60.270 21.357 1.00 48.12 60 ALA F CA 1
ATOM 5672 C C . ALA F 2 60 ? 46.157 60.781 22.376 1.00 46.38 60 ALA F C 1
ATOM 5673 O O . ALA F 2 60 ? 45.769 61.952 22.336 1.00 49.19 60 ALA F O 1
ATOM 5675 N N . TYR F 2 61 ? 45.723 59.915 23.285 1.00 39.93 61 TYR F N 1
ATOM 5676 C CA . TYR F 2 61 ? 44.858 60.379 24.361 1.00 43.62 61 TYR F CA 1
ATOM 5677 C C . TYR F 2 61 ? 45.200 59.721 25.693 1.00 40.01 61 TYR F C 1
ATOM 5678 O O . TYR F 2 61 ? 45.881 58.694 25.745 1.00 42.33 61 TYR F O 1
ATOM 5687 N N . LEU F 2 62 ? 44.740 60.348 26.767 1.00 37.09 62 LEU F N 1
ATOM 5688 C CA . LEU F 2 62 ? 45.008 59.887 28.120 1.00 35.41 62 LEU F CA 1
ATOM 5689 C C . LEU F 2 62 ? 43.716 59.972 28.926 1.00 41.76 62 LEU F C 1
ATOM 5690 O O . LEU F 2 62 ? 43.117 61.042 29.034 1.00 47.30 62 LEU F O 1
ATOM 5695 N N . HIS F 2 63 ? 43.278 58.842 29.473 1.00 39.30 63 HIS F N 1
ATOM 5696 C CA . HIS F 2 63 ? 41.997 58.785 30.164 1.00 31.81 63 HIS F CA 1
ATOM 5697 C C . HIS F 2 63 ? 42.107 58.122 31.532 1.00 35.42 63 HIS F C 1
ATOM 5698 O O . HIS F 2 63 ? 42.833 57.143 31.703 1.00 37.25 63 HIS F O 1
ATOM 5705 N N . ALA F 2 64 ? 41.380 58.659 32.506 1.00 32.11 64 ALA F N 1
ATOM 5706 C CA . ALA F 2 64 ? 41.328 58.055 33.832 1.00 26.69 64 ALA F CA 1
ATOM 5707 C C . ALA F 2 64 ? 39.893 57.836 34.290 1.00 28.35 64 ALA F C 1
ATOM 5708 O O . ALA F 2 64 ? 38.991 58.614 33.961 1.00 33.48 64 ALA F O 1
ATOM 5710 N N . CYS F 2 65 ? 39.688 56.760 35.040 1.00 29.70 65 CYS F N 1
ATOM 5711 C CA . CYS F 2 65 ? 38.399 56.486 35.653 1.00 25.32 65 CYS F CA 1
ATOM 5712 C C . CYS F 2 65 ? 38.601 56.220 37.140 1.00 25.39 65 CYS F C 1
ATOM 5713 O O . CYS F 2 65 ? 39.257 55.253 37.521 1.00 27.83 65 CYS F O 1
ATOM 5716 N N . LEU F 2 66 ? 38.057 57.099 37.973 1.00 27.89 66 LEU F N 1
ATOM 5717 C CA . LEU F 2 66 ? 38.121 56.921 39.417 1.00 25.21 66 LEU F CA 1
ATOM 5718 C C . LEU F 2 66 ? 36.802 56.346 39.927 1.00 28.24 66 LEU F C 1
ATOM 5719 O O . LEU F 2 66 ? 35.737 56.923 39.697 1.00 23.91 66 LEU F O 1
ATOM 5724 N N . SER F 2 67 ? 36.880 55.198 40.597 1.00 22.45 67 SER F N 1
ATOM 5725 C CA . SER F 2 67 ? 35.716 54.571 41.205 1.00 23.13 67 SER F CA 1
ATOM 5726 C C . SER F 2 67 ? 35.779 54.779 42.706 1.00 26.44 67 SER F C 1
ATOM 5727 O O . SER F 2 67 ? 36.774 54.442 43.336 1.00 30.14 67 SER F O 1
ATOM 5730 N N . ILE F 2 68 ? 34.726 55.352 43.272 1.00 22.86 68 ILE F N 1
ATOM 5731 C CA . ILE F 2 68 ? 34.651 55.546 44.711 1.00 23.26 68 ILE F CA 1
ATOM 5732 C C . ILE F 2 68 ? 33.323 55.003 45.221 1.00 31.19 68 ILE F C 1
ATOM 5733 O O . ILE F 2 68 ? 32.343 54.951 44.477 1.00 28.29 68 ILE F O 1
ATOM 5738 N N . LEU F 2 69 ? 33.287 54.595 46.486 1.00 25.06 69 LEU F N 1
ATOM 5739 C CA . LEU F 2 69 ? 32.033 54.169 47.093 1.00 27.78 69 LEU F CA 1
ATOM 5740 C C . LEU F 2 69 ? 31.067 55.354 47.157 1.00 30.36 69 LEU F C 1
ATOM 5741 O O . LEU F 2 69 ? 31.491 56.498 47.331 1.00 31.01 69 LEU F O 1
ATOM 5746 N N . ASP F 2 70 ? 29.774 55.081 47.000 1.00 32.22 70 ASP F N 1
ATOM 5747 C CA . ASP F 2 70 ? 28.785 56.151 46.942 1.00 32.46 70 ASP F CA 1
ATOM 5748 C C . ASP F 2 70 ? 28.619 56.840 48.296 1.00 38.91 70 ASP F C 1
ATOM 5749 O O . ASP F 2 70 ? 29.056 56.324 49.328 1.00 40.37 70 ASP F O 1
ATOM 5754 N N . GLY F 2 71 ? 27.990 58.012 48.285 1.00 37.59 71 GLY F N 1
ATOM 5755 C CA . GLY F 2 71 ? 27.744 58.756 49.510 1.00 38.32 71 GLY F CA 1
ATOM 5756 C C . GLY F 2 71 ? 28.359 60.145 49.548 1.00 39.94 71 GLY F C 1
ATOM 5757 O O . GLY F 2 71 ? 27.974 60.972 50.369 1.00 40.25 71 GLY F O 1
ATOM 5758 N N A ARG F 2 72 ? 29.303 60.410 48.651 0.46 38.54 72 ARG F N 1
ATOM 5759 N N B ARG F 2 72 ? 29.332 60.391 48.676 0.54 38.68 72 ARG F N 1
ATOM 5760 C CA A ARG F 2 72 ? 29.977 61.704 48.615 0.46 36.74 72 ARG F CA 1
ATOM 5761 C CA B ARG F 2 72 ? 29.984 61.695 48.597 0.54 36.69 72 ARG F CA 1
ATOM 5762 C C A ARG F 2 72 ? 29.293 62.646 47.627 0.46 33.73 72 ARG F C 1
ATOM 5763 C C B ARG F 2 72 ? 29.182 62.627 47.692 0.54 33.90 72 ARG F C 1
ATOM 5764 O O A ARG F 2 72 ? 28.854 62.218 46.562 0.46 33.82 72 ARG F O 1
ATOM 5765 O O B ARG F 2 72 ? 28.548 62.173 46.744 0.54 35.82 72 ARG F O 1
ATOM 5780 N N . ASP F 2 73 ? 29.206 63.926 47.982 1.00 29.98 73 ASP F N 1
ATOM 5781 C CA . ASP F 2 73 ? 28.420 64.888 47.202 1.00 36.29 73 ASP F CA 1
ATOM 5782 C C . ASP F 2 73 ? 29.074 65.286 45.876 1.00 35.76 73 ASP F C 1
ATOM 5783 O O . ASP F 2 73 ? 30.229 64.949 45.610 1.00 28.70 73 ASP F O 1
ATOM 5788 N N . ILE F 2 74 ? 28.323 66.009 45.048 1.00 30.10 74 ILE F N 1
ATOM 5789 C CA . ILE F 2 74 ? 28.789 66.356 43.707 1.00 33.74 74 ILE F CA 1
ATOM 5790 C C . ILE F 2 74 ? 30.047 67.237 43.741 1.00 29.61 74 ILE F C 1
ATOM 5791 O O . ILE F 2 74 ? 30.893 67.138 42.857 1.00 33.92 74 ILE F O 1
ATOM 5796 N N . ALA F 2 75 ? 30.182 68.080 44.763 1.00 27.38 75 ALA F N 1
ATOM 5797 C CA . ALA F 2 75 ? 31.363 68.938 44.876 1.00 27.47 75 ALA F CA 1
ATOM 5798 C C . ALA F 2 75 ? 32.626 68.098 45.050 1.00 31.63 75 ALA F C 1
ATOM 5799 O O . ALA F 2 75 ? 33.650 68.349 44.405 1.00 31.73 75 ALA F O 1
ATOM 5801 N N . THR F 2 76 ? 32.545 67.101 45.924 1.00 29.71 76 THR F N 1
ATOM 5802 C CA . THR F 2 76 ? 33.663 66.193 46.153 1.00 33.83 76 THR F CA 1
ATOM 5803 C C . THR F 2 76 ? 34.020 65.421 44.883 1.00 28.33 76 THR F C 1
ATOM 5804 O O . THR F 2 76 ? 35.193 65.325 44.516 1.00 29.12 76 THR F O 1
ATOM 5808 N N . ARG F 2 77 ? 33.009 64.885 44.206 1.00 31.11 77 ARG F N 1
ATOM 5809 C CA . ARG F 2 77 ? 33.243 64.117 42.982 1.00 32.73 77 ARG F CA 1
ATOM 5810 C C . ARG F 2 77 ? 33.907 64.984 41.914 1.00 28.99 77 ARG F C 1
ATOM 5811 O O . ARG F 2 77 ? 34.878 64.574 41.275 1.00 32.09 77 ARG F O 1
ATOM 5819 N N . THR F 2 78 ? 33.375 66.186 41.732 1.00 31.30 78 THR F N 1
ATOM 5820 C CA . THR F 2 78 ? 33.906 67.127 40.753 1.00 29.79 78 THR F CA 1
ATOM 5821 C C . THR F 2 78 ? 35.336 67.553 41.100 1.00 32.26 78 THR F C 1
ATOM 5822 O O . THR F 2 78 ? 36.181 67.673 40.215 1.00 29.60 78 THR F O 1
ATOM 5826 N N . LEU F 2 79 ? 35.604 67.772 42.386 1.00 27.02 79 LEU F N 1
ATOM 5827 C CA . LEU F 2 79 ? 36.942 68.154 42.829 1.00 32.48 79 LEU F CA 1
ATOM 5828 C C . LEU F 2 79 ? 37.931 67.025 42.585 1.00 28.93 79 LEU F C 1
ATOM 5829 O O . LEU F 2 79 ? 39.053 67.265 42.141 1.00 35.36 79 LEU F O 1
ATOM 5834 N N . LEU F 2 80 ? 37.514 65.797 42.882 1.00 27.81 80 LEU F N 1
ATOM 5835 C CA . LEU F 2 80 ? 38.364 64.629 42.654 1.00 30.39 80 LEU F CA 1
ATOM 5836 C C . LEU F 2 80 ? 38.725 64.515 41.179 1.00 31.40 80 LEU F C 1
ATOM 5837 O O . LEU F 2 80 ? 39.885 64.300 40.833 1.00 24.67 80 LEU F O 1
ATOM 5842 N N . GLY F 2 81 ? 37.730 64.677 40.313 1.00 28.08 81 GLY F N 1
ATOM 5843 C CA . GLY F 2 81 ? 37.965 64.631 38.879 1.00 27.56 81 GLY F CA 1
ATOM 5844 C C . GLY F 2 81 ? 38.931 65.702 38.406 1.00 36.54 81 GLY F C 1
ATOM 5845 O O . GLY F 2 81 ? 39.853 65.424 37.635 1.00 30.43 81 GLY F O 1
ATOM 5846 N N . ALA F 2 82 ? 38.720 66.930 38.877 1.00 34.88 82 ALA F N 1
ATOM 5847 C CA . ALA F 2 82 ? 39.519 68.069 38.441 1.00 32.74 82 ALA F CA 1
ATOM 5848 C C . ALA F 2 82 ? 40.963 67.926 38.920 1.00 37.80 82 ALA F C 1
ATOM 5849 O O . ALA F 2 82 ? 41.899 68.236 38.184 1.00 31.22 82 ALA F O 1
ATOM 5851 N N . SER F 2 83 ? 41.127 67.446 40.153 1.00 31.59 83 SER F N 1
ATOM 5852 C CA A SER F 2 83 ? 42.446 67.226 40.738 0.45 30.81 83 SER F CA 1
ATOM 5853 C CA B SER F 2 83 ? 42.447 67.226 40.736 0.55 30.55 83 SER F CA 1
ATOM 5854 C C . SER F 2 83 ? 43.262 66.229 39.918 1.00 32.31 83 SER F C 1
ATOM 5855 O O . SER F 2 83 ? 44.438 66.460 39.634 1.00 34.54 83 SER F O 1
ATOM 5860 N N . LEU F 2 84 ? 42.629 65.119 39.545 1.00 31.66 84 LEU F N 1
ATOM 5861 C CA . LEU F 2 84 ? 43.272 64.095 38.722 1.00 33.33 84 LEU F CA 1
ATOM 5862 C C . LEU F 2 84 ? 43.580 64.601 37.316 1.00 31.86 84 LEU F C 1
ATOM 5863 O O . LEU F 2 84 ? 44.636 64.305 36.765 1.00 33.05 84 LEU F O 1
ATOM 5868 N N . CYS F 2 85 ? 42.653 65.361 36.738 1.00 33.73 85 CYS F N 1
ATOM 5869 C CA . CYS F 2 85 ? 42.832 65.863 35.380 1.00 37.30 85 CYS F CA 1
ATOM 5870 C C . CYS F 2 85 ? 44.027 66.812 35.295 1.00 41.16 85 CYS F C 1
ATOM 5871 O O . CYS F 2 85 ? 44.785 66.767 34.329 1.00 40.13 85 CYS F O 1
ATOM 5874 N N . ALA F 2 86 ? 44.196 67.656 36.311 1.00 36.15 86 ALA F N 1
ATOM 5875 C CA . ALA F 2 86 ? 45.340 68.562 36.378 1.00 36.75 86 ALA F CA 1
ATOM 5876 C C . ALA F 2 86 ? 46.661 67.792 36.443 1.00 42.87 86 ALA F C 1
ATOM 5877 O O . ALA F 2 86 ? 47.622 68.137 35.761 1.00 49.52 86 ALA F O 1
ATOM 5879 N N . VAL F 2 87 ? 46.703 66.751 37.268 1.00 40.10 87 VAL F N 1
ATOM 5880 C CA . VAL F 2 87 ? 47.903 65.925 37.401 1.00 43.10 87 VAL F CA 1
ATOM 5881 C C . VAL F 2 87 ? 48.247 65.224 36.088 1.00 38.98 87 VAL F C 1
ATOM 5882 O O . VAL F 2 87 ? 49.395 65.229 35.654 1.00 40.40 87 VAL F O 1
ATOM 5886 N N . LEU F 2 88 ? 47.245 64.626 35.455 1.00 35.41 88 LEU F N 1
ATOM 5887 C CA . LEU F 2 88 ? 47.463 63.914 34.203 1.00 33.98 88 LEU F CA 1
ATOM 5888 C C . LEU F 2 88 ? 47.893 64.868 33.095 1.00 43.04 88 LEU F C 1
ATOM 5889 O O . LEU F 2 88 ? 48.811 64.569 32.330 1.00 52.47 88 LEU F O 1
ATOM 5894 N N . ALA F 2 89 ? 47.230 66.018 33.017 1.00 43.74 89 ALA F N 1
ATOM 5895 C CA . ALA F 2 89 ? 47.545 67.007 31.996 1.00 46.57 89 ALA F CA 1
ATOM 5896 C C . ALA F 2 89 ? 48.989 67.476 32.127 1.00 51.05 89 ALA F C 1
ATOM 5897 O O . ALA F 2 89 ? 49.697 67.600 31.130 1.00 50.21 89 ALA F O 1
ATOM 5899 N N . GLU F 2 90 ? 49.428 67.717 33.359 1.00 47.47 90 GLU F N 1
ATOM 5900 C CA . GLU F 2 90 ? 50.800 68.155 33.603 1.00 52.06 90 GLU F CA 1
ATOM 5901 C C . GLU F 2 90 ? 51.824 67.083 33.217 1.00 49.95 90 GLU F C 1
ATOM 5902 O O . GLU F 2 90 ? 52.947 67.401 32.840 1.00 51.36 90 GLU F O 1
ATOM 5905 N N . ALA F 2 91 ? 51.435 65.815 33.303 1.00 44.04 91 ALA F N 1
ATOM 5906 C CA . ALA F 2 91 ? 52.363 64.728 32.999 1.00 42.51 91 ALA F CA 1
ATOM 5907 C C . ALA F 2 91 ? 52.524 64.497 31.494 1.00 52.64 91 ALA F C 1
ATOM 5908 O O . ALA F 2 91 ? 53.429 63.781 31.067 1.00 54.71 91 ALA F O 1
ATOM 5910 N N . VAL F 2 92 ? 51.651 65.097 30.690 1.00 52.17 92 VAL F N 1
ATOM 5911 C CA . VAL F 2 92 ? 51.717 64.905 29.245 1.00 49.41 92 VAL F CA 1
ATOM 5912 C C . VAL F 2 92 ? 52.850 65.712 28.621 1.00 50.68 92 VAL F C 1
ATOM 5913 O O . VAL F 2 92 ? 52.946 66.924 28.818 1.00 59.29 92 VAL F O 1
ATOM 5917 N N . ALA F 2 93 ? 53.712 65.028 27.874 1.00 51.36 93 ALA F N 1
ATOM 5918 C CA . ALA F 2 93 ? 54.787 65.688 27.143 1.00 55.01 93 ALA F CA 1
ATOM 5919 C C . ALA F 2 93 ? 54.366 65.936 25.699 1.00 57.19 93 ALA F C 1
ATOM 5920 O O . ALA F 2 93 ? 54.774 66.917 25.084 1.00 65.68 93 ALA F O 1
ATOM 5922 N N . GLY F 2 94 ? 53.541 65.038 25.170 1.00 56.52 94 GLY F N 1
ATOM 5923 C CA . GLY F 2 94 ? 53.073 65.131 23.800 1.00 58.44 94 GLY F CA 1
ATOM 5924 C C . GLY F 2 94 ? 52.780 63.763 23.213 1.00 60.21 94 GLY F C 1
ATOM 5925 O O . GLY F 2 94 ? 52.904 62.745 23.892 1.00 61.74 94 GLY F O 1
ATOM 5926 N N . GLY F 2 95 ? 52.394 63.740 21.944 1.00 63.26 95 GLY F N 1
ATOM 5927 C CA . GLY F 2 95 ? 52.088 62.496 21.263 1.00 62.12 95 GLY F CA 1
ATOM 5928 C C . GLY F 2 95 ? 51.161 62.735 20.091 1.00 65.00 95 GLY F C 1
ATOM 5929 O O . GLY F 2 95 ? 50.301 63.614 20.141 1.00 72.66 95 GLY F O 1
ATOM 5930 N N . GLY F 2 96 ? 51.332 61.953 19.032 1.00 63.83 96 GLY F N 1
ATOM 5931 C CA . GLY F 2 96 ? 50.543 62.138 17.831 1.00 61.88 96 GLY F CA 1
ATOM 5932 C C . GLY F 2 96 ? 50.953 63.407 17.114 1.00 70.62 96 GLY F C 1
ATOM 5933 O O . GLY F 2 96 ? 52.008 63.973 17.401 1.00 78.38 96 GLY F O 1
ATOM 5934 N N . GLU F 2 97 ? 50.117 63.861 16.187 1.00 72.86 97 GLU F N 1
ATOM 5935 C CA . GLU F 2 97 ? 50.455 65.013 15.357 1.00 70.31 97 GLU F CA 1
ATOM 5936 C C . GLU F 2 97 ? 49.743 66.281 15.818 1.00 68.42 97 GLU F C 1
ATOM 5937 O O . GLU F 2 97 ? 49.880 67.334 15.200 1.00 72.33 97 GLU F O 1
ATOM 5939 N N . GLU F 2 98 ? 48.984 66.182 16.904 1.00 67.42 98 GLU F N 1
ATOM 5940 C CA . GLU F 2 98 ? 48.255 67.340 17.405 1.00 64.98 98 GLU F CA 1
ATOM 5941 C C . GLU F 2 98 ? 48.088 67.296 18.921 1.00 60.65 98 GLU F C 1
ATOM 5942 O O . GLU F 2 98 ? 48.856 66.636 19.625 1.00 61.26 98 GLU F O 1
ATOM 5948 N N . GLY F 2 99 ? 47.086 68.014 19.415 1.00 56.00 99 GLY F N 1
ATOM 5949 C CA . GLY F 2 99 ? 46.823 68.080 20.840 1.00 59.67 99 GLY F CA 1
ATOM 5950 C C . GLY F 2 99 ? 46.410 66.749 21.438 1.00 55.73 99 GLY F C 1
ATOM 5951 O O . GLY F 2 99 ? 45.883 65.877 20.747 1.00 56.65 99 GLY F O 1
ATOM 5952 N N . VAL F 2 100 ? 46.653 66.602 22.735 1.00 48.16 100 VAL F N 1
ATOM 5953 C CA . VAL F 2 100 ? 46.324 65.380 23.451 1.00 47.83 100 VAL F CA 1
ATOM 5954 C C . VAL F 2 100 ? 45.104 65.578 24.347 1.00 49.92 100 VAL F C 1
ATOM 5955 O O . VAL F 2 100 ? 45.120 66.418 25.245 1.00 47.14 100 VAL F O 1
ATOM 5959 N N . GLN F 2 101 ? 44.048 64.811 24.099 1.00 48.55 101 GLN F N 1
ATOM 5960 C CA . GLN F 2 101 ? 42.851 64.879 24.933 1.00 49.07 101 GLN F CA 1
ATOM 5961 C C . GLN F 2 101 ? 43.041 64.115 26.240 1.00 43.54 101 GLN F C 1
ATOM 5962 O O . GLN F 2 101 ? 43.304 62.911 26.242 1.00 40.99 101 GLN F O 1
ATOM 5968 N N . VAL F 2 102 ? 42.915 64.833 27.349 1.00 37.32 102 VAL F N 1
ATOM 5969 C CA . VAL F 2 102 ? 42.986 64.239 28.673 1.00 31.99 102 VAL F CA 1
ATOM 5970 C C . VAL F 2 102 ? 41.606 64.320 29.314 1.00 38.60 102 VAL F C 1
ATOM 5971 O O . VAL F 2 102 ? 41.017 65.397 29.391 1.00 36.46 102 VAL F O 1
ATOM 5975 N N . SER F 2 103 ? 41.082 63.185 29.762 1.00 33.92 103 SER F N 1
ATOM 5976 C CA . SER F 2 103 ? 39.763 63.170 30.379 1.00 36.53 103 SER F CA 1
ATOM 5977 C C . SER F 2 103 ? 39.747 62.294 31.628 1.00 37.46 103 SER F C 1
ATOM 5978 O O . SER F 2 103 ? 40.527 61.349 31.743 1.00 34.57 103 SER F O 1
ATOM 5981 N N . VAL F 2 104 ? 38.866 62.632 32.566 1.00 37.73 104 VAL F N 1
ATOM 5982 C CA . VAL F 2 104 ? 38.707 61.877 33.806 1.00 25.17 104 VAL F CA 1
ATOM 5983 C C . VAL F 2 104 ? 37.229 61.678 34.124 1.00 28.13 104 VAL F C 1
ATOM 5984 O O . VAL F 2 104 ? 36.463 62.640 34.169 1.00 30.03 104 VAL F O 1
ATOM 5988 N N . GLU F 2 105 ? 36.832 60.428 34.337 1.00 26.14 105 GLU F N 1
ATOM 5989 C CA . GLU F 2 105 ? 35.495 60.121 34.831 1.00 24.80 105 GLU F CA 1
ATOM 5990 C C . GLU F 2 105 ? 35.549 59.816 36.326 1.00 26.01 105 GLU F C 1
ATOM 5991 O O . GLU F 2 105 ? 36.499 59.194 36.803 1.00 27.33 105 GLU F O 1
ATOM 5997 N N . VAL F 2 106 ? 34.533 60.253 37.063 1.00 25.06 106 VAL F N 1
ATOM 5998 C CA . VAL F 2 106 ? 34.343 59.791 38.435 1.00 23.89 106 VAL F CA 1
ATOM 5999 C C . VAL F 2 106 ? 33.050 58.990 38.505 1.00 26.47 106 VAL F C 1
ATOM 6000 O O . VAL F 2 106 ? 31.987 59.506 38.170 1.00 30.40 106 VAL F O 1
ATOM 6004 N N . ARG F 2 107 ? 33.143 57.727 38.917 1.00 23.76 107 ARG F N 1
ATOM 6005 C CA . ARG F 2 107 ? 31.961 56.879 39.034 1.00 23.15 107 ARG F CA 1
ATOM 6006 C C . ARG F 2 107 ? 31.792 56.375 40.467 1.00 26.19 107 ARG F C 1
ATOM 6007 O O . ARG F 2 107 ? 32.723 56.421 41.272 1.00 33.91 107 ARG F O 1
ATOM 6015 N N . GLU F 2 108 ? 30.590 55.911 40.786 1.00 28.79 108 GLU F N 1
ATOM 6016 C CA . GLU F 2 108 ? 30.282 55.477 42.141 1.00 30.97 108 GLU F CA 1
ATOM 6017 C C . GLU F 2 108 ? 29.965 53.990 42.211 1.00 38.39 108 GLU F C 1
ATOM 6018 O O . GLU F 2 108 ? 29.164 53.470 41.430 1.00 33.89 108 GLU F O 1
ATOM 6024 N N . MET F 2 109 ? 30.600 53.312 43.159 1.00 35.85 109 MET F N 1
ATOM 6025 C CA . MET F 2 109 ? 30.334 51.903 43.388 1.00 31.44 109 MET F CA 1
ATOM 6026 C C . MET F 2 109 ? 29.248 51.786 44.446 1.00 35.51 109 MET F C 1
ATOM 6027 O O . MET F 2 109 ? 29.196 52.590 45.381 1.00 32.77 109 MET F O 1
ATOM 6032 N N . GLU F 2 110 ? 28.373 50.800 44.303 1.00 29.33 110 GLU F N 1
ATOM 6033 C CA . GLU F 2 110 ? 27.289 50.651 45.266 1.00 36.50 110 GLU F CA 1
ATOM 6034 C C . GLU F 2 110 ? 27.835 50.200 46.617 1.00 27.34 110 GLU F C 1
ATOM 6035 O O . GLU F 2 110 ? 28.432 49.130 46.727 1.00 26.11 110 GLU F O 1
ATOM 6041 N N . ARG F 2 111 ? 27.619 51.019 47.641 1.00 28.00 111 ARG F N 1
ATOM 6042 C CA . ARG F 2 111 ? 28.182 50.756 48.958 1.00 25.80 111 ARG F CA 1
ATOM 6043 C C . ARG F 2 111 ? 27.488 49.591 49.664 1.00 31.40 111 ARG F C 1
ATOM 6044 O O . ARG F 2 111 ? 28.145 48.765 50.290 1.00 33.92 111 ARG F O 1
ATOM 6052 N N . LEU F 2 112 ? 26.165 49.529 49.566 1.00 29.04 112 LEU F N 1
ATOM 6053 C CA . LEU F 2 112 ? 25.391 48.502 50.265 1.00 33.89 112 LEU F CA 1
ATOM 6054 C C . LEU F 2 112 ? 25.802 47.075 49.908 1.00 35.48 112 LEU F C 1
ATOM 6055 O O . LEU F 2 112 ? 25.796 46.199 50.764 1.00 35.43 112 LEU F O 1
ATOM 6060 N N . SER F 2 113 ? 26.151 46.842 48.646 1.00 29.82 113 SER F N 1
ATOM 6061 C CA . SER F 2 113 ? 26.474 45.493 48.188 1.00 35.93 113 SER F CA 1
ATOM 6062 C C . SER F 2 113 ? 27.982 45.224 48.131 1.00 28.38 113 SER F C 1
ATOM 6063 O O . SER F 2 113 ? 28.408 44.088 47.924 1.00 29.07 113 SER F O 1
ATOM 6066 N N . TYR F 2 114 ? 28.778 46.272 48.304 1.00 29.96 114 TYR F N 1
ATOM 6067 C CA . TYR F 2 114 ? 30.238 46.175 48.232 1.00 27.96 114 TYR F CA 1
ATOM 6068 C C . TYR F 2 114 ? 30.800 45.209 49.269 1.00 29.95 114 TYR F C 1
ATOM 6069 O O . TYR F 2 114 ? 30.343 45.182 50.414 1.00 27.37 114 TYR F O 1
ATOM 6078 N N . ALA F 2 115 ? 31.788 44.414 48.874 1.00 30.76 115 ALA F N 1
ATOM 6079 C CA . ALA F 2 115 ? 32.414 43.478 49.809 1.00 31.24 115 ALA F CA 1
ATOM 6080 C C . ALA F 2 115 ? 33.914 43.703 49.873 1.00 29.58 115 ALA F C 1
ATOM 6081 O O . ALA F 2 115 ? 34.578 43.799 48.843 1.00 27.48 115 ALA F O 1
ATOM 6083 N N . LYS F 2 116 ? 34.446 43.779 51.088 1.00 26.50 116 LYS F N 1
ATOM 6084 C CA . LYS F 2 116 ? 35.881 43.926 51.285 1.00 34.76 116 LYS F CA 1
ATOM 6085 C C . LYS F 2 116 ? 36.373 43.071 52.453 1.00 38.48 116 LYS F C 1
ATOM 6086 O O . LYS F 2 116 ? 35.697 42.951 53.475 1.00 40.01 116 LYS F O 1
ATOM 6089 N N . ARG F 2 117 ? 37.548 42.473 52.277 1.00 32.64 117 ARG F N 1
ATOM 6090 C CA . ARG F 2 117 ? 38.207 41.681 53.314 1.00 37.93 117 ARG F CA 1
ATOM 6091 C C . ARG F 2 117 ? 39.684 42.042 53.365 1.00 35.86 117 ARG F C 1
ATOM 6092 O O . ARG F 2 117 ? 40.250 42.498 52.370 1.00 31.58 117 ARG F O 1
ATOM 6100 N N . VAL F 2 118 ? 40.307 41.838 54.517 1.00 37.15 118 VAL F N 1
ATOM 6101 C CA . VAL F 2 118 ? 41.763 41.905 54.608 1.00 42.74 118 VAL F CA 1
ATOM 6102 C C . VAL F 2 118 ? 42.295 40.517 54.960 1.00 40.07 118 VAL F C 1
ATOM 6103 O O . VAL F 2 118 ? 41.905 39.938 55.973 1.00 43.07 118 VAL F O 1
ATOM 6107 N N . VAL F 2 119 ? 43.170 39.979 54.119 1.00 36.24 119 VAL F N 1
ATOM 6108 C CA . VAL F 2 119 ? 43.733 38.656 54.363 1.00 46.47 119 VAL F CA 1
ATOM 6109 C C . VAL F 2 119 ? 45.107 38.763 55.020 1.00 48.49 119 VAL F C 1
ATOM 6110 O O . VAL F 2 119 ? 46.037 39.325 54.441 1.00 42.44 119 VAL F O 1
ATOM 6114 N N . PRO G 2 2 ? 26.357 37.458 32.770 1.00 46.67 2 PRO G N 1
ATOM 6115 C CA . PRO G 2 2 ? 27.118 38.459 33.527 1.00 39.77 2 PRO G CA 1
ATOM 6116 C C . PRO G 2 2 ? 28.613 38.404 33.233 1.00 35.67 2 PRO G C 1
ATOM 6117 O O . PRO G 2 2 ? 29.117 37.395 32.733 1.00 34.08 2 PRO G O 1
ATOM 6121 N N . HIS G 2 3 ? 29.309 39.495 33.533 1.00 26.45 3 HIS G N 1
ATOM 6122 C CA . HIS G 2 3 ? 30.726 39.608 33.231 1.00 28.80 3 HIS G CA 1
ATOM 6123 C C . HIS G 2 3 ? 31.517 39.910 34.498 1.00 29.41 3 HIS G C 1
ATOM 6124 O O . HIS G 2 3 ? 31.197 40.843 35.241 1.00 30.35 3 HIS G O 1
ATOM 6131 N N . LEU G 2 4 ? 32.547 39.109 34.738 1.00 29.89 4 LEU G N 1
ATOM 6132 C CA . LEU G 2 4 ? 33.389 39.266 35.915 1.00 30.86 4 LEU G CA 1
ATOM 6133 C C . LEU G 2 4 ? 34.825 39.601 35.515 1.00 28.09 4 LEU G C 1
ATOM 6134 O O . LEU G 2 4 ? 35.404 38.942 34.664 1.00 33.50 4 LEU G O 1
ATOM 6139 N N . VAL G 2 5 ? 35.382 40.646 36.112 1.00 23.55 5 VAL G N 1
ATOM 6140 C CA . VAL G 2 5 ? 36.790 40.979 35.910 1.00 26.42 5 VAL G CA 1
ATOM 6141 C C . VAL G 2 5 ? 37.514 40.902 37.239 1.00 30.15 5 VAL G C 1
ATOM 6142 O O . VAL G 2 5 ? 37.113 41.552 38.204 1.00 31.09 5 VAL G O 1
ATOM 6146 N N . ILE G 2 6 ? 38.567 40.098 37.297 1.00 32.44 6 ILE G N 1
ATOM 6147 C CA . ILE G 2 6 ? 39.397 40.028 38.495 1.00 30.80 6 ILE G CA 1
ATOM 6148 C C . ILE G 2 6 ? 40.745 40.661 38.181 1.00 36.05 6 ILE G C 1
ATOM 6149 O O . ILE G 2 6 ? 41.402 40.292 37.207 1.00 32.26 6 ILE G O 1
ATOM 6154 N N . GLU G 2 7 ? 41.132 41.641 38.987 1.00 29.71 7 GLU G N 1
ATOM 6155 C CA . GLU G 2 7 ? 42.424 42.296 38.843 1.00 33.89 7 GLU G CA 1
ATOM 6156 C C . GLU G 2 7 ? 43.307 41.970 40.037 1.00 32.50 7 GLU G C 1
ATOM 6157 O O . GLU G 2 7 ? 42.888 42.122 41.184 1.00 31.92 7 GLU G O 1
ATOM 6163 N N . ALA G 2 8 ? 44.530 41.532 39.769 1.00 30.98 8 ALA G N 1
ATOM 6164 C CA . ALA G 2 8 ? 45.482 41.248 40.836 1.00 29.97 8 ALA G CA 1
ATOM 6165 C C . ALA G 2 8 ? 46.805 41.947 40.560 1.00 32.32 8 ALA G C 1
ATOM 6166 O O . ALA G 2 8 ? 47.318 41.891 39.445 1.00 28.09 8 ALA G O 1
ATOM 6168 N N . THR G 2 9 ? 47.354 42.615 41.569 1.00 30.81 9 THR G N 1
ATOM 6169 C CA . THR G 2 9 ? 48.685 43.194 41.441 1.00 30.62 9 THR G CA 1
ATOM 6170 C C . THR G 2 9 ? 49.701 42.077 41.189 1.00 36.11 9 THR G C 1
ATOM 6171 O O . THR G 2 9 ? 49.525 40.957 41.663 1.00 31.89 9 THR G O 1
ATOM 6175 N N . ALA G 2 10 ? 50.755 42.381 40.437 1.00 36.30 10 ALA G N 1
ATOM 6176 C CA . ALA G 2 10 ? 51.712 41.360 40.024 1.00 37.12 10 ALA G CA 1
ATOM 6177 C C . ALA G 2 10 ? 52.448 40.736 41.212 1.00 34.04 10 ALA G C 1
ATOM 6178 O O . ALA G 2 10 ? 52.895 39.599 41.128 1.00 35.21 10 ALA G O 1
ATOM 6180 N N . ASN G 2 11 ? 52.562 41.472 42.315 1.00 36.95 11 ASN G N 1
ATOM 6181 C CA . ASN G 2 11 ? 53.250 40.961 43.500 1.00 36.98 11 ASN G CA 1
ATOM 6182 C C . ASN G 2 11 ? 52.350 40.089 44.378 1.00 39.29 11 ASN G C 1
ATOM 6183 O O . ASN G 2 11 ? 52.800 39.547 45.384 1.00 41.48 11 ASN G O 1
ATOM 6188 N N . LEU G 2 12 ? 51.078 39.963 44.006 1.00 35.34 12 LEU G N 1
ATOM 6189 C CA . LEU G 2 12 ? 50.147 39.120 44.758 1.00 39.41 12 LEU G CA 1
ATOM 6190 C C . LEU G 2 12 ? 50.430 37.636 44.529 1.00 36.56 12 LEU G C 1
ATOM 6191 O O . LEU G 2 12 ? 50.533 37.193 43.389 1.00 42.49 12 LEU G O 1
ATOM 6196 N N . ARG G 2 13 ? 50.557 36.869 45.606 1.00 39.98 13 ARG G N 1
ATOM 6197 C CA . ARG G 2 13 ? 50.722 35.421 45.481 1.00 40.28 13 ARG G CA 1
ATOM 6198 C C . ARG G 2 13 ? 49.382 34.705 45.682 1.00 41.24 13 ARG G C 1
ATOM 6199 O O . ARG G 2 13 ? 48.727 34.876 46.710 1.00 43.70 13 ARG G O 1
ATOM 6207 N N . LEU G 2 14 ? 48.977 33.912 44.694 1.00 41.25 14 LEU G N 1
ATOM 6208 C CA . LEU G 2 14 ? 47.721 33.162 44.761 1.00 38.59 14 LEU G CA 1
ATOM 6209 C C . LEU G 2 14 ? 47.955 31.689 45.093 1.00 44.24 14 LEU G C 1
ATOM 6210 O O . LEU G 2 14 ? 49.034 31.150 44.848 1.00 42.51 14 LEU G O 1
ATOM 6215 N N . GLU G 2 15 ? 46.928 31.043 45.641 1.00 43.94 15 GLU G N 1
ATOM 6216 C CA . GLU G 2 15 ? 47.000 29.631 46.008 1.00 48.70 15 GLU G CA 1
ATOM 6217 C C . GLU G 2 15 ? 46.847 28.720 44.794 1.00 46.10 15 GLU G C 1
ATOM 6218 O O . GLU G 2 15 ? 47.162 27.532 44.857 1.00 48.99 15 GLU G O 1
ATOM 6224 N N . THR G 2 16 ? 46.345 29.281 43.699 1.00 42.51 16 THR G N 1
ATOM 6225 C CA . THR G 2 16 ? 46.130 28.531 42.466 1.00 53.89 16 THR G CA 1
ATOM 6226 C C . THR G 2 16 ? 46.494 29.382 41.259 1.00 50.22 16 THR G C 1
ATOM 6227 O O . THR G 2 16 ? 46.885 30.542 41.402 1.00 49.87 16 THR G O 1
ATOM 6231 N N . SER G 2 17 ? 46.358 28.807 40.069 1.00 42.80 17 SER G N 1
ATOM 6232 C CA . SER G 2 17 ? 46.561 29.563 38.841 1.00 44.92 17 SER G CA 1
ATOM 6233 C C . SER G 2 17 ? 45.385 30.517 38.621 1.00 39.56 17 SER G C 1
ATOM 6234 O O . SER G 2 17 ? 44.311 30.322 39.197 1.00 38.00 17 SER G O 1
ATOM 6237 N N . PRO G 2 18 ? 45.589 31.566 37.807 1.00 52.26 18 PRO G N 1
ATOM 6238 C CA . PRO G 2 18 ? 44.479 32.450 37.429 1.00 42.70 18 PRO G CA 1
ATOM 6239 C C . PRO G 2 18 ? 43.295 31.675 36.843 1.00 46.43 18 PRO G C 1
ATOM 6240 O O . PRO G 2 18 ? 42.144 31.973 37.161 1.00 38.11 18 PRO G O 1
ATOM 6244 N N . GLY G 2 19 ? 43.589 30.674 36.016 1.00 49.68 19 GLY G N 1
ATOM 6245 C CA . GLY G 2 19 ? 42.560 29.853 35.400 1.00 44.16 19 GLY G CA 1
ATOM 6246 C C . GLY G 2 19 ? 41.668 29.124 36.390 1.00 37.33 19 GLY G C 1
ATOM 6247 O O . GLY G 2 19 ? 40.452 29.083 36.219 1.00 35.59 19 GLY G O 1
ATOM 6248 N N . GLU G 2 20 ? 42.268 28.550 37.429 1.00 40.82 20 GLU G N 1
ATOM 6249 C CA . GLU G 2 20 ? 41.503 27.829 38.445 1.00 45.73 20 GLU G CA 1
ATOM 6250 C C . GLU G 2 20 ? 40.690 28.781 39.323 1.00 40.28 20 GLU G C 1
ATOM 6251 O O . GLU G 2 20 ? 39.594 28.444 39.769 1.00 37.73 20 GLU G O 1
ATOM 6254 N N . LEU G 2 21 ? 41.229 29.970 39.568 1.00 37.51 21 LEU G N 1
ATOM 6255 C CA . LEU G 2 21 ? 40.509 30.976 40.339 1.00 34.14 21 LEU G CA 1
ATOM 6256 C C . LEU G 2 21 ? 39.222 31.367 39.617 1.00 32.65 21 LEU G C 1
ATOM 6257 O O . LEU G 2 21 ? 38.163 31.478 40.233 1.00 32.50 21 LEU G O 1
ATOM 6262 N N . LEU G 2 22 ? 39.315 31.559 38.303 1.00 31.63 22 LEU G N 1
ATOM 6263 C CA . LEU G 2 22 ? 38.145 31.904 37.501 1.00 31.30 22 LEU G CA 1
ATOM 6264 C C . LEU G 2 22 ? 37.090 30.791 37.557 1.00 32.14 22 LEU G C 1
ATOM 6265 O O . LEU G 2 22 ? 35.895 31.070 37.662 1.00 31.57 22 LEU G O 1
ATOM 6270 N N . GLU G 2 23 ? 37.536 29.536 37.492 1.00 33.24 23 GLU G N 1
ATOM 6271 C CA . GLU G 2 23 ? 36.627 28.397 37.602 1.00 34.28 23 GLU G CA 1
ATOM 6272 C C . GLU G 2 23 ? 35.907 28.414 38.945 1.00 35.24 23 GLU G C 1
ATOM 6273 O O . GLU G 2 23 ? 34.691 28.238 38.998 1.00 36.46 23 GLU G O 1
ATOM 6276 N N . GLN G 2 24 ? 36.652 28.639 40.025 1.00 36.47 24 GLN G N 1
ATOM 6277 C CA . GLN G 2 24 ? 36.052 28.717 41.355 1.00 35.26 24 GLN G CA 1
ATOM 6278 C C . GLN G 2 24 ? 35.052 29.870 41.445 1.00 36.86 24 GLN G C 1
ATOM 6279 O O . GLN G 2 24 ? 33.998 29.735 42.067 1.00 32.78 24 GLN G O 1
ATOM 6285 N N . ALA G 2 25 ? 35.376 30.996 40.813 1.00 33.78 25 ALA G N 1
ATOM 6286 C CA . ALA G 2 25 ? 34.482 32.151 40.828 1.00 30.67 25 ALA G CA 1
ATOM 6287 C C . ALA G 2 25 ? 33.200 31.853 40.056 1.00 31.43 25 ALA G C 1
ATOM 6288 O O . ALA G 2 25 ? 32.110 32.220 40.487 1.00 30.56 25 ALA G O 1
ATOM 6290 N N . ASN G 2 26 ? 33.334 31.190 38.912 1.00 29.80 26 ASN G N 1
ATOM 6291 C CA . ASN G 2 26 ? 32.172 30.842 38.105 1.00 30.61 26 ASN G CA 1
ATOM 6292 C C . ASN G 2 26 ? 31.247 29.871 38.835 1.00 31.74 26 ASN G C 1
ATOM 6293 O O . ASN G 2 26 ? 30.023 30.000 38.762 1.00 27.55 26 ASN G O 1
ATOM 6298 N N . LYS G 2 27 ? 31.833 28.907 39.544 1.00 33.80 27 LYS G N 1
ATOM 6299 C CA . LYS G 2 27 ? 31.050 27.954 40.321 1.00 35.45 27 LYS G CA 1
ATOM 6300 C C . LYS G 2 27 ? 30.262 28.664 41.421 1.00 36.56 27 LYS G C 1
ATOM 6301 O O . LYS G 2 27 ? 29.097 28.351 41.662 1.00 38.18 27 LYS G O 1
ATOM 6304 N N . ALA G 2 28 ? 30.902 29.622 42.084 1.00 32.26 28 ALA G N 1
ATOM 6305 C CA . ALA G 2 28 ? 30.241 30.375 43.145 1.00 33.54 28 ALA G CA 1
ATOM 6306 C C . ALA G 2 28 ? 29.097 31.203 42.572 1.00 35.11 28 ALA G C 1
ATOM 6307 O O . ALA G 2 28 ? 28.038 31.310 43.179 1.00 41.35 28 ALA G O 1
ATOM 6309 N N . LEU G 2 29 ? 29.314 31.776 41.392 1.00 36.20 29 LEU G N 1
ATOM 6310 C CA . LEU G 2 29 ? 28.279 32.559 40.724 1.00 36.94 29 LEU G CA 1
ATOM 6311 C C . LEU G 2 29 ? 27.108 31.683 40.290 1.00 38.38 29 LEU G C 1
ATOM 6312 O O . LEU G 2 29 ? 25.952 32.088 40.405 1.00 36.43 29 LEU G O 1
ATOM 6317 N N . PHE G 2 30 ? 27.401 30.483 39.798 1.00 37.85 30 PHE G N 1
ATOM 6318 C CA . PHE G 2 30 ? 26.336 29.573 39.387 1.00 40.93 30 PHE G CA 1
ATOM 6319 C C . PHE G 2 30 ? 25.500 29.123 40.580 1.00 37.02 30 PHE G C 1
ATOM 6320 O O . PHE G 2 30 ? 24.288 28.943 40.461 1.00 35.28 30 PHE G O 1
ATOM 6328 N N . ALA G 2 31 ? 26.149 28.948 41.728 1.00 34.31 31 ALA G N 1
ATOM 6329 C CA . ALA G 2 31 ? 25.469 28.477 42.929 1.00 39.28 31 ALA G CA 1
ATOM 6330 C C . ALA G 2 31 ? 24.470 29.502 43.462 1.00 44.81 31 ALA G C 1
ATOM 6331 O O . ALA G 2 31 ? 23.683 29.198 44.350 1.00 44.81 31 ALA G O 1
ATOM 6333 N N . SER G 2 32 ? 24.508 30.720 42.931 1.00 47.55 32 SER G N 1
ATOM 6334 C CA . SER G 2 32 ? 23.503 31.717 43.277 1.00 46.15 32 SER G CA 1
ATOM 6335 C C . SER G 2 32 ? 22.138 31.342 42.699 1.00 47.30 32 SER G C 1
ATOM 6336 O O . SER G 2 32 ? 21.104 31.760 43.211 1.00 58.55 32 SER G O 1
ATOM 6339 N N . GLY G 2 33 ? 22.144 30.563 41.620 1.00 44.72 33 GLY G N 1
ATOM 6340 C CA . GLY G 2 33 ? 20.914 30.167 40.958 1.00 43.54 33 GLY G CA 1
ATOM 6341 C C . GLY G 2 33 ? 20.315 31.259 40.085 1.00 43.55 33 GLY G C 1
ATOM 6342 O O . GLY G 2 33 ? 19.205 31.115 39.574 1.00 44.10 33 GLY G O 1
ATOM 6343 N N . GLN G 2 34 ? 21.056 32.347 39.900 1.00 40.56 34 GLN G N 1
ATOM 6344 C CA . GLN G 2 34 ? 20.553 33.503 39.159 1.00 50.50 34 GLN G CA 1
ATOM 6345 C C . GLN G 2 34 ? 20.857 33.439 37.660 1.00 49.53 34 GLN G C 1
ATOM 6346 O O . GLN G 2 34 ? 20.208 34.119 36.866 1.00 50.25 34 GLN G O 1
ATOM 6352 N N . PHE G 2 35 ? 21.842 32.631 37.276 1.00 38.81 35 PHE G N 1
ATOM 6353 C CA . PHE G 2 35 ? 22.341 32.648 35.902 1.00 40.48 35 PHE G CA 1
ATOM 6354 C C . PHE G 2 35 ? 22.374 31.272 35.250 1.00 41.00 35 PHE G C 1
ATOM 6355 O O . PHE G 2 35 ? 22.602 30.264 35.913 1.00 38.18 35 PHE G O 1
ATOM 6363 N N . GLY G 2 36 ? 22.156 31.241 33.941 1.00 47.09 36 GLY G N 1
ATOM 6364 C CA . GLY G 2 36 ? 22.403 30.041 33.168 1.00 54.41 36 GLY G CA 1
ATOM 6365 C C . GLY G 2 36 ? 23.905 29.860 33.075 1.00 55.36 36 GLY G C 1
ATOM 6366 O O . GLY G 2 36 ? 24.646 30.843 33.020 1.00 51.51 36 GLY G O 1
ATOM 6367 N N . GLU G 2 37 ? 24.349 28.607 33.062 1.00 53.96 37 GLU G N 1
ATOM 6368 C CA . GLU G 2 37 ? 25.770 28.277 33.102 1.00 52.88 37 GLU G CA 1
ATOM 6369 C C . GLU G 2 37 ? 26.585 29.014 32.040 1.00 41.77 37 GLU G C 1
ATOM 6370 O O . GLU G 2 37 ? 27.556 29.692 32.363 1.00 44.29 37 GLU G O 1
ATOM 6376 N N . ALA G 2 38 ? 26.167 28.917 30.783 1.00 42.49 38 ALA G N 1
ATOM 6377 C CA . ALA G 2 38 ? 26.937 29.476 29.674 1.00 47.08 38 ALA G CA 1
ATOM 6378 C C . ALA G 2 38 ? 27.007 31.009 29.663 1.00 57.00 38 ALA G C 1
ATOM 6379 O O . ALA G 2 38 ? 27.816 31.587 28.933 1.00 55.80 38 ALA G O 1
ATOM 6381 N N . ASP G 2 39 ? 26.168 31.666 30.459 1.00 53.36 39 ASP G N 1
ATOM 6382 C CA . ASP G 2 39 ? 26.104 33.128 30.454 1.00 47.88 39 ASP G CA 1
ATOM 6383 C C . ASP G 2 39 ? 27.162 33.773 31.348 1.00 40.43 39 ASP G C 1
ATOM 6384 O O . ASP G 2 39 ? 27.397 34.978 31.271 1.00 38.43 39 ASP G O 1
ATOM 6389 N N . ILE G 2 40 ? 27.800 32.970 32.191 1.00 36.70 40 ILE G N 1
ATOM 6390 C CA . ILE G 2 40 ? 28.777 33.492 33.138 1.00 37.23 40 ILE G CA 1
ATOM 6391 C C . ILE G 2 40 ? 30.159 33.620 32.497 1.00 34.46 40 ILE G C 1
ATOM 6392 O O . ILE G 2 40 ? 30.816 32.621 32.218 1.00 36.94 40 ILE G O 1
ATOM 6397 N N . LYS G 2 41 ? 30.591 34.856 32.265 1.00 31.99 41 LYS G N 1
ATOM 6398 C CA . LYS G 2 41 ? 31.848 35.109 31.567 1.00 33.89 41 LYS G CA 1
ATOM 6399 C C . LYS G 2 41 ? 32.810 35.865 32.461 1.00 33.70 41 LYS G C 1
ATOM 6400 O O . LYS G 2 41 ? 32.518 36.977 32.892 1.00 33.38 41 LYS G O 1
ATOM 6406 N N . SER G 2 42 ? 33.961 35.266 32.736 1.00 36.32 42 SER G N 1
ATOM 6407 C CA A SER G 2 42 ? 34.926 35.858 33.653 0.40 36.75 42 SER G CA 1
ATOM 6408 C CA B SER G 2 42 ? 34.921 35.883 33.643 0.60 38.34 42 SER G CA 1
ATOM 6409 C C . SER G 2 42 ? 36.303 35.978 33.012 1.00 36.43 42 SER G C 1
ATOM 6410 O O . SER G 2 42 ? 36.670 35.169 32.162 1.00 38.72 42 SER G O 1
ATOM 6415 N N . ARG G 2 43 ? 37.054 36.988 33.432 1.00 32.93 43 ARG G N 1
ATOM 6416 C CA . ARG G 2 43 ? 38.396 37.230 32.925 1.00 31.77 43 ARG G CA 1
ATOM 6417 C C . ARG G 2 43 ? 39.288 37.677 34.066 1.00 30.17 43 ARG G C 1
ATOM 6418 O O . ARG G 2 43 ? 38.814 38.268 35.041 1.00 29.75 43 ARG G O 1
ATOM 6426 N N . PHE G 2 44 ? 40.579 37.395 33.931 1.00 32.77 44 PHE G N 1
ATOM 6427 C CA . PHE G 2 44 ? 41.566 37.708 34.955 1.00 38.31 44 PHE G CA 1
ATOM 6428 C C . PHE G 2 44 ? 42.640 38.615 34.361 1.00 34.78 44 PHE G C 1
ATOM 6429 O O . PHE G 2 44 ? 43.136 38.357 33.267 1.00 37.80 44 PHE G O 1
ATOM 6437 N N . VAL G 2 45 ? 42.988 39.677 35.080 1.00 33.89 45 VAL G N 1
ATOM 6438 C CA . VAL G 2 45 ? 44.035 40.599 34.646 1.00 38.51 45 VAL G CA 1
ATOM 6439 C C . VAL G 2 45 ? 45.115 40.736 35.711 1.00 36.17 45 VAL G C 1
ATOM 6440 O O . VAL G 2 45 ? 44.811 40.942 36.888 1.00 35.97 45 VAL G O 1
ATOM 6444 N N . THR G 2 46 ? 46.372 40.625 35.298 1.00 39.74 46 THR G N 1
ATOM 6445 C CA . THR G 2 46 ? 47.498 40.908 36.179 1.00 42.20 46 THR G CA 1
ATOM 6446 C C . THR G 2 46 ? 47.949 42.353 35.980 1.00 42.84 46 THR G C 1
ATOM 6447 O O . THR G 2 46 ? 48.251 42.766 34.860 1.00 42.87 46 THR G O 1
ATOM 6451 N N . LEU G 2 47 ? 47.988 43.122 37.062 1.00 39.97 47 LEU G N 1
ATOM 6452 C CA . LEU G 2 47 ? 48.425 44.515 36.984 1.00 45.72 47 LEU G CA 1
ATOM 6453 C C . LEU G 2 47 ? 49.940 44.624 37.137 1.00 43.68 47 LEU G C 1
ATOM 6454 O O . LEU G 2 47 ? 50.495 44.212 38.155 1.00 42.65 47 LEU G O 1
ATOM 6459 N N . GLU G 2 48 ? 50.607 45.186 36.133 1.00 39.14 48 GLU G N 1
ATOM 6460 C CA . GLU G 2 48 ? 52.064 45.325 36.177 1.00 44.69 48 GLU G CA 1
ATOM 6461 C C . GLU G 2 48 ? 52.507 46.711 36.666 1.00 48.47 48 GLU G C 1
ATOM 6462 O O . GLU G 2 48 ? 53.620 46.871 37.166 1.00 59.07 48 GLU G O 1
ATOM 6468 N N . ALA G 2 49 ? 51.641 47.708 36.516 1.00 39.25 49 ALA G N 1
ATOM 6469 C CA . ALA G 2 49 ? 51.951 49.066 36.964 1.00 39.24 49 ALA G CA 1
ATOM 6470 C C . ALA G 2 49 ? 50.880 49.555 37.938 1.00 42.61 49 ALA G C 1
ATOM 6471 O O . ALA G 2 49 ? 49.770 49.903 37.530 1.00 38.66 49 ALA G O 1
ATOM 6473 N N . TYR G 2 50 ? 51.212 49.570 39.226 1.00 37.65 50 TYR G N 1
ATOM 6474 C CA . TYR G 2 50 ? 50.233 49.880 40.267 1.00 32.61 50 TYR G CA 1
ATOM 6475 C C . TYR G 2 50 ? 50.879 50.586 41.455 1.00 41.01 50 TYR G C 1
ATOM 6476 O O . TYR G 2 50 ? 52.077 50.438 41.698 1.00 35.49 50 TYR G O 1
ATOM 6485 N N . ARG G 2 51 ? 50.068 51.352 42.184 1.00 36.96 51 ARG G N 1
ATOM 6486 C CA . ARG G 2 51 ? 50.480 51.986 43.433 1.00 41.31 51 ARG G CA 1
ATOM 6487 C C . ARG G 2 51 ? 49.322 51.967 44.419 1.00 44.31 51 ARG G C 1
ATOM 6488 O O . ARG G 2 51 ? 48.190 52.303 44.069 1.00 42.41 51 ARG G O 1
ATOM 6496 N N . GLN G 2 52 ? 49.605 51.582 45.655 1.00 37.16 52 GLN G N 1
ATOM 6497 C CA . GLN G 2 52 ? 48.600 51.647 46.700 1.00 39.30 52 GLN G CA 1
ATOM 6498 C C . GLN G 2 52 ? 49.026 52.640 47.769 1.00 40.93 52 GLN G C 1
ATOM 6499 O O . GLN G 2 52 ? 50.026 52.437 48.458 1.00 48.84 52 GLN G O 1
ATOM 6505 N N . GLY G 2 53 ? 48.269 53.724 47.884 1.00 41.84 53 GLY G N 1
ATOM 6506 C CA . GLY G 2 53 ? 48.535 54.745 48.876 1.00 51.17 53 GLY G CA 1
ATOM 6507 C C . GLY G 2 53 ? 49.735 55.608 48.552 1.00 52.07 53 GLY G C 1
ATOM 6508 O O . GLY G 2 53 ? 50.116 55.751 47.392 1.00 50.81 53 GLY G O 1
ATOM 6509 N N . THR G 2 54 ? 50.333 56.175 49.593 1.00 52.40 54 THR G N 1
ATOM 6510 C CA . THR G 2 54 ? 51.471 57.073 49.446 1.00 58.66 54 THR G CA 1
ATOM 6511 C C . THR G 2 54 ? 52.706 56.562 50.191 1.00 64.24 54 THR G C 1
ATOM 6512 O O . THR G 2 54 ? 53.810 57.064 49.994 1.00 68.11 54 THR G O 1
ATOM 6516 N N . ALA G 2 55 ? 52.517 55.564 51.048 1.00 65.20 55 ALA G N 1
ATOM 6517 C CA . ALA G 2 55 ? 53.608 55.059 51.878 1.00 69.20 55 ALA G CA 1
ATOM 6518 C C . ALA G 2 55 ? 54.529 54.116 51.101 1.00 66.88 55 ALA G C 1
ATOM 6519 O O . ALA G 2 55 ? 54.151 53.578 50.060 1.00 66.73 55 ALA G O 1
ATOM 6521 N N . ALA G 2 56 ? 55.737 53.920 51.621 1.00 68.32 56 ALA G N 1
ATOM 6522 C CA . ALA G 2 56 ? 56.756 53.125 50.942 1.00 73.96 56 ALA G CA 1
ATOM 6523 C C . ALA G 2 56 ? 56.575 51.624 51.153 1.00 73.36 56 ALA G C 1
ATOM 6524 O O . ALA G 2 56 ? 57.262 50.820 50.522 1.00 81.35 56 ALA G O 1
ATOM 6526 N N . VAL G 2 57 ? 55.658 51.250 52.040 1.00 71.26 57 VAL G N 1
ATOM 6527 C CA . VAL G 2 57 ? 55.413 49.843 52.348 1.00 71.12 57 VAL G CA 1
ATOM 6528 C C . VAL G 2 57 ? 54.950 49.088 51.106 1.00 58.84 57 VAL G C 1
ATOM 6529 O O . VAL G 2 57 ? 54.177 49.617 50.311 1.00 50.79 57 VAL G O 1
ATOM 6533 N N . GLU G 2 58 ? 55.433 47.860 50.933 1.00 58.73 58 GLU G N 1
ATOM 6534 C CA A GLU G 2 58 ? 55.042 47.023 49.800 0.57 55.52 58 GLU G CA 1
ATOM 6535 C CA B GLU G 2 58 ? 55.030 47.049 49.791 0.43 55.40 58 GLU G CA 1
ATOM 6536 C C . GLU G 2 58 ? 53.668 46.403 50.035 1.00 49.06 58 GLU G C 1
ATOM 6537 O O . GLU G 2 58 ? 53.464 45.688 51.020 1.00 47.44 58 GLU G O 1
ATOM 6548 N N . ARG G 2 59 ? 52.733 46.669 49.131 1.00 41.03 59 ARG G N 1
ATOM 6549 C CA . ARG G 2 59 ? 51.371 46.170 49.284 1.00 43.18 59 ARG G CA 1
ATOM 6550 C C . ARG G 2 59 ? 50.875 45.424 48.056 1.00 44.50 59 ARG G C 1
ATOM 6551 O O . ARG G 2 59 ? 51.231 45.754 46.926 1.00 44.49 59 ARG G O 1
ATOM 6559 N N . ALA G 2 60 ? 50.040 44.420 48.293 1.00 40.23 60 ALA G N 1
ATOM 6560 C CA . ALA G 2 60 ? 49.371 43.705 47.219 1.00 41.64 60 ALA G CA 1
ATOM 6561 C C . ALA G 2 60 ? 47.866 43.830 47.409 1.00 42.16 60 ALA G C 1
ATOM 6562 O O . ALA G 2 60 ? 47.381 43.849 48.542 1.00 41.23 60 ALA G O 1
ATOM 6564 N N . TYR G 2 61 ? 47.122 43.924 46.313 1.00 35.76 61 TYR G N 1
ATOM 6565 C CA . TYR G 2 61 ? 45.669 43.935 46.430 1.00 34.04 61 TYR G CA 1
ATOM 6566 C C . TYR G 2 61 ? 45.001 43.162 45.301 1.00 33.34 61 TYR G C 1
ATOM 6567 O O . TYR G 2 61 ? 45.582 42.946 44.234 1.00 34.76 61 TYR G O 1
ATOM 6576 N N . LEU G 2 62 ? 43.766 42.753 45.563 1.00 33.51 62 LEU G N 1
ATOM 6577 C CA . LEU G 2 62 ? 42.990 41.930 44.653 1.00 37.55 62 LEU G CA 1
ATOM 6578 C C . LEU G 2 62 ? 41.578 42.502 44.571 1.00 38.51 62 LEU G C 1
ATOM 6579 O O . LEU G 2 62 ? 40.910 42.691 45.592 1.00 31.20 62 LEU G O 1
ATOM 6584 N N . HIS G 2 63 ? 41.126 42.796 43.361 1.00 28.35 63 HIS G N 1
ATOM 6585 C CA . HIS G 2 63 ? 39.835 43.451 43.195 1.00 30.46 63 HIS G CA 1
ATOM 6586 C C . HIS G 2 63 ? 39.024 42.794 42.100 1.00 34.92 63 HIS G C 1
ATOM 6587 O O . HIS G 2 63 ? 39.568 42.418 41.058 1.00 34.45 63 HIS G O 1
ATOM 6594 N N . ALA G 2 64 ? 37.723 42.652 42.334 1.00 30.77 64 ALA G N 1
ATOM 6595 C CA . ALA G 2 64 ? 36.836 42.137 41.301 1.00 31.01 64 ALA G CA 1
ATOM 6596 C C . ALA G 2 64 ? 35.658 43.066 41.063 1.00 30.58 64 ALA G C 1
ATOM 6597 O O . ALA G 2 64 ? 35.166 43.732 41.977 1.00 26.91 64 ALA G O 1
ATOM 6599 N N . CYS G 2 65 ? 35.218 43.099 39.814 1.00 27.57 65 CYS G N 1
ATOM 6600 C CA . CYS G 2 65 ? 34.031 43.834 39.439 1.00 24.98 65 CYS G CA 1
ATOM 6601 C C . CYS G 2 65 ? 33.071 42.911 38.708 1.00 23.75 65 CYS G C 1
ATOM 6602 O O . CYS G 2 65 ? 33.365 42.436 37.612 1.00 26.07 65 CYS G O 1
ATOM 6605 N N . LEU G 2 66 ? 31.923 42.654 39.320 1.00 22.46 66 LEU G N 1
ATOM 6606 C CA . LEU G 2 66 ? 30.905 41.823 38.694 1.00 26.31 66 LEU G CA 1
ATOM 6607 C C . LEU G 2 66 ? 29.836 42.704 38.066 1.00 28.49 66 LEU G C 1
ATOM 6608 O O . LEU G 2 66 ? 29.196 43.496 38.757 1.00 25.49 66 LEU G O 1
ATOM 6613 N N . SER G 2 67 ? 29.662 42.575 36.754 1.00 24.37 67 SER G N 1
ATOM 6614 C CA . SER G 2 67 ? 28.625 43.311 36.039 1.00 25.95 67 SER G CA 1
ATOM 6615 C C . SER G 2 67 ? 27.445 42.396 35.723 1.00 29.15 67 SER G C 1
ATOM 6616 O O . SER G 2 67 ? 27.616 41.346 35.109 1.00 31.54 67 SER G O 1
ATOM 6619 N N . ILE G 2 68 ? 26.251 42.793 36.147 1.00 29.72 68 ILE G N 1
ATOM 6620 C CA . ILE G 2 68 ? 25.044 42.036 35.840 1.00 25.51 68 ILE G CA 1
ATOM 6621 C C . ILE G 2 68 ? 23.970 42.947 35.262 1.00 26.96 68 ILE G C 1
ATOM 6622 O O . ILE G 2 68 ? 23.975 44.156 35.504 1.00 30.77 68 ILE G O 1
ATOM 6627 N N . LEU G 2 69 ? 23.057 42.369 34.488 1.00 27.72 69 LEU G N 1
ATOM 6628 C CA . LEU G 2 69 ? 21.900 43.110 34.004 1.00 28.75 69 LEU G CA 1
ATOM 6629 C C . LEU G 2 69 ? 21.043 43.530 35.193 1.00 31.26 69 LEU G C 1
ATOM 6630 O O . LEU G 2 69 ? 20.879 42.763 36.143 1.00 31.70 69 LEU G O 1
ATOM 6635 N N . ASP G 2 70 ? 20.510 44.747 35.145 1.00 29.82 70 ASP G N 1
ATOM 6636 C CA . ASP G 2 70 ? 19.747 45.266 36.268 1.00 32.61 70 ASP G CA 1
ATOM 6637 C C . ASP G 2 70 ? 18.432 44.506 36.430 1.00 35.61 70 ASP G C 1
ATOM 6638 O O . ASP G 2 70 ? 17.971 43.829 35.504 1.00 33.17 70 ASP G O 1
ATOM 6643 N N . GLY G 2 71 ? 17.839 44.614 37.614 1.00 36.34 71 GLY G N 1
ATOM 6644 C CA . GLY G 2 71 ? 16.562 43.978 37.887 1.00 41.92 71 GLY G CA 1
ATOM 6645 C C . GLY G 2 71 ? 16.539 43.174 39.177 1.00 42.88 71 GLY G C 1
ATOM 6646 O O . GLY G 2 71 ? 15.477 42.960 39.753 1.00 50.87 71 GLY G O 1
ATOM 6647 N N . ARG G 2 72 ? 17.706 42.732 39.634 1.00 32.98 72 ARG G N 1
ATOM 6648 C CA A ARG G 2 72 ? 17.793 41.924 40.846 0.60 40.23 72 ARG G CA 1
ATOM 6649 C CA B ARG G 2 72 ? 17.789 41.917 40.845 0.40 39.87 72 ARG G CA 1
ATOM 6650 C C . ARG G 2 72 ? 17.839 42.814 42.085 1.00 38.60 72 ARG G C 1
ATOM 6651 O O . ARG G 2 72 ? 18.323 43.942 42.025 1.00 39.99 72 ARG G O 1
ATOM 6666 N N . ASP G 2 73 ? 17.327 42.313 43.208 1.00 37.20 73 ASP G N 1
ATOM 6667 C CA . ASP G 2 73 ? 17.251 43.122 44.425 1.00 36.45 73 ASP G CA 1
ATOM 6668 C C . ASP G 2 73 ? 18.592 43.215 45.153 1.00 34.87 73 ASP G C 1
ATOM 6669 O O . ASP G 2 73 ? 19.550 42.534 44.796 1.00 31.95 73 ASP G O 1
ATOM 6674 N N . ILE G 2 74 ? 18.648 44.060 46.179 1.00 31.69 74 ILE G N 1
ATOM 6675 C CA . ILE G 2 74 ? 19.894 44.317 46.898 1.00 32.31 74 ILE G CA 1
ATOM 6676 C C . ILE G 2 74 ? 20.391 43.072 47.648 1.00 25.75 74 ILE G C 1
ATOM 6677 O O . ILE G 2 74 ? 21.591 42.898 47.838 1.00 29.66 74 ILE G O 1
ATOM 6682 N N . ALA G 2 75 ? 19.477 42.200 48.066 1.00 27.44 75 ALA G N 1
ATOM 6683 C CA . ALA G 2 75 ? 19.879 40.950 48.713 1.00 24.76 75 ALA G CA 1
ATOM 6684 C C . ALA G 2 75 ? 20.707 40.081 47.763 1.00 30.52 75 ALA G C 1
ATOM 6685 O O . ALA G 2 75 ? 21.717 39.497 48.157 1.00 29.83 75 ALA G O 1
ATOM 6687 N N . THR G 2 76 ? 20.278 40.006 46.508 1.00 28.60 76 THR G N 1
ATOM 6688 C CA . THR G 2 76 ? 20.986 39.213 45.519 1.00 29.42 76 THR G CA 1
ATOM 6689 C C . THR G 2 76 ? 22.334 39.844 45.170 1.00 25.01 76 THR G C 1
ATOM 6690 O O . THR G 2 76 ? 23.352 39.154 45.111 1.00 28.40 76 THR G O 1
ATOM 6694 N N . ARG G 2 77 ? 22.345 41.155 44.956 1.00 26.28 77 ARG G N 1
ATOM 6695 C CA . ARG G 2 77 ? 23.590 41.850 44.618 1.00 29.74 77 ARG G CA 1
ATOM 6696 C C . ARG G 2 77 ? 24.621 41.687 45.739 1.00 28.61 77 ARG G C 1
ATOM 6697 O O . ARG G 2 77 ? 25.794 41.413 45.483 1.00 27.84 77 ARG G O 1
ATOM 6705 N N . THR G 2 78 ? 24.172 41.844 46.980 1.00 24.52 78 THR G N 1
ATOM 6706 C CA . THR G 2 78 ? 25.053 41.684 48.134 1.00 22.36 78 THR G CA 1
ATOM 6707 C C . THR G 2 78 ? 25.564 40.245 48.257 1.00 26.97 78 THR G C 1
ATOM 6708 O O . THR G 2 78 ? 26.752 40.031 48.504 1.00 26.40 78 THR G O 1
ATOM 6712 N N . LEU G 2 79 ? 24.679 39.261 48.070 1.00 22.18 79 LEU G N 1
ATOM 6713 C CA . LEU G 2 79 ? 25.087 37.859 48.155 1.00 24.44 79 LEU G CA 1
ATOM 6714 C C . LEU G 2 79 ? 26.114 37.494 47.078 1.00 29.65 79 LEU G C 1
ATOM 6715 O O . LEU G 2 79 ? 27.026 36.708 47.332 1.00 29.78 79 LEU G O 1
ATOM 6720 N N . LEU G 2 80 ? 25.968 38.059 45.881 1.00 31.36 80 LEU G N 1
ATOM 6721 C CA . LEU G 2 80 ? 26.928 37.807 44.806 1.00 31.19 80 LEU G CA 1
ATOM 6722 C C . LEU G 2 80 ? 28.300 38.356 45.172 1.00 30.61 80 LEU G C 1
ATOM 6723 O O . LEU G 2 80 ? 29.314 37.672 45.020 1.00 26.15 80 LEU G O 1
ATOM 6728 N N . GLY G 2 81 ? 28.326 39.595 45.656 1.00 25.14 81 GLY G N 1
ATOM 6729 C CA . GLY G 2 81 ? 29.570 40.207 46.080 1.00 26.73 81 GLY G CA 1
ATOM 6730 C C . GLY G 2 81 ? 30.255 39.415 47.181 1.00 33.24 81 GLY G C 1
ATOM 6731 O O . GLY G 2 81 ? 31.450 39.130 47.102 1.00 27.63 81 GLY G O 1
ATOM 6732 N N . ALA G 2 82 ? 29.490 39.056 48.209 1.00 32.45 82 ALA G N 1
ATOM 6733 C CA . ALA G 2 82 ? 30.028 38.340 49.367 1.00 29.71 82 ALA G CA 1
ATOM 6734 C C . ALA G 2 82 ? 30.550 36.961 48.973 1.00 31.31 82 ALA G C 1
ATOM 6735 O O . ALA G 2 82 ? 31.584 36.512 49.464 1.00 33.21 82 ALA G O 1
ATOM 6737 N N . SER G 2 83 ? 29.825 36.304 48.074 1.00 34.73 83 SER G N 1
ATOM 6738 C CA . SER G 2 83 ? 30.215 35.000 47.558 1.00 35.42 83 SER G CA 1
ATOM 6739 C C . SER G 2 83 ? 31.534 35.069 46.798 1.00 34.18 83 SER G C 1
ATOM 6740 O O . SER G 2 83 ? 32.411 34.219 46.977 1.00 29.70 83 SER G O 1
ATOM 6743 N N . LEU G 2 84 ? 31.668 36.079 45.945 1.00 32.30 84 LEU G N 1
ATOM 6744 C CA . LEU G 2 84 ? 32.903 36.272 45.195 1.00 31.11 84 LEU G CA 1
ATOM 6745 C C . LEU G 2 84 ? 34.048 36.657 46.120 1.00 26.25 84 LEU G C 1
ATOM 6746 O O . LEU G 2 84 ? 35.177 36.210 45.940 1.00 29.80 84 LEU G O 1
ATOM 6751 N N . CYS G 2 85 ? 33.752 37.490 47.112 1.00 31.61 85 CYS G N 1
ATOM 6752 C CA . CYS G 2 85 ? 34.777 37.929 48.045 1.00 34.70 85 CYS G CA 1
ATOM 6753 C C . CYS G 2 85 ? 35.363 36.761 48.829 1.00 33.33 85 CYS G C 1
ATOM 6754 O O . CYS G 2 85 ? 36.564 36.722 49.083 1.00 36.90 85 CYS G O 1
ATOM 6757 N N . ALA G 2 86 ? 34.511 35.816 49.213 1.00 30.59 86 ALA G N 1
ATOM 6758 C CA . ALA G 2 86 ? 34.963 34.644 49.957 1.00 39.01 86 ALA G CA 1
ATOM 6759 C C . ALA G 2 86 ? 35.920 33.812 49.113 1.00 36.51 86 ALA G C 1
ATOM 6760 O O . ALA G 2 86 ? 36.951 33.347 49.597 1.00 38.20 86 ALA G O 1
ATOM 6762 N N . VAL G 2 87 ? 35.566 33.630 47.845 1.00 35.55 87 VAL G N 1
ATOM 6763 C CA . VAL G 2 87 ? 36.378 32.855 46.915 1.00 32.34 87 VAL G CA 1
ATOM 6764 C C . VAL G 2 87 ? 37.727 33.531 46.659 1.00 28.37 87 VAL G C 1
ATOM 6765 O O . VAL G 2 87 ? 38.768 32.880 46.667 1.00 29.65 87 VAL G O 1
ATOM 6769 N N . LEU G 2 88 ? 37.706 34.843 46.447 1.00 28.65 88 LEU G N 1
ATOM 6770 C CA A LEU G 2 88 ? 38.931 35.594 46.197 0.64 31.19 88 LEU G CA 1
ATOM 6771 C CA B LEU G 2 88 ? 38.931 35.592 46.196 0.36 31.54 88 LEU G CA 1
ATOM 6772 C C . LEU G 2 88 ? 39.848 35.596 47.416 1.00 33.31 88 LEU G C 1
ATOM 6773 O O . LEU G 2 88 ? 41.048 35.356 47.297 1.00 31.41 88 LEU G O 1
ATOM 6782 N N . ALA G 2 89 ? 39.278 35.874 48.587 1.00 32.31 89 ALA G N 1
ATOM 6783 C CA . ALA G 2 89 ? 40.063 35.939 49.820 1.00 36.86 89 ALA G CA 1
ATOM 6784 C C . ALA G 2 89 ? 40.761 34.616 50.104 1.00 38.78 89 ALA G C 1
ATOM 6785 O O . ALA G 2 89 ? 41.943 34.590 50.446 1.00 43.52 89 ALA G O 1
ATOM 6787 N N . GLU G 2 90 ? 40.032 33.517 49.946 1.00 35.10 90 GLU G N 1
ATOM 6788 C CA . GLU G 2 90 ? 40.591 32.198 50.218 1.00 37.88 90 GLU G CA 1
ATOM 6789 C C . GLU G 2 90 ? 41.701 31.829 49.228 1.00 44.10 90 GLU G C 1
ATOM 6790 O O . GLU G 2 90 ? 42.538 30.974 49.518 1.00 46.38 90 GLU G O 1
ATOM 6792 N N . ALA G 2 91 ? 41.712 32.480 48.066 1.00 42.65 91 ALA G N 1
ATOM 6793 C CA . ALA G 2 91 ? 42.708 32.183 47.037 1.00 44.31 91 ALA G CA 1
ATOM 6794 C C . ALA G 2 91 ? 44.013 32.952 47.249 1.00 42.68 91 ALA G C 1
ATOM 6795 O O . ALA G 2 91 ? 45.001 32.700 46.563 1.00 38.56 91 ALA G O 1
ATOM 6797 N N . VAL G 2 92 ? 44.010 33.890 48.194 1.00 39.71 92 VAL G N 1
ATOM 6798 C CA . VAL G 2 92 ? 45.192 34.700 48.479 1.00 37.90 92 VAL G CA 1
ATOM 6799 C C . VAL G 2 92 ? 46.179 33.968 49.386 1.00 35.68 92 VAL G C 1
ATOM 6800 O O . VAL G 2 92 ? 45.830 33.561 50.491 1.00 41.99 92 VAL G O 1
ATOM 6804 N N . ALA G 2 93 ? 47.412 33.799 48.921 1.00 36.61 93 ALA G N 1
ATOM 6805 C CA . ALA G 2 93 ? 48.437 33.165 49.744 1.00 44.87 93 ALA G CA 1
ATOM 6806 C C . ALA G 2 93 ? 49.285 34.215 50.457 1.00 51.89 93 ALA G C 1
ATOM 6807 O O . ALA G 2 93 ? 49.760 33.991 51.567 1.00 53.86 93 ALA G O 1
ATOM 6809 N N . GLY G 2 94 ? 49.462 35.364 49.812 1.00 50.32 94 GLY G N 1
ATOM 6810 C CA . GLY G 2 94 ? 50.272 36.435 50.363 1.00 46.46 94 GLY G CA 1
ATOM 6811 C C . GLY G 2 94 ? 50.669 37.456 49.316 1.00 51.90 94 GLY G C 1
ATOM 6812 O O . GLY G 2 94 ? 50.064 37.533 48.245 1.00 51.47 94 GLY G O 1
ATOM 6813 N N . GLY G 2 95 ? 51.697 38.239 49.625 1.00 54.30 95 GLY G N 1
ATOM 6814 C CA . GLY G 2 95 ? 52.139 39.309 48.750 1.00 52.87 95 GLY G CA 1
ATOM 6815 C C . GLY G 2 95 ? 52.279 40.605 49.526 1.00 55.96 95 GLY G C 1
ATOM 6816 O O . GLY G 2 95 ? 51.438 40.924 50.367 1.00 58.28 95 GLY G O 1
ATOM 6817 N N . GLY G 2 96 ? 53.344 41.351 49.254 1.00 51.71 96 GLY G N 1
ATOM 6818 C CA . GLY G 2 96 ? 53.606 42.581 49.977 1.00 48.81 96 GLY G CA 1
ATOM 6819 C C . GLY G 2 96 ? 54.106 42.298 51.381 1.00 51.62 96 GLY G C 1
ATOM 6820 O O . GLY G 2 96 ? 54.390 41.151 51.723 1.00 51.59 96 GLY G O 1
ATOM 6821 N N . GLU G 2 97 ? 54.205 43.340 52.199 1.00 53.21 97 GLU G N 1
ATOM 6822 C CA . GLU G 2 97 ? 54.769 43.203 53.539 1.00 56.73 97 GLU G CA 1
ATOM 6823 C C . GLU G 2 97 ? 53.698 43.286 54.626 1.00 56.65 97 GLU G C 1
ATOM 6824 O O . GLU G 2 97 ? 54.011 43.273 55.814 1.00 59.45 97 GLU G O 1
ATOM 6826 N N . GLU G 2 98 ? 52.435 43.371 54.220 1.00 57.47 98 GLU G N 1
ATOM 6827 C CA . GLU G 2 98 ? 51.342 43.385 55.185 1.00 54.39 98 GLU G CA 1
ATOM 6828 C C . GLU G 2 98 ? 50.105 42.687 54.634 1.00 50.23 98 GLU G C 1
ATOM 6829 O O . GLU G 2 98 ? 50.193 41.905 53.687 1.00 54.23 98 GLU G O 1
ATOM 6835 N N . GLY G 2 99 ? 48.955 42.965 55.239 1.00 48.98 99 GLY G N 1
ATOM 6836 C CA . GLY G 2 99 ? 47.709 42.345 54.830 1.00 38.80 99 GLY G CA 1
ATOM 6837 C C . GLY G 2 99 ? 47.328 42.683 53.400 1.00 42.53 99 GLY G C 1
ATOM 6838 O O . GLY G 2 99 ? 47.687 43.738 52.880 1.00 53.99 99 GLY G O 1
ATOM 6839 N N . VAL G 2 100 ? 46.599 41.777 52.762 1.00 39.45 100 VAL G N 1
ATOM 6840 C CA . VAL G 2 100 ? 46.141 41.993 51.399 1.00 34.45 100 VAL G CA 1
ATOM 6841 C C . VAL G 2 100 ? 44.677 42.415 51.390 1.00 32.68 100 VAL G C 1
ATOM 6842 O O . VAL G 2 100 ? 43.810 41.703 51.902 1.00 36.89 100 VAL G O 1
ATOM 6846 N N . GLN G 2 101 ? 44.407 43.585 50.822 1.00 30.76 101 GLN G N 1
ATOM 6847 C CA . GLN G 2 101 ? 43.033 44.055 50.680 1.00 32.90 101 GLN G CA 1
ATOM 6848 C C . GLN G 2 101 ? 42.345 43.354 49.513 1.00 36.30 101 GLN G C 1
ATOM 6849 O O . GLN G 2 101 ? 42.791 43.439 48.369 1.00 37.30 101 GLN G O 1
ATOM 6855 N N . VAL G 2 102 ? 41.261 42.650 49.819 1.00 35.92 102 VAL G N 1
ATOM 6856 C CA . VAL G 2 102 ? 40.434 42.027 48.799 1.00 33.37 102 VAL G CA 1
ATOM 6857 C C . VAL G 2 102 ? 39.080 42.728 48.761 1.00 37.95 102 VAL G C 1
ATOM 6858 O O . VAL G 2 102 ? 38.448 42.914 49.800 1.00 32.02 102 VAL G O 1
ATOM 6862 N N . SER G 2 103 ? 38.646 43.128 47.568 1.00 28.42 103 SER G N 1
ATOM 6863 C CA . SER G 2 103 ? 37.393 43.861 47.424 1.00 24.95 103 SER G CA 1
ATOM 6864 C C . SER G 2 103 ? 36.626 43.448 46.175 1.00 34.90 103 SER G C 1
ATOM 6865 O O . SER G 2 103 ? 37.222 43.101 45.154 1.00 32.49 103 SER G O 1
ATOM 6868 N N . VAL G 2 104 ? 35.300 43.485 46.271 1.00 29.73 104 VAL G N 1
ATOM 6869 C CA . VAL G 2 104 ? 34.422 43.118 45.163 1.00 24.07 104 VAL G CA 1
ATOM 6870 C C . VAL G 2 104 ? 33.322 44.154 44.995 1.00 31.76 104 VAL G C 1
ATOM 6871 O O . VAL G 2 104 ? 32.624 44.500 45.953 1.00 27.87 104 VAL G O 1
ATOM 6875 N N . GLU G 2 105 ? 33.177 44.650 43.774 1.00 23.19 105 GLU G N 1
ATOM 6876 C CA . GLU G 2 105 ? 32.074 45.528 43.422 1.00 25.50 105 GLU G CA 1
ATOM 6877 C C . GLU G 2 105 ? 31.056 44.753 42.595 1.00 30.81 105 GLU G C 1
ATOM 6878 O O . GLU G 2 105 ? 31.433 43.920 41.763 1.00 27.89 105 GLU G O 1
ATOM 6884 N N . VAL G 2 106 ? 29.774 45.017 42.838 1.00 25.01 106 VAL G N 1
ATOM 6885 C CA . VAL G 2 106 ? 28.710 44.550 41.958 1.00 25.07 106 VAL G CA 1
ATOM 6886 C C . VAL G 2 106 ? 28.063 45.763 41.302 1.00 26.56 106 VAL G C 1
ATOM 6887 O O . VAL G 2 106 ? 27.571 46.659 41.992 1.00 26.58 106 VAL G O 1
ATOM 6891 N N . ARG G 2 107 ? 28.097 45.819 39.974 1.00 26.10 107 ARG G N 1
ATOM 6892 C CA . ARG G 2 107 ? 27.475 46.929 39.266 1.00 22.73 107 ARG G CA 1
ATOM 6893 C C . ARG G 2 107 ? 26.410 46.403 38.319 1.00 31.11 107 ARG G C 1
ATOM 6894 O O . ARG G 2 107 ? 26.395 45.216 37.979 1.00 27.47 107 ARG G O 1
ATOM 6902 N N . GLU G 2 108 ? 25.517 47.295 37.904 1.00 27.90 108 GLU G N 1
ATOM 6903 C CA . GLU G 2 108 ? 24.389 46.916 37.069 1.00 24.81 108 GLU G CA 1
ATOM 6904 C C . GLU G 2 108 ? 24.458 47.536 35.674 1.00 27.85 108 GLU G C 1
ATOM 6905 O O . GLU G 2 108 ? 24.612 48.753 35.517 1.00 31.84 108 GLU G O 1
ATOM 6911 N N . MET G 2 109 ? 24.351 46.688 34.660 1.00 29.98 109 MET G N 1
ATOM 6912 C CA . MET G 2 109 ? 24.293 47.159 33.282 1.00 29.02 109 MET G CA 1
ATOM 6913 C C . MET G 2 109 ? 22.844 47.459 32.946 1.00 34.85 109 MET G C 1
ATOM 6914 O O . MET G 2 109 ? 21.938 46.768 33.426 1.00 31.48 109 MET G O 1
ATOM 6919 N N . GLU G 2 110 ? 22.616 48.488 32.137 1.00 28.00 110 GLU G N 1
ATOM 6920 C CA . GLU G 2 110 ? 21.251 48.863 31.783 1.00 28.92 110 GLU G CA 1
ATOM 6921 C C . GLU G 2 110 ? 20.646 47.799 30.874 1.00 31.39 110 GLU G C 1
ATOM 6922 O O . GLU G 2 110 ? 21.153 47.545 29.781 1.00 26.57 110 GLU G O 1
ATOM 6928 N N . ARG G 2 111 ? 19.570 47.169 31.335 1.00 30.07 111 ARG G N 1
ATOM 6929 C CA . ARG G 2 111 ? 18.969 46.071 30.590 1.00 36.11 111 ARG G CA 1
ATOM 6930 C C . ARG G 2 111 ? 18.287 46.560 29.311 1.00 41.29 111 ARG G C 1
ATOM 6931 O O . ARG G 2 111 ? 18.407 45.925 28.262 1.00 33.97 111 ARG G O 1
ATOM 6939 N N . LEU G 2 112 ? 17.587 47.691 29.399 1.00 40.47 112 LEU G N 1
ATOM 6940 C CA . LEU G 2 112 ? 16.820 48.220 28.266 1.00 39.90 112 LEU G CA 1
ATOM 6941 C C . LEU G 2 112 ? 17.656 48.463 27.011 1.00 41.91 112 LEU G C 1
ATOM 6942 O O . LEU G 2 112 ? 17.194 48.224 25.896 1.00 47.62 112 LEU G O 1
ATOM 6947 N N . SER G 2 113 ? 18.879 48.947 27.192 1.00 38.70 113 SER G N 1
ATOM 6948 C CA . SER G 2 113 ? 19.722 49.305 26.057 1.00 34.39 113 SER G CA 1
ATOM 6949 C C . SER G 2 113 ? 20.730 48.211 25.702 1.00 31.62 113 SER G C 1
ATOM 6950 O O . SER G 2 113 ? 21.456 48.338 24.722 1.00 36.19 113 SER G O 1
ATOM 6953 N N . TYR G 2 114 ? 20.768 47.144 26.498 1.00 30.98 114 TYR G N 1
ATOM 6954 C CA . TYR G 2 114 ? 21.712 46.046 26.280 1.00 31.51 114 TYR G CA 1
ATOM 6955 C C . TYR G 2 114 ? 21.455 45.328 24.962 1.00 34.53 114 TYR G C 1
ATOM 6956 O O . TYR G 2 114 ? 20.311 45.058 24.602 1.00 39.40 114 TYR G O 1
ATOM 6965 N N . ALA G 2 115 ? 22.526 45.013 24.247 1.00 33.26 115 ALA G N 1
ATOM 6966 C CA . ALA G 2 115 ? 22.405 44.307 22.982 1.00 37.30 115 ALA G CA 1
ATOM 6967 C C . ALA G 2 115 ? 23.205 43.013 23.037 1.00 38.14 115 ALA G C 1
ATOM 6968 O O . ALA G 2 115 ? 24.362 43.017 23.446 1.00 37.90 115 ALA G O 1
ATOM 6970 N N . LYS G 2 116 ? 22.583 41.908 22.641 1.00 34.38 116 LYS G N 1
ATOM 6971 C CA . LYS G 2 116 ? 23.278 40.628 22.597 1.00 38.99 116 LYS G CA 1
ATOM 6972 C C . LYS G 2 116 ? 22.818 39.782 21.412 1.00 45.07 116 LYS G C 1
ATOM 6973 O O . LYS G 2 116 ? 21.629 39.732 21.083 1.00 45.63 116 LYS G O 1
ATOM 6979 N N . ARG G 2 117 ? 23.784 39.132 20.769 1.00 39.28 117 ARG G N 1
ATOM 6980 C CA . ARG G 2 117 ? 23.529 38.235 19.647 1.00 51.09 117 ARG G CA 1
ATOM 6981 C C . ARG G 2 117 ? 24.414 37.000 19.749 1.00 53.74 117 ARG G C 1
ATOM 6982 O O . ARG G 2 117 ? 25.520 37.060 20.289 1.00 58.32 117 ARG G O 1
ATOM 6990 N N . VAL G 2 118 ? 23.925 35.881 19.230 1.00 53.64 118 VAL G N 1
ATOM 6991 C CA . VAL G 2 118 ? 24.740 34.682 19.109 1.00 47.49 118 VAL G CA 1
ATOM 6992 C C . VAL G 2 118 ? 25.069 34.448 17.645 1.00 47.80 118 VAL G C 1
ATOM 6993 O O . VAL G 2 118 ? 24.170 34.365 16.809 1.00 52.43 118 VAL G O 1
ATOM 6997 N N . VAL G 2 119 ? 26.357 34.351 17.338 1.00 39.79 119 VAL G N 1
ATOM 6998 C CA . VAL G 2 119 ? 26.810 34.169 15.966 1.00 48.70 119 VAL G CA 1
ATOM 6999 C C . VAL G 2 119 ? 27.282 32.741 15.733 1.00 55.74 119 VAL G C 1
ATOM 7000 O O . VAL G 2 119 ? 27.899 32.138 16.609 1.00 59.64 119 VAL G O 1
ATOM 7004 N N . PRO H 2 2 ? -21.281 39.431 23.819 1.00 43.39 2 PRO H N 1
ATOM 7005 C CA . PRO H 2 2 ? -22.285 40.433 24.200 1.00 43.13 2 PRO H CA 1
ATOM 7006 C C . PRO H 2 2 ? -23.708 39.879 24.178 1.00 45.81 2 PRO H C 1
ATOM 7007 O O . PRO H 2 2 ? -24.005 38.960 23.416 1.00 41.57 2 PRO H O 1
ATOM 7011 N N . HIS H 2 3 ? -24.572 40.447 25.015 1.00 46.78 3 HIS H N 1
ATOM 7012 C CA . HIS H 2 3 ? -25.956 40.007 25.131 1.00 35.69 3 HIS H CA 1
A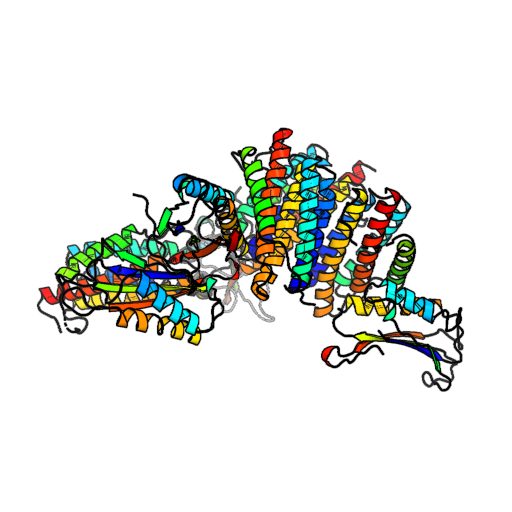TOM 7013 C C . HIS H 2 3 ? -26.901 41.185 24.922 1.00 36.36 3 HIS H C 1
ATOM 7014 O O . HIS H 2 3 ? -26.836 42.186 25.641 1.00 38.49 3 HIS H O 1
ATOM 7021 N N . LEU H 2 4 ? -27.775 41.063 23.930 1.00 33.75 4 LEU H N 1
ATOM 7022 C CA . LEU H 2 4 ? -28.739 42.105 23.620 1.00 33.68 4 LEU H CA 1
ATOM 7023 C C . LEU H 2 4 ? -30.160 41.653 23.948 1.00 36.29 4 LEU H C 1
ATOM 7024 O O . LEU H 2 4 ? -30.598 40.591 23.508 1.00 36.56 4 LEU H O 1
ATOM 7029 N N . VAL H 2 5 ? -30.867 42.459 24.734 1.00 34.25 5 VAL H N 1
ATOM 7030 C CA . VAL H 2 5 ? -32.279 42.222 25.019 1.00 33.80 5 VAL H CA 1
ATOM 7031 C C . VAL H 2 5 ? -33.121 43.351 24.429 1.00 31.71 5 VAL H C 1
ATOM 7032 O O . VAL H 2 5 ? -32.909 44.521 24.749 1.00 36.79 5 VAL H O 1
ATOM 7036 N N . ILE H 2 6 ? -34.071 43.001 23.572 1.00 30.39 6 ILE H N 1
ATOM 7037 C CA . ILE H 2 6 ? -34.982 43.978 22.985 1.00 32.70 6 ILE H CA 1
ATOM 7038 C C . ILE H 2 6 ? -36.387 43.771 23.541 1.00 31.59 6 ILE H C 1
ATOM 7039 O O . ILE H 2 6 ? -36.945 42.678 23.445 1.00 32.07 6 ILE H O 1
ATOM 7044 N N . GLU H 2 7 ? -36.944 44.816 24.145 1.00 36.26 7 GLU H N 1
ATOM 7045 C CA . GLU H 2 7 ? -38.283 44.751 24.725 1.00 37.13 7 GLU H CA 1
ATOM 7046 C C . GLU H 2 7 ? -39.246 45.639 23.947 1.00 39.59 7 GLU H C 1
ATOM 7047 O O . GLU H 2 7 ? -38.968 46.818 23.714 1.00 44.34 7 GLU H O 1
ATOM 7053 N N . ALA H 2 8 ? -40.374 45.065 23.546 1.00 35.24 8 ALA H N 1
ATOM 7054 C CA . ALA H 2 8 ? -41.394 45.793 22.800 1.00 36.72 8 ALA H CA 1
ATOM 7055 C C . ALA H 2 8 ? -42.769 45.604 23.430 1.00 33.39 8 ALA H C 1
ATOM 7056 O O . ALA H 2 8 ? -43.163 44.481 23.737 1.00 40.87 8 ALA H O 1
ATOM 7058 N N . THR H 2 9 ? -43.491 46.701 23.634 1.00 31.61 9 THR H N 1
ATOM 7059 C CA . THR H 2 9 ? -44.880 46.620 24.082 1.00 35.05 9 THR H CA 1
ATOM 7060 C C . THR H 2 9 ? -45.708 45.884 23.037 1.00 32.84 9 THR H C 1
ATOM 7061 O O . THR H 2 9 ? -45.406 45.950 21.848 1.00 34.66 9 THR H O 1
ATOM 7065 N N . ALA H 2 10 ? -46.749 45.190 23.484 1.00 35.82 10 ALA H N 1
ATOM 7066 C CA . ALA H 2 10 ? -47.550 44.350 22.598 1.00 45.22 10 ALA H CA 1
ATOM 7067 C C . ALA H 2 10 ? -48.241 45.141 21.480 1.00 42.24 10 ALA H C 1
ATOM 7068 O O . ALA H 2 10 ? -48.497 44.603 20.404 1.00 45.13 10 ALA H O 1
ATOM 7070 N N . ASN H 2 11 ? -48.532 46.415 21.728 1.00 39.39 11 ASN H N 1
ATOM 7071 C CA . ASN H 2 11 ? -49.229 47.239 20.739 1.00 44.54 11 ASN H CA 1
ATOM 7072 C C . ASN H 2 11 ? -48.272 47.894 19.737 1.00 47.22 11 ASN H C 1
ATOM 7073 O O . ASN H 2 11 ? -48.698 48.642 18.860 1.00 44.63 11 ASN H O 1
ATOM 7078 N N . LEU H 2 12 ? -46.980 47.615 19.870 1.00 41.39 12 LEU H N 1
ATOM 7079 C CA . LEU H 2 12 ? -46.000 48.158 18.935 1.00 44.82 12 LEU H CA 1
ATOM 7080 C C . LEU H 2 12 ? -46.040 47.402 17.610 1.00 46.40 12 LEU H C 1
ATOM 7081 O O . LEU H 2 12 ? -46.020 46.172 17.589 1.00 46.26 12 LEU H O 1
ATOM 7086 N N . ARG H 2 13 ? -46.104 48.143 16.507 1.00 45.52 13 ARG H N 1
ATOM 7087 C CA . ARG H 2 13 ? -46.079 47.541 15.177 1.00 42.86 13 ARG H CA 1
ATOM 7088 C C . ARG H 2 13 ? -44.681 47.673 14.563 1.00 42.84 13 ARG H C 1
ATOM 7089 O O . ARG H 2 13 ? -44.149 48.777 14.433 1.00 43.64 13 ARG H O 1
ATOM 7097 N N . LEU H 2 14 ? -44.086 46.539 14.205 1.00 40.85 14 LEU H N 1
ATOM 7098 C CA . LEU H 2 14 ? -42.747 46.511 13.619 1.00 38.68 14 LEU H CA 1
ATOM 7099 C C . LEU H 2 14 ? -42.819 46.424 12.096 1.00 43.04 14 LEU H C 1
ATOM 7100 O O . LEU H 2 14 ? -43.801 45.924 11.552 1.00 44.35 14 LEU H O 1
ATOM 7105 N N . GLU H 2 15 ? -41.779 46.908 11.418 1.00 41.32 15 GLU H N 1
ATOM 7106 C CA . GLU H 2 15 ? -41.695 46.830 9.958 1.00 44.12 15 GLU H CA 1
ATOM 7107 C C . GLU H 2 15 ? -41.503 45.388 9.496 1.00 43.59 15 GLU H C 1
ATOM 7108 O O . GLU H 2 15 ? -41.981 44.991 8.433 1.00 46.71 15 GLU H O 1
ATOM 7114 N N . THR H 2 16 ? -40.789 44.615 10.306 1.00 40.24 16 THR H N 1
ATOM 7115 C CA . THR H 2 16 ? -40.525 43.212 10.023 1.00 39.73 16 THR H CA 1
ATOM 7116 C C . THR H 2 16 ? -40.880 42.366 11.239 1.00 50.78 16 THR H C 1
ATOM 7117 O O . THR H 2 16 ? -41.305 42.892 12.266 1.00 54.96 16 THR H O 1
ATOM 7121 N N . SER H 2 17 ? -40.694 41.056 11.126 1.00 44.51 17 SER H N 1
ATOM 7122 C CA . SER H 2 17 ? -40.857 40.164 12.268 1.00 45.68 17 SER H CA 1
ATOM 7123 C C . SER H 2 17 ? -39.772 40.442 13.312 1.00 47.03 17 SER H C 1
ATOM 7124 O O . SER H 2 17 ? -38.739 41.032 12.989 1.00 49.39 17 SER H O 1
ATOM 7127 N N . PRO H 2 18 ? -40.006 40.028 14.571 1.00 46.21 18 PRO H N 1
ATOM 7128 C CA . PRO H 2 18 ? -38.971 40.148 15.606 1.00 48.77 18 PRO H CA 1
ATOM 7129 C C . PRO H 2 18 ? -37.665 39.448 15.223 1.00 46.68 18 PRO H C 1
ATOM 7130 O O . PRO H 2 18 ? -36.585 39.957 15.526 1.00 43.05 18 PRO H O 1
ATOM 7134 N N . GLY H 2 19 ? -37.774 38.299 14.562 1.00 52.32 19 GLY H N 1
ATOM 7135 C CA . GLY H 2 19 ? -36.611 37.559 14.105 1.00 45.23 19 GLY H CA 1
ATOM 7136 C C . GLY H 2 19 ? -35.746 38.358 13.150 1.00 45.67 19 GLY H C 1
ATOM 7137 O O . GLY H 2 19 ? -34.524 38.404 13.304 1.00 45.71 19 GLY H O 1
ATOM 7138 N N . GLU H 2 20 ? -36.379 38.989 12.164 1.00 40.88 20 GLU H N 1
ATOM 7139 C CA . GLU H 2 20 ? -35.665 39.847 11.224 1.00 42.60 20 GLU H CA 1
ATOM 7140 C C . GLU H 2 20 ? -35.004 41.017 11.946 1.00 38.96 20 GLU H C 1
ATOM 7141 O O . GLU H 2 20 ? -33.872 41.386 11.631 1.00 42.00 20 GLU H O 1
ATOM 7147 N N . LEU H 2 21 ? -35.712 41.601 12.911 1.00 38.22 21 LEU H N 1
ATOM 7148 C CA . LEU H 2 21 ? -35.158 42.700 13.696 1.00 33.85 21 LEU H CA 1
ATOM 7149 C C . LEU H 2 21 ? -33.891 42.267 14.429 1.00 35.20 21 LEU H C 1
ATOM 7150 O O . LEU H 2 21 ? -32.891 42.984 14.427 1.00 34.98 21 LEU H O 1
ATOM 7155 N N . LEU H 2 22 ? -33.933 41.087 15.041 1.00 39.70 22 LEU H N 1
ATOM 7156 C CA . LEU H 2 22 ? -32.773 40.541 15.739 1.00 35.64 22 LEU H CA 1
ATOM 7157 C C . LEU H 2 22 ? -31.580 40.339 14.805 1.00 37.16 22 LEU H C 1
ATOM 7158 O O . LEU H 2 22 ? -30.427 40.555 15.197 1.00 36.35 22 LEU H O 1
ATOM 7163 N N . GLU H 2 23 ? -31.857 39.925 13.570 1.00 37.21 23 GLU H N 1
ATOM 7164 C CA . GLU H 2 23 ? -30.796 39.726 12.586 1.00 40.18 23 GLU H CA 1
ATOM 7165 C C . GLU H 2 23 ? -30.140 41.055 12.216 1.00 40.54 23 GLU H C 1
ATOM 7166 O O . GLU H 2 23 ? -28.919 41.141 12.119 1.00 40.84 23 GLU H O 1
ATOM 7172 N N . GLN H 2 24 ? -30.954 42.089 12.020 1.00 40.28 24 GLN H N 1
ATOM 7173 C CA . GLN H 2 24 ? -30.437 43.420 11.719 1.00 38.48 24 GLN H CA 1
ATOM 7174 C C . GLN H 2 24 ? -29.600 43.953 12.882 1.00 37.62 24 GLN H C 1
ATOM 7175 O O . GLN H 2 24 ? -28.572 44.603 12.678 1.00 36.61 24 GLN H O 1
ATOM 7181 N N . ALA H 2 25 ? -30.049 43.683 14.104 1.00 39.66 25 ALA H N 1
ATOM 7182 C CA . ALA H 2 25 ? -29.337 44.158 15.280 1.00 34.09 25 ALA H CA 1
ATOM 7183 C C . ALA H 2 25 ? -27.958 43.504 15.354 1.00 35.92 25 ALA H C 1
ATOM 7184 O O . ALA H 2 25 ? -26.956 44.186 15.567 1.00 40.64 25 ALA H O 1
ATOM 7186 N N . ASN H 2 26 ? -27.905 42.191 15.146 1.00 35.65 26 ASN H N 1
ATOM 7187 C CA . ASN H 2 26 ? -26.636 41.469 15.187 1.00 34.29 26 ASN H CA 1
ATOM 7188 C C . ASN H 2 26 ? -25.682 41.913 14.083 1.00 42.08 26 ASN H C 1
ATOM 7189 O O . ASN H 2 26 ? -24.475 42.014 14.308 1.00 41.98 26 ASN H O 1
ATOM 7194 N N . LYS H 2 27 ? -26.225 42.198 12.901 1.00 42.96 27 LYS H N 1
ATOM 7195 C CA . LYS H 2 27 ? -25.415 42.697 11.790 1.00 40.00 27 LYS H CA 1
ATOM 7196 C C . LYS H 2 27 ? -24.804 44.061 12.109 1.00 37.86 27 LYS H C 1
ATOM 7197 O O . LYS H 2 27 ? -23.632 44.308 11.820 1.00 43.12 27 LYS H O 1
ATOM 7200 N N . ALA H 2 28 ? -25.605 44.945 12.700 1.00 39.03 28 ALA H N 1
ATOM 7201 C CA . ALA H 2 28 ? -25.121 46.257 13.122 1.00 45.32 28 ALA H CA 1
ATOM 7202 C C . ALA H 2 28 ? -24.039 46.120 14.190 1.00 43.67 28 ALA H C 1
ATOM 7203 O O . ALA H 2 28 ? -23.051 46.855 14.187 1.00 45.35 28 ALA H O 1
ATOM 7205 N N . LEU H 2 29 ? -24.230 45.172 15.098 1.00 43.23 29 LEU H N 1
ATOM 7206 C CA . LEU H 2 29 ? -23.266 44.940 16.166 1.00 41.91 29 LEU H CA 1
ATOM 7207 C C . LEU H 2 29 ? -21.959 44.396 15.609 1.00 46.28 29 LEU H C 1
ATOM 7208 O O . LEU H 2 29 ? -20.878 44.778 16.058 1.00 49.63 29 LEU H O 1
ATOM 7213 N N . PHE H 2 30 ? -22.057 43.510 14.623 1.00 40.43 30 PHE H N 1
ATOM 7214 C CA . PHE H 2 30 ? -20.860 42.953 14.011 1.00 41.96 30 PHE H CA 1
ATOM 7215 C C . PHE H 2 30 ? -20.111 44.031 13.238 1.00 51.30 30 PHE H C 1
ATOM 7216 O O . PHE H 2 30 ? -18.884 43.995 13.139 1.00 50.99 30 PHE H O 1
ATOM 7224 N N . ALA H 2 31 ? -20.848 45.004 12.709 1.00 48.69 31 ALA H N 1
ATOM 7225 C CA . ALA H 2 31 ? -20.233 46.052 11.898 1.00 52.74 31 ALA H CA 1
ATOM 7226 C C . ALA H 2 31 ? -19.434 47.030 12.756 1.00 50.17 31 ALA H C 1
ATOM 7227 O O . ALA H 2 31 ? -18.686 47.852 12.230 1.00 52.89 31 ALA H O 1
ATOM 7229 N N . SER H 2 32 ? -19.588 46.938 14.074 1.00 50.25 32 SER H N 1
ATOM 7230 C CA . SER H 2 32 ? -18.785 47.747 14.985 1.00 55.04 32 SER H CA 1
ATOM 7231 C C . SER H 2 32 ? -17.340 47.264 14.977 1.00 60.30 32 SER H C 1
ATOM 7232 O O . SER H 2 32 ? -16.416 48.033 15.248 1.00 64.60 32 SER H O 1
ATOM 7235 N N . GLY H 2 33 ? -17.158 45.981 14.666 1.00 57.35 33 GLY H N 1
ATOM 7236 C CA . GLY H 2 33 ? -15.841 45.371 14.624 1.00 57.71 33 GLY H CA 1
ATOM 7237 C C . GLY H 2 33 ? -15.297 45.040 16.002 1.00 52.70 33 GLY H C 1
ATOM 7238 O O . GLY H 2 33 ? -14.107 44.769 16.157 1.00 65.08 33 GLY H O 1
ATOM 7239 N N . GLN H 2 34 ? -16.171 45.055 17.002 1.00 47.76 34 GLN H N 1
ATOM 7240 C CA . GLN H 2 34 ? -15.762 44.861 18.389 1.00 54.49 34 GLN H CA 1
ATOM 7241 C C . GLN H 2 34 ? -15.876 43.410 18.849 1.00 55.70 34 GLN H C 1
ATOM 7242 O O . GLN H 2 34 ? -15.256 43.015 19.836 1.00 60.99 34 GLN H O 1
ATOM 7248 N N . PHE H 2 35 ? -16.670 42.621 18.135 1.00 43.93 35 PHE H N 1
ATOM 7249 C CA . PHE H 2 35 ? -17.032 41.290 18.607 1.00 47.54 35 PHE H CA 1
ATOM 7250 C C . PHE H 2 35 ? -16.825 40.200 17.566 1.00 56.74 35 PHE H C 1
ATOM 7251 O O . PHE H 2 35 ? -16.930 40.444 16.362 1.00 57.03 35 PHE H O 1
ATOM 7259 N N . GLY H 2 36 ? -16.546 38.991 18.043 1.00 64.42 36 GLY H N 1
ATOM 7260 C CA . GLY H 2 36 ? -16.580 37.814 17.195 1.00 62.69 36 GLY H CA 1
ATOM 7261 C C . GLY H 2 36 ? -18.029 37.480 16.885 1.00 53.93 36 GLY H C 1
ATOM 7262 O O . GLY H 2 36 ? -18.891 37.585 17.761 1.00 51.01 36 GLY H O 1
ATOM 7263 N N . GLU H 2 37 ? -18.291 37.085 15.642 1.00 51.51 37 GLU H N 1
ATOM 7264 C CA . GLU H 2 37 ? -19.651 36.831 15.167 1.00 51.42 37 GLU H CA 1
ATOM 7265 C C . GLU H 2 37 ? -20.428 35.884 16.077 1.00 53.35 37 GLU H C 1
ATOM 7266 O O . GLU H 2 37 ? -21.564 36.170 16.451 1.00 47.60 37 GLU H O 1
ATOM 7272 N N . ALA H 2 38 ? -19.804 34.773 16.453 1.00 51.00 38 ALA H N 1
ATOM 7273 C CA . ALA H 2 38 ? -20.465 33.769 17.282 1.00 47.79 38 ALA H CA 1
ATOM 7274 C C . ALA H 2 38 ? -20.784 34.269 18.699 1.00 53.69 38 ALA H C 1
ATOM 7275 O O . ALA H 2 38 ? -21.592 33.662 19.406 1.00 48.17 38 ALA H O 1
ATOM 7277 N N . ASP H 2 39 ? -20.164 35.374 19.108 1.00 52.65 39 ASP H N 1
ATOM 7278 C CA . ASP H 2 39 ? -20.318 35.869 20.477 1.00 50.96 39 ASP H CA 1
ATOM 7279 C C . ASP H 2 39 ? -21.559 36.735 20.663 1.00 45.04 39 ASP H C 1
ATOM 7280 O O . ASP H 2 39 ? -22.031 36.924 21.786 1.00 43.60 39 ASP H O 1
ATOM 7285 N N . ILE H 2 40 ? -22.079 37.264 19.563 1.00 41.47 40 ILE H N 1
ATOM 7286 C CA . ILE H 2 40 ? -23.218 38.171 19.618 1.00 37.80 40 ILE H CA 1
ATOM 7287 C C . ILE H 2 40 ? -24.530 37.418 19.821 1.00 38.58 40 ILE H C 1
ATOM 7288 O O . ILE H 2 40 ? -25.000 36.719 18.923 1.00 37.17 40 ILE H O 1
ATOM 7293 N N . LYS H 2 41 ? -25.126 37.572 21.000 1.00 34.77 41 LYS H N 1
ATOM 7294 C CA . LYS H 2 41 ? -26.372 36.882 21.317 1.00 37.01 41 LYS H CA 1
ATOM 7295 C C . LYS H 2 41 ? -27.509 37.859 21.614 1.00 40.70 41 LYS H C 1
ATOM 7296 O O . LYS H 2 41 ? -27.414 38.679 22.527 1.00 37.86 41 LYS H O 1
ATOM 7302 N N . SER H 2 42 ? -28.587 37.767 20.845 1.00 36.58 42 SER H N 1
ATOM 7303 C CA A SER H 2 42 ? -29.714 38.675 21.013 0.45 34.41 42 SER H CA 1
ATOM 7304 C CA B SER H 2 42 ? -29.713 38.678 21.015 0.55 34.41 42 SER H CA 1
ATOM 7305 C C . SER H 2 42 ? -31.014 37.924 21.275 1.00 38.04 42 SER H C 1
ATOM 7306 O O . SER H 2 42 ? -31.184 36.787 20.838 1.00 35.68 42 SER H O 1
ATOM 7311 N N . ARG H 2 43 ? -31.926 38.564 22.002 1.00 31.52 43 ARG H N 1
ATOM 7312 C CA . ARG H 2 43 ? -33.242 37.986 22.251 1.00 33.00 43 ARG H CA 1
ATOM 7313 C C . ARG H 2 43 ? -34.311 39.078 22.217 1.00 32.19 43 ARG H C 1
ATOM 7314 O O . ARG H 2 43 ? -34.038 40.245 22.512 1.00 34.41 43 ARG H O 1
ATOM 7322 N N . PHE H 2 44 ? -35.524 38.689 21.851 1.00 34.94 44 PHE H N 1
ATOM 7323 C CA . PHE H 2 44 ? -36.641 39.617 21.734 1.00 31.27 44 PHE H CA 1
ATOM 7324 C C . PHE H 2 44 ? -37.743 39.213 22.696 1.00 33.53 44 PHE H C 1
ATOM 7325 O O . PHE H 2 44 ? -38.065 38.033 22.819 1.00 38.24 44 PHE H O 1
ATOM 7333 N N . VAL H 2 45 ? -38.332 40.190 23.376 1.00 34.05 45 VAL H N 1
ATOM 7334 C CA A VAL H 2 45 ? -39.436 39.885 24.273 0.47 35.64 45 VAL H CA 1
ATOM 7335 C CA B VAL H 2 45 ? -39.397 39.944 24.344 0.53 37.73 45 VAL H CA 1
ATOM 7336 C C . VAL H 2 45 ? -40.582 40.880 24.099 1.00 39.09 45 VAL H C 1
ATOM 7337 O O . VAL H 2 45 ? -40.389 42.090 23.948 1.00 38.95 45 VAL H O 1
ATOM 7344 N N . THR H 2 46 ? -41.790 40.336 24.070 1.00 38.98 46 THR H N 1
ATOM 7345 C CA . THR H 2 46 ? -42.984 41.150 23.952 1.00 47.98 46 THR H CA 1
ATOM 7346 C C . THR H 2 46 ? -43.584 41.362 25.337 1.00 47.27 46 THR H C 1
ATOM 7347 O O . THR H 2 46 ? -43.907 40.401 26.037 1.00 54.70 46 THR H O 1
ATOM 7351 N N . LEU H 2 47 ? -43.719 42.622 25.733 1.00 43.74 47 LEU H N 1
ATOM 7352 C CA . LEU H 2 47 ? -44.330 42.958 27.018 1.00 39.22 47 LEU H CA 1
ATOM 7353 C C . LEU H 2 47 ? -45.849 42.914 26.923 1.00 47.60 47 LEU H C 1
ATOM 7354 O O . LEU H 2 47 ? -46.450 43.689 26.181 1.00 54.30 47 LEU H O 1
ATOM 7359 N N . GLU H 2 48 ? -46.466 42.011 27.681 1.00 47.35 48 GLU H N 1
ATOM 7360 C CA . GLU H 2 48 ? -47.920 41.858 27.663 1.00 56.47 48 GLU H CA 1
ATOM 7361 C C . GLU H 2 48 ? -48.605 42.699 28.746 1.00 51.46 48 GLU H C 1
ATOM 7362 O O . GLU H 2 48 ? -49.781 43.050 28.620 1.00 49.90 48 GLU H O 1
ATOM 7368 N N . ALA H 2 49 ? -47.868 43.013 29.809 1.00 45.63 49 ALA H N 1
ATOM 7369 C CA . ALA H 2 49 ? -48.380 43.861 30.882 1.00 34.85 49 ALA H CA 1
ATOM 7370 C C . ALA H 2 49 ? -47.467 45.067 31.082 1.00 35.50 49 ALA H C 1
ATOM 7371 O O . ALA H 2 49 ? -46.353 44.938 31.593 1.00 37.42 49 ALA H O 1
ATOM 7373 N N . TYR H 2 50 ? -47.940 46.240 30.675 1.00 35.26 50 TYR H N 1
ATOM 7374 C CA . TYR H 2 50 ? -47.112 47.439 30.667 1.00 35.01 50 TYR H CA 1
ATOM 7375 C C . TYR H 2 50 ? -47.928 48.712 30.894 1.00 35.25 50 TYR H C 1
ATOM 7376 O O . TYR H 2 50 ? -49.094 48.784 30.532 1.00 36.38 50 TYR H O 1
ATOM 7385 N N . ARG H 2 51 ? -47.301 49.714 31.497 1.00 36.08 51 ARG H N 1
ATOM 7386 C CA . ARG H 2 51 ? -47.912 51.030 31.644 1.00 35.64 51 ARG H CA 1
ATOM 7387 C C . ARG H 2 51 ? -46.855 52.071 31.356 1.00 36.73 51 ARG H C 1
ATOM 7388 O O . ARG H 2 51 ? -45.721 51.962 31.823 1.00 35.98 51 ARG H O 1
ATOM 7396 N N . GLN H 2 52 ? -47.226 53.077 30.580 1.00 38.08 52 GLN H N 1
ATOM 7397 C CA . GLN H 2 52 ? -46.352 54.209 30.346 1.00 35.85 52 GLN H CA 1
ATOM 7398 C C . GLN H 2 52 ? -47.019 55.460 30.893 1.00 37.14 52 GLN H C 1
ATOM 7399 O O . GLN H 2 52 ? -48.132 55.807 30.496 1.00 39.43 52 GLN H O 1
ATOM 7405 N N . GLY H 2 53 ? -46.342 56.129 31.817 1.00 41.91 53 GLY H N 1
ATOM 7406 C CA . GLY H 2 53 ? -46.891 57.319 32.430 1.00 45.37 53 GLY H CA 1
ATOM 7407 C C . GLY H 2 53 ? -48.104 57.016 33.282 1.00 41.45 53 GLY H C 1
ATOM 7408 O O . GLY H 2 53 ? -48.272 55.891 33.759 1.00 42.63 53 GLY H O 1
ATOM 7409 N N . THR H 2 54 ? -48.958 58.018 33.462 1.00 40.84 54 THR H N 1
ATOM 7410 C CA . THR H 2 54 ? -50.100 57.885 34.354 1.00 51.90 54 THR H CA 1
ATOM 7411 C C . THR H 2 54 ? -51.436 58.079 33.642 1.00 60.97 54 THR H C 1
ATOM 7412 O O . THR H 2 54 ? -52.465 57.601 34.111 1.00 71.78 54 THR H O 1
ATOM 7416 N N . ALA H 2 55 ? -51.420 58.773 32.510 1.00 65.26 55 ALA H N 1
ATOM 7417 C CA . ALA H 2 55 ? -52.655 59.087 31.793 1.00 73.30 55 ALA H CA 1
ATOM 7418 C C . ALA H 2 55 ? -53.248 57.869 31.084 1.00 72.76 55 ALA H C 1
ATOM 7419 O O . ALA H 2 55 ? -52.540 56.912 30.765 1.00 77.57 55 ALA H O 1
ATOM 7421 N N . VAL H 2 57 ? -53.934 57.019 27.936 1.00 85.68 57 VAL H N 1
ATOM 7422 C CA . VAL H 2 57 ? -53.531 57.231 26.550 1.00 87.59 57 VAL H CA 1
ATOM 7423 C C . VAL H 2 57 ? -52.828 55.994 25.997 1.00 79.59 57 VAL H C 1
ATOM 7424 O O . VAL H 2 57 ? -51.998 55.385 26.675 1.00 69.22 57 VAL H O 1
ATOM 7428 N N . GLU H 2 58 ? -53.181 55.621 24.769 1.00 75.97 58 GLU H N 1
ATOM 7429 C CA . GLU H 2 58 ? -52.544 54.502 24.081 1.00 71.82 58 GLU H CA 1
ATOM 7430 C C . GLU H 2 58 ? -51.098 54.837 23.712 1.00 69.84 58 GLU H C 1
ATOM 7431 O O . GLU H 2 58 ? -50.847 55.709 22.878 1.00 73.96 58 GLU H O 1
ATOM 7433 N N . ARG H 2 59 ? -50.153 54.143 24.341 1.00 59.54 59 ARG H N 1
ATOM 7434 C CA . ARG H 2 59 ? -48.732 54.383 24.101 1.00 59.69 59 ARG H CA 1
ATOM 7435 C C . ARG H 2 59 ? -47.970 53.091 23.836 1.00 51.94 59 ARG H C 1
ATOM 7436 O O . ARG H 2 59 ? -48.182 52.084 24.511 1.00 52.79 59 ARG H O 1
ATOM 7444 N N . ALA H 2 60 ? -47.070 53.136 22.860 1.00 48.73 60 ALA H N 1
ATOM 7445 C CA . ALA H 2 60 ? -46.164 52.027 22.587 1.00 51.89 60 ALA H CA 1
ATOM 7446 C C . ALA H 2 60 ? -44.715 52.468 22.776 1.00 52.24 60 ALA H C 1
ATOM 7447 O O . ALA H 2 60 ? -44.373 53.617 22.503 1.00 50.10 60 ALA H O 1
ATOM 7449 N N . TYR H 2 61 ? -43.862 51.563 23.245 1.00 42.63 61 TYR H N 1
ATOM 7450 C CA . TYR H 2 61 ? -42.435 51.867 23.296 1.00 34.89 61 TYR H CA 1
ATOM 7451 C C . TYR H 2 61 ? -41.563 50.650 22.989 1.00 30.08 61 TYR H C 1
ATOM 7452 O O . TYR H 2 61 ? -42.031 49.512 22.958 1.00 32.76 61 TYR H O 1
ATOM 7461 N N . LEU H 2 62 ? -40.284 50.925 22.757 1.00 31.84 62 LEU H N 1
ATOM 7462 C CA . LEU H 2 62 ? -39.317 49.931 22.314 1.00 29.05 62 LEU H CA 1
ATOM 7463 C C . LEU H 2 62 ? -37.999 50.225 23.015 1.00 35.48 62 LEU H C 1
ATOM 7464 O O . LEU H 2 62 ? -37.454 51.325 22.887 1.00 31.90 62 LEU H O 1
ATOM 7469 N N . HIS H 2 63 ? -37.500 49.252 23.768 1.00 32.87 63 HIS H N 1
ATOM 7470 C CA . HIS H 2 63 ? -36.301 49.451 24.574 1.00 31.06 63 HIS H CA 1
ATOM 7471 C C . HIS H 2 63 ? -35.312 48.312 24.372 1.00 37.26 63 HIS H C 1
ATOM 7472 O O . HIS H 2 63 ? -35.699 47.146 24.303 1.00 39.87 63 HIS H O 1
ATOM 7479 N N . ALA H 2 64 ? -34.034 48.657 24.271 1.00 34.35 64 ALA H N 1
ATOM 7480 C CA . ALA H 2 64 ? -32.982 47.653 24.177 1.00 28.11 64 ALA H CA 1
ATOM 7481 C C . ALA H 2 64 ? -31.952 47.870 25.264 1.00 30.32 64 ALA H C 1
ATOM 7482 O O . ALA H 2 64 ? -31.682 49.002 25.664 1.00 27.72 64 ALA H O 1
ATOM 7484 N N . CYS H 2 65 ? -31.373 46.776 25.733 1.00 29.90 65 CYS H N 1
ATOM 7485 C CA . CYS H 2 65 ? -30.259 46.850 26.655 1.00 24.80 65 CYS H CA 1
ATOM 7486 C C . CYS H 2 65 ? -29.142 45.956 26.131 1.00 30.98 65 CYS H C 1
ATOM 7487 O O . CYS H 2 65 ? -29.306 44.739 26.017 1.00 30.45 65 CYS H O 1
ATOM 7490 N N . LEU H 2 66 ? -28.018 46.571 25.782 1.00 28.94 66 LEU H N 1
ATOM 7491 C CA . LEU H 2 66 ? -26.859 45.825 25.319 1.00 29.76 66 LEU H CA 1
ATOM 7492 C C . LEU H 2 66 ? -25.862 45.663 26.454 1.00 31.16 66 LEU H C 1
ATOM 7493 O O . LEU H 2 66 ? -25.432 46.650 27.049 1.00 30.26 66 LEU H O 1
ATOM 7498 N N . SER H 2 67 ? -25.513 44.414 26.757 1.00 28.80 67 SER H N 1
ATOM 7499 C CA . SER H 2 67 ? -24.540 44.109 27.802 1.00 21.53 67 SER H CA 1
ATOM 7500 C C . SER H 2 67 ? -23.240 43.617 27.186 1.00 28.75 67 SER H C 1
ATOM 7501 O O . SER H 2 67 ? -23.230 42.616 26.466 1.00 25.29 67 SER H O 1
ATOM 7504 N N . ILE H 2 68 ? -22.149 44.325 27.470 1.00 27.40 68 ILE H N 1
ATOM 7505 C CA . ILE H 2 68 ? -20.833 43.961 26.958 1.00 26.37 68 ILE H CA 1
ATOM 7506 C C . ILE H 2 68 ? -19.828 43.849 28.094 1.00 30.57 68 ILE H C 1
ATOM 7507 O O . ILE H 2 68 ? -19.983 44.497 29.127 1.00 33.40 68 ILE H O 1
ATOM 7512 N N . LEU H 2 69 ? -18.802 43.023 27.909 1.00 32.02 69 LEU H N 1
ATOM 7513 C CA . LEU H 2 69 ? -17.715 42.946 28.887 1.00 38.36 69 LEU H CA 1
ATOM 7514 C C . LEU H 2 69 ? -16.985 44.283 28.941 1.00 34.20 69 LEU H C 1
ATOM 7515 O O . LEU H 2 69 ? -16.786 44.920 27.910 1.00 35.79 69 LEU H O 1
ATOM 7520 N N . ASP H 2 70 ? -16.596 44.711 30.138 1.00 31.65 70 ASP H N 1
ATOM 7521 C CA . ASP H 2 70 ? -15.993 46.031 30.310 1.00 38.70 70 ASP H CA 1
ATOM 7522 C C . ASP H 2 70 ? -14.621 46.131 29.644 1.00 38.44 70 ASP H C 1
ATOM 7523 O O . ASP H 2 70 ? -14.025 45.121 29.270 1.00 32.55 70 ASP H O 1
ATOM 7528 N N . GLY H 2 71 ? -14.115 47.351 29.511 1.00 32.37 71 GLY H N 1
ATOM 7529 C CA . GLY H 2 71 ? -12.788 47.554 28.954 1.00 34.64 71 GLY H CA 1
ATOM 7530 C C . GLY H 2 71 ? -12.782 48.467 27.742 1.00 36.07 71 GLY H C 1
ATOM 7531 O O . GLY H 2 71 ? -11.748 49.021 27.377 1.00 45.53 71 GLY H O 1
ATOM 7532 N N . ARG H 2 72 ? -13.937 48.625 27.110 1.00 34.13 72 ARG H N 1
ATOM 7533 C CA A ARG H 2 72 ? -14.061 49.498 25.946 0.31 46.42 72 ARG H CA 1
ATOM 7534 C CA B ARG H 2 72 ? -14.049 49.497 25.948 0.69 46.57 72 ARG H CA 1
ATOM 7535 C C . ARG H 2 72 ? -14.372 50.933 26.363 1.00 43.20 72 ARG H C 1
ATOM 7536 O O . ARG H 2 72 ? -15.054 51.162 27.358 1.00 46.36 72 ARG H O 1
ATOM 7551 N N . ASP H 2 73 ? -13.872 51.898 25.596 1.00 42.09 73 ASP H N 1
ATOM 7552 C CA . ASP H 2 73 ? -14.016 53.310 25.949 1.00 41.79 73 ASP H CA 1
ATOM 7553 C C . ASP H 2 73 ? -15.408 53.858 25.640 1.00 39.68 73 ASP H C 1
ATOM 7554 O O . ASP H 2 73 ? -16.244 53.165 25.060 1.00 37.15 73 ASP H O 1
ATOM 7559 N N . ILE H 2 74 ? -15.651 55.105 26.038 1.00 44.34 74 ILE H N 1
ATOM 7560 C CA . ILE H 2 74 ? -16.989 55.691 25.958 1.00 31.56 74 ILE H CA 1
ATOM 7561 C C . ILE H 2 74 ? -17.411 55.918 24.506 1.00 30.98 74 ILE H C 1
ATOM 7562 O O . ILE H 2 74 ? -18.598 55.856 24.188 1.00 36.34 74 ILE H O 1
ATOM 7567 N N . ALA H 2 75 ? -16.443 56.164 23.624 1.00 30.22 75 ALA H N 1
ATOM 7568 C CA . ALA H 2 75 ? -16.740 56.314 22.204 1.00 34.00 75 ALA H CA 1
ATOM 7569 C C . ALA H 2 75 ? -17.354 55.035 21.646 1.00 35.58 75 ALA H C 1
ATOM 7570 O O . ALA H 2 75 ? -18.324 55.082 20.893 1.00 36.68 75 ALA H O 1
ATOM 7572 N N . THR H 2 76 ? -16.788 53.895 22.030 1.00 39.60 76 THR H N 1
ATOM 7573 C CA . THR H 2 76 ? -17.265 52.609 21.541 1.00 39.83 76 THR H CA 1
ATOM 7574 C C . THR H 2 76 ? -18.648 52.303 22.096 1.00 29.95 76 THR H C 1
ATOM 7575 O O . THR H 2 76 ? -19.526 51.876 21.353 1.00 29.15 76 THR H O 1
ATOM 7579 N N . ARG H 2 77 ? -18.840 52.539 23.394 1.00 23.91 77 ARG H N 1
ATOM 7580 C CA . ARG H 2 77 ? -20.129 52.294 24.041 1.00 27.66 77 ARG H CA 1
ATOM 7581 C C . ARG H 2 77 ? -21.223 53.181 23.445 1.00 34.14 77 ARG H C 1
ATOM 7582 O O . ARG H 2 77 ? -22.341 52.731 23.200 1.00 29.58 77 ARG H O 1
ATOM 7590 N N . THR H 2 78 ? -20.897 54.449 23.221 1.00 31.57 78 THR H N 1
ATOM 7591 C CA . THR H 2 78 ? -21.858 55.378 22.644 1.00 28.13 78 THR H CA 1
ATOM 7592 C C . THR H 2 78 ? -22.189 54.983 21.199 1.00 30.89 78 THR H C 1
ATOM 7593 O O . THR H 2 78 ? -23.346 55.055 20.778 1.00 31.52 78 THR H O 1
ATOM 7597 N N . LEU H 2 79 ? -21.177 54.551 20.447 1.00 28.83 79 LEU H N 1
ATOM 7598 C CA . LEU H 2 79 ? -21.395 54.139 19.060 1.00 31.40 79 LEU H CA 1
ATOM 7599 C C . LEU H 2 79 ? -22.277 52.890 18.993 1.00 33.26 79 LEU H C 1
ATOM 7600 O O . LEU H 2 79 ? -23.187 52.820 18.172 1.00 32.27 79 LEU H O 1
ATOM 7605 N N . LEU H 2 80 ? -22.008 51.912 19.854 1.00 30.18 80 LEU H N 1
ATOM 7606 C CA . LEU H 2 80 ? -22.836 50.707 19.925 1.00 40.35 80 LEU H CA 1
ATOM 7607 C C . LEU H 2 80 ? -24.302 51.053 20.196 1.00 37.35 80 LEU H C 1
ATOM 7608 O O . LEU H 2 80 ? -25.207 50.544 19.528 1.00 32.10 80 LEU H O 1
ATOM 7613 N N . GLY H 2 81 ? -24.523 51.939 21.164 1.00 31.39 81 GLY H N 1
ATOM 7614 C CA . GLY H 2 81 ? -25.863 52.382 21.503 1.00 35.57 81 GLY H CA 1
ATOM 7615 C C . GLY H 2 81 ? -26.542 53.102 20.353 1.00 37.36 81 GLY H C 1
ATOM 7616 O O . GLY H 2 81 ? -27.713 52.858 20.063 1.00 34.91 81 GLY H O 1
ATOM 7617 N N . ALA H 2 82 ? -25.804 53.986 19.689 1.00 29.37 82 ALA H N 1
ATOM 7618 C CA . ALA H 2 82 ? -26.370 54.776 18.598 1.00 26.26 82 ALA H CA 1
ATOM 7619 C C . ALA H 2 82 ? -26.639 53.910 17.378 1.00 33.69 82 ALA H C 1
ATOM 7620 O O . ALA H 2 82 ? -27.567 54.173 16.611 1.00 35.14 82 ALA H O 1
ATOM 7622 N N . SER H 2 83 ? -25.822 52.877 17.203 1.00 36.54 83 SER H N 1
ATOM 7623 C CA A SER H 2 83 ? -25.984 51.964 16.077 0.29 35.84 83 SER H CA 1
ATOM 7624 C CA B SER H 2 83 ? -25.980 51.966 16.078 0.71 35.49 83 SER H CA 1
ATOM 7625 C C . SER H 2 83 ? -27.266 51.156 16.227 1.00 35.51 83 SER H C 1
ATOM 7626 O O . SER H 2 83 ? -28.029 51.003 15.279 1.00 34.20 83 SER H O 1
ATOM 7631 N N . LEU H 2 84 ? -27.500 50.650 17.431 1.00 29.96 84 LEU H N 1
ATOM 7632 C CA . LEU H 2 84 ? -28.707 49.887 17.731 1.00 36.60 84 LEU H CA 1
ATOM 7633 C C . LEU H 2 84 ? -29.952 50.763 17.693 1.00 35.45 84 LEU H C 1
ATOM 7634 O O . LEU H 2 84 ? -31.022 50.317 17.283 1.00 36.25 84 LEU H O 1
ATOM 7639 N N . CYS H 2 85 ? -29.814 52.009 18.135 1.00 32.64 85 CYS H N 1
ATOM 7640 C CA . CYS H 2 85 ? -30.958 52.906 18.185 1.00 32.95 85 CYS H CA 1
ATOM 7641 C C . CYS H 2 85 ? -31.466 53.224 16.791 1.00 37.05 85 CYS H C 1
ATOM 7642 O O . CYS H 2 85 ? -32.668 53.383 16.587 1.00 36.21 85 CYS H O 1
ATOM 7645 N N . ALA H 2 86 ? -30.541 53.325 15.841 1.00 33.71 86 ALA H N 1
ATOM 7646 C CA . ALA H 2 86 ? -30.893 53.561 14.446 1.00 33.37 86 ALA H CA 1
ATOM 7647 C C . ALA H 2 86 ? -31.642 52.363 13.869 1.00 33.19 86 ALA H C 1
ATOM 7648 O O . ALA H 2 86 ? -32.620 52.523 13.139 1.00 36.51 86 ALA H O 1
ATOM 7650 N N . VAL H 2 87 ? -31.171 51.163 14.195 1.00 33.06 87 VAL H N 1
ATOM 7651 C CA . VAL H 2 87 ? -31.822 49.939 13.741 1.00 41.39 87 VAL H CA 1
ATOM 7652 C C . VAL H 2 87 ? -33.238 49.845 14.305 1.00 38.37 87 VAL H C 1
ATOM 7653 O O . VAL H 2 87 ? -34.192 49.605 13.574 1.00 36.40 87 VAL H O 1
ATOM 7657 N N . LEU H 2 88 ? -33.361 50.054 15.611 1.00 32.99 88 LEU H N 1
ATOM 7658 C CA . LEU H 2 88 ? -34.650 49.995 16.285 1.00 31.43 88 LEU H CA 1
ATOM 7659 C C . LEU H 2 88 ? -35.616 51.062 15.786 1.00 33.88 88 LEU H C 1
ATOM 7660 O O . LEU H 2 88 ? -36.792 50.782 15.557 1.00 39.54 88 LEU H O 1
ATOM 7665 N N . ALA H 2 89 ? -35.121 52.286 15.624 1.00 32.85 89 ALA H N 1
ATOM 7666 C CA . ALA H 2 89 ? -35.973 53.386 15.191 1.00 37.50 89 ALA H CA 1
ATOM 7667 C C . ALA H 2 89 ? -36.531 53.098 13.804 1.00 45.22 89 ALA H C 1
ATOM 7668 O O . ALA H 2 89 ? -37.725 53.276 13.552 1.00 47.16 89 ALA H O 1
ATOM 7670 N N . GLU H 2 90 ? -35.661 52.635 12.913 1.00 37.22 90 GLU H N 1
ATOM 7671 C CA . GLU H 2 90 ? -36.062 52.344 11.541 1.00 43.69 90 GLU H CA 1
ATOM 7672 C C . GLU H 2 90 ? -36.998 51.136 11.479 1.00 47.27 90 GLU H C 1
ATOM 7673 O O . GLU H 2 90 ? -37.677 50.927 10.483 1.00 45.87 90 GLU H O 1
ATOM 7675 N N . ALA H 2 91 ? -37.042 50.346 12.547 1.00 39.59 91 ALA H N 1
ATOM 7676 C CA . ALA H 2 91 ? -37.874 49.145 12.551 1.00 39.70 91 ALA H CA 1
ATOM 7677 C C . ALA H 2 91 ? -39.312 49.421 12.998 1.00 44.89 91 ALA H C 1
ATOM 7678 O O . ALA H 2 91 ? -40.172 48.546 12.901 1.00 37.30 91 ALA H O 1
ATOM 7680 N N . VAL H 2 92 ? -39.570 50.631 13.488 1.00 44.27 92 VAL H N 1
ATOM 7681 C CA . VAL H 2 92 ? -40.895 50.980 13.999 1.00 47.18 92 VAL H CA 1
ATOM 7682 C C . VAL H 2 92 ? -41.841 51.446 12.896 1.00 49.03 92 VAL H C 1
ATOM 7683 O O . VAL H 2 92 ? -41.550 52.407 12.184 1.00 47.80 92 VAL H O 1
ATOM 7687 N N . ALA H 2 93 ? -42.977 50.764 12.765 1.00 46.80 93 ALA H N 1
ATOM 7688 C CA . ALA H 2 93 ? -43.988 51.146 11.783 1.00 54.70 93 ALA H CA 1
ATOM 7689 C C . ALA H 2 93 ? -45.086 51.991 12.424 1.00 49.15 93 ALA H C 1
ATOM 7690 O O . ALA H 2 93 ? -45.839 52.665 11.730 1.00 58.94 93 ALA H O 1
ATOM 7692 N N . GLY H 2 94 ? -45.175 51.945 13.749 1.00 50.15 94 GLY H N 1
ATOM 7693 C CA . GLY H 2 94 ? -46.201 52.676 14.472 1.00 53.70 94 GLY H CA 1
ATOM 7694 C C . GLY H 2 94 ? -46.628 51.964 15.740 1.00 55.92 94 GLY H C 1
ATOM 7695 O O . GLY H 2 94 ? -45.930 51.076 16.229 1.00 53.88 94 GLY H O 1
ATOM 7696 N N . GLY H 2 95 ? -47.781 52.351 16.276 1.00 62.75 95 GLY H N 1
ATOM 7697 C CA . GLY H 2 95 ? -48.285 51.770 17.508 1.00 64.84 95 GLY H CA 1
ATOM 7698 C C . GLY H 2 95 ? -48.713 52.836 18.500 1.00 67.94 95 GLY H C 1
ATOM 7699 O O . GLY H 2 95 ? -48.001 53.816 18.710 1.00 66.45 95 GLY H O 1
ATOM 7700 N N . GLY H 2 96 ? -49.881 52.650 19.107 1.00 70.71 96 GLY H N 1
ATOM 7701 C CA . GLY H 2 96 ? -50.419 53.631 20.033 1.00 64.62 96 GLY H CA 1
ATOM 7702 C C . GLY H 2 96 ? -51.019 54.827 19.315 1.00 68.95 96 GLY H C 1
ATOM 7703 O O . GLY H 2 96 ? -51.113 54.843 18.087 1.00 68.51 96 GLY H O 1
ATOM 7704 N N . GLU H 2 97 ? -51.423 55.835 20.082 1.00 73.21 97 GLU H N 1
ATOM 7705 C CA . GLU H 2 97 ? -52.058 57.022 19.517 1.00 75.76 97 GLU H CA 1
ATOM 7706 C C . GLU H 2 97 ? -51.109 58.214 19.515 1.00 71.35 97 GLU H C 1
ATOM 7707 O O . GLU H 2 97 ? -51.539 59.363 19.422 1.00 77.76 97 GLU H O 1
ATOM 7709 N N . GLU H 2 98 ? -49.815 57.932 19.612 1.00 69.37 98 GLU H N 1
ATOM 7710 C CA . GLU H 2 98 ? -48.805 58.981 19.646 1.00 70.91 98 GLU H CA 1
ATOM 7711 C C . GLU H 2 98 ? -47.456 58.472 19.159 1.00 66.52 98 GLU H C 1
ATOM 7712 O O . GLU H 2 98 ? -47.351 57.358 18.646 1.00 71.53 98 GLU H O 1
ATOM 7714 N N . GLY H 2 99 ? -46.425 59.292 19.327 1.00 59.46 99 GLY H N 1
ATOM 7715 C CA . GLY H 2 99 ? -45.078 58.901 18.956 1.00 49.16 99 GLY H CA 1
ATOM 7716 C C . GLY H 2 99 ? -44.589 57.709 19.756 1.00 54.48 99 GLY H C 1
ATOM 7717 O O . GLY H 2 99 ? -45.041 57.471 20.876 1.00 52.21 99 GLY H O 1
ATOM 7718 N N . VAL H 2 100 ? -43.660 56.958 19.172 1.00 53.36 100 VAL H N 1
ATOM 7719 C CA . VAL H 2 100 ? -43.081 55.789 19.822 1.00 43.27 100 VAL H CA 1
ATOM 7720 C C . VAL H 2 100 ? -41.684 56.091 20.349 1.00 40.74 100 VAL H C 1
ATOM 7721 O O . VAL H 2 100 ? -40.781 56.414 19.581 1.00 43.26 100 VAL H O 1
ATOM 7725 N N . GLN H 2 101 ? -41.508 55.981 21.661 1.00 38.04 101 GLN H N 1
ATOM 7726 C CA . GLN H 2 101 ? -40.203 56.204 22.266 1.00 36.29 101 GLN H CA 1
ATOM 7727 C C . GLN H 2 101 ? -39.308 54.980 22.087 1.00 36.71 101 GLN H C 1
ATOM 7728 O O . GLN H 2 101 ? -39.663 53.866 22.474 1.00 41.79 101 GLN H O 1
ATOM 7734 N N . VAL H 2 102 ? -38.151 55.205 21.477 1.00 36.16 102 VAL H N 1
ATOM 7735 C CA . VAL H 2 102 ? -37.145 54.171 21.295 1.00 30.35 102 VAL H CA 1
ATOM 7736 C C . VAL H 2 102 ? -35.908 54.527 22.101 1.00 33.89 102 VAL H C 1
ATOM 7737 O O . VAL H 2 102 ? -35.414 55.651 22.022 1.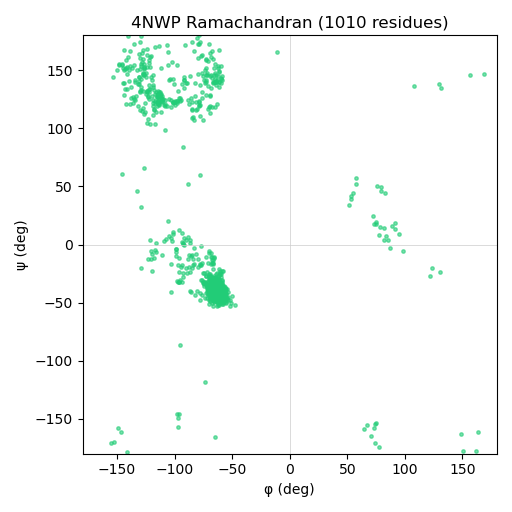00 38.39 102 VAL H O 1
ATOM 7741 N N . SER H 2 103 ? -35.412 53.584 22.891 1.00 32.16 103 SER H N 1
ATOM 7742 C CA . SER H 2 103 ? -34.238 53.852 23.709 1.00 31.02 103 SER H CA 1
ATOM 7743 C C . SER H 2 103 ? -33.344 52.626 23.826 1.00 32.78 103 SER H C 1
ATOM 7744 O O . SER H 2 103 ? -33.811 51.488 23.760 1.00 29.54 103 SER H O 1
ATOM 7747 N N . VAL H 2 104 ? -32.049 52.878 23.978 1.00 30.39 104 VAL H N 1
ATOM 7748 C CA . VAL H 2 104 ? -31.048 51.825 24.060 1.00 23.95 104 VAL H CA 1
ATOM 7749 C C . VAL H 2 104 ? -30.095 52.119 25.198 1.00 33.05 104 VAL H C 1
ATOM 7750 O O . VAL H 2 104 ? -29.511 53.200 25.243 1.00 27.09 104 VAL H O 1
ATOM 7754 N N . GLU H 2 105 ? -29.953 51.167 26.118 1.00 28.41 105 GLU H N 1
ATOM 7755 C CA . GLU H 2 105 ? -28.937 51.248 27.155 1.00 31.01 105 GLU H CA 1
ATOM 7756 C C . GLU H 2 105 ? -27.747 50.373 26.781 1.00 32.11 105 GLU H C 1
ATOM 7757 O O . GLU H 2 105 ? -27.917 49.263 26.273 1.00 26.64 105 GLU H O 1
ATOM 7763 N N . VAL H 2 106 ? -26.543 50.883 27.016 1.00 24.48 106 VAL H N 1
ATOM 7764 C CA . VAL H 2 106 ? -25.349 50.050 26.963 1.00 25.19 106 VAL H CA 1
ATOM 7765 C C . VAL H 2 106 ? -24.814 49.918 28.384 1.00 26.20 106 VAL H C 1
ATOM 7766 O O . VAL H 2 106 ? -24.563 50.927 29.048 1.00 25.90 106 VAL H O 1
ATOM 7770 N N . ARG H 2 107 ? -24.670 48.686 28.865 1.00 24.47 107 ARG H N 1
ATOM 7771 C CA . ARG H 2 107 ? -24.128 48.461 30.200 1.00 24.45 107 ARG H CA 1
ATOM 7772 C C . ARG H 2 107 ? -22.920 47.534 30.126 1.00 33.23 107 ARG H C 1
ATOM 7773 O O . ARG H 2 107 ? -22.704 46.850 29.123 1.00 29.76 107 ARG H O 1
ATOM 7781 N N . GLU H 2 108 ? -22.130 47.519 31.192 1.00 34.01 108 GLU H N 1
ATOM 7782 C CA . GLU H 2 108 ? -20.910 46.727 31.213 1.00 28.95 108 GLU H CA 1
ATOM 7783 C C . GLU H 2 108 ? -20.968 45.600 32.230 1.00 32.17 108 GLU H C 1
ATOM 7784 O O . GLU H 2 108 ? -21.340 45.805 33.393 1.00 31.45 108 GLU H O 1
ATOM 7790 N N . MET H 2 109 ? -20.593 44.408 31.780 1.00 29.26 109 MET H N 1
ATOM 7791 C CA . MET H 2 109 ? -20.460 43.265 32.665 1.00 29.72 109 MET H CA 1
ATOM 7792 C C . MET H 2 109 ? -19.033 43.227 33.189 1.00 30.72 109 MET H C 1
ATOM 7793 O O . MET H 2 109 ? -18.086 43.488 32.440 1.00 29.27 109 MET H O 1
ATOM 7798 N N . GLU H 2 110 ? -18.873 42.928 34.475 1.00 30.34 110 GLU H N 1
ATOM 7799 C CA . GLU H 2 110 ? -17.539 42.843 35.053 1.00 30.15 110 GLU H CA 1
ATOM 7800 C C . GLU H 2 110 ? -16.754 41.685 34.438 1.00 29.75 110 GLU H C 1
ATOM 7801 O O . GLU H 2 110 ? -17.136 40.520 34.553 1.00 29.56 110 GLU H O 1
ATOM 7807 N N . ARG H 2 111 ? -15.648 42.018 33.785 1.00 32.42 111 ARG H N 1
ATOM 7808 C CA . ARG H 2 111 ? -14.855 41.027 33.074 1.00 34.33 111 ARG H CA 1
ATOM 7809 C C . ARG H 2 111 ? -14.091 40.083 34.009 1.00 36.48 111 ARG H C 1
ATOM 7810 O O . ARG H 2 111 ? -13.977 38.889 33.733 1.00 34.44 111 ARG H O 1
ATOM 7818 N N . LEU H 2 112 ? -13.570 40.616 35.110 1.00 36.58 112 LEU H N 1
ATOM 7819 C CA . LEU H 2 112 ? -12.750 39.814 36.017 1.00 41.51 112 LEU H CA 1
ATOM 7820 C C . LEU H 2 112 ? -13.502 38.620 36.602 1.00 32.86 112 LEU H C 1
ATOM 7821 O O . LEU H 2 112 ? -12.927 37.551 36.789 1.00 37.64 112 LEU H O 1
ATOM 7826 N N . SER H 2 113 ? -14.787 38.798 36.883 1.00 28.94 113 SER H N 1
ATOM 7827 C CA . SER H 2 113 ? -15.561 37.749 37.542 1.00 30.39 113 SER H CA 1
ATOM 7828 C C . SER H 2 113 ? -16.391 36.924 36.562 1.00 30.72 113 SER H C 1
ATOM 7829 O O . SER H 2 113 ? -17.041 35.961 36.958 1.00 33.54 113 SER H O 1
ATOM 7832 N N . TYR H 2 114 ? -16.363 37.308 35.289 1.00 30.68 114 TYR H N 1
ATOM 7833 C CA . TYR H 2 114 ? -17.167 36.652 34.259 1.00 29.74 114 TYR H CA 1
ATOM 7834 C C . TYR H 2 114 ? -16.729 35.210 34.008 1.00 31.48 114 TYR H C 1
ATOM 7835 O O . TYR H 2 114 ? -15.537 34.908 33.965 1.00 31.05 114 TYR H O 1
ATOM 7844 N N . ALA H 2 115 ? -17.698 34.320 33.836 1.00 31.78 115 ALA H N 1
ATOM 7845 C CA . ALA H 2 115 ? -17.384 32.916 33.588 1.00 36.83 115 ALA H CA 1
ATOM 7846 C C . ALA H 2 115 ? -17.988 32.454 32.271 1.00 35.63 115 ALA H C 1
ATOM 7847 O O . ALA H 2 115 ? -19.121 32.786 31.952 1.00 31.56 115 ALA H O 1
ATOM 7849 N N . LYS H 2 116 ? -17.233 31.692 31.497 1.00 39.68 116 LYS H N 1
ATOM 7850 C CA . LYS H 2 116 ? -17.811 31.097 30.302 1.00 45.42 116 LYS H CA 1
ATOM 7851 C C . LYS H 2 116 ? -17.105 29.813 29.908 1.00 43.31 116 LYS H C 1
ATOM 7852 O O . LYS H 2 116 ? -15.896 29.669 30.083 1.00 49.88 116 LYS H O 1
ATOM 7858 N N . ARG H 2 117 ? -17.896 28.874 29.400 1.00 41.47 117 ARG H N 1
ATOM 7859 C CA . ARG H 2 117 ? -17.398 27.588 28.947 1.00 47.54 117 ARG H CA 1
ATOM 7860 C C . ARG H 2 117 ? -18.220 27.123 27.750 1.00 47.04 117 ARG H C 1
ATOM 7861 O O . ARG H 2 117 ? -19.370 27.527 27.582 1.00 43.51 117 ARG H O 1
ATOM 7869 N N . VAL H 2 118 ? -17.626 26.280 26.916 1.00 52.12 118 VAL H N 1
ATOM 7870 C CA . VAL H 2 118 ? -18.337 25.708 25.782 1.00 55.93 118 VAL H CA 1
ATOM 7871 C C . VAL H 2 118 ? -18.535 24.212 25.990 1.00 52.48 118 VAL H C 1
ATOM 7872 O O . VAL H 2 118 ? -17.571 23.480 26.194 1.00 58.68 118 VAL H O 1
ATOM 7876 N N . VAL H 2 119 ? -19.782 23.759 25.954 1.00 48.51 119 VAL H N 1
ATOM 7877 C CA . VAL H 2 119 ? -20.071 22.342 26.146 1.00 55.88 119 VAL H CA 1
ATOM 7878 C C . VAL H 2 119 ? -20.183 21.614 24.807 1.00 59.95 119 VAL H C 1
ATOM 7879 O O . VAL H 2 119 ? -20.943 22.025 23.932 1.00 53.51 119 VAL H O 1
#

Nearest PDB structures (foldseek):
  4nwp-assembly1_C  TM=1.007E+00  e=1.275E-17  Pyrococcus horikoshii OT3
  4nwp-assembly1_A  TM=1.006E+00  e=1.175E-16  Pyrococcus horikoshii OT3
  6c9i-assembly1_C  TM=1.005E+00  e=1.234E-16  Pyrococcus horikoshii OT3
  8vdz-assembly1_C  TM=1.004E+00  e=3.311E-16  synthetic construct
  6c9k-assembly1_S  TM=1.001E+00  e=3.151E-16  synthetic construct

B-factor: mean 42.49, std 14.38, range [18.34, 116.23]

Secondary structure (DSSP, 8-state):
--HHHHHHHHHHHHHHHHHHHHTTSS-HHHHHHHHHHHHHHHHHHHHHHTTTSS----HHHHHHHHHHHHHHHTT-------S-SSHHHHHHHHHHHHHHHHHHHHHHHHHHHS--HHHHHHHHHHHHHHHHHHHHHHHHHT---/--HHHHHHHHHHHHHHHHHHHHTTSS-HHHHHHHHHHHHHHHHHHHHHHTTTSS----HHHHHHHHHHHHHHGGG------S-SSHHHHHHHHHHHHHHHHHHHHHHHHHHHS--HHHHHHHHHHHHHHHHHHHHHHHHH-/--HHHHHHHHHHHHHHHHHHHHTTSS-HHHHHHHHHHHHHHHHHHHHHHTTTSS----HHHHHHHHHHHHHHHTT-----S-SSHHHHHHHHHHHHHHHHHHHHHHHHHHHS--HHHHHHHHHHHHHHHHHHHHHHHHT-/--HHHHHHHHHHHHHHHHHHHHTTSS-HHHHHHHHHHHHHHHHHHHHHHTTTSS----HHHHHHHHHHHHHHHTT---SS-B-S-SSHHHHHHHHHHHHHHHHHHHHHHHHHHHS--HHHHHHHHHHHHHHHHHHHHHHHHTT---B--/-EEEEEEETTEEESS-HHHHHHHHHHHHHTTT-S-GGG-EEEEEEESS---SSSS----EEEEEEEEETT--HHHHHHHHHHHHHHHHHHEEEETTSPPEEEEEEEEE-TTT------/-EEEEEEETTEEESS-HHHHHHHHHHHHHTTS-S-GGG-EEEEEEESS---SSSSS---EEEEEEEEES---HHHHHHHHHHHHHHHHHHEEEESSS--EEEEEEEEE-TTT-EEEE-/-EEEEEEETTPEESS-HHHHHHHHHHHHHTTTSS-GGG-EEEEEEESSEEESSSSS---EEEEEEEEES---HHHHHHHHHHHHHHHHHTEEE-SSSPPEEEEEEEEE-TTT------/-EEEEEEETTPEESS-HHHHHHHHHHHHHTTT-S-GGG-EEEEEEESS---S----B-EEEEEEEEES---HHHHHHHHHHHHHHHHHTEEE-BSSPPEEEEEEEEE-TTT------

CATH classification: 1.20.1200.10